Protein AF-A0A812RYY7-F1 (afdb_monomer)

Organism: Symbiodinium pilosum (NCBI:txid2952)

Sequence (756 aa):
MSEELVTIDIQDGVADVRLNRVDKYNALSPEMFAAIIAAGEQLAQAPEVRAVVLSGNGRGFCAGLDMGSFARMAEESGGNGDPSDSSSTAALLQRGERPENHAQQPAYVWKRLPVPVISAIHGVAYGGGCQIALGADIRIAAPDMKMSIMEIKWGLIPDMSLTQTLRDLVPLDVAKELTFTGKVLNGHEAKELGLVTHVSENPLEHALQLAKEIAGKSPDAIRAGKQLLEIAWHADERIGLELESALQTILIGYLAKQQGGKVGIAKQHSKGRLTIRERIEVLLDERSFREHGQATASPVYDDNGDIEDYVPANYVVGFGKIAQRRVVVGGEDFTLKGGSPNAAGLRKSVYAEHLAVQYKVPLVRLLEGGGGSVKGSAKKGGTVGDPVFAEPRFKIIADAMSQIPVVSGAMGAVAGFPAGRLVASHFSVMTKHTAQVLIGGPALVERALGVKMNKDELGGAQVHSRSGVIDNLAEDEHDAISQLRRFLSYLPSSVWERTPRQACTDPIDRMEEELLNCVPRESNAPFDMRAIVNMVVDKDSFFETGADFGPSQICGLARLDGQPVGILANDCNFYAGAMTAEAAQKYRRFVEMCDTFHVPVVNFVDQPGFMIGPESERSGTIRYGMAAVAAAAQATVPWAVVQVHKGFGVATAAHYAPGNYVLAWPSVESGALPLEGGVAVAYRREIEAAEDPEAKRREYEDKLREGRSPFPRAESFAVHELIDPRETRPMLCDWIDWIQPQLDTLLGPVHFGIRP

Radius of gyration: 40.52 Å; Cα contacts (8 Å, |Δi|>4): 1543; chains: 1; bounding box: 81×70×135 Å

InterPro domains:
  IPR001753 Enoyl-CoA hydratase/isomerase-like domain [PF00378] (10-249)
  IPR011762 Acetyl-coenzyme A carboxyltransferase, N-terminal [PS50980] (232-503)
  IPR011763 Acetyl-coenzyme A carboxyltransferase, C-terminal [PS50989] (507-752)
  IPR018376 Enoyl-CoA hydratase/isomerase, conserved site [PS00166] (118-138)
  IPR029045 ClpP/crotonase-like domain superfamily [SSF52096] (1-252)
  IPR029045 ClpP/crotonase-like domain superfamily [SSF52096] (254-495)
  IPR029045 ClpP/crotonase-like domain superfamily [SSF52096] (464-736)
  IPR034733 Acetyl-coenzyme A carboxylase carboxyl transferase subunit beta [PF01039] (267-733)
  IPR051047 Acyl-CoA Carboxylase Beta Subunit [PTHR43842] (257-740)

Solvent-accessible surface area (backbone atoms only — not comparable to full-atom values): 38843 Å² total; per-residue (Å²): 129,84,77,64,49,51,45,76,47,77,54,91,27,29,31,48,34,29,35,39,38,48,95,57,31,29,37,41,35,75,67,43,42,52,38,45,38,52,53,42,56,52,52,62,72,39,85,68,56,38,16,37,31,41,37,28,40,73,76,10,28,9,59,6,68,33,61,76,56,54,51,51,54,55,62,77,54,74,51,84,86,51,95,89,64,36,73,65,61,53,57,39,64,40,63,70,100,50,96,57,26,57,58,15,34,52,14,43,40,46,57,70,33,62,42,58,24,28,20,20,36,36,44,30,20,23,27,58,24,29,28,34,45,54,23,25,79,39,29,26,20,16,55,82,16,38,36,23,46,38,31,45,83,74,80,40,70,79,67,33,47,36,70,77,42,42,71,79,43,34,59,71,68,58,52,45,50,38,43,74,66,34,50,76,31,38,22,59,57,30,34,78,57,43,71,24,76,42,67,30,92,54,15,56,63,51,36,51,53,52,31,52,58,57,35,72,48,61,62,68,59,51,29,48,47,50,54,45,51,69,50,33,75,77,45,56,72,65,62,27,54,51,49,49,55,52,49,52,49,50,54,44,49,48,64,52,68,44,71,40,35,73,68,26,50,51,59,39,47,76,64,81,33,79,52,52,67,55,49,50,56,75,58,32,42,87,93,41,71,47,72,56,69,57,75,43,57,45,80,37,62,48,97,87,69,48,81,74,48,69,49,63,38,29,34,52,32,27,43,29,20,50,91,85,41,62,28,28,42,34,30,26,29,41,44,37,80,52,12,36,67,42,77,59,10,49,50,46,55,56,46,45,43,50,53,14,54,77,68,44,18,24,35,40,38,49,37,21,17,55,20,87,62,92,84,50,89,76,61,86,88,59,80,87,74,77,62,96,83,53,79,63,81,64,50,50,57,53,52,28,73,54,41,26,48,30,36,22,36,35,65,16,52,18,15,37,64,52,34,54,50,36,53,69,35,81,42,23,32,32,21,45,82,62,22,29,48,33,80,65,58,43,74,55,43,27,72,75,72,70,50,84,59,53,62,54,82,71,20,11,45,85,49,33,45,56,63,64,60,34,36,42,79,16,86,36,71,66,50,36,44,50,50,53,54,54,58,52,72,55,46,28,45,18,20,80,43,71,53,73,63,42,94,58,87,59,67,56,76,51,58,49,75,66,49,74,66,52,68,56,91,52,86,86,55,62,48,63,50,65,59,54,50,58,69,46,37,35,79,96,34,75,44,80,45,23,70,64,26,29,52,18,37,45,38,29,41,31,22,47,70,30,30,43,28,33,38,40,31,31,24,33,79,34,78,54,9,21,43,36,32,56,18,16,50,50,50,28,55,51,52,52,50,25,41,39,48,57,30,31,36,40,32,42,36,28,24,60,16,59,48,78,55,77,64,34,62,72,64,37,17,70,49,31,38,51,20,19,26,49,44,24,58,64,41,78,40,58,34,38,29,38,38,53,31,35,38,12,38,75,50,36,52,37,68,46,41,64,86,50,46,36,38,32,26,84,65,20,42,40,47,72,62,61,61,97,57,43,50,66,64,77,40,37,70,65,23,73,70,39,98,49,36,68,61,48,44,48,54,51,46,56,63,54,46,64,77,20,43,43,63,69,37,42,77,68,62,74,37,76,41,76,45,60,59,34,48,53,26,33,55,50,39,52,47,54,62,69,44,52,70,58,56,71,72,58,62,36,73,73,86,79,76,95,62,100

Foldseek 3Di:
DDDQQWDWDADLQEIEIEGEPAVQQSADAPVNLVSLLVVLVVLLPDPSHAEYEYAYPYQWGYPYHPVVRVVVLQVVQPDDPDPVPRPVVCQQQDDDPDPDGSLQRSQQSQLPRLHAYEYQTEAEQEAVSLSNQLSGPAYEYEQAYKYANQQVVVVGFNRNCVVVRCVVFADPVVVCCRRNVRDIDGPVRCVVRRSHVYYDNGRRVVRVVVSSVSSPDDSLCRSLVSVLCVPLVPDDPVVSVVSVVVSVVVVLLVVLVCQLHPVLQVVQVVLVFHFPVVLVCLQFDPPFWDKDPSNAWDFDADPVRHTDDTGHFQKIWTWGHQVNFIEIEMEGGCSRVRRAGDPRNVVRVLVSLVVLLVVLFEYEYEYGHPYHDPVDPPPPPDDDDDPPPPDPSCVSLVSCLFKFAYEYEFAAEQEAPSLVSQQSGLAHEYEQRHGFYYPHAQVVCCVPPVDHDHRCRHGGPVVCLAPVSHWYYANHSSRRSVLRSLQVLQFDRILQDARDQDAAPADLLFFDPVLLPQDDPPQLDFGDVVVLVCSQFGHPFWAWISCSWQVQWTWTWGHFNRHIAIEIEGGCVPLHSAQALRVLQVLLSRLLSCLSRLHEYEYEDRYQYHDDDDVRVVSVSVQSLQLLLQSQQPRQHEYEYEDSAEQEAPSNSSRHYPPYAFEYEQRYFYDHHDLVPCLCVVCVVVLVPDPHSVVVSVVVSVVVRVVRGCVVCVVVVVHVYHDHSRCSSSVVSVVVVVCVVVSNVSRDGDDDDDGD

Secondary structure (DSSP, 8-state):
-PPPSEEEEEETTEEEEEE--GGGTT-B-HHHHHHHHHHHHHHHH-TT--EEEEEESSS-SB--B-HHHHHHHHHHTT--S-TT--HHHHHHH---SSSS-TTTHHHHHHHT-SS-EEEEE-SEEETHHHHHHHTSSEEEE-TT-EEE--GGGGT----SSHHHHHHHHS-HHHHHHHHHH---B-HHHHHHTTS-SEE-SSHHHHHHHHHHHHHTS-HHHHHHHHHHHHHHTTS-HHHHHHHHHHHHHHHHHHHHHSTTHHHHHHHHHTTT---HHHHHHHHSPTT--EES-TT-EEEEE-TTS-EEEEEE-SEEEEEEEETTEEEEEEEE-TTTGGGPPPHHHHHHHHHHHHHHHHHT--EEEEE------TT----TTPPSS--TTSPPTTHHHHHHHHHS-EEEEE-SEEESHHHHHHHSSSEEEEETTT-EEESS-HHHHHHHH-----HHHHHSHHHHHHHTS-SEEESSHHHHHHHHHHHHTTS-SSTTSPPPPPP--S-TT---GGGGGSS-SSTTS---HHHHHHHHSPTT--EEE-TTSSTTEEEEEEEETTEEEEEEEE-TTTGGG-B-HHHHHHHHHHHHHHHHTT--EEEEEEE--BPPSHHHHHTTHHHHHHHHHHHHHT--S-EEEEEEEEEETGGGGGG--TT-EEEE-TT-EEESS-HHHHHHHHTHHHHHTSSSHHHHHHHHHHHHHHTT-SHHHHHTTSSSEE--GGGHHHHHHHHHHHTHHHHTT--S--------

Nearest PDB structures (foldseek):
  1vrg-assembly1_F  TM=9.081E-01  e=7.016E-49  Thermotoga maritima MSB8
  8pn7-assembly1_A  TM=8.984E-01  e=7.016E-49  Methylorubrum extorquens AM1
  8pn8-assembly1_E  TM=8.950E-01  e=7.861E-49  Methylorubrum extorquens AM1
  6ybq-assembly1_D  TM=8.944E-01  e=1.205E-47  Methylorubrum extorquens AM1
  3n6r-assembly1_J  TM=9.096E-01  e=3.270E-44  Roseobacter denitrificans OCh 114

pLDDT: mean 90.28, std 11.45, range [37.5, 98.88]

Mean predicted aligned error: 12.89 Å

Structure (mmCIF, N/CA/C/O backbone):
data_AF-A0A812RYY7-F1
#
_entry.id   AF-A0A812RYY7-F1
#
loop_
_atom_site.group_PDB
_atom_site.id
_atom_site.type_symbol
_atom_site.label_atom_id
_atom_site.label_alt_id
_atom_site.label_comp_id
_atom_site.label_asym_id
_atom_site.label_entity_id
_atom_site.label_seq_id
_atom_site.pdbx_PDB_ins_code
_atom_site.Cartn_x
_atom_site.Cartn_y
_atom_site.Cartn_z
_atom_site.occupancy
_atom_site.B_iso_or_equiv
_atom_site.auth_seq_id
_atom_site.auth_comp_id
_atom_site.auth_asym_id
_atom_site.auth_atom_id
_atom_site.pdbx_PDB_model_num
ATOM 1 N N . MET A 1 1 ? 43.100 -31.368 -39.143 1.00 37.50 1 MET A N 1
ATOM 2 C CA . MET A 1 1 ? 41.966 -30.593 -38.607 1.00 37.50 1 MET A CA 1
ATOM 3 C C . MET A 1 1 ? 41.617 -29.591 -39.684 1.00 37.50 1 MET A C 1
ATOM 5 O O . MET A 1 1 ? 42.529 -28.912 -40.133 1.00 37.50 1 MET A O 1
ATOM 9 N N . SER A 1 2 ? 40.396 -29.623 -40.215 1.00 49.88 2 SER A N 1
ATOM 10 C CA . SER A 1 2 ? 39.956 -28.659 -41.229 1.00 49.88 2 SER A CA 1
ATOM 11 C C . SER A 1 2 ? 40.040 -27.251 -40.644 1.00 49.88 2 SER A C 1
ATOM 13 O O . SER A 1 2 ? 39.562 -27.045 -39.530 1.00 49.88 2 SER A O 1
ATOM 15 N N . GLU A 1 3 ? 40.675 -26.319 -41.353 1.00 69.31 3 GLU A N 1
ATOM 16 C CA . GLU A 1 3 ? 40.629 -24.902 -40.984 1.00 69.31 3 GLU A CA 1
ATOM 17 C C . GLU A 1 3 ? 39.168 -24.431 -40.954 1.00 69.31 3 GLU A C 1
ATOM 19 O O . GLU A 1 3 ? 38.355 -24.835 -41.788 1.00 69.31 3 GLU A O 1
ATOM 24 N N . GLU A 1 4 ? 38.825 -23.624 -39.953 1.00 87.56 4 GLU A N 1
ATOM 25 C CA . GLU A 1 4 ? 37.486 -23.062 -39.799 1.00 87.56 4 GLU A CA 1
ATOM 26 C C . GLU A 1 4 ? 37.217 -22.065 -40.937 1.00 87.56 4 GLU A C 1
ATOM 28 O O . GLU A 1 4 ? 37.999 -21.136 -41.140 1.00 87.56 4 GLU A O 1
ATOM 33 N N . LEU A 1 5 ? 36.140 -22.279 -41.705 1.00 94.81 5 LEU A N 1
ATOM 34 C CA . LEU A 1 5 ? 35.840 -21.522 -42.933 1.00 94.81 5 LEU A CA 1
ATOM 35 C C . LEU A 1 5 ? 35.337 -20.095 -42.669 1.00 94.81 5 LEU A C 1
ATOM 37 O O . LEU A 1 5 ? 35.459 -19.234 -43.542 1.00 94.81 5 LEU A O 1
ATOM 41 N N . VAL A 1 6 ? 34.783 -19.840 -41.483 1.00 96.69 6 VAL A N 1
ATOM 42 C CA . VAL A 1 6 ? 34.383 -18.512 -41.004 1.00 96.69 6 VAL A CA 1
ATOM 43 C C . VAL A 1 6 ? 34.805 -18.394 -39.547 1.00 96.69 6 VAL A C 1
ATOM 45 O O . VAL A 1 6 ? 34.354 -19.181 -38.726 1.00 96.69 6 VAL A O 1
ATOM 48 N N . THR A 1 7 ? 35.653 -17.423 -39.220 1.00 97.00 7 THR A N 1
ATOM 49 C CA . THR A 1 7 ? 36.100 -17.184 -37.839 1.00 97.00 7 THR A CA 1
ATOM 50 C C . THR A 1 7 ? 35.314 -16.038 -37.218 1.00 97.00 7 THR A C 1
ATOM 52 O O . THR A 1 7 ? 35.045 -15.053 -37.907 1.00 97.00 7 THR A O 1
ATOM 55 N N . ILE A 1 8 ? 35.004 -16.135 -35.925 1.00 97.19 8 ILE A N 1
ATOM 56 C CA . ILE A 1 8 ? 34.319 -15.091 -35.152 1.00 97.19 8 ILE A CA 1
ATOM 57 C C . ILE A 1 8 ? 35.149 -14.785 -33.904 1.00 97.19 8 ILE A C 1
ATOM 59 O O . ILE A 1 8 ? 35.379 -15.679 -33.091 1.00 97.19 8 ILE A O 1
ATOM 63 N N . ASP A 1 9 ? 35.553 -13.529 -33.729 1.00 96.81 9 ASP A N 1
ATOM 64 C CA . ASP A 1 9 ? 36.152 -13.031 -32.485 1.00 96.81 9 ASP A CA 1
ATOM 65 C C . ASP A 1 9 ? 35.302 -11.889 -31.915 1.00 96.81 9 ASP A C 1
ATOM 67 O O . ASP A 1 9 ? 34.994 -10.934 -32.625 1.00 96.81 9 ASP A O 1
ATOM 71 N N . ILE A 1 10 ? 34.885 -11.990 -30.650 1.00 96.81 10 ILE A N 1
ATOM 72 C CA . ILE A 1 10 ? 34.006 -11.001 -30.010 1.00 96.81 10 ILE A CA 1
ATOM 73 C C . ILE A 1 10 ? 34.788 -10.267 -28.926 1.00 96.81 10 ILE A C 1
ATOM 75 O O . ILE A 1 10 ? 35.129 -10.844 -27.893 1.00 96.81 10 ILE A O 1
ATOM 79 N N . GLN A 1 11 ? 35.008 -8.969 -29.127 1.00 94.44 11 GLN A N 1
ATOM 80 C CA . GLN A 1 11 ? 35.696 -8.101 -28.171 1.00 94.44 11 GLN A CA 1
ATOM 81 C C . GLN A 1 11 ? 34.899 -6.817 -27.949 1.00 94.44 11 GLN A C 1
ATOM 83 O O . GLN A 1 11 ? 34.461 -6.175 -28.899 1.00 94.44 11 GLN A O 1
ATOM 88 N N . ASP A 1 12 ? 34.679 -6.447 -26.684 1.00 91.88 12 ASP A N 1
ATOM 89 C CA . ASP A 1 12 ? 33.945 -5.234 -26.285 1.00 91.88 12 ASP A CA 1
ATOM 90 C C . ASP A 1 12 ? 32.568 -5.061 -26.973 1.00 91.88 12 ASP A C 1
ATOM 92 O O . ASP A 1 12 ? 32.083 -3.949 -27.188 1.00 91.88 12 ASP A O 1
ATOM 96 N N . GLY A 1 13 ? 31.911 -6.177 -27.308 1.00 94.12 13 GLY A N 1
ATOM 97 C CA . GLY A 1 13 ? 30.619 -6.205 -28.001 1.00 94.12 13 GLY A CA 1
ATOM 98 C C . GLY A 1 13 ? 30.687 -6.027 -29.523 1.00 94.12 13 GLY A C 1
ATOM 99 O O . GLY A 1 13 ? 29.639 -5.934 -30.163 1.00 94.12 13 GLY A O 1
ATOM 100 N N . VAL A 1 14 ? 31.878 -6.001 -30.119 1.00 98.12 14 VAL A N 1
ATOM 101 C CA . VAL A 1 14 ? 32.092 -6.035 -31.573 1.00 98.12 14 VAL A CA 1
ATOM 102 C C . VAL A 1 14 ? 32.487 -7.450 -31.985 1.00 98.12 14 VAL A C 1
ATOM 104 O O . VAL A 1 14 ? 33.438 -7.999 -31.436 1.00 98.12 14 VAL A O 1
ATOM 107 N N . ALA A 1 15 ? 31.773 -8.031 -32.949 1.00 98.25 15 ALA A N 1
ATOM 108 C CA . ALA A 1 15 ? 32.135 -9.312 -33.553 1.00 98.25 15 ALA A CA 1
ATOM 109 C C . ALA A 1 15 ? 32.936 -9.091 -34.848 1.00 98.25 15 ALA A C 1
ATOM 111 O O . ALA A 1 15 ? 32.381 -8.594 -35.829 1.00 98.25 15 ALA A O 1
ATOM 112 N N . ASP A 1 16 ? 34.217 -9.459 -34.862 1.00 98.06 16 ASP A N 1
ATOM 113 C CA . ASP A 1 16 ? 35.062 -9.535 -36.061 1.00 98.06 16 ASP A CA 1
ATOM 114 C C . ASP A 1 16 ? 34.848 -10.898 -36.732 1.00 98.06 16 ASP A C 1
ATOM 116 O O . ASP A 1 16 ? 35.302 -11.938 -36.248 1.00 98.06 16 ASP A O 1
ATOM 120 N N . VAL A 1 17 ? 34.097 -10.886 -37.831 1.00 98.25 17 VAL A N 1
ATOM 121 C CA . VAL A 1 17 ? 33.737 -12.062 -38.617 1.00 98.25 17 VAL A CA 1
ATOM 122 C C . VAL A 1 17 ? 34.573 -12.092 -39.883 1.00 98.25 17 VAL A C 1
ATOM 124 O O . VAL A 1 17 ? 34.516 -11.170 -40.705 1.00 98.25 17 VAL A O 1
ATOM 127 N N . ARG A 1 18 ? 35.316 -13.183 -40.087 1.00 97.62 18 ARG A N 1
ATOM 128 C CA . ARG A 1 18 ? 36.202 -13.318 -41.247 1.00 97.62 18 ARG A CA 1
ATOM 129 C C . ARG A 1 18 ? 35.929 -14.568 -42.053 1.00 97.62 18 ARG A C 1
ATOM 131 O O . ARG A 1 18 ? 35.991 -15.678 -41.536 1.00 97.62 18 ARG A O 1
ATOM 138 N N . LEU A 1 19 ? 35.710 -14.380 -43.350 1.00 97.88 19 LEU A N 1
ATOM 139 C CA . LEU A 1 19 ? 35.738 -15.461 -44.328 1.00 97.88 19 LEU A CA 1
ATOM 140 C C . LEU A 1 19 ? 37.170 -15.999 -44.420 1.00 97.88 19 LEU A C 1
ATOM 142 O O . LEU A 1 19 ? 38.102 -15.228 -44.645 1.00 97.88 19 LEU A O 1
ATOM 146 N N . ASN A 1 20 ? 37.358 -17.301 -44.230 1.00 96.19 20 ASN A N 1
ATOM 147 C CA . ASN A 1 20 ? 38.668 -17.889 -43.972 1.00 96.19 20 ASN A CA 1
ATOM 148 C C . ASN A 1 20 ? 38.939 -19.123 -44.849 1.00 96.19 20 ASN A C 1
ATOM 150 O O . ASN A 1 20 ? 39.221 -20.218 -44.376 1.00 96.19 20 ASN A O 1
ATOM 154 N N . ARG A 1 21 ? 38.877 -18.924 -46.169 1.00 94.38 21 ARG A N 1
ATOM 155 C CA . ARG A 1 21 ? 39.279 -19.900 -47.197 1.00 94.38 21 ARG A CA 1
ATOM 156 C C . ARG A 1 21 ? 40.304 -19.252 -48.133 1.00 94.38 21 ARG A C 1
ATOM 158 O O . ARG A 1 21 ? 40.060 -19.003 -49.319 1.00 94.38 21 ARG A O 1
ATOM 165 N N . VAL A 1 22 ? 41.440 -18.892 -47.536 1.00 92.38 22 VAL A N 1
ATOM 166 C CA . VAL A 1 22 ? 42.453 -17.968 -48.080 1.00 92.38 22 VAL A CA 1
ATOM 167 C C . VAL A 1 22 ? 43.049 -18.445 -49.409 1.00 92.38 22 VAL A C 1
ATOM 169 O O . VAL A 1 22 ? 43.281 -17.642 -50.318 1.00 92.38 22 VAL A O 1
ATOM 172 N N . ASP A 1 23 ? 43.264 -19.751 -49.554 1.00 90.62 23 ASP A N 1
ATOM 173 C CA . ASP A 1 23 ? 43.834 -20.387 -50.746 1.00 90.62 23 ASP A CA 1
ATOM 174 C C . ASP A 1 23 ? 42.921 -20.277 -51.982 1.00 90.62 23 ASP A C 1
ATOM 176 O O . ASP A 1 23 ? 43.403 -20.265 -53.119 1.00 90.62 23 ASP A O 1
ATOM 180 N N . LYS A 1 24 ? 41.609 -20.118 -51.767 1.00 92.12 24 LYS A N 1
ATOM 181 C CA . LYS A 1 24 ? 40.582 -19.961 -52.809 1.00 92.12 24 LYS A CA 1
ATOM 182 C C . LYS A 1 24 ? 39.957 -18.569 -52.848 1.00 92.12 24 LYS A C 1
ATOM 184 O O . LYS A 1 24 ? 38.856 -18.430 -53.368 1.00 92.12 24 LYS A O 1
ATOM 189 N N . TYR A 1 25 ? 40.626 -17.537 -52.326 1.00 92.50 25 TYR A N 1
ATOM 190 C CA . TYR A 1 25 ? 40.078 -16.169 -52.276 1.00 92.50 25 TYR A CA 1
ATOM 191 C C . TYR A 1 25 ? 38.679 -16.113 -51.634 1.00 92.50 25 TYR A C 1
ATOM 193 O O . TYR A 1 25 ? 37.794 -15.397 -52.108 1.00 92.50 25 TYR A O 1
ATOM 201 N N . ASN A 1 26 ? 38.459 -16.919 -50.594 1.00 96.31 26 ASN A N 1
ATOM 202 C CA . ASN A 1 26 ? 37.180 -17.028 -49.894 1.00 96.31 26 ASN A CA 1
ATOM 203 C C . ASN A 1 26 ? 36.002 -17.414 -50.808 1.00 96.31 26 ASN A C 1
ATOM 205 O O . ASN A 1 26 ? 34.862 -17.054 -50.525 1.00 96.31 26 ASN A O 1
ATOM 209 N N . ALA A 1 27 ? 36.268 -18.126 -51.913 1.00 94.19 27 ALA A N 1
ATOM 210 C CA . ALA A 1 27 ? 35.236 -18.577 -52.839 1.00 94.19 27 ALA A CA 1
ATOM 211 C C . ALA A 1 27 ? 34.200 -19.467 -52.141 1.00 94.19 27 ALA A C 1
ATOM 213 O O . ALA A 1 27 ? 34.529 -20.306 -51.293 1.00 94.19 27 ALA A O 1
ATOM 214 N N . LEU A 1 28 ? 32.946 -19.294 -52.538 1.00 93.31 28 LEU A N 1
ATOM 215 C CA . LEU A 1 28 ? 31.799 -19.878 -51.878 1.00 93.31 28 LEU A CA 1
ATOM 216 C C . LEU A 1 28 ? 31.571 -21.312 -52.364 1.00 93.31 28 LEU A C 1
ATOM 218 O O . LEU A 1 28 ? 31.096 -21.529 -53.479 1.00 93.31 28 LEU A O 1
ATOM 222 N N . SER A 1 29 ? 31.928 -22.280 -51.524 1.00 91.62 29 SER A N 1
ATOM 223 C CA . SER A 1 29 ? 31.484 -23.672 -51.632 1.00 91.62 29 SER A CA 1
ATOM 224 C C . SER A 1 29 ? 30.207 -23.894 -50.801 1.00 91.62 29 SER A C 1
ATOM 226 O O . SER A 1 29 ? 29.851 -23.028 -49.996 1.00 91.62 29 SER A O 1
ATOM 228 N N . PRO A 1 30 ? 29.523 -25.041 -50.939 1.00 87.56 30 PRO A N 1
ATOM 229 C CA . PRO A 1 30 ? 28.390 -25.396 -50.078 1.00 87.56 30 PRO A CA 1
ATOM 230 C C . PRO A 1 30 ? 28.722 -25.348 -48.576 1.00 87.56 30 PRO A C 1
ATOM 232 O O . PRO A 1 30 ? 27.925 -24.876 -47.770 1.00 87.56 30 PRO A O 1
ATOM 235 N N . GLU A 1 31 ? 29.930 -25.758 -48.187 1.00 91.00 31 GLU A N 1
ATOM 236 C CA . GLU A 1 31 ? 30.391 -25.696 -46.794 1.00 91.00 31 GLU A CA 1
ATOM 237 C C . GLU A 1 31 ? 30.595 -24.250 -46.334 1.00 91.00 31 GLU A C 1
ATOM 239 O O . GLU A 1 31 ? 30.292 -23.912 -45.193 1.00 91.00 31 GLU A O 1
ATOM 244 N N . MET A 1 32 ? 31.064 -23.376 -47.232 1.00 94.12 32 MET A N 1
ATOM 245 C CA . MET A 1 32 ? 31.194 -21.945 -46.957 1.00 94.12 32 MET A CA 1
ATOM 246 C C . MET A 1 32 ? 29.824 -21.273 -46.806 1.00 94.12 32 MET A C 1
ATOM 248 O O . MET A 1 32 ? 29.656 -20.433 -45.927 1.00 94.12 32 MET A O 1
ATOM 252 N N . PHE A 1 33 ? 28.830 -21.665 -47.614 1.00 92.81 33 PHE A N 1
ATOM 253 C CA . PHE A 1 33 ? 27.438 -21.231 -47.439 1.00 92.81 33 PHE A CA 1
ATOM 254 C C . PHE A 1 33 ? 26.949 -21.588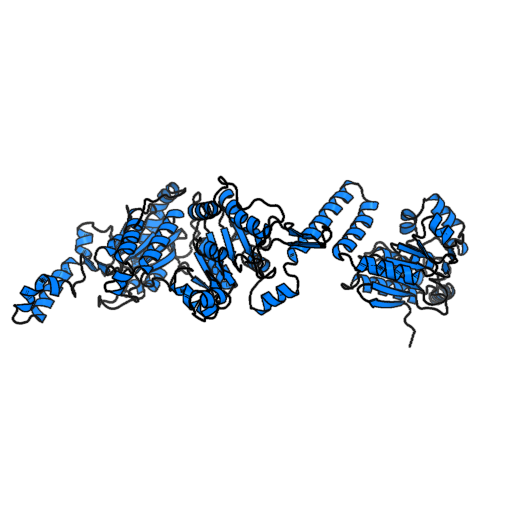 -46.032 1.00 92.81 33 PHE A C 1
ATOM 256 O O . PHE A 1 33 ? 26.513 -20.705 -45.296 1.00 92.81 33 PHE A O 1
ATOM 263 N N . ALA A 1 34 ? 27.083 -22.858 -45.638 1.00 92.12 34 ALA A N 1
ATOM 264 C CA . ALA A 1 34 ? 26.664 -23.326 -44.321 1.00 92.12 34 ALA A CA 1
ATOM 265 C C . ALA A 1 34 ? 27.394 -22.594 -43.180 1.00 92.12 34 ALA A C 1
ATOM 267 O O . ALA A 1 34 ? 26.751 -22.179 -42.218 1.00 92.12 34 ALA A O 1
ATOM 268 N N . ALA A 1 35 ? 28.707 -22.377 -43.304 1.00 96.00 35 ALA A N 1
ATOM 269 C CA . ALA A 1 35 ? 29.504 -21.677 -42.297 1.00 96.00 35 ALA A CA 1
ATOM 270 C C . ALA A 1 35 ? 29.089 -20.205 -42.130 1.00 96.00 35 ALA A C 1
ATOM 272 O O . ALA A 1 35 ? 28.967 -19.724 -41.007 1.00 96.00 35 ALA A O 1
ATOM 273 N N . ILE A 1 36 ? 28.814 -19.497 -43.231 1.00 96.81 36 ILE A N 1
ATOM 274 C CA . ILE A 1 36 ? 28.333 -18.107 -43.205 1.00 96.81 36 ILE A CA 1
ATOM 275 C C . ILE A 1 36 ? 26.959 -18.012 -42.535 1.00 96.81 36 ILE A C 1
ATOM 277 O O . ILE A 1 36 ? 26.736 -17.140 -41.695 1.00 96.81 36 ILE A O 1
ATOM 281 N N . ILE A 1 37 ? 26.042 -18.914 -42.895 1.00 94.69 37 ILE A N 1
ATOM 282 C CA . ILE A 1 37 ? 24.691 -18.947 -42.326 1.00 94.69 37 ILE A CA 1
ATOM 283 C C . ILE A 1 37 ? 24.770 -19.220 -40.823 1.00 94.69 37 ILE A C 1
ATOM 285 O O . ILE A 1 37 ? 24.200 -18.463 -40.041 1.00 94.69 37 ILE A O 1
ATOM 289 N N . ALA A 1 38 ? 25.529 -20.242 -40.418 1.00 95.19 38 ALA A N 1
ATOM 290 C CA . ALA A 1 38 ? 25.718 -20.592 -39.015 1.00 95.19 38 ALA A CA 1
ATOM 291 C C . ALA A 1 38 ? 26.329 -19.435 -38.211 1.00 95.19 38 ALA A C 1
ATOM 293 O O . ALA A 1 38 ? 25.852 -19.139 -37.118 1.00 95.19 38 ALA A O 1
ATOM 294 N N . ALA A 1 39 ? 27.322 -18.733 -38.769 1.00 96.94 39 ALA A N 1
ATOM 295 C CA . ALA A 1 39 ? 27.927 -17.567 -38.132 1.00 96.94 39 ALA A CA 1
ATOM 296 C C . ALA A 1 39 ? 26.906 -16.443 -37.901 1.00 96.94 39 ALA A C 1
ATOM 298 O O . ALA A 1 39 ? 26.799 -15.913 -36.795 1.00 96.94 39 ALA A O 1
ATOM 299 N N . GLY A 1 40 ? 26.114 -16.098 -38.919 1.00 95.44 40 GLY A N 1
ATOM 300 C CA . GLY A 1 40 ? 25.069 -15.086 -38.780 1.00 95.44 40 GLY A CA 1
ATOM 301 C C . GLY A 1 40 ? 23.978 -15.493 -37.781 1.00 95.44 40 GLY A C 1
ATOM 302 O O . GLY A 1 40 ? 23.558 -14.684 -36.958 1.00 95.44 40 GLY A O 1
ATOM 303 N N . GLU A 1 41 ? 23.549 -16.756 -37.781 1.00 93.56 41 GLU A N 1
ATOM 304 C CA . GLU A 1 41 ? 22.547 -17.261 -36.833 1.00 93.56 41 GLU A CA 1
ATOM 305 C C . GLU A 1 41 ? 23.055 -17.299 -35.389 1.00 93.56 41 GLU A C 1
ATOM 307 O O . GLU A 1 41 ? 22.317 -16.930 -34.472 1.00 93.56 41 GLU A O 1
ATOM 312 N N . GLN A 1 42 ? 24.317 -17.681 -35.185 1.00 95.50 42 GLN A N 1
ATOM 313 C CA . GLN A 1 42 ? 24.978 -17.625 -33.884 1.00 95.50 42 GLN A CA 1
ATOM 314 C C . GLN A 1 42 ? 24.997 -16.189 -33.348 1.00 95.50 42 GLN A C 1
ATOM 316 O O . GLN A 1 42 ? 24.610 -15.949 -32.204 1.00 95.50 42 GLN A O 1
ATOM 321 N N . LEU A 1 43 ? 25.390 -15.219 -34.179 1.00 96.56 43 LEU A N 1
ATOM 322 C CA . LEU A 1 43 ? 25.453 -13.810 -33.784 1.00 96.56 43 LEU A CA 1
ATOM 323 C C . LEU A 1 43 ? 24.067 -13.210 -33.523 1.00 96.56 43 LEU A C 1
ATOM 325 O O . LEU A 1 43 ? 23.927 -12.369 -32.637 1.00 96.56 43 LEU A O 1
ATOM 329 N N . ALA A 1 44 ? 23.028 -13.666 -34.229 1.00 92.38 44 ALA A N 1
ATOM 330 C CA . ALA A 1 44 ? 21.651 -13.239 -33.982 1.00 92.38 44 ALA A CA 1
ATOM 331 C C . ALA A 1 44 ? 21.166 -13.599 -32.566 1.00 92.38 44 ALA A C 1
ATOM 333 O O . ALA A 1 44 ? 20.310 -12.908 -32.011 1.00 92.38 44 ALA A O 1
ATOM 334 N N . GLN A 1 45 ? 21.708 -14.674 -31.987 1.00 90.62 45 GLN A N 1
ATOM 335 C CA . GLN A 1 45 ? 21.346 -15.178 -30.661 1.00 90.62 45 GLN A CA 1
ATOM 336 C C . GLN A 1 45 ? 22.300 -14.715 -29.550 1.00 90.62 45 GLN A C 1
ATOM 338 O O . GLN A 1 45 ? 22.011 -14.948 -28.378 1.00 90.62 45 GLN A O 1
ATOM 343 N N . ALA A 1 46 ? 23.402 -14.040 -29.888 1.00 91.62 46 ALA A N 1
ATOM 344 C CA . ALA A 1 46 ? 24.418 -13.604 -28.934 1.00 91.62 46 ALA A CA 1
ATOM 345 C C . ALA A 1 46 ? 24.036 -12.255 -28.276 1.00 91.62 46 ALA A C 1
ATOM 347 O O . ALA A 1 46 ? 24.056 -11.208 -28.939 1.00 91.62 46 ALA A O 1
ATOM 348 N N . PRO A 1 47 ? 23.660 -12.220 -26.980 1.00 85.06 47 PRO A N 1
ATOM 349 C CA . PRO A 1 47 ? 23.222 -10.989 -26.316 1.00 85.06 47 PRO A CA 1
ATOM 350 C C . PRO A 1 47 ? 24.338 -9.948 -26.137 1.00 85.06 47 PRO A C 1
ATOM 352 O O . PRO A 1 47 ? 24.043 -8.760 -26.017 1.00 85.06 47 PRO A O 1
ATOM 355 N N . GLU A 1 48 ? 25.601 -10.370 -26.110 1.00 90.88 48 GLU A N 1
ATOM 356 C CA . GLU A 1 48 ? 26.783 -9.521 -25.956 1.00 90.88 48 GLU A CA 1
ATOM 357 C C . GLU A 1 48 ? 27.162 -8.757 -27.230 1.00 90.88 48 GLU A C 1
ATOM 359 O O . GLU A 1 48 ? 27.833 -7.727 -27.145 1.00 90.88 48 GLU A O 1
ATOM 364 N N . VAL A 1 49 ? 26.718 -9.224 -28.401 1.00 96.12 49 VAL A N 1
ATOM 365 C CA . VAL A 1 49 ? 27.043 -8.605 -29.688 1.00 96.12 49 VAL A CA 1
ATOM 366 C C . VAL A 1 49 ? 26.206 -7.341 -29.883 1.00 96.12 49 VAL A C 1
ATOM 368 O O . VAL A 1 49 ? 24.974 -7.340 -29.750 1.00 96.12 49 VAL A O 1
ATOM 371 N N . ARG A 1 50 ? 26.894 -6.246 -30.215 1.00 96.62 50 ARG A N 1
ATOM 372 C CA . ARG A 1 50 ? 26.325 -4.915 -30.466 1.00 96.62 50 ARG A CA 1
ATOM 373 C C . ARG A 1 50 ? 26.569 -4.393 -31.877 1.00 96.62 50 ARG A C 1
ATOM 375 O O . ARG A 1 50 ? 25.781 -3.578 -32.343 1.00 96.62 50 ARG A O 1
ATOM 382 N N . ALA A 1 51 ? 27.630 -4.846 -32.535 1.00 98.12 51 ALA A N 1
ATOM 383 C CA . ALA A 1 51 ? 27.931 -4.563 -33.934 1.00 98.12 51 ALA A CA 1
ATOM 384 C C . ALA A 1 51 ? 28.752 -5.718 -34.525 1.00 98.12 51 ALA A C 1
ATOM 386 O O . ALA A 1 51 ? 29.466 -6.413 -33.797 1.00 98.12 51 ALA A O 1
ATOM 387 N N . VAL A 1 52 ? 28.664 -5.911 -35.837 1.00 98.62 52 VAL A N 1
ATOM 388 C CA . VAL A 1 52 ? 29.403 -6.946 -36.570 1.00 98.62 52 VAL A CA 1
ATOM 389 C C . VAL A 1 52 ? 30.270 -6.290 -37.633 1.00 98.62 52 VAL A C 1
ATOM 391 O O . VAL A 1 52 ? 29.800 -5.428 -38.373 1.00 98.62 52 VAL A O 1
ATOM 394 N N . VAL A 1 53 ? 31.522 -6.720 -37.741 1.00 98.62 53 VAL A N 1
ATOM 395 C CA . VAL A 1 53 ? 32.415 -6.381 -38.849 1.00 98.62 53 VAL A CA 1
ATOM 396 C C . VAL A 1 53 ? 32.644 -7.634 -39.678 1.00 98.62 53 VAL A C 1
ATOM 398 O O . VAL A 1 53 ? 33.129 -8.630 -39.160 1.00 98.62 53 VAL A O 1
ATOM 401 N N . LEU A 1 54 ? 32.292 -7.590 -40.961 1.00 98.38 54 LEU A N 1
ATOM 402 C CA . LEU A 1 54 ? 32.460 -8.698 -41.897 1.00 98.38 54 LEU A CA 1
ATOM 403 C C . LEU A 1 54 ? 33.619 -8.408 -42.852 1.00 98.38 54 LEU A C 1
ATOM 405 O O . LEU A 1 54 ? 33.608 -7.404 -43.563 1.00 98.38 54 LEU A O 1
ATOM 409 N N . SER A 1 55 ? 34.607 -9.295 -42.912 1.00 98.19 55 SER A N 1
ATOM 410 C CA . SER A 1 55 ? 35.759 -9.172 -43.812 1.00 98.19 55 SER A CA 1
ATOM 411 C C . SER A 1 55 ? 36.210 -10.531 -44.363 1.00 98.19 55 SER A C 1
ATOM 413 O O . SER A 1 55 ? 35.668 -11.573 -43.999 1.00 98.19 55 SER A O 1
ATOM 415 N N . GLY A 1 56 ? 37.182 -10.542 -45.278 1.00 96.94 56 GLY A N 1
ATOM 416 C CA . GLY A 1 56 ? 37.797 -11.777 -45.779 1.00 96.94 56 GLY A CA 1
ATOM 417 C C . GLY A 1 56 ? 39.278 -11.857 -45.427 1.00 96.94 56 GLY A C 1
ATOM 418 O O . GLY A 1 56 ? 40.017 -10.904 -45.642 1.00 96.94 56 GLY A O 1
ATOM 419 N N . ASN A 1 57 ? 39.758 -12.991 -44.928 1.00 95.81 57 ASN A N 1
ATOM 420 C CA . ASN A 1 57 ? 41.192 -13.200 -44.752 1.00 95.81 57 ASN A CA 1
ATOM 421 C C . ASN A 1 57 ? 41.888 -13.363 -46.114 1.00 95.81 57 ASN A C 1
ATOM 423 O O . ASN A 1 57 ? 41.328 -13.889 -47.079 1.00 95.81 57 ASN A O 1
ATOM 427 N N . GLY A 1 58 ? 43.152 -12.947 -46.186 1.00 93.00 58 GLY A N 1
ATOM 428 C CA . GLY A 1 58 ? 43.980 -13.113 -47.377 1.00 93.00 58 GLY A CA 1
ATOM 429 C C . GLY A 1 58 ? 43.803 -12.017 -48.428 1.00 93.00 58 GLY A C 1
ATOM 430 O O . GLY A 1 58 ? 43.658 -10.839 -48.114 1.00 93.00 58 GLY A O 1
ATOM 431 N N . ARG A 1 59 ? 43.888 -12.408 -49.705 1.00 92.62 59 ARG A N 1
ATOM 432 C CA . ARG A 1 59 ? 44.072 -11.488 -50.847 1.00 92.62 59 ARG A CA 1
ATOM 433 C C . ARG A 1 59 ? 42.811 -10.741 -51.293 1.00 92.62 59 ARG A C 1
ATOM 435 O O . ARG A 1 59 ? 42.892 -9.944 -52.223 1.00 92.62 59 ARG A O 1
ATOM 442 N N . GLY A 1 60 ? 41.658 -11.005 -50.693 1.00 94.62 60 GLY A N 1
ATOM 443 C CA . GLY A 1 60 ? 40.437 -10.271 -50.995 1.00 94.62 60 GLY A CA 1
ATOM 444 C C . GLY A 1 60 ? 39.252 -10.719 -50.155 1.00 94.62 60 GLY A C 1
ATOM 445 O O . GLY A 1 60 ? 39.333 -11.724 -49.453 1.00 94.62 60 GLY A O 1
ATOM 446 N N . PHE A 1 61 ? 38.153 -9.977 -50.260 1.00 97.75 61 PHE A N 1
ATOM 447 C CA . PHE A 1 61 ? 36.919 -10.248 -49.535 1.00 97.75 61 PHE A CA 1
ATOM 448 C C . PHE A 1 61 ? 36.326 -11.615 -49.909 1.00 97.75 61 PHE A C 1
ATOM 450 O O . PHE A 1 61 ? 36.317 -12.521 -49.080 1.00 97.75 61 PHE A O 1
ATOM 457 N N . CYS A 1 62 ? 35.877 -11.788 -51.158 1.00 97.19 62 CYS A N 1
ATOM 458 C CA . CYS A 1 62 ? 35.320 -13.042 -51.669 1.00 97.19 62 CYS A CA 1
ATOM 459 C C . CYS A 1 62 ? 35.257 -13.052 -53.207 1.00 97.19 62 CYS A C 1
ATOM 461 O O . CYS A 1 62 ? 34.675 -12.165 -53.833 1.00 97.19 62 CYS A O 1
ATOM 463 N N . ALA A 1 63 ? 35.812 -14.090 -53.836 1.00 93.88 63 ALA A N 1
ATOM 464 C CA . ALA A 1 63 ? 35.820 -14.238 -55.295 1.00 93.88 63 ALA A CA 1
ATOM 465 C C . ALA A 1 63 ? 34.490 -14.726 -55.913 1.00 93.88 63 ALA A C 1
ATOM 467 O O . ALA A 1 63 ? 34.406 -14.828 -57.137 1.00 93.88 63 ALA A O 1
ATOM 468 N N . GLY A 1 64 ? 33.459 -15.003 -55.108 1.00 90.62 64 GLY A N 1
ATOM 469 C CA . GLY A 1 64 ? 32.166 -15.513 -55.578 1.00 90.62 64 GLY A CA 1
ATOM 470 C C . GLY A 1 64 ? 32.077 -17.038 -55.575 1.00 90.62 64 GLY A C 1
ATOM 471 O O . GLY A 1 64 ? 32.783 -17.696 -54.816 1.00 90.62 64 GLY A O 1
ATOM 472 N N . LEU A 1 65 ? 31.174 -17.601 -56.382 1.00 87.81 65 LEU A N 1
ATOM 473 C CA . LEU A 1 65 ? 30.884 -19.040 -56.401 1.00 87.81 65 LEU A CA 1
ATOM 474 C C . LEU A 1 65 ? 32.100 -19.886 -56.815 1.00 87.81 65 LEU A C 1
ATOM 476 O O . LEU A 1 65 ? 32.771 -19.607 -57.809 1.00 87.81 65 LEU A O 1
ATOM 480 N N . ASP A 1 66 ? 32.340 -20.975 -56.084 1.00 84.75 66 ASP A N 1
ATOM 481 C CA . ASP A 1 66 ? 33.311 -22.005 -56.454 1.00 84.75 66 ASP A CA 1
ATOM 482 C C . ASP A 1 66 ? 32.690 -22.980 -57.468 1.00 84.75 66 ASP A C 1
ATOM 484 O O . ASP A 1 66 ? 32.185 -24.049 -57.116 1.00 84.75 66 ASP A O 1
ATOM 488 N N . MET A 1 67 ? 32.731 -22.602 -58.747 1.00 72.31 67 MET A N 1
ATOM 489 C CA . MET A 1 67 ? 32.133 -23.374 -59.847 1.00 72.31 67 MET A CA 1
ATOM 490 C C . MET A 1 67 ? 32.633 -24.825 -59.909 1.00 72.31 67 MET A C 1
ATOM 492 O O . MET A 1 67 ? 31.873 -25.716 -60.275 1.00 72.31 67 MET A O 1
ATOM 496 N N . GLY A 1 68 ? 33.884 -25.090 -59.513 1.00 72.94 68 GLY A N 1
ATOM 497 C CA . GLY A 1 68 ? 34.435 -26.447 -59.486 1.00 72.94 68 GLY A CA 1
ATOM 498 C C . GLY A 1 68 ? 33.827 -27.324 -58.388 1.00 72.94 68 GLY A C 1
ATOM 499 O O . GLY A 1 68 ? 33.786 -28.543 -58.524 1.00 72.94 68 GLY A O 1
ATOM 500 N N . SER A 1 69 ? 33.342 -26.731 -57.298 1.00 70.56 69 SER A N 1
ATOM 501 C CA . SER A 1 69 ? 32.636 -27.449 -56.231 1.00 70.56 69 SER A CA 1
ATOM 502 C C . SER A 1 69 ? 31.165 -27.687 -56.581 1.00 70.56 69 SER A C 1
ATOM 504 O O . SER A 1 69 ? 30.662 -28.785 -56.362 1.00 70.56 69 SER A O 1
ATOM 506 N N . PHE A 1 70 ? 30.505 -26.723 -57.230 1.00 67.00 70 PHE A N 1
ATOM 507 C CA . PHE A 1 70 ? 29.119 -26.885 -57.688 1.00 67.00 70 PHE A CA 1
ATOM 508 C C . PHE A 1 70 ? 28.977 -27.817 -58.904 1.00 67.00 70 PHE A C 1
ATOM 510 O O . PHE A 1 70 ? 28.017 -28.580 -58.966 1.00 67.00 70 PHE A O 1
ATOM 517 N N . ALA A 1 71 ? 29.945 -27.829 -59.830 1.00 67.19 71 ALA A N 1
ATOM 518 C CA . ALA A 1 71 ? 29.965 -28.782 -60.944 1.00 67.19 71 ALA A CA 1
ATOM 519 C C . ALA A 1 71 ? 30.101 -30.237 -60.459 1.00 67.19 71 ALA A C 1
ATOM 521 O O . ALA A 1 71 ? 29.369 -31.105 -60.923 1.00 67.19 71 ALA A O 1
ATOM 522 N N . ARG A 1 72 ? 30.959 -30.490 -59.458 1.00 65.62 72 ARG A N 1
ATOM 523 C CA . ARG A 1 72 ? 31.102 -31.816 -58.827 1.00 65.62 72 ARG A CA 1
ATOM 524 C C . ARG A 1 72 ? 29.825 -32.265 -58.114 1.00 65.62 72 ARG A C 1
ATOM 526 O O . ARG A 1 72 ? 29.418 -33.408 -58.267 1.00 65.62 72 ARG A O 1
ATOM 533 N N . MET A 1 73 ? 29.145 -31.351 -57.418 1.00 58.94 73 MET A N 1
ATOM 534 C CA . MET A 1 73 ? 27.825 -31.621 -56.832 1.00 58.94 73 MET A CA 1
ATOM 535 C C . MET A 1 73 ? 26.781 -32.010 -57.888 1.00 58.94 73 MET A C 1
ATOM 537 O O . MET A 1 73 ? 25.982 -32.915 -57.653 1.00 58.94 73 MET A O 1
ATOM 541 N N . ALA A 1 74 ? 26.773 -31.339 -59.043 1.00 56.12 74 ALA A N 1
ATOM 542 C CA . ALA A 1 74 ? 25.854 -31.650 -60.136 1.00 56.12 74 ALA A CA 1
ATOM 543 C C . ALA A 1 74 ? 26.148 -33.025 -60.772 1.00 56.12 74 ALA A C 1
ATOM 545 O O . ALA A 1 74 ? 25.212 -33.770 -61.059 1.00 56.12 74 ALA A O 1
ATOM 546 N N . GLU A 1 75 ? 27.426 -33.391 -60.925 1.00 53.75 75 GLU A N 1
ATOM 547 C CA . GLU A 1 75 ? 27.866 -34.699 -61.440 1.00 53.75 75 GLU A CA 1
ATOM 548 C C . GLU A 1 75 ? 27.542 -35.859 -60.480 1.00 53.75 75 GLU A C 1
ATOM 550 O O . GLU A 1 75 ? 27.058 -36.904 -60.916 1.00 53.75 75 GLU A O 1
ATOM 555 N N . GLU A 1 76 ? 27.730 -35.674 -59.169 1.00 50.41 76 GLU A N 1
ATOM 556 C CA . GLU A 1 76 ? 27.424 -36.680 -58.135 1.00 50.41 76 GLU A CA 1
ATOM 557 C C . GLU A 1 76 ? 25.911 -36.918 -57.945 1.00 50.41 76 GLU A C 1
ATOM 559 O O . GLU A 1 76 ? 25.506 -37.947 -57.403 1.00 50.41 76 GLU A O 1
ATOM 564 N N . SER A 1 77 ? 25.064 -36.002 -58.431 1.00 49.22 77 SER A N 1
ATOM 565 C CA . SER A 1 77 ? 23.598 -36.067 -58.306 1.00 49.22 77 SER A CA 1
ATOM 566 C C . SER A 1 77 ? 22.890 -36.833 -59.440 1.00 49.22 77 SER A C 1
ATOM 568 O O . SER A 1 77 ? 21.672 -36.982 -59.392 1.00 49.22 77 SER A O 1
ATOM 570 N N . GLY A 1 78 ? 23.612 -37.323 -60.459 1.00 43.78 78 GLY A N 1
ATOM 571 C CA . GLY A 1 78 ? 23.097 -38.285 -61.451 1.00 43.78 78 GLY A CA 1
ATOM 572 C C . GLY A 1 78 ? 21.970 -37.816 -62.395 1.00 43.78 78 GLY A C 1
ATOM 573 O O . GLY A 1 78 ? 21.256 -38.660 -62.933 1.00 43.78 78 GLY A O 1
ATOM 574 N N . GLY A 1 79 ? 21.783 -36.509 -62.610 1.00 45.12 79 GLY A N 1
ATOM 575 C CA . GLY A 1 79 ? 20.662 -35.963 -63.394 1.00 45.12 79 GLY A CA 1
ATOM 576 C C . GLY A 1 79 ? 20.901 -35.911 -64.910 1.00 45.12 79 GLY A C 1
ATOM 577 O O . GLY A 1 79 ? 21.876 -35.332 -65.387 1.00 45.12 79 GLY A O 1
ATOM 578 N N . ASN A 1 80 ? 19.971 -36.469 -65.687 1.00 41.34 80 ASN A N 1
ATOM 579 C CA . ASN A 1 80 ? 20.016 -36.541 -67.148 1.00 41.34 80 ASN A CA 1
ATOM 580 C C . ASN A 1 80 ? 19.485 -35.238 -67.788 1.00 41.34 80 ASN A C 1
ATOM 582 O O . ASN A 1 80 ? 18.392 -35.217 -68.336 1.00 41.34 80 ASN A O 1
ATOM 586 N N . GLY A 1 81 ? 20.232 -34.134 -67.685 1.00 45.22 81 GLY A N 1
ATOM 587 C CA . GLY A 1 81 ? 20.047 -32.928 -68.514 1.00 45.22 81 GLY A CA 1
ATOM 588 C C . GLY A 1 81 ? 18.726 -32.140 -68.402 1.00 45.22 81 GLY A C 1
ATOM 589 O O . GLY A 1 81 ? 18.588 -31.145 -69.113 1.00 45.22 81 GLY A O 1
ATOM 590 N N . ASP A 1 82 ? 17.783 -32.526 -67.537 1.00 44.12 82 ASP A N 1
ATOM 591 C CA . ASP A 1 82 ? 16.584 -31.741 -67.216 1.00 44.12 82 ASP A CA 1
ATOM 592 C C . ASP A 1 82 ? 16.869 -30.831 -65.999 1.00 44.12 82 ASP A C 1
ATOM 594 O O . ASP A 1 82 ? 17.139 -31.339 -64.907 1.00 44.12 82 ASP A O 1
ATOM 598 N N . PRO A 1 83 ? 16.834 -29.491 -66.145 1.00 44.50 83 PRO A N 1
ATOM 599 C CA . PRO A 1 83 ? 17.148 -28.550 -65.065 1.00 44.50 83 PRO A CA 1
ATOM 600 C C . PRO A 1 83 ? 16.119 -28.541 -63.920 1.00 44.50 83 PRO A C 1
ATOM 602 O O . PRO A 1 83 ? 16.328 -27.838 -62.931 1.00 44.50 83 PRO A O 1
ATOM 605 N N . SER A 1 84 ? 15.014 -29.284 -64.040 1.00 43.62 84 SER A N 1
ATOM 606 C CA . SER A 1 84 ? 13.984 -29.405 -63.002 1.00 43.62 84 SER A CA 1
ATOM 607 C C . SER A 1 84 ? 14.113 -30.645 -62.104 1.00 43.62 84 SER A C 1
ATOM 609 O O . SER A 1 84 ? 13.394 -30.723 -61.108 1.00 43.62 84 SER A O 1
ATOM 611 N N . ASP A 1 85 ? 15.042 -31.567 -62.397 1.00 41.38 85 ASP A N 1
ATOM 612 C CA . ASP A 1 85 ? 15.087 -32.906 -61.778 1.00 41.38 85 ASP A CA 1
ATOM 613 C C . ASP A 1 85 ? 16.446 -33.267 -61.130 1.00 41.38 85 ASP A C 1
ATOM 615 O O . ASP A 1 85 ? 16.828 -34.432 -61.027 1.00 41.38 85 ASP A O 1
ATOM 619 N N . SER A 1 86 ? 17.216 -32.271 -60.668 1.00 51.25 86 SER A N 1
ATOM 620 C CA . SER A 1 86 ? 18.401 -32.488 -59.820 1.00 51.25 86 SER A CA 1
ATOM 621 C C . SER A 1 86 ? 18.059 -32.274 -58.338 1.00 51.25 86 SER A C 1
ATOM 623 O O . SER A 1 86 ? 17.820 -31.154 -57.874 1.00 51.25 86 SER A O 1
ATOM 625 N N . SER A 1 87 ? 18.076 -33.353 -57.549 1.00 51.25 87 SER A N 1
ATOM 626 C CA . SER A 1 87 ? 17.780 -33.325 -56.103 1.00 51.25 87 SER A CA 1
ATOM 627 C C . SER A 1 87 ? 18.643 -32.327 -55.307 1.00 51.25 87 SER A C 1
ATOM 629 O O . SER A 1 87 ? 18.204 -31.810 -54.279 1.00 51.25 87 SER A O 1
ATOM 631 N N . SER A 1 88 ? 19.846 -32.008 -55.793 1.00 52.84 88 SER A N 1
ATOM 632 C CA . SER A 1 88 ? 20.788 -31.065 -55.180 1.00 52.84 88 SER A CA 1
ATOM 633 C C . SER A 1 88 ? 20.485 -29.590 -55.473 1.00 52.84 88 SER A C 1
ATOM 635 O O . SER A 1 88 ? 20.671 -28.746 -54.596 1.00 52.84 88 SER A O 1
ATOM 637 N N . THR A 1 89 ? 19.959 -29.251 -56.654 1.00 57.16 89 THR A N 1
ATOM 638 C CA . THR A 1 89 ? 19.531 -27.876 -56.982 1.00 57.16 89 THR A CA 1
ATOM 639 C C . THR A 1 89 ? 18.201 -27.542 -56.302 1.00 57.16 89 THR A C 1
ATOM 641 O O . THR A 1 89 ? 18.020 -26.425 -55.813 1.00 57.16 89 THR A O 1
ATOM 644 N N . ALA A 1 90 ? 17.306 -28.527 -56.170 1.00 60.72 90 ALA A N 1
ATOM 645 C CA . ALA A 1 90 ? 16.060 -28.389 -55.416 1.00 60.72 90 ALA A CA 1
ATOM 646 C C . ALA A 1 90 ? 16.299 -28.063 -53.927 1.00 60.72 90 ALA A C 1
ATOM 648 O O . ALA A 1 90 ? 15.586 -27.234 -53.362 1.00 60.72 90 ALA A O 1
ATOM 649 N N . ALA A 1 91 ? 17.335 -28.645 -53.307 1.00 64.31 91 ALA A N 1
ATOM 650 C CA . ALA A 1 91 ? 17.694 -28.382 -51.909 1.00 64.31 91 ALA A CA 1
ATOM 651 C C . ALA A 1 91 ? 18.163 -26.932 -51.666 1.00 64.31 91 ALA A C 1
ATOM 653 O O . ALA A 1 91 ? 17.810 -26.325 -50.657 1.00 64.31 91 ALA A O 1
ATOM 654 N N . LEU A 1 92 ? 18.902 -26.332 -52.608 1.00 67.00 92 LEU A N 1
ATOM 655 C CA . LEU A 1 92 ? 19.362 -24.936 -52.515 1.00 67.00 92 LEU A CA 1
ATOM 656 C C . LEU A 1 92 ? 18.219 -23.921 -52.672 1.00 67.00 92 LEU A C 1
ATOM 658 O O . LEU A 1 92 ? 18.247 -22.837 -52.084 1.00 67.00 92 LEU A O 1
ATOM 662 N N . LEU A 1 93 ? 17.208 -24.276 -53.468 1.00 75.94 93 LEU A N 1
ATOM 663 C CA . LEU A 1 93 ? 16.038 -23.441 -53.737 1.00 75.94 93 LEU A CA 1
ATOM 664 C C . LEU A 1 93 ? 14.893 -23.664 -52.740 1.00 75.94 93 LEU A C 1
ATOM 666 O O . LEU A 1 93 ? 13.905 -22.923 -52.778 1.00 75.94 93 LEU A O 1
ATOM 670 N N . GLN A 1 94 ? 15.034 -24.633 -51.831 1.00 73.25 94 GLN A N 1
ATOM 671 C CA . GLN A 1 94 ? 14.049 -24.933 -50.802 1.00 73.25 94 GLN A CA 1
ATOM 672 C C . GLN A 1 94 ? 13.856 -23.729 -49.870 1.00 73.25 94 GLN A C 1
ATOM 674 O O . GLN A 1 94 ? 14.813 -23.121 -49.380 1.00 73.25 94 GLN A O 1
ATOM 679 N N . ARG A 1 95 ? 12.590 -23.382 -49.625 1.00 76.75 95 ARG A N 1
ATOM 680 C CA . ARG A 1 95 ? 12.184 -22.365 -48.648 1.00 76.75 95 ARG A CA 1
ATOM 681 C C . ARG A 1 95 ? 11.551 -23.052 -47.445 1.00 76.75 95 ARG A C 1
ATOM 683 O O . ARG A 1 95 ? 10.719 -23.940 -47.612 1.00 76.75 95 ARG A O 1
ATOM 690 N N . GLY A 1 96 ? 11.969 -22.639 -46.252 1.00 74.00 96 GLY A N 1
ATOM 691 C CA . GLY A 1 96 ? 11.286 -22.965 -44.999 1.00 74.00 96 GLY A CA 1
ATOM 692 C C . GLY A 1 96 ? 10.252 -21.891 -44.652 1.00 74.00 96 GLY A C 1
ATOM 693 O O . GLY A 1 96 ? 9.651 -21.287 -45.533 1.00 74.00 96 GLY A O 1
ATOM 694 N N . GLU A 1 97 ? 10.103 -21.584 -43.364 1.00 75.69 97 GLU A N 1
ATOM 695 C CA . GLU A 1 97 ? 9.237 -20.494 -42.866 1.00 75.69 97 GLU A CA 1
ATOM 696 C C . GLU A 1 97 ? 9.803 -19.082 -43.127 1.00 75.69 97 GLU A C 1
ATOM 698 O O . GLU A 1 97 ? 9.165 -18.072 -42.833 1.00 75.69 97 GLU A O 1
ATOM 703 N N . ARG A 1 98 ? 11.028 -18.997 -43.658 1.00 80.50 98 ARG A N 1
ATOM 704 C CA . ARG A 1 98 ? 11.735 -17.745 -43.945 1.00 80.50 98 ARG A CA 1
ATOM 705 C C . ARG A 1 98 ? 11.443 -17.260 -45.371 1.00 80.50 98 ARG A C 1
ATOM 707 O O . ARG A 1 98 ? 11.231 -18.089 -46.257 1.00 80.50 98 ARG A O 1
ATOM 714 N N . PRO A 1 99 ? 11.470 -15.936 -45.623 1.00 83.19 99 PRO A N 1
ATOM 715 C CA . PRO A 1 99 ? 11.246 -15.412 -46.965 1.00 83.19 99 PRO A CA 1
ATOM 716 C C . PRO A 1 99 ? 12.361 -15.810 -47.943 1.00 83.19 99 PRO A C 1
ATOM 718 O O . PRO A 1 99 ? 12.075 -15.993 -49.122 1.00 83.19 99 PRO A O 1
ATOM 721 N N . GLU A 1 100 ? 13.602 -15.982 -47.490 1.00 89.69 100 GLU A N 1
ATOM 722 C CA . GLU A 1 100 ? 14.759 -16.397 -48.289 1.00 89.69 100 GLU A CA 1
ATOM 723 C C . GLU A 1 100 ? 14.916 -17.931 -48.408 1.00 89.69 100 GLU A C 1
ATOM 725 O O . GLU A 1 100 ? 14.675 -18.674 -47.453 1.00 89.69 100 GLU A O 1
ATOM 730 N N . ASN A 1 101 ? 15.359 -18.421 -49.575 1.00 89.81 101 ASN A N 1
ATOM 731 C CA . ASN A 1 101 ? 15.778 -19.824 -49.746 1.00 89.81 101 ASN A CA 1
ATOM 732 C C . ASN A 1 101 ? 17.224 -20.054 -49.267 1.00 89.81 101 ASN A C 1
ATOM 734 O O . ASN A 1 101 ? 17.939 -19.098 -48.964 1.00 89.81 101 ASN A O 1
ATOM 738 N N . HIS A 1 102 ? 17.675 -21.309 -49.204 1.00 86.38 102 HIS A N 1
ATOM 739 C CA . HIS A 1 102 ? 19.006 -21.627 -48.675 1.00 86.38 102 HIS A CA 1
ATOM 740 C C . HIS A 1 102 ? 20.155 -20.952 -49.448 1.00 86.38 102 HIS A C 1
ATOM 742 O O . HIS A 1 102 ? 21.093 -20.462 -48.827 1.00 86.38 102 HIS A O 1
ATOM 748 N N . ALA A 1 103 ? 20.061 -20.827 -50.776 1.00 87.38 103 ALA A N 1
ATOM 749 C CA . ALA A 1 103 ? 21.068 -20.118 -51.575 1.00 87.38 103 ALA A CA 1
ATOM 750 C C . ALA A 1 103 ? 21.113 -18.597 -51.321 1.00 87.38 103 ALA A C 1
ATOM 752 O O . ALA A 1 103 ? 22.143 -17.958 -51.522 1.00 87.38 103 ALA A O 1
ATOM 753 N N . GLN A 1 104 ? 20.010 -18.010 -50.860 1.00 93.38 104 GLN A N 1
ATOM 754 C CA . GLN A 1 104 ? 19.893 -16.585 -50.540 1.00 93.38 104 GLN A CA 1
ATOM 755 C C . GLN A 1 104 ? 20.379 -16.243 -49.128 1.00 93.38 104 GLN A C 1
ATOM 757 O O . GLN A 1 104 ? 20.811 -15.114 -48.883 1.00 93.38 104 GLN A O 1
ATOM 762 N N . GLN A 1 105 ? 20.338 -17.205 -48.204 1.00 92.56 105 GLN A N 1
ATOM 763 C CA . GLN A 1 105 ? 20.674 -16.998 -46.793 1.00 92.56 105 GLN A CA 1
ATOM 764 C C . GLN A 1 105 ? 22.083 -16.433 -46.541 1.00 92.56 105 GLN A C 1
ATOM 766 O O . GLN A 1 105 ? 22.174 -15.528 -45.713 1.00 92.56 105 GLN A O 1
ATOM 771 N N . PRO A 1 106 ? 23.167 -16.853 -47.232 1.00 93.94 106 PRO A N 1
ATOM 772 C CA . PRO A 1 106 ? 24.511 -16.361 -46.920 1.00 93.94 106 PRO A CA 1
ATOM 773 C C . PRO A 1 106 ? 24.679 -14.845 -47.081 1.00 93.94 106 PRO A C 1
ATOM 775 O O . PRO A 1 106 ? 25.492 -14.239 -46.391 1.00 93.94 106 PRO A O 1
ATOM 778 N N . ALA A 1 107 ? 23.918 -14.225 -47.986 1.00 93.81 107 ALA A N 1
ATOM 779 C CA . ALA A 1 107 ? 23.908 -12.775 -48.159 1.00 93.81 107 ALA A CA 1
ATOM 780 C C . ALA A 1 107 ? 22.828 -12.099 -47.298 1.00 93.81 107 ALA A C 1
ATOM 782 O O . ALA A 1 107 ? 23.061 -11.027 -46.743 1.00 93.81 107 ALA A O 1
ATOM 783 N N . TYR A 1 108 ? 21.660 -12.733 -47.148 1.00 93.56 108 TYR A N 1
ATOM 784 C CA . TYR A 1 108 ? 20.514 -12.137 -46.458 1.00 93.56 108 TYR A CA 1
ATOM 785 C C . TYR A 1 108 ? 20.623 -12.162 -44.924 1.00 93.56 108 TYR A C 1
ATOM 787 O O . TYR A 1 108 ? 20.038 -11.311 -44.252 1.00 93.56 108 TYR A O 1
ATOM 795 N N . VAL A 1 109 ? 21.382 -13.107 -44.353 1.00 94.06 109 VAL A N 1
ATOM 796 C CA . VAL A 1 109 ? 21.537 -13.262 -42.895 1.00 94.06 109 VAL A CA 1
ATOM 797 C C . VAL A 1 109 ? 22.080 -11.994 -42.230 1.00 94.06 109 VAL A C 1
ATOM 799 O O . VAL A 1 109 ? 21.629 -11.631 -41.148 1.00 94.06 109 VAL A O 1
ATOM 802 N N . TRP A 1 110 ? 22.973 -11.273 -42.911 1.00 95.06 110 TRP A N 1
ATOM 803 C CA . TRP A 1 110 ? 23.581 -10.038 -42.415 1.00 95.06 110 TRP A CA 1
ATOM 804 C C . TRP A 1 110 ? 22.570 -8.896 -42.293 1.00 95.06 110 TRP A C 1
ATOM 806 O O . TRP A 1 110 ? 22.553 -8.202 -41.278 1.00 95.06 110 TRP A O 1
ATOM 816 N N . LYS A 1 111 ? 21.665 -8.763 -43.270 1.00 90.06 111 LYS A N 1
ATOM 817 C CA . LYS A 1 111 ? 20.586 -7.765 -43.236 1.00 90.06 111 LYS A CA 1
ATOM 818 C C . LYS A 1 111 ? 19.683 -7.999 -42.023 1.00 90.06 111 LYS A C 1
ATOM 820 O O . LYS A 1 111 ? 19.428 -7.093 -41.247 1.00 90.06 111 LYS A O 1
ATOM 825 N N . ARG A 1 112 ? 19.313 -9.259 -41.774 1.00 89.81 112 ARG A N 1
ATOM 826 C CA . ARG A 1 112 ? 18.400 -9.653 -40.685 1.00 89.81 112 ARG A CA 1
ATOM 827 C C . ARG A 1 112 ? 18.979 -9.572 -39.274 1.00 89.81 112 ARG A C 1
ATOM 829 O O . ARG A 1 112 ? 18.226 -9.775 -38.317 1.00 89.81 112 ARG A O 1
ATOM 836 N N . LEU A 1 113 ? 20.284 -9.360 -39.115 1.00 94.81 113 LEU A N 1
ATOM 837 C CA . LEU A 1 113 ? 20.864 -9.257 -37.783 1.00 94.81 113 LEU A CA 1
ATOM 838 C C . LEU A 1 113 ? 20.249 -8.068 -37.033 1.00 94.81 113 LEU A C 1
ATOM 840 O O . LEU A 1 113 ? 20.169 -6.977 -37.594 1.00 94.81 113 LEU A O 1
ATOM 844 N N . PRO A 1 114 ? 19.873 -8.226 -35.750 1.00 93.62 114 PRO A N 1
ATOM 845 C CA . PRO A 1 114 ? 19.280 -7.133 -34.978 1.00 93.62 114 PRO A CA 1
ATOM 846 C C . PRO A 1 114 ? 20.274 -5.990 -34.723 1.00 93.62 114 PRO A C 1
ATOM 848 O O . PRO A 1 114 ? 19.879 -4.908 -34.304 1.00 93.62 114 PRO A O 1
ATOM 851 N N . VAL A 1 115 ? 21.565 -6.230 -34.954 1.00 96.81 115 VAL A N 1
ATOM 852 C CA . VAL A 1 115 ? 22.661 -5.276 -34.779 1.00 96.81 115 VAL A CA 1
ATOM 853 C C . VAL A 1 115 ? 23.217 -4.809 -36.131 1.00 96.81 115 VAL A C 1
ATOM 855 O O . VAL A 1 115 ? 23.084 -5.539 -37.118 1.00 96.81 115 VAL A O 1
ATOM 858 N N . PRO A 1 116 ? 23.867 -3.632 -36.190 1.00 97.81 116 PRO A N 1
ATOM 859 C CA . PRO A 1 116 ? 24.503 -3.146 -37.408 1.00 97.81 116 PRO A CA 1
ATOM 860 C C . PRO A 1 116 ? 25.649 -4.047 -37.880 1.00 97.81 116 PRO A C 1
ATOM 862 O O . PRO A 1 116 ? 26.483 -4.477 -37.077 1.00 97.81 116 PRO A O 1
ATOM 865 N N . VAL A 1 117 ? 25.714 -4.276 -39.189 1.00 98.44 117 VAL A N 1
ATOM 866 C CA . VAL A 1 117 ? 26.770 -5.020 -39.879 1.00 98.44 117 VAL A CA 1
ATOM 867 C C . VAL A 1 117 ? 27.557 -4.080 -40.785 1.00 98.44 117 VAL A C 1
ATOM 869 O O . VAL A 1 117 ? 26.989 -3.362 -41.608 1.00 98.44 117 VAL A O 1
ATOM 872 N N . ILE A 1 118 ? 28.880 -4.112 -40.664 1.00 98.69 118 ILE A N 1
ATOM 873 C CA . ILE A 1 118 ? 29.808 -3.294 -41.441 1.00 98.69 118 ILE A CA 1
ATOM 874 C C . ILE A 1 118 ? 30.708 -4.222 -42.251 1.00 98.69 118 ILE A C 1
ATOM 876 O O . ILE A 1 118 ? 31.484 -4.981 -41.678 1.00 98.69 118 ILE A O 1
ATOM 880 N N . SER A 1 119 ? 30.651 -4.169 -43.579 1.00 98.38 119 SER A N 1
ATOM 881 C CA . SER A 1 119 ? 31.571 -4.944 -44.416 1.00 98.38 119 SER A CA 1
ATOM 882 C C . SER A 1 119 ? 32.845 -4.152 -44.714 1.00 98.38 119 SER A C 1
ATOM 884 O O . SER A 1 119 ? 32.764 -3.035 -45.237 1.00 98.38 119 SER A O 1
ATOM 886 N N . ALA A 1 120 ? 34.005 -4.755 -44.471 1.00 98.44 120 ALA A N 1
ATOM 887 C CA . ALA A 1 120 ? 35.313 -4.253 -44.877 1.00 98.44 120 ALA A CA 1
ATOM 888 C C . ALA A 1 120 ? 35.801 -4.993 -46.131 1.00 98.44 120 ALA A C 1
ATOM 890 O O . ALA A 1 120 ? 36.086 -6.190 -46.088 1.00 98.44 120 ALA A O 1
ATOM 891 N N . ILE A 1 121 ? 35.893 -4.282 -47.255 1.00 98.44 121 ILE A N 1
ATOM 892 C CA . ILE A 1 121 ? 36.072 -4.867 -48.586 1.00 98.44 121 ILE A CA 1
ATOM 893 C C . ILE A 1 121 ? 37.449 -4.496 -49.143 1.00 98.44 121 ILE A C 1
ATOM 895 O O . ILE A 1 121 ? 37.727 -3.329 -49.407 1.00 98.44 121 ILE A O 1
ATOM 899 N N . HIS A 1 122 ? 38.298 -5.488 -49.401 1.00 97.94 122 HIS A N 1
ATOM 900 C CA . HIS A 1 122 ? 39.573 -5.323 -50.109 1.00 97.94 122 HIS A CA 1
ATOM 901 C C . HIS A 1 122 ? 39.749 -6.393 -51.184 1.00 97.94 122 HIS A C 1
ATOM 903 O O . HIS A 1 122 ? 39.061 -7.417 -51.190 1.00 97.94 122 HIS A O 1
ATOM 909 N N . GLY A 1 123 ? 40.688 -6.170 -52.105 1.00 97.25 123 GLY A N 1
ATOM 910 C CA . GLY A 1 123 ? 41.013 -7.131 -53.156 1.00 97.25 123 GLY A CA 1
ATOM 911 C C . GLY A 1 123 ? 39.853 -7.351 -54.125 1.00 97.25 123 GLY A C 1
ATOM 912 O O . GLY A 1 123 ? 39.650 -6.544 -55.025 1.00 97.25 123 GLY A O 1
ATOM 913 N N . VAL A 1 124 ? 39.107 -8.450 -53.978 1.00 96.75 124 VAL A N 1
ATOM 914 C CA . VAL A 1 124 ? 37.996 -8.815 -54.875 1.00 96.75 124 VAL A CA 1
ATOM 915 C C . VAL A 1 124 ? 36.707 -9.118 -54.108 1.00 96.75 124 VAL A C 1
ATOM 917 O O . VAL A 1 124 ? 36.741 -9.798 -53.083 1.00 96.75 124 VAL A O 1
ATOM 920 N N . ALA A 1 125 ? 35.579 -8.651 -54.641 1.00 97.44 125 ALA A N 1
ATOM 921 C CA . ALA A 1 125 ? 34.216 -8.969 -54.219 1.00 97.44 125 ALA A CA 1
ATOM 922 C C . ALA A 1 125 ? 33.358 -9.229 -55.472 1.00 97.44 125 ALA A C 1
ATOM 924 O O . ALA A 1 125 ? 32.747 -8.317 -56.029 1.00 97.44 125 ALA A O 1
ATOM 925 N N . TYR A 1 126 ? 33.356 -10.466 -55.971 1.00 96.06 126 TYR A N 1
ATOM 926 C CA . TYR A 1 126 ? 32.688 -10.819 -57.232 1.00 96.06 126 TYR A CA 1
ATOM 927 C C . TYR A 1 126 ? 31.496 -11.744 -57.027 1.00 96.06 126 TYR A C 1
ATOM 929 O O . TYR A 1 126 ? 31.524 -12.607 -56.152 1.00 96.06 126 TYR A O 1
ATOM 937 N N . GLY A 1 127 ? 30.472 -11.586 -57.868 1.00 94.12 127 GLY A N 1
ATOM 938 C CA . GLY A 1 127 ? 29.281 -12.435 -57.870 1.00 94.12 127 GLY A CA 1
ATOM 939 C C . GLY A 1 127 ? 28.680 -12.561 -56.469 1.00 94.12 127 GLY A C 1
ATOM 940 O O . GLY A 1 127 ? 28.501 -11.553 -55.788 1.00 94.12 127 GLY A O 1
ATOM 941 N N . GLY A 1 128 ? 28.501 -13.786 -55.967 1.00 92.94 128 GLY A N 1
ATOM 942 C CA . GLY A 1 128 ? 28.046 -14.033 -54.591 1.00 92.94 128 GLY A CA 1
ATOM 943 C C . GLY A 1 128 ? 28.844 -13.307 -53.493 1.00 92.94 128 GLY A C 1
ATOM 944 O O . GLY A 1 128 ? 28.265 -12.885 -52.497 1.00 92.94 128 GLY A O 1
ATOM 945 N N . GLY A 1 129 ? 30.146 -13.062 -53.686 1.00 95.31 129 GLY A N 1
ATOM 946 C CA . GLY A 1 129 ? 30.964 -12.267 -52.763 1.00 95.31 129 GLY A CA 1
ATOM 947 C C . GLY A 1 129 ? 30.585 -10.784 -52.737 1.00 95.31 129 GLY A C 1
ATOM 948 O O . GLY A 1 129 ? 30.588 -10.164 -51.677 1.00 95.31 129 GLY A O 1
ATOM 949 N N . CYS A 1 130 ? 30.192 -10.233 -53.890 1.00 96.25 130 CYS A N 1
ATOM 950 C CA . CYS A 1 130 ? 29.570 -8.911 -53.984 1.00 96.25 130 CYS A CA 1
ATOM 951 C C . CYS A 1 130 ? 28.222 -8.907 -53.251 1.00 96.25 130 CYS A C 1
ATOM 953 O O . CYS A 1 130 ? 27.973 -8.029 -52.433 1.00 96.25 130 CYS A O 1
ATOM 955 N N . GLN A 1 131 ? 27.378 -9.921 -53.478 1.00 96.12 131 GLN A N 1
ATOM 956 C CA . GLN A 1 131 ? 26.051 -10.008 -52.854 1.00 96.12 131 GLN A CA 1
ATOM 957 C C . GLN A 1 131 ? 26.129 -10.090 -51.319 1.00 96.12 131 GLN A C 1
ATOM 959 O O . GLN A 1 131 ? 25.366 -9.410 -50.638 1.00 96.12 131 GLN A O 1
ATOM 964 N N . ILE A 1 132 ? 27.094 -10.841 -50.773 1.00 96.94 132 ILE A N 1
ATOM 965 C CA . ILE A 1 132 ? 27.364 -10.901 -49.327 1.00 96.94 132 ILE A CA 1
ATOM 966 C C . ILE A 1 132 ? 27.816 -9.540 -48.789 1.00 96.94 132 ILE A C 1
ATOM 968 O O . ILE A 1 132 ? 27.271 -9.073 -47.793 1.00 96.94 132 ILE A O 1
ATOM 972 N N . ALA A 1 133 ? 28.779 -8.886 -49.448 1.00 97.00 133 ALA A N 1
ATOM 973 C CA . ALA A 1 133 ? 29.265 -7.572 -49.023 1.00 97.00 133 ALA A CA 1
ATOM 974 C C . ALA A 1 133 ? 28.143 -6.522 -49.019 1.00 97.00 133 ALA A C 1
ATOM 976 O O . ALA A 1 133 ? 28.018 -5.735 -48.084 1.00 97.00 133 ALA A O 1
ATOM 977 N N . LEU A 1 134 ? 27.300 -6.529 -50.055 1.00 96.25 134 LEU A N 1
ATOM 978 C CA . LEU A 1 134 ? 26.191 -5.590 -50.178 1.00 96.25 134 LEU A CA 1
ATOM 979 C C . LEU A 1 134 ? 25.075 -5.852 -49.153 1.00 96.25 134 LEU A C 1
ATOM 981 O O . LEU A 1 134 ? 24.334 -4.927 -48.840 1.00 96.25 134 LEU A O 1
ATOM 985 N N . GLY A 1 135 ? 24.974 -7.066 -48.602 1.00 93.50 135 GLY A N 1
ATOM 986 C CA . GLY A 1 135 ? 24.027 -7.408 -47.537 1.00 93.50 135 GLY A CA 1
ATOM 987 C C . GLY A 1 135 ? 24.316 -6.756 -46.178 1.00 93.50 135 GLY A C 1
ATOM 988 O O . GLY A 1 135 ? 23.451 -6.797 -45.306 1.00 93.50 135 GLY A O 1
ATOM 989 N N . ALA A 1 136 ? 25.497 -6.158 -45.984 1.00 96.19 136 ALA A N 1
ATOM 990 C CA . ALA A 1 136 ? 25.823 -5.382 -44.788 1.00 96.19 136 ALA A CA 1
ATOM 991 C C . ALA A 1 136 ? 25.143 -4.002 -44.800 1.00 96.19 136 ALA A C 1
ATOM 993 O O . ALA A 1 136 ? 24.938 -3.422 -45.866 1.00 96.19 136 ALA A O 1
ATOM 994 N N . ASP A 1 137 ? 24.872 -3.433 -43.623 1.00 96.19 137 ASP A N 1
ATOM 995 C CA . ASP A 1 137 ? 24.252 -2.108 -43.474 1.00 96.19 137 ASP A CA 1
ATOM 996 C C . ASP A 1 137 ? 25.183 -0.993 -43.982 1.00 96.19 137 ASP A C 1
ATOM 998 O O . ASP A 1 137 ? 24.763 -0.085 -44.708 1.00 96.19 137 ASP A O 1
ATOM 1002 N N . ILE A 1 138 ? 26.478 -1.100 -43.660 1.00 97.75 138 ILE A N 1
ATOM 1003 C CA . ILE A 1 138 ? 27.524 -0.126 -44.004 1.00 97.75 138 ILE A CA 1
ATOM 1004 C C . ILE A 1 138 ? 28.659 -0.832 -44.743 1.00 97.75 138 ILE A C 1
ATOM 1006 O O . ILE A 1 138 ? 29.074 -1.928 -44.370 1.00 97.75 138 ILE A O 1
ATOM 1010 N N . ARG A 1 139 ? 29.198 -0.194 -45.787 1.00 98.31 139 ARG A N 1
ATOM 1011 C CA . ARG A 1 139 ? 30.252 -0.775 -46.632 1.00 98.31 139 ARG A CA 1
ATOM 1012 C C . ARG A 1 139 ? 31.462 0.147 -46.690 1.00 98.31 139 ARG A C 1
ATOM 1014 O O . ARG A 1 139 ? 31.344 1.297 -47.117 1.00 98.31 139 ARG A O 1
ATOM 1021 N N . ILE A 1 140 ? 32.622 -0.359 -46.281 1.00 98.62 140 ILE A N 1
ATOM 1022 C CA . ILE A 1 140 ? 33.903 0.352 -46.316 1.00 98.62 140 ILE A CA 1
ATOM 1023 C C . ILE A 1 140 ? 34.852 -0.413 -47.230 1.00 98.62 140 ILE A C 1
ATOM 1025 O O . ILE A 1 140 ? 35.126 -1.585 -46.986 1.00 98.62 140 ILE A O 1
ATOM 1029 N N . ALA A 1 141 ? 35.350 0.229 -48.284 1.00 98.38 141 ALA A N 1
ATOM 1030 C CA . ALA A 1 141 ? 36.106 -0.451 -49.331 1.00 98.38 141 ALA A CA 1
ATOM 1031 C C . ALA A 1 141 ? 37.493 0.165 -49.574 1.00 98.38 141 ALA A C 1
ATOM 1033 O O . ALA A 1 141 ? 37.661 1.380 -49.475 1.00 98.38 141 ALA A O 1
ATOM 1034 N N . ALA A 1 142 ? 38.475 -0.669 -49.923 1.00 98.38 142 ALA A N 1
ATOM 1035 C CA . ALA A 1 142 ? 39.780 -0.211 -50.393 1.00 98.38 142 ALA A CA 1
ATOM 1036 C C . ALA A 1 142 ? 39.648 0.509 -51.750 1.00 98.38 142 ALA A C 1
ATOM 1038 O O . ALA A 1 142 ? 38.827 0.087 -52.572 1.00 98.38 142 ALA A O 1
ATOM 1039 N N . PRO A 1 143 ? 40.437 1.566 -52.022 1.00 98.12 143 PRO A N 1
ATOM 1040 C CA . PRO A 1 143 ? 40.361 2.314 -53.281 1.00 98.12 143 PRO A CA 1
ATOM 1041 C C . PRO A 1 143 ? 40.506 1.437 -54.530 1.00 98.12 143 PRO A C 1
ATOM 1043 O O . PRO A 1 143 ? 39.802 1.632 -55.520 1.00 98.12 143 PRO A O 1
ATOM 1046 N N . ASP A 1 144 ? 41.400 0.450 -54.469 1.00 97.12 144 ASP A N 1
ATOM 1047 C CA . ASP A 1 144 ? 41.803 -0.421 -55.575 1.00 97.12 144 ASP A CA 1
ATOM 1048 C C . ASP A 1 144 ? 41.056 -1.765 -55.619 1.00 97.12 144 ASP A C 1
ATOM 1050 O O . ASP A 1 144 ? 41.322 -2.594 -56.499 1.00 97.12 144 ASP A O 1
ATOM 1054 N N . MET A 1 145 ? 40.117 -1.991 -54.693 1.00 97.88 145 MET A N 1
ATOM 1055 C CA . MET A 1 145 ? 39.301 -3.205 -54.666 1.00 97.88 145 MET A CA 1
ATOM 1056 C C . MET A 1 145 ? 38.516 -3.364 -55.968 1.00 97.88 145 MET A C 1
ATOM 1058 O O . MET A 1 145 ? 38.218 -2.384 -56.636 1.00 97.88 145 MET A O 1
ATOM 1062 N N . LYS A 1 146 ? 38.144 -4.591 -56.327 1.00 98.12 146 LYS A N 1
ATOM 1063 C CA . LYS A 1 146 ? 37.351 -4.880 -57.523 1.00 98.12 146 LYS A CA 1
ATOM 1064 C C . LYS A 1 146 ? 36.035 -5.538 -57.145 1.00 98.12 146 LYS A C 1
ATOM 1066 O O . LYS A 1 146 ? 36.031 -6.652 -56.621 1.00 98.12 146 LYS A O 1
ATOM 1071 N N . MET A 1 147 ? 34.927 -4.882 -57.474 1.00 97.88 147 MET A N 1
ATOM 1072 C CA . MET A 1 147 ? 33.572 -5.366 -57.212 1.00 97.88 147 MET A CA 1
ATOM 1073 C C . MET A 1 147 ? 32.790 -5.561 -58.512 1.00 97.88 147 MET A C 1
ATOM 1075 O O . MET A 1 147 ? 32.913 -4.757 -59.433 1.00 97.88 147 MET A O 1
ATOM 1079 N N . SER A 1 148 ? 31.994 -6.630 -58.619 1.00 97.25 148 SER A N 1
ATOM 1080 C CA . SER A 1 148 ? 31.159 -6.868 -59.806 1.00 97.25 148 SER A CA 1
ATOM 1081 C C . SER A 1 148 ? 30.009 -7.844 -59.555 1.00 97.25 148 SER A C 1
ATOM 1083 O O . SER A 1 148 ? 30.202 -8.871 -58.899 1.00 97.25 148 SER A O 1
ATOM 1085 N N . ILE A 1 149 ? 28.847 -7.552 -60.148 1.00 95.31 149 ILE A N 1
ATOM 1086 C CA . ILE A 1 149 ? 27.715 -8.480 -60.308 1.00 95.31 149 ILE A CA 1
ATOM 1087 C C . ILE A 1 149 ? 28.024 -9.364 -61.519 1.00 95.31 149 ILE A C 1
ATOM 1089 O O . ILE A 1 149 ? 27.724 -9.027 -62.662 1.00 95.31 149 ILE A O 1
ATOM 1093 N N . MET A 1 150 ? 28.763 -10.440 -61.286 1.00 91.12 150 MET A N 1
ATOM 1094 C CA . MET A 1 150 ? 29.452 -11.180 -62.344 1.00 91.12 150 MET A CA 1
ATOM 1095 C C . MET A 1 150 ? 28.588 -12.299 -62.961 1.00 91.12 150 MET A C 1
ATOM 1097 O O . MET A 1 150 ? 28.953 -12.857 -63.995 1.00 91.12 150 MET A O 1
ATOM 1101 N N . GLU A 1 151 ? 27.423 -12.583 -62.373 1.00 90.38 151 GLU A N 1
ATOM 1102 C CA . GLU A 1 151 ? 26.505 -13.682 -62.700 1.00 90.38 151 GLU A CA 1
ATOM 1103 C C . GLU A 1 151 ? 26.168 -13.775 -64.193 1.00 90.38 151 GLU A C 1
ATOM 1105 O O . GLU A 1 151 ? 26.180 -14.867 -64.766 1.00 90.38 151 GLU A O 1
ATOM 1110 N N . ILE A 1 152 ? 25.983 -12.630 -64.858 1.00 89.31 152 ILE A N 1
ATOM 1111 C CA . ILE A 1 152 ? 25.625 -12.574 -66.280 1.00 89.31 152 ILE A CA 1
ATOM 1112 C C . ILE A 1 152 ? 26.679 -13.211 -67.193 1.00 89.31 152 ILE A C 1
ATOM 1114 O O . ILE A 1 152 ? 26.340 -13.785 -68.227 1.00 89.31 152 ILE A O 1
ATOM 1118 N N . LYS A 1 153 ? 27.961 -13.185 -66.798 1.00 83.25 153 LYS A N 1
ATOM 1119 C CA . LYS A 1 153 ? 29.050 -13.815 -67.568 1.00 83.25 153 LYS A CA 1
ATOM 1120 C C . LYS A 1 153 ? 28.993 -15.339 -67.522 1.00 83.25 153 LYS A C 1
ATOM 1122 O O . LYS A 1 153 ? 29.633 -15.991 -68.342 1.00 83.25 153 LYS A O 1
ATOM 1127 N N . TRP A 1 154 ? 28.223 -15.890 -66.589 1.00 80.62 154 TRP A N 1
ATOM 1128 C CA . TRP A 1 154 ? 28.002 -17.322 -66.416 1.00 80.62 154 TRP A CA 1
ATOM 1129 C C . TRP A 1 154 ? 26.574 -17.744 -66.782 1.00 80.62 154 TRP A C 1
ATOM 1131 O O . TRP A 1 154 ? 26.190 -18.876 -66.512 1.00 80.62 154 TRP A O 1
ATOM 1141 N N . GLY A 1 155 ? 25.787 -16.854 -67.402 1.00 81.88 155 GLY A N 1
ATOM 1142 C CA . GLY A 1 155 ? 24.395 -17.132 -67.766 1.00 81.88 155 GLY A CA 1
ATOM 1143 C C . GLY A 1 155 ? 23.441 -17.188 -66.570 1.00 81.88 155 GLY A C 1
ATOM 1144 O O . GLY A 1 155 ? 22.352 -17.744 -66.688 1.00 81.88 155 GLY A O 1
ATOM 1145 N N . LEU A 1 156 ? 23.844 -16.626 -65.428 1.00 83.94 156 LEU A N 1
ATOM 1146 C CA . LEU A 1 156 ? 23.049 -16.567 -64.207 1.00 83.94 156 LEU A CA 1
ATOM 1147 C C . LEU A 1 156 ? 22.510 -15.153 -63.978 1.00 83.94 156 LEU A C 1
ATOM 1149 O O . LEU A 1 156 ? 23.040 -14.161 -64.484 1.00 83.94 156 LEU A O 1
ATOM 1153 N N . ILE A 1 157 ? 21.453 -15.067 -63.178 1.00 89.75 157 ILE A N 1
ATOM 1154 C CA . ILE A 1 157 ? 20.978 -13.807 -62.601 1.00 89.75 157 ILE A CA 1
ATOM 1155 C C . ILE A 1 157 ? 21.552 -13.656 -61.187 1.00 89.75 157 ILE A C 1
ATOM 1157 O O . ILE A 1 157 ? 21.864 -14.668 -60.562 1.00 89.75 157 ILE A O 1
ATOM 1161 N N . PRO A 1 158 ? 21.661 -12.433 -60.643 1.00 88.94 158 PRO A N 1
ATOM 1162 C CA . PRO A 1 158 ? 21.990 -12.254 -59.235 1.00 88.94 158 PRO A CA 1
ATOM 1163 C C . PRO A 1 158 ? 20.881 -12.840 -58.348 1.00 88.94 158 PRO A C 1
ATOM 1165 O O . PRO A 1 158 ? 19.767 -12.315 -58.276 1.00 88.94 158 PRO A O 1
ATOM 1168 N N . ASP A 1 159 ? 21.186 -13.954 -57.694 1.00 87.81 159 ASP A N 1
ATOM 1169 C CA . ASP A 1 159 ? 20.225 -14.877 -57.084 1.00 87.81 159 ASP A CA 1
ATOM 1170 C C . ASP A 1 159 ? 20.386 -15.053 -55.563 1.00 87.81 159 ASP A C 1
ATOM 1172 O O . ASP A 1 159 ? 19.489 -15.603 -54.921 1.00 87.81 159 ASP A O 1
ATOM 1176 N N . MET A 1 160 ? 21.440 -14.498 -54.955 1.00 92.12 160 MET A N 1
ATOM 1177 C CA . MET A 1 160 ? 21.702 -14.500 -53.510 1.00 92.12 160 MET A CA 1
ATOM 1178 C C . MET A 1 160 ? 21.156 -13.228 -52.839 1.00 92.12 160 MET A C 1
ATOM 1180 O O . MET A 1 160 ? 21.869 -12.501 -52.156 1.00 92.12 160 MET A O 1
ATOM 1184 N N . SER A 1 161 ? 19.867 -12.941 -53.035 1.00 91.31 161 SER A N 1
ATOM 1185 C CA . SER A 1 161 ? 19.116 -11.810 -52.446 1.00 91.31 161 SER A CA 1
ATOM 1186 C C . SER A 1 161 ? 19.469 -10.397 -52.931 1.00 91.31 161 SER A C 1
ATOM 1188 O O . SER A 1 161 ? 18.798 -9.445 -52.534 1.00 91.31 161 SER A O 1
ATOM 1190 N N . LEU A 1 162 ? 20.424 -10.233 -53.852 1.00 92.62 162 LEU A N 1
ATOM 1191 C CA . LEU A 1 162 ? 20.884 -8.914 -54.310 1.00 92.62 162 LEU A CA 1
ATOM 1192 C C . LEU A 1 162 ? 19.772 -8.002 -54.850 1.00 92.62 162 LEU A C 1
ATOM 1194 O O . LEU A 1 162 ? 19.854 -6.787 -54.694 1.00 92.62 162 LEU A O 1
ATOM 1198 N N . THR A 1 163 ? 18.705 -8.555 -55.430 1.00 90.00 163 THR A N 1
ATOM 1199 C CA . THR A 1 163 ? 17.542 -7.768 -55.880 1.00 90.00 163 THR A CA 1
ATOM 1200 C C . THR A 1 163 ? 16.848 -7.016 -54.740 1.00 90.00 163 THR A C 1
ATOM 1202 O O . THR A 1 163 ? 16.289 -5.947 -54.969 1.00 90.00 163 THR A O 1
ATOM 1205 N N . GLN A 1 164 ? 16.904 -7.541 -53.512 1.00 90.81 164 GLN A N 1
ATOM 1206 C CA . GLN A 1 164 ? 16.358 -6.896 -52.314 1.00 90.81 164 GLN A CA 1
ATOM 1207 C C . GLN A 1 164 ? 17.310 -5.868 -51.706 1.00 90.81 164 GLN A C 1
ATOM 1209 O O . GLN A 1 164 ? 16.889 -5.083 -50.865 1.00 90.81 164 GLN A O 1
ATOM 1214 N N . THR A 1 165 ? 18.574 -5.877 -52.121 1.00 89.75 165 THR A N 1
ATOM 1215 C CA . THR A 1 165 ? 19.613 -4.977 -51.621 1.00 89.75 165 THR A CA 1
ATOM 1216 C C . THR A 1 165 ? 19.842 -3.817 -52.583 1.00 89.75 165 THR A C 1
ATOM 1218 O O . THR A 1 165 ? 19.832 -2.665 -52.171 1.00 89.75 165 THR A O 1
ATOM 1221 N N . LEU A 1 166 ? 19.978 -4.080 -53.888 1.00 92.38 166 LEU A N 1
ATOM 1222 C CA . LEU A 1 166 ? 20.228 -3.033 -54.887 1.00 92.38 166 LEU A CA 1
ATOM 1223 C C . LEU A 1 166 ? 19.119 -1.993 -54.955 1.00 92.38 166 LEU A C 1
ATOM 1225 O O . LEU A 1 166 ? 19.416 -0.828 -55.198 1.00 92.38 166 LEU A O 1
ATOM 1229 N N . ARG A 1 167 ? 17.870 -2.405 -54.712 1.00 90.81 167 ARG A N 1
ATOM 1230 C CA . ARG A 1 167 ? 16.720 -1.494 -54.699 1.00 90.81 167 ARG A CA 1
ATOM 1231 C C . ARG A 1 167 ? 16.874 -0.367 -53.661 1.00 90.81 167 ARG A C 1
ATOM 1233 O O . ARG A 1 167 ? 16.251 0.674 -53.825 1.00 90.81 167 ARG A O 1
ATOM 1240 N N . ASP A 1 168 ? 17.685 -0.596 -52.623 1.00 88.81 168 ASP A N 1
ATOM 1241 C CA . ASP A 1 168 ? 17.927 0.343 -51.524 1.00 88.81 168 ASP A CA 1
ATOM 1242 C C . ASP A 1 168 ? 19.202 1.178 -51.756 1.00 88.81 168 ASP A C 1
ATOM 1244 O O . ASP A 1 168 ? 19.387 2.211 -51.117 1.00 88.81 168 ASP A O 1
ATOM 1248 N N . LEU A 1 169 ? 20.094 0.736 -52.653 1.00 92.69 169 LEU A N 1
ATOM 1249 C CA . LEU A 1 169 ? 21.427 1.322 -52.831 1.00 92.69 169 LEU A CA 1
ATOM 1250 C C . LEU A 1 169 ? 21.545 2.204 -54.070 1.00 92.69 169 LEU A C 1
ATOM 1252 O O . LEU A 1 169 ? 22.236 3.220 -54.025 1.00 92.69 169 LEU A O 1
ATOM 1256 N N . VAL A 1 170 ? 20.921 1.808 -55.182 1.00 95.06 170 VAL A N 1
ATOM 1257 C CA . VAL A 1 170 ? 21.114 2.469 -56.478 1.00 95.06 170 VAL A CA 1
ATOM 1258 C C . VAL A 1 170 ? 19.795 2.605 -57.245 1.00 95.06 170 VAL A C 1
ATOM 1260 O O . VAL A 1 170 ? 18.894 1.777 -57.085 1.00 95.06 170 VAL A O 1
ATOM 1263 N N . PRO A 1 171 ? 19.669 3.605 -58.136 1.00 95.81 171 PRO A N 1
ATOM 1264 C CA . PRO A 1 171 ? 18.560 3.682 -59.081 1.00 95.81 171 PRO A CA 1
ATOM 1265 C C . PRO A 1 171 ? 18.419 2.417 -59.946 1.00 95.81 171 PRO A C 1
ATOM 1267 O O . PRO A 1 171 ? 19.395 1.734 -60.267 1.00 95.81 171 PRO A O 1
ATOM 1270 N N . LEU A 1 172 ? 17.186 2.096 -60.352 1.00 95.94 172 LEU A N 1
ATOM 1271 C CA . LEU A 1 172 ? 16.877 0.846 -61.061 1.00 95.94 172 LEU A CA 1
ATOM 1272 C C . LEU A 1 172 ? 17.620 0.695 -62.402 1.00 95.94 172 LEU A C 1
ATOM 1274 O O . LEU A 1 172 ? 17.938 -0.422 -62.809 1.00 95.94 172 LEU A O 1
ATOM 1278 N N . ASP A 1 173 ? 17.866 1.789 -63.116 1.00 97.25 173 ASP A N 1
ATOM 1279 C CA . ASP A 1 173 ? 18.646 1.811 -64.356 1.00 97.25 173 ASP A CA 1
ATOM 1280 C C . ASP A 1 173 ? 20.121 1.465 -64.111 1.00 97.25 173 ASP A C 1
ATOM 1282 O O . ASP A 1 173 ? 20.660 0.613 -64.817 1.00 97.25 173 ASP A O 1
ATOM 1286 N N . VAL A 1 174 ? 20.728 2.008 -63.052 1.00 96.88 174 VAL A N 1
ATOM 1287 C CA . VAL A 1 174 ? 22.088 1.646 -62.617 1.00 96.88 174 VAL A CA 1
ATOM 1288 C C . VAL A 1 174 ? 22.157 0.170 -62.215 1.00 96.88 174 VAL A C 1
ATOM 1290 O O . VAL A 1 174 ? 23.048 -0.553 -62.661 1.00 96.88 174 VAL A O 1
ATOM 1293 N N . ALA A 1 175 ? 21.188 -0.325 -61.434 1.00 96.25 175 ALA A N 1
ATOM 1294 C CA . ALA A 1 175 ? 21.122 -1.741 -61.057 1.00 96.25 175 ALA A CA 1
ATOM 1295 C C . ALA A 1 175 ? 21.075 -2.664 -62.290 1.00 96.25 175 ALA A C 1
ATOM 1297 O O . ALA A 1 175 ? 21.754 -3.696 -62.328 1.00 96.25 175 ALA A O 1
ATOM 1298 N N . LYS A 1 176 ? 20.303 -2.283 -63.316 1.00 96.56 176 LYS A N 1
ATOM 1299 C CA . LYS A 1 176 ? 20.222 -3.002 -64.595 1.00 96.56 176 LYS A CA 1
ATOM 1300 C C . LYS A 1 176 ? 21.539 -2.958 -65.359 1.00 96.56 176 LYS A C 1
ATOM 1302 O O . LYS A 1 176 ? 21.984 -4.007 -65.809 1.00 96.56 176 LYS A O 1
ATOM 1307 N N . GLU A 1 177 ? 22.176 -1.794 -65.483 1.00 96.75 177 GLU A N 1
ATOM 1308 C CA . GLU A 1 177 ? 23.470 -1.668 -66.163 1.00 96.75 177 GLU A CA 1
ATOM 1309 C C . GLU A 1 177 ? 24.514 -2.587 -65.523 1.00 96.75 177 GLU A C 1
ATOM 1311 O O . GLU A 1 177 ? 25.137 -3.394 -66.215 1.00 96.75 177 GLU A O 1
ATOM 1316 N N . LEU A 1 178 ? 24.663 -2.526 -64.199 1.00 96.19 178 LEU A N 1
ATOM 1317 C CA . LEU A 1 178 ? 25.628 -3.349 -63.472 1.00 96.19 178 LEU A CA 1
ATOM 1318 C C . LEU A 1 178 ? 25.343 -4.846 -63.639 1.00 96.19 178 LEU A C 1
ATOM 1320 O O . LEU A 1 178 ? 26.270 -5.621 -63.872 1.00 96.19 178 LEU A O 1
ATOM 1324 N N . THR A 1 179 ? 24.067 -5.237 -63.585 1.00 95.38 179 THR A N 1
ATOM 1325 C CA . THR A 1 179 ? 23.637 -6.634 -63.743 1.00 95.38 179 THR A CA 1
ATOM 1326 C C . THR A 1 179 ? 23.842 -7.146 -65.168 1.00 95.38 179 THR A C 1
ATOM 1328 O O . THR A 1 179 ? 24.300 -8.266 -65.353 1.00 95.38 179 THR A O 1
ATOM 1331 N N . PHE A 1 180 ? 23.516 -6.354 -66.191 1.00 95.69 180 PHE A N 1
ATOM 1332 C CA . PHE A 1 180 ? 23.571 -6.794 -67.590 1.00 95.69 180 PHE A CA 1
ATOM 1333 C C . PHE A 1 180 ? 24.985 -6.775 -68.165 1.00 95.69 180 PHE A C 1
ATOM 1335 O O . PHE A 1 180 ? 25.295 -7.551 -69.066 1.00 95.69 180 PHE A O 1
ATOM 1342 N N . THR A 1 181 ? 25.847 -5.890 -67.665 1.00 96.00 181 THR A N 1
ATOM 1343 C CA . THR A 1 181 ? 27.217 -5.747 -68.175 1.00 96.00 181 THR A CA 1
ATOM 1344 C C . THR A 1 181 ? 28.229 -6.590 -67.405 1.00 96.00 181 THR A C 1
ATOM 1346 O O . THR A 1 181 ? 29.275 -6.944 -67.953 1.00 96.00 181 THR A O 1
ATOM 1349 N N . GLY A 1 182 ? 27.968 -6.886 -66.126 1.00 94.31 182 GLY A N 1
ATOM 1350 C CA . GLY A 1 182 ? 28.981 -7.437 -65.228 1.00 94.31 182 GLY A CA 1
ATOM 1351 C C . GLY A 1 182 ? 30.230 -6.553 -65.166 1.00 94.31 182 GLY A C 1
ATOM 1352 O O . GLY A 1 182 ? 31.365 -7.056 -65.190 1.00 94.31 182 GLY A O 1
ATOM 1353 N N . LYS A 1 183 ? 30.027 -5.226 -65.177 1.00 96.00 183 LYS A N 1
ATOM 1354 C CA . LYS A 1 183 ? 31.089 -4.220 -65.063 1.00 96.00 183 LYS A CA 1
ATOM 1355 C C . LYS A 1 183 ? 31.855 -4.431 -63.757 1.00 96.00 183 LYS A C 1
ATOM 1357 O O . LYS A 1 183 ? 31.266 -4.748 -62.723 1.00 96.00 183 LYS A O 1
ATOM 1362 N N . VAL A 1 184 ? 33.177 -4.291 -63.823 1.00 97.94 184 VAL A N 1
ATOM 1363 C CA . VAL A 1 184 ? 34.048 -4.313 -62.643 1.00 97.94 184 VAL A CA 1
ATOM 1364 C C . VAL A 1 184 ? 34.278 -2.876 -62.209 1.00 97.94 184 VAL A C 1
ATOM 1366 O O . VAL A 1 184 ? 34.693 -2.060 -63.027 1.00 97.94 184 VAL A O 1
ATOM 1369 N N . LEU A 1 185 ? 33.997 -2.595 -60.943 1.00 98.06 185 LEU A N 1
ATOM 1370 C CA . LEU A 1 185 ? 34.128 -1.283 -60.324 1.00 98.06 185 LEU A CA 1
ATOM 1371 C C . LEU A 1 185 ? 35.298 -1.280 -59.349 1.00 98.06 185 LEU A C 1
ATOM 1373 O O . LEU A 1 185 ? 35.508 -2.276 -58.648 1.00 98.06 185 LEU A O 1
ATOM 1377 N N . ASN A 1 186 ? 36.010 -0.158 -59.276 1.00 98.19 186 ASN A N 1
ATOM 1378 C CA . ASN A 1 186 ? 36.925 0.120 -58.175 1.00 98.19 186 ASN A CA 1
ATOM 1379 C C . ASN A 1 186 ? 36.208 0.719 -56.947 1.00 98.19 186 ASN A C 1
ATOM 1381 O O . ASN A 1 186 ? 35.006 0.997 -56.991 1.00 98.19 186 ASN A O 1
ATOM 1385 N N . GLY A 1 187 ? 36.929 0.924 -55.839 1.00 97.38 187 GLY A N 1
ATOM 1386 C CA . GLY A 1 187 ? 36.370 1.474 -54.598 1.00 97.38 187 GLY A CA 1
ATOM 1387 C C . GLY A 1 187 ? 35.717 2.848 -54.770 1.00 97.38 187 GLY A C 1
ATOM 1388 O O . GLY A 1 187 ? 34.643 3.096 -54.218 1.00 97.38 187 GLY A O 1
ATOM 1389 N N . HIS A 1 188 ? 36.326 3.728 -55.567 1.00 97.88 188 HIS A N 1
ATOM 1390 C CA . HIS A 1 188 ? 35.804 5.071 -55.829 1.00 97.88 188 HIS A CA 1
ATOM 1391 C C . HIS A 1 188 ? 34.552 5.042 -56.706 1.00 97.88 188 HIS A C 1
ATOM 1393 O O . HIS A 1 188 ? 33.549 5.646 -56.336 1.00 97.88 188 HIS A O 1
ATOM 1399 N N . GLU A 1 189 ? 34.570 4.282 -57.802 1.00 98.00 189 GLU A N 1
ATOM 1400 C CA . GLU A 1 189 ? 33.406 4.119 -58.683 1.00 98.00 189 GLU A CA 1
ATOM 1401 C C . GLU A 1 189 ? 32.222 3.498 -57.927 1.00 98.00 189 GLU A C 1
ATOM 1403 O O . GLU A 1 189 ? 31.083 3.942 -58.060 1.00 98.00 189 GLU A O 1
ATOM 1408 N N . ALA A 1 190 ? 32.480 2.495 -57.081 1.00 97.69 190 ALA A N 1
ATOM 1409 C CA . ALA A 1 190 ? 31.446 1.875 -56.258 1.00 97.69 190 ALA A CA 1
ATOM 1410 C C . ALA A 1 190 ? 30.841 2.860 -55.241 1.00 97.69 190 ALA A C 1
ATOM 1412 O O . ALA A 1 190 ? 29.642 2.795 -54.967 1.00 97.69 190 ALA A O 1
ATOM 1413 N N . LYS A 1 191 ? 31.638 3.791 -54.700 1.00 97.75 191 LYS A N 1
ATOM 1414 C CA . LYS A 1 191 ? 31.145 4.856 -53.816 1.00 97.75 191 LYS A CA 1
ATOM 1415 C C . LYS A 1 191 ? 30.311 5.887 -54.573 1.00 97.75 191 LYS A C 1
ATOM 1417 O O . LYS A 1 191 ? 29.248 6.261 -54.090 1.00 97.75 191 LYS A O 1
ATOM 1422 N N . GLU A 1 192 ? 30.760 6.323 -55.749 1.00 97.44 192 GLU A N 1
ATOM 1423 C CA . GLU A 1 192 ? 30.017 7.271 -56.596 1.00 97.44 192 GLU A CA 1
ATOM 1424 C C . GLU A 1 192 ? 28.640 6.734 -56.992 1.00 97.44 192 GLU A C 1
ATOM 1426 O O . GLU A 1 192 ? 27.672 7.490 -57.037 1.00 97.44 192 GLU A O 1
ATOM 1431 N N . LEU A 1 193 ? 28.538 5.423 -57.219 1.00 96.31 193 LEU A N 1
ATOM 1432 C CA . LEU A 1 193 ? 27.275 4.762 -57.536 1.00 96.31 193 LEU A CA 1
ATOM 1433 C C . LEU A 1 193 ? 26.394 4.475 -56.310 1.00 96.31 193 LEU A C 1
ATOM 1435 O O . LEU A 1 193 ? 25.249 4.093 -56.504 1.00 96.31 19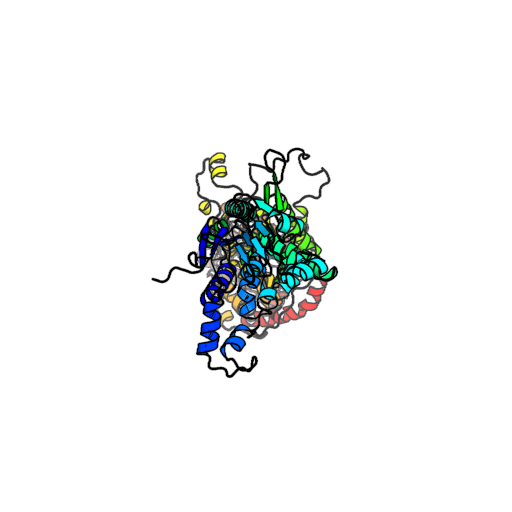3 LEU A O 1
ATOM 1439 N N . GLY A 1 194 ? 26.888 4.637 -55.076 1.00 94.56 194 GLY A N 1
ATOM 1440 C CA . GLY A 1 194 ? 26.139 4.355 -53.839 1.00 94.56 194 GLY A CA 1
ATOM 1441 C C . GLY A 1 194 ? 26.251 2.916 -53.310 1.00 94.56 194 GLY A C 1
ATOM 1442 O O . GLY A 1 194 ? 25.685 2.586 -52.267 1.00 94.56 194 GLY A O 1
ATOM 1443 N N . LEU A 1 195 ? 27.028 2.050 -53.971 1.00 96.69 195 LEU A N 1
ATOM 1444 C CA . LEU A 1 195 ? 27.275 0.675 -53.516 1.00 96.69 195 LEU A CA 1
ATOM 1445 C C . LEU A 1 195 ? 28.190 0.618 -52.289 1.00 96.69 195 LEU A C 1
ATOM 1447 O O . LEU A 1 195 ? 28.092 -0.313 -51.497 1.00 96.69 195 LEU A O 1
ATOM 1451 N N . VAL A 1 196 ? 29.068 1.604 -52.107 1.00 97.81 196 VAL A N 1
ATOM 1452 C CA . VAL A 1 196 ? 30.011 1.695 -50.982 1.00 97.81 196 VAL A CA 1
ATOM 1453 C C . VAL A 1 196 ? 29.770 2.987 -50.205 1.00 97.81 196 VAL A C 1
ATOM 1455 O O . VAL A 1 196 ? 29.638 4.054 -50.795 1.00 97.81 196 VAL A O 1
ATOM 1458 N N . THR A 1 197 ? 29.750 2.910 -48.873 1.00 97.75 197 THR A N 1
ATOM 1459 C CA . THR A 1 197 ? 29.546 4.072 -47.992 1.00 97.75 197 THR A CA 1
ATOM 1460 C C . THR A 1 197 ? 30.833 4.892 -47.851 1.00 97.75 197 THR A C 1
ATOM 1462 O O . THR A 1 197 ? 30.833 6.115 -48.015 1.00 97.75 197 THR A O 1
ATOM 1465 N N . HIS A 1 198 ? 31.961 4.222 -47.591 1.00 98.19 198 HIS A N 1
ATOM 1466 C CA . HIS A 1 198 ? 33.262 4.861 -47.380 1.00 98.19 198 HIS A CA 1
ATOM 1467 C C . HIS A 1 198 ? 34.376 4.173 -48.171 1.00 98.19 198 HIS A C 1
ATOM 1469 O O . HIS A 1 198 ? 34.394 2.955 -48.309 1.00 98.19 198 HIS A O 1
ATOM 1475 N N . VAL A 1 199 ? 35.346 4.962 -48.637 1.00 98.19 199 VAL A N 1
ATOM 1476 C CA . VAL A 1 199 ? 36.598 4.449 -49.209 1.00 98.19 199 VAL A CA 1
ATOM 1477 C C . VAL A 1 199 ? 37.714 4.709 -48.202 1.00 98.19 199 VAL A C 1
ATOM 1479 O O . VAL A 1 199 ? 37.779 5.806 -47.647 1.00 98.19 199 VAL A O 1
ATOM 1482 N N . SER A 1 200 ? 38.544 3.703 -47.931 1.00 98.00 200 SER A N 1
ATOM 1483 C CA . SER A 1 200 ? 39.625 3.746 -46.939 1.00 98.00 200 SER A CA 1
ATOM 1484 C C . SER A 1 200 ? 40.788 2.870 -47.380 1.00 98.00 200 SER A C 1
ATOM 1486 O O . SER A 1 200 ? 40.552 1.737 -47.781 1.00 98.00 200 SER A O 1
ATOM 1488 N N . GLU A 1 201 ? 42.027 3.340 -47.227 1.00 97.38 201 GLU A N 1
ATOM 1489 C CA . GLU A 1 201 ? 43.232 2.517 -47.448 1.00 97.38 201 GLU A CA 1
ATOM 1490 C C . GLU A 1 201 ? 43.269 1.289 -46.520 1.00 97.38 201 GLU A C 1
ATOM 1492 O O . GLU A 1 201 ? 43.729 0.219 -46.908 1.00 97.38 201 GLU A O 1
ATOM 1497 N N . ASN A 1 202 ? 42.715 1.423 -45.309 1.00 97.31 202 ASN A N 1
ATOM 1498 C CA . ASN A 1 202 ? 42.597 0.352 -44.318 1.00 97.31 202 ASN A CA 1
ATOM 1499 C C . ASN A 1 202 ? 41.109 0.111 -43.999 1.00 97.31 202 ASN A C 1
ATOM 1501 O O . ASN A 1 202 ? 40.593 0.637 -43.007 1.00 97.31 202 ASN A O 1
ATOM 1505 N N . PRO A 1 203 ? 40.363 -0.628 -44.844 1.00 97.75 203 PRO A N 1
ATOM 1506 C CA . PRO A 1 203 ? 38.916 -0.780 -44.680 1.00 97.75 203 PRO A CA 1
ATOM 1507 C C . PRO A 1 203 ? 38.534 -1.558 -43.414 1.00 97.75 203 PRO A C 1
ATOM 1509 O O . PRO A 1 203 ? 37.544 -1.213 -42.776 1.00 97.75 203 PRO A O 1
ATOM 1512 N N . LEU A 1 204 ? 39.325 -2.564 -43.018 1.00 97.88 204 LEU A N 1
ATOM 1513 C CA . LEU A 1 204 ? 39.062 -3.362 -41.814 1.00 97.88 204 LEU A CA 1
ATOM 1514 C C . LEU A 1 204 ? 39.233 -2.548 -40.529 1.00 97.88 204 LEU A C 1
ATOM 1516 O O . LEU A 1 204 ? 38.355 -2.565 -39.673 1.00 97.88 204 LEU A O 1
ATOM 1520 N N . GLU A 1 205 ? 40.333 -1.805 -40.409 1.00 98.00 205 GLU A N 1
ATOM 1521 C CA . GLU A 1 205 ? 40.588 -0.946 -39.247 1.00 98.00 205 GLU A CA 1
ATOM 1522 C C . GLU A 1 205 ? 39.493 0.117 -39.095 1.00 98.00 205 GLU A C 1
ATOM 1524 O O . GLU A 1 205 ? 38.940 0.294 -38.010 1.00 98.00 205 GLU A O 1
ATOM 1529 N N . HIS A 1 206 ? 39.108 0.758 -40.201 1.00 98.31 206 HIS A N 1
ATOM 1530 C CA . HIS A 1 206 ? 38.025 1.736 -40.209 1.00 98.31 206 HIS A CA 1
ATOM 1531 C C . HIS A 1 206 ? 36.678 1.097 -39.819 1.00 98.31 206 HIS A C 1
ATOM 1533 O O . HIS A 1 206 ? 35.936 1.667 -39.019 1.00 98.31 206 HIS A O 1
ATOM 1539 N N . ALA A 1 207 ? 36.370 -0.108 -40.310 1.00 98.31 207 ALA A N 1
ATOM 1540 C CA . ALA A 1 207 ? 35.147 -0.816 -39.935 1.00 98.31 207 ALA A CA 1
ATOM 1541 C C . ALA A 1 207 ? 35.114 -1.173 -38.441 1.00 98.31 207 ALA A C 1
ATOM 1543 O O . ALA A 1 207 ? 34.094 -0.959 -37.790 1.00 98.31 207 ALA A O 1
ATOM 1544 N N . LEU A 1 208 ? 36.230 -1.647 -37.879 1.00 98.25 208 LEU A N 1
ATOM 1545 C CA . LEU A 1 208 ? 36.357 -1.936 -36.446 1.00 98.25 208 LEU A CA 1
ATOM 1546 C C . LEU A 1 208 ? 36.214 -0.671 -35.592 1.00 98.25 208 LEU A C 1
ATOM 1548 O O . LEU A 1 208 ? 35.543 -0.701 -34.560 1.00 98.25 208 LEU A O 1
ATOM 1552 N N . GLN A 1 209 ? 36.789 0.452 -36.028 1.00 98.00 209 GLN A N 1
ATOM 1553 C CA . GLN A 1 209 ? 36.646 1.732 -35.335 1.00 98.00 209 GLN A CA 1
ATOM 1554 C C . GLN A 1 209 ? 35.185 2.198 -35.302 1.00 98.00 209 GLN A C 1
ATOM 1556 O O . GLN A 1 209 ? 34.682 2.558 -34.237 1.00 98.00 209 GLN A O 1
ATOM 1561 N N . LEU A 1 210 ? 34.491 2.137 -36.441 1.00 98.06 210 LEU A N 1
ATOM 1562 C CA . LEU A 1 210 ? 33.080 2.509 -36.531 1.00 98.06 210 LEU A CA 1
ATOM 1563 C C . LEU A 1 210 ? 32.189 1.559 -35.716 1.00 98.06 210 LEU A C 1
ATOM 1565 O O . LEU A 1 210 ? 31.301 2.007 -34.992 1.00 98.06 210 LEU A O 1
ATOM 1569 N N . ALA A 1 211 ? 32.455 0.252 -35.762 1.00 97.88 211 ALA A N 1
ATOM 1570 C CA . ALA A 1 211 ? 31.743 -0.728 -34.947 1.00 97.88 211 ALA A CA 1
ATOM 1571 C C . ALA A 1 211 ? 31.916 -0.456 -33.447 1.00 97.88 211 ALA A C 1
ATOM 1573 O O . ALA A 1 211 ? 30.948 -0.542 -32.694 1.00 97.88 211 ALA A O 1
ATOM 1574 N N . LYS A 1 212 ? 33.123 -0.071 -33.013 1.00 96.94 212 LYS A N 1
ATOM 1575 C CA . LYS A 1 212 ? 33.401 0.296 -31.620 1.00 96.94 212 LYS A CA 1
ATOM 1576 C C . LYS A 1 212 ? 32.651 1.557 -31.195 1.00 96.94 212 LYS A C 1
ATOM 1578 O O . LYS A 1 212 ? 32.133 1.610 -30.081 1.00 96.94 212 LYS A O 1
ATOM 1583 N N . GLU A 1 213 ? 32.554 2.553 -32.073 1.00 96.38 213 GLU A N 1
ATOM 1584 C CA . GLU A 1 213 ? 31.755 3.754 -31.817 1.00 96.38 213 GLU A CA 1
ATOM 1585 C C . GLU A 1 213 ? 30.270 3.412 -31.619 1.00 96.38 213 GLU A C 1
ATOM 1587 O O . GLU A 1 213 ? 29.659 3.854 -30.641 1.00 96.38 213 GLU A O 1
ATOM 1592 N N . ILE A 1 214 ? 29.707 2.577 -32.499 1.00 95.81 214 ILE A N 1
ATOM 1593 C CA . ILE A 1 214 ? 28.319 2.094 -32.412 1.00 95.81 214 ILE A CA 1
ATOM 1594 C C . ILE A 1 214 ? 28.108 1.271 -31.134 1.00 95.81 214 ILE A C 1
ATOM 1596 O O . ILE A 1 214 ? 27.132 1.487 -30.413 1.00 95.81 214 ILE A O 1
ATOM 1600 N N . ALA A 1 215 ? 29.033 0.363 -30.812 1.00 92.81 215 ALA A N 1
ATOM 1601 C CA . ALA A 1 215 ? 28.967 -0.482 -29.620 1.00 92.81 215 ALA A CA 1
ATOM 1602 C C . ALA A 1 215 ? 29.016 0.321 -28.306 1.00 92.81 215 ALA A C 1
ATOM 1604 O O . ALA A 1 215 ? 28.523 -0.149 -27.278 1.00 92.81 215 ALA A O 1
ATOM 1605 N N . GLY A 1 216 ? 29.547 1.548 -28.339 1.00 88.44 216 GLY A N 1
ATOM 1606 C CA . GLY A 1 216 ? 29.521 2.490 -27.219 1.00 88.44 216 GLY A CA 1
ATOM 1607 C C . GLY A 1 216 ? 28.161 3.155 -26.963 1.00 88.44 216 GLY A C 1
ATOM 1608 O O . GLY A 1 216 ? 28.025 3.881 -25.980 1.00 88.44 216 GLY A O 1
ATOM 1609 N N . LYS A 1 217 ? 27.152 2.949 -27.822 1.00 90.25 217 LYS A N 1
ATOM 1610 C CA . LYS A 1 217 ? 25.798 3.513 -27.668 1.00 90.25 217 LYS A CA 1
ATOM 1611 C C . LYS A 1 217 ? 24.838 2.528 -26.980 1.00 90.25 217 LYS A C 1
ATOM 1613 O O . LYS A 1 217 ? 25.187 1.389 -26.665 1.00 90.25 217 LYS A O 1
ATOM 1618 N N . SER A 1 218 ? 23.601 2.972 -26.723 1.00 84.94 218 SER A N 1
ATOM 1619 C CA . SER A 1 218 ? 22.557 2.116 -26.142 1.00 84.94 218 SER A CA 1
ATOM 1620 C C . SER A 1 218 ? 22.236 0.938 -27.082 1.00 84.94 218 SER A C 1
ATOM 1622 O O . SER A 1 218 ? 21.794 1.180 -28.207 1.00 84.94 218 SER A O 1
ATOM 1624 N N . PRO A 1 219 ? 22.424 -0.326 -26.648 1.00 85.69 219 PRO A N 1
ATOM 1625 C CA . PRO A 1 219 ? 22.204 -1.496 -27.497 1.00 85.69 219 PRO A CA 1
ATOM 1626 C C . PRO A 1 219 ? 20.743 -1.610 -27.930 1.00 85.69 219 PRO A C 1
ATOM 1628 O O . PRO A 1 219 ? 20.470 -1.924 -29.085 1.00 85.69 219 PRO A O 1
ATOM 1631 N N . ASP A 1 220 ? 19.807 -1.303 -27.032 1.00 84.31 220 ASP A N 1
ATOM 1632 C CA . ASP A 1 220 ? 18.377 -1.358 -27.329 1.00 84.31 220 ASP A CA 1
ATOM 1633 C C . ASP A 1 220 ? 17.983 -0.276 -28.336 1.00 84.31 220 ASP A C 1
ATOM 1635 O O . ASP A 1 220 ? 17.234 -0.554 -29.269 1.00 84.31 220 ASP A O 1
ATOM 1639 N N . ALA A 1 221 ? 18.534 0.937 -28.200 1.00 88.94 221 ALA A N 1
ATOM 1640 C CA . ALA A 1 221 ? 18.264 2.027 -29.136 1.00 88.94 221 ALA A CA 1
ATOM 1641 C C . ALA A 1 221 ? 18.843 1.745 -30.527 1.00 88.94 221 ALA A C 1
ATOM 1643 O O . ALA A 1 221 ? 18.191 2.038 -31.522 1.00 88.94 221 ALA A O 1
ATOM 1644 N N . ILE A 1 222 ? 20.035 1.147 -30.610 1.00 93.88 222 ILE A N 1
ATOM 1645 C CA . ILE A 1 222 ? 20.643 0.751 -31.887 1.00 93.88 222 ILE A CA 1
ATOM 1646 C C . ILE A 1 222 ? 19.813 -0.343 -32.570 1.00 93.88 222 ILE A C 1
ATOM 1648 O O . ILE A 1 222 ? 19.497 -0.212 -33.751 1.00 93.88 222 ILE A O 1
ATOM 1652 N N . ARG A 1 223 ? 19.402 -1.385 -31.833 1.00 93.50 223 ARG A N 1
ATOM 1653 C CA . ARG A 1 223 ? 18.561 -2.473 -32.364 1.00 93.50 223 ARG A CA 1
ATOM 1654 C C . ARG A 1 223 ? 17.195 -1.958 -32.824 1.00 93.50 223 ARG A C 1
ATOM 1656 O O . ARG A 1 223 ? 16.770 -2.248 -33.940 1.00 93.50 223 ARG A O 1
ATOM 1663 N N . ALA A 1 224 ? 16.536 -1.148 -31.994 1.00 91.38 224 ALA A N 1
ATOM 1664 C CA . ALA A 1 224 ? 15.265 -0.514 -32.333 1.00 91.38 224 ALA A CA 1
ATOM 1665 C C . ALA A 1 224 ? 15.408 0.456 -33.514 1.00 91.38 224 ALA A C 1
ATOM 1667 O O . ALA A 1 224 ? 14.557 0.470 -34.392 1.00 91.38 224 ALA A O 1
ATOM 1668 N N . GLY A 1 225 ? 16.495 1.229 -33.569 1.00 94.62 225 GLY A N 1
ATOM 1669 C CA . GLY A 1 225 ? 16.787 2.149 -34.666 1.00 94.62 225 GLY A CA 1
ATOM 1670 C C . GLY A 1 225 ? 16.980 1.422 -35.994 1.00 94.62 225 GLY A C 1
ATOM 1671 O O . GLY A 1 225 ? 16.382 1.821 -36.989 1.00 94.62 225 GLY A O 1
ATOM 1672 N N . LYS A 1 226 ? 17.739 0.316 -36.003 1.00 94.88 226 LYS A N 1
ATOM 1673 C CA . LYS A 1 226 ? 17.878 -0.543 -37.188 1.00 94.88 226 LYS A CA 1
ATOM 1674 C C . LYS A 1 226 ? 16.520 -1.087 -37.632 1.00 94.88 226 LYS A C 1
ATOM 1676 O O . LYS A 1 226 ? 16.135 -0.878 -38.776 1.00 94.88 226 LYS A O 1
ATOM 1681 N N . GLN A 1 227 ? 15.766 -1.701 -36.717 1.00 93.56 227 GLN A N 1
ATOM 1682 C CA . GLN A 1 227 ? 14.431 -2.227 -37.012 1.00 93.56 227 GLN A CA 1
ATOM 1683 C C . GLN A 1 227 ? 13.485 -1.144 -37.556 1.00 93.56 227 GLN A C 1
ATOM 1685 O O . GLN A 1 227 ? 12.754 -1.391 -38.516 1.00 93.56 227 GLN A O 1
ATOM 1690 N N . LEU A 1 228 ? 13.486 0.044 -36.943 1.00 93.81 228 LEU A N 1
ATOM 1691 C CA . LEU A 1 228 ? 12.660 1.171 -37.362 1.00 93.81 228 LEU A CA 1
ATOM 1692 C C . LEU A 1 228 ? 12.997 1.572 -38.792 1.00 93.81 228 LEU A C 1
ATOM 1694 O O . LEU A 1 228 ? 12.094 1.647 -39.617 1.00 93.81 228 LEU A O 1
ATOM 1698 N N . LEU A 1 229 ? 14.278 1.800 -39.086 1.00 92.75 229 LEU A N 1
ATOM 1699 C CA . LEU A 1 229 ? 14.711 2.216 -40.413 1.00 92.75 229 LEU A CA 1
ATOM 1700 C C . LEU A 1 229 ? 14.405 1.133 -41.450 1.00 92.75 229 LEU A C 1
ATOM 1702 O O . LEU A 1 229 ? 13.795 1.443 -42.460 1.00 92.75 229 LEU A O 1
ATOM 1706 N N . GLU A 1 230 ? 14.715 -0.137 -41.201 1.00 90.31 230 GLU A N 1
ATOM 1707 C CA . GLU A 1 230 ? 14.457 -1.204 -42.179 1.00 90.31 230 GLU A CA 1
ATOM 1708 C C . GLU A 1 230 ? 12.971 -1.386 -42.520 1.00 90.31 230 GLU A C 1
ATOM 1710 O O . GLU A 1 230 ? 12.628 -1.657 -43.673 1.00 90.31 230 GLU A O 1
ATOM 1715 N N . ILE A 1 231 ? 12.080 -1.243 -41.533 1.00 90.12 231 ILE A N 1
ATOM 1716 C CA . ILE A 1 231 ? 10.639 -1.427 -41.738 1.00 90.12 231 ILE A CA 1
ATOM 1717 C C . ILE A 1 231 ? 9.999 -0.145 -42.277 1.00 90.12 231 ILE A C 1
ATOM 1719 O O . ILE A 1 231 ? 9.296 -0.189 -43.287 1.00 90.12 231 ILE A O 1
ATOM 1723 N N . ALA A 1 232 ? 10.237 0.999 -41.630 1.00 91.06 232 ALA A N 1
ATOM 1724 C CA . ALA A 1 232 ? 9.578 2.257 -41.974 1.00 91.06 232 ALA A CA 1
ATOM 1725 C C . ALA A 1 232 ? 9.993 2.779 -43.356 1.00 91.06 232 ALA A C 1
ATOM 1727 O O . ALA A 1 232 ? 9.178 3.400 -44.030 1.00 91.06 232 ALA A O 1
ATOM 1728 N N . TRP A 1 233 ? 11.211 2.477 -43.822 1.00 89.50 233 TRP A N 1
ATOM 1729 C CA . TRP A 1 233 ? 11.713 2.932 -45.127 1.00 89.50 233 TRP A CA 1
ATOM 1730 C C . TRP A 1 233 ? 10.936 2.375 -46.328 1.00 89.50 233 TRP A C 1
ATOM 1732 O O . TRP A 1 233 ? 10.977 2.944 -47.417 1.00 89.50 233 TRP A O 1
ATOM 1742 N N . HIS A 1 234 ? 10.215 1.267 -46.139 1.00 88.56 234 HIS A N 1
ATOM 1743 C CA . HIS A 1 234 ? 9.403 0.622 -47.176 1.00 88.56 234 HIS A CA 1
ATOM 1744 C C . HIS A 1 234 ? 7.908 0.571 -46.849 1.00 88.56 234 HIS A C 1
ATOM 1746 O O . HIS A 1 234 ? 7.130 0.042 -47.646 1.00 88.56 234 HIS A O 1
ATOM 1752 N N . ALA A 1 235 ? 7.509 1.078 -45.685 1.00 90.06 235 ALA A N 1
ATOM 1753 C CA . ALA A 1 235 ? 6.126 1.095 -45.241 1.00 90.06 235 ALA A CA 1
ATOM 1754 C C . ALA A 1 235 ? 5.430 2.410 -45.625 1.00 90.06 235 ALA A C 1
ATOM 1756 O O . ALA A 1 235 ? 6.069 3.383 -46.025 1.00 90.06 235 ALA A O 1
ATOM 1757 N N . ASP A 1 236 ? 4.103 2.450 -45.493 1.00 94.50 236 ASP A N 1
ATOM 1758 C CA . ASP A 1 236 ? 3.381 3.720 -45.525 1.00 94.50 236 ASP A CA 1
ATOM 1759 C C . ASP A 1 236 ? 3.637 4.548 -44.253 1.00 94.50 236 ASP A C 1
ATOM 1761 O O . ASP A 1 236 ? 4.049 4.029 -43.210 1.00 94.50 236 ASP A O 1
ATOM 1765 N N . GLU A 1 237 ? 3.362 5.851 -44.342 1.00 92.75 237 GLU A N 1
ATOM 1766 C CA . GLU A 1 237 ? 3.621 6.826 -43.277 1.00 92.75 237 GLU A CA 1
ATOM 1767 C C . GLU A 1 237 ? 2.974 6.458 -41.936 1.00 92.75 237 GLU A C 1
ATOM 1769 O O . GLU A 1 237 ? 3.573 6.679 -40.884 1.00 92.75 237 GLU A O 1
ATOM 1774 N N . ARG A 1 238 ? 1.782 5.847 -41.946 1.00 90.19 238 ARG A N 1
ATOM 1775 C CA . ARG A 1 238 ? 1.089 5.472 -40.712 1.00 90.19 238 ARG A CA 1
ATOM 1776 C C . ARG A 1 238 ? 1.807 4.317 -40.027 1.00 90.19 238 ARG A C 1
ATOM 1778 O O . ARG A 1 238 ? 2.078 4.416 -38.835 1.00 90.19 238 ARG A O 1
ATOM 1785 N N . ILE A 1 239 ? 2.144 3.257 -40.764 1.00 90.25 239 ILE A N 1
ATOM 1786 C CA . ILE A 1 239 ? 2.874 2.108 -40.204 1.00 90.25 239 ILE A CA 1
ATOM 1787 C C . ILE A 1 239 ? 4.233 2.554 -39.645 1.00 90.25 239 ILE A C 1
ATOM 1789 O O . ILE A 1 239 ? 4.604 2.143 -38.544 1.00 90.25 239 ILE A O 1
ATOM 1793 N N . GLY A 1 240 ? 4.955 3.417 -40.367 1.00 91.38 240 GLY A N 1
ATOM 1794 C CA . GLY A 1 240 ? 6.242 3.952 -39.915 1.00 91.38 240 GLY A CA 1
ATOM 1795 C C . GLY A 1 240 ? 6.136 4.745 -38.607 1.00 91.38 240 GLY A C 1
ATOM 1796 O O . GLY A 1 240 ? 6.847 4.443 -37.648 1.00 91.38 240 GLY A O 1
ATOM 1797 N N . LEU A 1 241 ? 5.212 5.710 -38.532 1.00 91.25 241 LEU A N 1
ATOM 1798 C CA . LEU A 1 241 ? 5.019 6.560 -37.346 1.00 91.25 241 LEU A CA 1
ATOM 1799 C C . LEU A 1 241 ? 4.452 5.791 -36.136 1.00 91.25 241 LEU A C 1
ATOM 1801 O O . LEU A 1 241 ? 4.795 6.086 -34.984 1.00 91.25 241 LEU A O 1
ATOM 1805 N N . GLU A 1 242 ? 3.603 4.786 -36.369 1.00 89.69 242 GLU A N 1
ATOM 1806 C CA . GLU A 1 242 ? 3.115 3.884 -35.317 1.00 89.69 242 GLU A CA 1
ATOM 1807 C C . GLU A 1 242 ? 4.257 3.033 -34.741 1.00 89.69 242 GLU A C 1
ATOM 1809 O O . GLU A 1 242 ? 4.382 2.918 -33.517 1.00 89.69 242 GLU A O 1
ATOM 1814 N N . LEU A 1 243 ? 5.125 2.483 -35.599 1.00 89.56 243 LEU A N 1
ATOM 1815 C CA . LEU A 1 243 ? 6.296 1.718 -35.170 1.00 89.56 243 LEU A CA 1
ATOM 1816 C C . LEU A 1 243 ? 7.291 2.589 -34.391 1.00 89.56 243 LEU A C 1
ATOM 1818 O O . LEU A 1 243 ? 7.786 2.151 -33.352 1.00 89.56 243 LEU A O 1
ATOM 1822 N N . GLU A 1 244 ? 7.541 3.821 -34.844 1.00 90.81 244 GLU A N 1
ATOM 1823 C CA . GLU A 1 244 ? 8.378 4.799 -34.137 1.00 90.81 244 GLU A CA 1
ATOM 1824 C C . GLU A 1 244 ? 7.873 5.016 -32.704 1.00 90.81 244 GLU A C 1
ATOM 1826 O O . GLU A 1 244 ? 8.617 4.850 -31.734 1.00 90.81 244 GLU A O 1
ATOM 1831 N N . SER A 1 245 ? 6.574 5.287 -32.557 1.00 85.25 245 SER A N 1
ATOM 1832 C CA . SER A 1 245 ? 5.936 5.499 -31.253 1.00 85.25 245 SER A CA 1
ATOM 1833 C C . SER A 1 245 ? 6.018 4.259 -30.355 1.00 85.25 245 SER A C 1
ATOM 1835 O O . SER A 1 245 ? 6.283 4.366 -29.150 1.00 85.25 245 SER A O 1
ATOM 1837 N N . ALA A 1 246 ? 5.807 3.070 -30.925 1.00 80.44 246 ALA A N 1
ATOM 1838 C CA . ALA A 1 246 ? 5.861 1.808 -30.197 1.00 80.44 246 ALA A CA 1
ATOM 1839 C C . ALA A 1 246 ? 7.277 1.510 -29.681 1.00 80.44 246 ALA A C 1
ATOM 1841 O O . ALA A 1 246 ? 7.455 1.245 -28.488 1.00 80.44 246 ALA A O 1
ATOM 1842 N N . LEU A 1 247 ? 8.288 1.606 -30.549 1.00 84.94 247 LEU A N 1
ATOM 1843 C CA . LEU A 1 247 ? 9.687 1.377 -30.188 1.00 84.94 247 LEU A CA 1
ATOM 1844 C C . LEU A 1 247 ? 10.171 2.407 -29.163 1.00 84.94 247 LEU A C 1
ATOM 1846 O O . LEU A 1 247 ? 10.776 2.028 -28.159 1.00 84.94 247 LEU A O 1
ATOM 1850 N N . GLN A 1 248 ? 9.820 3.684 -29.333 1.00 82.94 248 GLN A N 1
ATOM 1851 C CA . GLN A 1 248 ? 10.161 4.734 -28.372 1.00 82.94 248 GLN A CA 1
ATOM 1852 C C . GLN A 1 248 ? 9.541 4.469 -26.991 1.00 82.94 248 GLN A C 1
ATOM 1854 O O . GLN A 1 248 ? 10.205 4.623 -25.964 1.00 82.94 248 GLN A O 1
ATOM 1859 N N . THR A 1 249 ? 8.287 4.012 -26.947 1.00 72.06 249 THR A N 1
ATOM 1860 C CA . THR A 1 249 ? 7.611 3.644 -25.692 1.00 72.06 249 THR A CA 1
ATOM 1861 C C . THR A 1 249 ? 8.315 2.482 -24.993 1.00 72.06 249 THR A C 1
ATOM 1863 O O . THR A 1 249 ? 8.507 2.520 -23.775 1.00 72.06 249 THR A O 1
ATOM 1866 N N . ILE A 1 250 ? 8.730 1.463 -25.751 1.00 74.94 250 ILE A N 1
ATOM 1867 C CA . ILE A 1 250 ? 9.474 0.312 -25.223 1.00 74.94 250 ILE A CA 1
ATOM 1868 C C . ILE A 1 250 ? 10.808 0.767 -24.627 1.00 74.94 250 ILE A C 1
ATOM 1870 O O . ILE A 1 250 ? 11.110 0.396 -23.494 1.00 74.94 250 ILE A O 1
ATOM 1874 N N . LEU A 1 251 ? 11.571 1.604 -25.336 1.00 74.88 251 LEU A N 1
ATOM 1875 C CA . LEU A 1 251 ? 12.869 2.105 -24.871 1.00 74.88 251 LEU A CA 1
ATOM 1876 C C . LEU A 1 251 ? 12.742 2.908 -23.570 1.00 74.88 251 LEU A C 1
ATOM 1878 O O . LEU A 1 251 ? 13.464 2.656 -22.604 1.00 74.88 251 LEU A O 1
ATOM 1882 N N . ILE A 1 252 ? 11.775 3.827 -23.509 1.00 68.75 252 ILE A N 1
ATOM 1883 C CA . ILE A 1 252 ? 11.503 4.635 -22.313 1.00 68.75 252 ILE A CA 1
ATOM 1884 C C . ILE A 1 252 ? 11.062 3.747 -21.139 1.00 68.75 252 ILE A C 1
ATOM 1886 O O . ILE A 1 252 ? 11.552 3.896 -20.017 1.00 68.75 252 ILE A O 1
ATOM 1890 N N . GLY A 1 253 ? 10.146 2.805 -21.384 1.00 64.56 253 GLY A N 1
ATOM 1891 C CA . GLY A 1 253 ? 9.649 1.883 -20.363 1.00 64.56 253 GLY A CA 1
ATOM 1892 C C . GLY A 1 253 ? 10.719 0.913 -19.856 1.00 64.56 253 GLY A C 1
ATOM 1893 O O . GLY A 1 253 ? 10.734 0.582 -18.671 1.00 64.56 253 GLY A O 1
ATOM 1894 N N . TYR A 1 254 ? 11.636 0.477 -20.722 1.00 65.31 254 TYR A N 1
ATOM 1895 C CA . TYR A 1 254 ? 12.741 -0.409 -20.363 1.00 65.31 254 TYR A CA 1
ATOM 1896 C C . TYR A 1 254 ? 13.712 0.266 -19.392 1.00 65.31 254 TYR A C 1
ATOM 1898 O O . TYR A 1 254 ? 13.988 -0.296 -18.333 1.00 65.31 254 TYR A O 1
ATOM 1906 N N . LEU A 1 255 ? 14.145 1.500 -19.675 1.00 64.06 255 LEU A N 1
ATOM 1907 C CA . LEU A 1 255 ? 15.025 2.263 -18.779 1.00 64.06 255 LEU A CA 1
ATOM 1908 C C . LEU A 1 255 ? 14.397 2.457 -17.388 1.00 64.06 255 LEU A C 1
ATOM 1910 O O . LEU A 1 255 ? 15.054 2.252 -16.369 1.00 64.06 255 LEU A O 1
ATOM 1914 N N . ALA A 1 256 ? 13.096 2.753 -17.326 1.00 64.19 256 ALA A N 1
ATOM 1915 C CA . ALA A 1 256 ? 12.363 2.904 -16.066 1.00 64.19 256 ALA A CA 1
ATOM 1916 C C . ALA A 1 256 ? 12.214 1.594 -15.263 1.00 64.19 256 ALA A C 1
ATOM 1918 O O . ALA A 1 256 ? 12.030 1.620 -14.039 1.00 64.19 256 ALA A O 1
ATOM 1919 N N . LYS A 1 257 ? 12.269 0.438 -15.936 1.00 74.12 257 LYS A N 1
ATOM 1920 C CA . LYS A 1 257 ? 12.200 -0.896 -15.320 1.00 74.12 257 LYS A CA 1
ATOM 1921 C C . LYS A 1 257 ? 13.553 -1.425 -14.859 1.00 74.12 257 LYS A C 1
ATOM 1923 O O . LYS A 1 257 ? 13.567 -2.370 -14.080 1.00 74.12 257 LYS A O 1
ATOM 1928 N N . GLN A 1 258 ? 14.668 -0.826 -15.279 1.00 74.38 258 GLN A N 1
ATOM 1929 C CA . GLN A 1 258 ? 15.994 -1.258 -14.828 1.00 74.38 258 GLN A CA 1
ATOM 1930 C C . GLN A 1 258 ? 16.257 -0.961 -13.347 1.00 74.38 258 GLN A C 1
ATOM 1932 O O . GLN A 1 258 ? 17.144 -1.586 -12.769 1.00 74.38 258 GLN A O 1
ATOM 1937 N N . GLN A 1 259 ? 15.489 -0.058 -12.719 1.00 78.69 259 GLN A N 1
ATOM 1938 C CA . GLN A 1 259 ? 15.664 0.320 -11.310 1.00 78.69 259 GLN A CA 1
ATOM 1939 C C . GLN A 1 259 ? 17.125 0.743 -11.036 1.00 78.69 259 GLN A C 1
ATOM 1941 O O . GLN A 1 259 ? 17.725 1.445 -11.845 1.00 78.69 259 GLN A O 1
ATOM 1946 N N . GLY A 1 260 ? 17.734 0.313 -9.930 1.00 80.56 260 GLY A N 1
ATOM 1947 C CA . GLY A 1 260 ? 19.168 0.459 -9.645 1.00 80.56 260 GLY A CA 1
ATOM 1948 C C . GLY A 1 260 ? 20.083 -0.511 -10.409 1.00 80.56 260 GLY A C 1
ATOM 1949 O O . GLY A 1 260 ? 21.205 -0.768 -9.965 1.00 80.56 260 GLY A O 1
ATOM 1950 N N . GLY A 1 261 ? 19.609 -1.095 -11.511 1.00 83.19 261 GLY A N 1
ATOM 1951 C CA . GLY A 1 261 ? 20.303 -2.099 -12.313 1.00 83.19 261 GLY A CA 1
ATOM 1952 C C . GLY A 1 261 ? 20.420 -3.463 -11.625 1.00 83.19 261 GLY A C 1
ATOM 1953 O O . GLY A 1 261 ? 20.063 -3.642 -10.458 1.00 83.19 261 GLY A O 1
ATOM 1954 N N . LYS A 1 262 ? 20.992 -4.443 -12.339 1.00 84.38 262 LYS A N 1
ATOM 1955 C CA . LYS A 1 262 ? 21.169 -5.828 -11.848 1.00 84.38 262 LYS A CA 1
ATOM 1956 C C . LYS A 1 262 ? 21.882 -5.898 -10.491 1.00 84.38 262 LYS A C 1
ATOM 1958 O O . LYS A 1 262 ? 21.505 -6.696 -9.641 1.00 84.38 262 LYS A O 1
ATOM 1963 N N . VAL A 1 263 ? 22.881 -5.039 -10.269 1.00 86.69 263 VAL A N 1
ATOM 1964 C CA . VAL A 1 263 ? 23.645 -4.984 -9.010 1.00 86.69 263 VAL A CA 1
ATOM 1965 C C . VAL A 1 263 ? 22.781 -4.479 -7.850 1.00 86.69 263 VAL A C 1
ATOM 1967 O O . VAL A 1 263 ? 22.814 -5.055 -6.762 1.00 86.69 263 VAL A O 1
ATOM 1970 N N . GLY A 1 264 ? 21.994 -3.418 -8.070 1.00 87.88 264 GLY A N 1
ATOM 1971 C CA . GLY A 1 264 ? 21.089 -2.871 -7.059 1.00 87.88 264 GLY A CA 1
ATOM 1972 C C . GLY A 1 264 ? 19.996 -3.863 -6.666 1.00 87.88 264 GLY A C 1
ATOM 1973 O O . GLY A 1 264 ? 19.743 -4.046 -5.475 1.00 87.88 264 GLY A O 1
ATOM 1974 N N . ILE A 1 265 ? 19.416 -4.547 -7.657 1.00 90.81 265 ILE A N 1
ATOM 1975 C CA . ILE A 1 265 ? 18.395 -5.587 -7.463 1.00 90.81 265 ILE A CA 1
ATOM 1976 C C . ILE A 1 265 ? 18.979 -6.786 -6.702 1.00 90.81 265 ILE A C 1
ATOM 1978 O O . ILE A 1 265 ? 18.450 -7.156 -5.658 1.00 90.81 265 ILE A O 1
ATOM 1982 N N . ALA A 1 266 ? 20.130 -7.322 -7.124 1.00 90.38 266 ALA A N 1
ATOM 1983 C CA . ALA A 1 266 ? 20.773 -8.443 -6.433 1.00 90.38 266 ALA A CA 1
ATOM 1984 C C . ALA A 1 266 ? 21.101 -8.120 -4.963 1.00 90.38 266 ALA A C 1
ATOM 1986 O O . ALA A 1 266 ? 20.914 -8.957 -4.082 1.00 90.38 266 ALA A O 1
ATOM 1987 N N . LYS A 1 267 ? 21.533 -6.885 -4.668 1.00 92.12 267 LYS A N 1
ATOM 1988 C CA . LYS A 1 267 ? 21.773 -6.413 -3.293 1.00 92.12 267 LYS A CA 1
ATOM 1989 C C . LYS A 1 267 ? 20.487 -6.258 -2.473 1.00 92.12 267 LYS A C 1
ATOM 1991 O O . LYS A 1 267 ? 20.534 -6.340 -1.245 1.00 92.12 267 LYS A O 1
ATOM 1996 N N . GLN A 1 268 ? 19.360 -5.964 -3.118 1.00 93.69 268 GLN A N 1
ATOM 1997 C CA . GLN A 1 268 ? 18.056 -5.919 -2.462 1.00 93.69 268 GLN A CA 1
ATOM 1998 C C . GLN A 1 268 ? 17.614 -7.335 -2.080 1.00 93.69 268 GLN A C 1
ATOM 2000 O O . GLN A 1 268 ? 17.349 -7.590 -0.904 1.00 93.69 268 GLN A O 1
ATOM 2005 N N . HIS A 1 269 ? 17.665 -8.266 -3.035 1.00 94.38 269 HIS A N 1
ATOM 2006 C CA . HIS A 1 269 ? 17.316 -9.672 -2.825 1.00 94.38 269 HIS A CA 1
ATOM 2007 C C . HIS A 1 269 ? 18.233 -10.371 -1.821 1.00 94.38 269 HIS A C 1
ATOM 2009 O O . HIS A 1 269 ? 17.752 -11.138 -0.992 1.00 94.38 269 HIS A O 1
ATOM 2015 N N . SER A 1 270 ? 19.532 -10.049 -1.792 1.00 93.56 270 SER A N 1
ATOM 2016 C CA . SER A 1 270 ? 20.473 -10.625 -0.816 1.00 93.56 270 SER A CA 1
ATOM 2017 C C . SER A 1 270 ? 20.144 -10.273 0.642 1.00 93.56 270 SER A C 1
ATOM 2019 O O . SER A 1 270 ? 20.748 -10.826 1.555 1.00 93.56 270 SER A O 1
ATOM 2021 N N . LYS A 1 271 ? 19.238 -9.315 0.874 1.00 90.44 271 LYS A N 1
ATOM 2022 C CA . LYS A 1 271 ? 18.726 -8.947 2.201 1.00 90.44 271 LYS A CA 1
ATOM 2023 C C . LYS A 1 271 ? 17.367 -9.582 2.515 1.00 90.44 271 LYS A C 1
ATOM 2025 O O . LYS A 1 271 ? 16.752 -9.189 3.500 1.00 90.44 271 LYS A O 1
ATOM 2030 N N . GLY A 1 272 ? 16.885 -10.499 1.673 1.00 90.75 272 GLY A N 1
ATOM 2031 C CA . GLY A 1 272 ? 15.574 -11.136 1.821 1.00 90.75 272 GLY A CA 1
ATOM 2032 C C . GLY A 1 272 ? 14.402 -10.185 1.576 1.00 90.75 272 GLY A C 1
ATOM 2033 O O . GLY A 1 272 ? 13.354 -10.346 2.188 1.00 90.75 272 GLY A O 1
ATOM 2034 N N . ARG A 1 273 ? 14.591 -9.155 0.742 1.00 94.75 273 ARG A N 1
ATOM 2035 C CA . ARG A 1 273 ? 13.575 -8.135 0.451 1.00 94.75 273 ARG A CA 1
ATOM 2036 C C . ARG A 1 273 ? 13.265 -8.109 -1.030 1.00 94.75 273 ARG A C 1
ATOM 2038 O O . ARG A 1 273 ? 14.190 -8.213 -1.839 1.00 94.75 273 ARG A O 1
ATOM 2045 N N . LEU A 1 274 ? 12.002 -7.910 -1.377 1.00 96.44 274 LEU A N 1
ATOM 2046 C CA . LEU A 1 274 ? 11.596 -7.709 -2.759 1.00 96.44 274 LEU A CA 1
ATOM 2047 C C . LEU A 1 274 ? 11.913 -6.271 -3.194 1.00 96.44 274 LEU A C 1
ATOM 2049 O O . LEU A 1 274 ? 12.136 -5.353 -2.394 1.00 96.44 274 LEU A O 1
ATOM 2053 N N . THR A 1 275 ? 11.951 -6.058 -4.498 1.00 95.81 275 THR A N 1
ATOM 2054 C CA . THR A 1 275 ? 11.917 -4.729 -5.103 1.00 95.81 275 THR A CA 1
ATOM 2055 C C . THR A 1 275 ? 10.498 -4.163 -5.044 1.00 95.81 275 THR A C 1
ATOM 2057 O O . THR A 1 275 ? 9.515 -4.895 -4.947 1.00 95.81 275 THR A O 1
ATOM 2060 N N . ILE A 1 276 ? 10.350 -2.841 -5.166 1.00 95.62 276 ILE A N 1
ATOM 2061 C CA . ILE A 1 276 ? 9.019 -2.213 -5.186 1.00 95.62 276 ILE A CA 1
ATOM 2062 C C . ILE A 1 276 ? 8.107 -2.771 -6.291 1.00 95.62 276 ILE A C 1
ATOM 2064 O O . ILE A 1 276 ? 6.906 -2.918 -6.082 1.00 95.62 276 ILE A O 1
ATOM 2068 N N . ARG A 1 277 ? 8.662 -3.116 -7.458 1.00 94.38 277 ARG A N 1
ATOM 2069 C CA . ARG A 1 277 ? 7.884 -3.653 -8.582 1.00 94.38 277 ARG A CA 1
ATOM 2070 C C . ARG A 1 277 ? 7.385 -5.069 -8.296 1.00 94.38 277 ARG A C 1
ATOM 2072 O O . ARG A 1 277 ? 6.212 -5.332 -8.532 1.00 94.38 277 ARG A O 1
ATOM 2079 N N . GLU A 1 278 ? 8.225 -5.916 -7.707 1.00 96.12 278 GLU A N 1
ATOM 2080 C CA . GLU A 1 278 ? 7.838 -7.259 -7.249 1.00 96.12 278 GLU A CA 1
ATOM 2081 C C . GLU A 1 278 ? 6.774 -7.188 -6.141 1.00 96.12 278 GLU A C 1
ATOM 2083 O O . GLU A 1 278 ? 5.783 -7.909 -6.196 1.00 96.12 278 GLU A O 1
ATOM 2088 N N . ARG A 1 279 ? 6.896 -6.261 -5.178 1.00 97.94 279 ARG A N 1
ATOM 2089 C CA . ARG A 1 279 ? 5.863 -6.065 -4.138 1.00 97.94 279 ARG A CA 1
ATOM 2090 C C . ARG A 1 279 ? 4.513 -5.663 -4.731 1.00 97.94 279 ARG A C 1
ATOM 2092 O O . ARG A 1 279 ? 3.478 -6.149 -4.288 1.00 97.94 279 ARG A O 1
ATOM 2099 N N . ILE A 1 280 ? 4.516 -4.774 -5.728 1.00 98.00 280 ILE A N 1
ATOM 2100 C CA . ILE A 1 280 ? 3.300 -4.363 -6.446 1.00 98.00 280 ILE A CA 1
ATOM 2101 C C . ILE A 1 280 ? 2.688 -5.551 -7.198 1.00 98.00 280 ILE A C 1
ATOM 2103 O O . ILE A 1 280 ? 1.469 -5.703 -7.192 1.00 98.00 280 ILE A O 1
ATOM 2107 N N . GLU A 1 281 ? 3.510 -6.393 -7.821 1.00 96.75 281 GLU A N 1
ATOM 2108 C CA . GLU A 1 281 ? 3.057 -7.594 -8.526 1.00 96.75 281 GLU A CA 1
ATOM 2109 C C . GLU A 1 281 ? 2.424 -8.622 -7.579 1.00 96.75 281 GLU A C 1
ATOM 2111 O O . GLU A 1 281 ? 1.353 -9.135 -7.883 1.00 96.75 281 GLU A O 1
ATOM 2116 N N . VAL A 1 282 ? 3.015 -8.855 -6.403 1.00 97.62 282 VAL A N 1
ATOM 2117 C CA . VAL A 1 282 ? 2.449 -9.743 -5.369 1.00 97.62 282 VAL A CA 1
ATOM 2118 C C . VAL A 1 282 ? 1.156 -9.171 -4.773 1.00 97.62 282 VAL A C 1
ATOM 2120 O O . VAL A 1 282 ? 0.227 -9.912 -4.454 1.00 97.62 282 VAL A O 1
ATOM 2123 N N . LEU A 1 283 ? 1.078 -7.848 -4.601 1.00 98.31 283 LEU A N 1
ATOM 2124 C CA . LEU A 1 283 ? -0.082 -7.179 -4.010 1.00 98.31 283 LEU A CA 1
ATOM 2125 C C . LEU A 1 283 ? -1.315 -7.208 -4.914 1.00 98.31 283 LEU A C 1
ATOM 2127 O O . LEU A 1 283 ? -2.430 -7.343 -4.404 1.00 98.31 283 LEU A O 1
ATOM 2131 N N . LEU A 1 284 ? -1.140 -6.978 -6.213 1.00 98.44 284 LEU A N 1
ATOM 2132 C CA . LEU A 1 284 ? -2.234 -6.692 -7.135 1.00 98.44 284 LEU A CA 1
ATOM 2133 C C . LEU A 1 284 ? -2.720 -7.936 -7.883 1.00 98.44 284 LEU A C 1
ATOM 2135 O O . LEU A 1 284 ? -2.001 -8.909 -8.068 1.00 98.44 284 LEU A O 1
ATOM 2139 N N . ASP A 1 285 ? -3.953 -7.875 -8.377 1.00 98.12 285 ASP A N 1
ATOM 2140 C CA . ASP A 1 285 ? -4.488 -8.883 -9.288 1.00 98.12 285 ASP A CA 1
ATOM 2141 C C . ASP A 1 285 ? -3.670 -8.908 -10.596 1.00 98.12 285 ASP A C 1
ATOM 2143 O O . ASP A 1 285 ? -3.198 -7.862 -11.071 1.00 98.12 285 ASP A O 1
ATOM 2147 N N . GLU A 1 286 ? -3.538 -10.091 -11.205 1.00 94.56 286 GLU A N 1
ATOM 2148 C CA . GLU A 1 286 ? -2.678 -10.312 -12.374 1.00 94.56 286 GLU A CA 1
ATOM 2149 C C . GLU A 1 286 ? -2.975 -9.307 -13.505 1.00 94.56 286 GLU A C 1
ATOM 2151 O O . GLU A 1 286 ? -4.128 -9.041 -13.855 1.00 94.56 286 GLU A O 1
ATOM 2156 N N . ARG A 1 287 ? -1.916 -8.725 -14.087 1.00 92.19 287 ARG A N 1
ATOM 2157 C CA . ARG A 1 287 ? -1.977 -7.770 -15.217 1.00 92.19 287 ARG A CA 1
ATOM 2158 C C . ARG A 1 287 ? -2.848 -6.526 -14.972 1.00 92.19 287 ARG A C 1
ATOM 2160 O O . ARG A 1 287 ? -3.252 -5.863 -15.931 1.00 92.19 287 ARG A O 1
ATOM 2167 N N . SER A 1 288 ? -3.113 -6.165 -13.713 1.00 97.38 288 SER A N 1
ATOM 2168 C CA . SER A 1 288 ? -3.947 -5.002 -13.374 1.00 97.38 288 SER A CA 1
ATOM 2169 C C . SER A 1 288 ? -3.175 -3.690 -13.195 1.00 97.38 288 SER A C 1
ATOM 2171 O O . SER A 1 288 ? -3.784 -2.621 -13.261 1.00 97.38 288 SER A O 1
ATOM 2173 N N . PHE A 1 289 ? -1.853 -3.742 -12.993 1.00 97.62 289 PHE A N 1
ATOM 2174 C CA . PHE A 1 289 ? -1.059 -2.548 -12.703 1.00 97.62 289 PHE A CA 1
ATOM 2175 C C . PHE A 1 289 ? -0.899 -1.630 -13.925 1.00 97.62 289 PHE A C 1
ATOM 2177 O O . PHE A 1 289 ? -0.491 -2.048 -15.014 1.00 97.62 289 PHE A O 1
ATOM 2184 N N . ARG A 1 290 ? -1.194 -0.344 -13.727 1.00 95.81 290 ARG A N 1
ATOM 2185 C CA . ARG A 1 290 ? -1.034 0.747 -14.692 1.00 95.81 290 ARG A CA 1
ATOM 2186 C C . ARG A 1 290 ? -0.224 1.862 -14.039 1.00 95.81 290 ARG A C 1
ATOM 2188 O O . ARG A 1 290 ? -0.768 2.733 -13.363 1.00 95.81 290 ARG A O 1
ATOM 2195 N N . GLU A 1 291 ? 1.093 1.801 -14.218 1.00 94.12 291 GLU A N 1
ATOM 2196 C CA . GLU A 1 291 ? 2.023 2.782 -13.654 1.00 94.12 291 GLU A CA 1
ATOM 2197 C C . GLU A 1 291 ? 1.876 4.160 -14.310 1.00 94.12 291 GLU A C 1
ATOM 2199 O O . GLU A 1 291 ? 1.804 4.274 -15.534 1.00 94.12 291 GLU A O 1
ATOM 2204 N N . HIS A 1 292 ? 1.904 5.211 -13.494 1.00 93.62 292 HIS A N 1
ATOM 2205 C CA . HIS A 1 292 ? 1.904 6.602 -13.930 1.00 93.62 292 HIS A CA 1
ATOM 2206 C C . HIS A 1 292 ? 3.315 7.201 -13.840 1.00 93.62 292 HIS A C 1
ATOM 2208 O O . HIS A 1 292 ? 4.040 7.022 -12.856 1.00 93.62 292 HIS A O 1
ATOM 2214 N N . GLY A 1 293 ? 3.704 7.956 -14.872 1.00 87.75 293 GLY A N 1
ATOM 2215 C CA . GLY A 1 293 ? 5.004 8.630 -14.918 1.00 87.75 293 GLY A CA 1
ATOM 2216 C C . GLY A 1 293 ? 6.190 7.662 -14.984 1.00 87.75 293 GLY A C 1
ATOM 2217 O O . GLY A 1 293 ? 7.150 7.824 -14.231 1.00 87.75 293 GLY A O 1
ATOM 2218 N N . GLN A 1 294 ? 6.118 6.640 -15.847 1.00 85.94 294 GLN A N 1
ATOM 2219 C CA . GLN A 1 294 ? 7.230 5.703 -16.081 1.00 85.94 294 GLN A CA 1
ATOM 2220 C C . GLN A 1 294 ? 8.483 6.439 -16.578 1.00 85.94 294 GLN A C 1
ATOM 2222 O O . GLN A 1 294 ? 9.571 6.230 -16.062 1.00 85.94 294 GLN A O 1
ATOM 2227 N N . ALA A 1 295 ? 8.310 7.384 -17.506 1.00 80.62 295 ALA A N 1
ATOM 2228 C CA . ALA A 1 295 ? 9.391 8.173 -18.099 1.00 80.62 295 ALA A CA 1
ATOM 2229 C C . ALA A 1 295 ? 9.992 9.245 -17.167 1.00 80.62 295 ALA A C 1
ATOM 2231 O O . ALA A 1 295 ? 10.849 10.022 -17.581 1.00 80.62 295 ALA A O 1
ATOM 2232 N N . THR A 1 296 ? 9.493 9.385 -15.935 1.00 83.25 296 THR A N 1
ATOM 2233 C CA . THR A 1 296 ? 9.908 10.489 -15.068 1.00 83.25 296 THR A CA 1
ATOM 2234 C C . THR A 1 296 ? 11.335 10.267 -14.567 1.00 83.25 296 THR A C 1
ATOM 2236 O O . THR A 1 296 ? 11.580 9.387 -13.746 1.00 83.25 296 THR A O 1
ATOM 2239 N N . ALA A 1 297 ? 12.256 11.124 -15.003 1.00 80.00 297 ALA A N 1
ATOM 2240 C CA . ALA A 1 297 ? 13.656 11.131 -14.596 1.00 80.00 297 ALA A CA 1
ATOM 2241 C C . ALA A 1 297 ? 14.172 12.569 -14.413 1.00 80.00 297 ALA A C 1
ATOM 2243 O O . ALA A 1 297 ? 13.512 13.537 -14.791 1.00 80.00 297 ALA A O 1
ATOM 2244 N N . SER A 1 298 ? 15.338 12.716 -13.787 1.00 78.00 298 SER A N 1
ATOM 2245 C CA . SER A 1 298 ? 16.075 13.981 -13.687 1.00 78.00 298 SER A CA 1
ATOM 2246 C C . SER A 1 298 ? 17.378 13.873 -14.484 1.00 78.00 298 SER A C 1
ATOM 2248 O O . SER A 1 298 ? 18.100 12.902 -14.257 1.00 78.00 298 SER A O 1
ATOM 2250 N N . PRO A 1 299 ? 17.690 14.823 -15.383 1.00 76.38 299 PRO A N 1
ATOM 2251 C CA . PRO A 1 299 ? 18.950 14.812 -16.120 1.00 76.38 299 PRO A CA 1
ATOM 2252 C C . PRO A 1 299 ? 20.144 15.028 -15.181 1.00 76.38 299 PRO A C 1
ATOM 2254 O O . PRO A 1 299 ? 20.051 15.754 -14.184 1.00 76.38 299 PRO A O 1
ATOM 2257 N N . VAL A 1 300 ? 21.256 14.390 -15.520 1.00 74.75 300 VAL A N 1
ATOM 2258 C CA . VAL A 1 300 ? 22.597 14.602 -14.979 1.00 74.75 300 VAL A CA 1
ATOM 2259 C C . VAL A 1 300 ? 23.369 15.361 -16.043 1.00 74.75 300 VAL A C 1
ATOM 2261 O O . VAL A 1 300 ? 23.382 14.945 -17.198 1.00 74.75 300 VAL A O 1
ATOM 2264 N N . TYR A 1 301 ? 23.958 16.483 -15.651 1.00 74.81 301 TYR A N 1
ATOM 2265 C CA . TYR A 1 301 ? 24.747 17.317 -16.546 1.00 74.81 301 TYR A CA 1
ATOM 2266 C C . TYR A 1 301 ? 26.228 17.157 -16.226 1.00 74.81 301 TYR A C 1
ATOM 2268 O O . TYR A 1 301 ? 26.578 17.060 -15.045 1.00 74.81 301 TYR A O 1
ATOM 2276 N N . ASP A 1 302 ? 27.061 17.171 -17.260 1.00 78.75 302 ASP A N 1
ATOM 2277 C CA . ASP A 1 302 ? 28.511 17.255 -17.127 1.00 78.75 302 ASP A CA 1
ATOM 2278 C C . ASP A 1 302 ? 28.965 18.685 -16.752 1.00 78.75 302 ASP A C 1
ATOM 2280 O O . ASP A 1 302 ? 28.156 19.604 -16.566 1.00 78.75 302 ASP A O 1
ATOM 2284 N N . ASP A 1 303 ? 30.280 18.889 -16.637 1.00 82.50 303 ASP A N 1
ATOM 2285 C CA . ASP A 1 303 ? 30.865 20.198 -16.312 1.00 82.50 303 ASP A CA 1
ATOM 2286 C C . ASP A 1 303 ? 30.638 21.261 -17.408 1.00 82.50 303 ASP A C 1
ATOM 2288 O O . ASP A 1 303 ? 30.694 22.461 -17.120 1.00 82.50 303 ASP A O 1
ATOM 2292 N N . ASN A 1 304 ? 30.349 20.841 -18.644 1.00 78.56 304 ASN A N 1
ATOM 2293 C CA . ASN A 1 304 ? 30.086 21.720 -19.786 1.00 78.56 304 ASN A CA 1
ATOM 2294 C C . ASN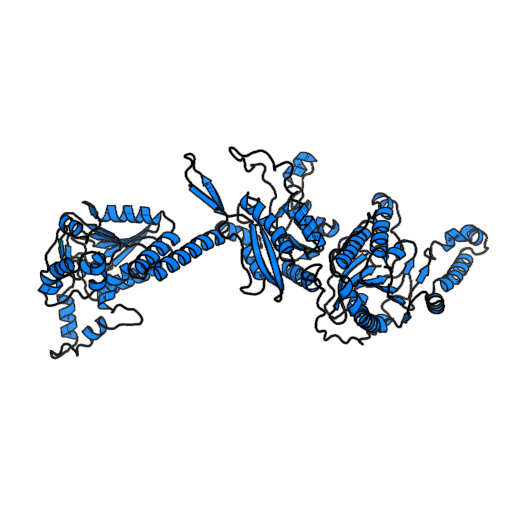 A 1 304 ? 28.607 22.129 -19.886 1.00 78.56 304 ASN A C 1
ATOM 2296 O O . ASN A 1 304 ? 28.276 23.070 -20.610 1.00 78.56 304 ASN A O 1
ATOM 2300 N N . GLY A 1 305 ? 27.727 21.481 -19.119 1.00 74.19 305 GLY A N 1
ATOM 2301 C CA . GLY A 1 305 ? 26.286 21.716 -19.134 1.00 74.19 305 GLY A CA 1
ATOM 2302 C C . GLY A 1 305 ? 25.521 20.841 -20.130 1.00 74.19 305 GLY A C 1
ATOM 2303 O O . GLY A 1 305 ? 24.329 21.084 -20.332 1.00 74.19 305 GLY A O 1
ATOM 2304 N N . ASP A 1 306 ? 26.165 19.827 -20.706 1.00 70.00 306 ASP A N 1
ATOM 2305 C CA . ASP A 1 306 ? 25.543 18.832 -21.576 1.00 70.00 306 ASP A CA 1
ATOM 2306 C C . ASP A 1 306 ? 24.976 17.671 -20.750 1.00 70.00 306 ASP A C 1
ATOM 2308 O O . ASP A 1 306 ? 25.444 17.376 -19.651 1.00 70.00 306 ASP A O 1
ATOM 2312 N N . ILE A 1 307 ? 23.921 17.019 -21.249 1.00 73.06 307 ILE A N 1
ATOM 2313 C CA . ILE A 1 307 ? 23.300 15.886 -20.549 1.00 73.06 307 ILE A CA 1
ATOM 2314 C C . ILE A 1 307 ? 24.193 14.651 -20.702 1.00 73.06 307 ILE A C 1
ATOM 2316 O O . ILE A 1 307 ? 24.373 14.148 -21.808 1.00 73.06 307 ILE A O 1
ATOM 2320 N N . GLU A 1 308 ? 24.690 14.139 -19.579 1.00 78.50 308 GLU A N 1
ATOM 2321 C CA . GLU A 1 308 ? 25.501 12.922 -19.496 1.00 78.50 308 GLU A CA 1
ATOM 2322 C C . GLU A 1 308 ? 24.632 11.678 -19.248 1.00 78.50 308 GLU A C 1
ATOM 2324 O O . GLU A 1 308 ? 24.847 10.634 -19.860 1.00 78.50 308 GLU A O 1
ATOM 2329 N N . ASP A 1 309 ? 23.634 11.783 -18.361 1.00 73.88 309 ASP A N 1
ATOM 2330 C CA . ASP A 1 309 ? 22.819 10.644 -17.912 1.00 73.88 309 ASP A CA 1
ATOM 2331 C C . ASP A 1 309 ? 21.437 11.090 -17.386 1.00 73.88 309 ASP A C 1
ATOM 2333 O O . ASP A 1 309 ? 21.149 12.281 -17.248 1.00 73.88 309 ASP A O 1
ATOM 2337 N N . TYR A 1 310 ? 20.560 10.142 -17.052 1.00 75.50 310 TYR A N 1
ATOM 2338 C CA . TYR A 1 310 ? 19.271 10.381 -16.409 1.00 75.50 310 TYR A CA 1
ATOM 2339 C C . TYR A 1 310 ? 19.094 9.514 -15.162 1.00 75.50 310 TYR A C 1
ATOM 2341 O O . TYR A 1 310 ? 19.167 8.291 -15.202 1.00 75.50 310 TYR A O 1
ATOM 2349 N N . VAL A 1 311 ? 18.723 10.143 -14.045 1.00 76.81 311 VAL A N 1
ATOM 2350 C CA . VAL A 1 311 ? 18.346 9.428 -12.819 1.00 76.81 311 VAL A CA 1
ATOM 2351 C C . VAL A 1 311 ? 16.824 9.267 -12.766 1.00 76.81 311 VAL A C 1
ATOM 2353 O O . VAL A 1 311 ? 16.123 10.277 -12.622 1.00 76.81 311 VAL A O 1
ATOM 2356 N N . PRO A 1 312 ? 16.278 8.039 -12.825 1.00 81.75 312 PRO A N 1
ATOM 2357 C CA . PRO A 1 312 ? 14.836 7.816 -12.755 1.00 81.75 312 PRO A CA 1
ATOM 2358 C C . PRO A 1 312 ? 14.246 8.266 -11.412 1.00 81.75 312 PRO A C 1
ATOM 2360 O O . PRO A 1 312 ? 14.924 8.338 -10.381 1.00 81.75 312 PRO A O 1
ATOM 2363 N N . ALA A 1 313 ? 12.953 8.589 -11.405 1.00 85.75 313 ALA A N 1
ATOM 2364 C CA . ALA A 1 313 ? 12.222 8.875 -10.179 1.00 85.75 313 ALA A CA 1
ATOM 2365 C C . ALA A 1 313 ? 12.245 7.646 -9.262 1.00 85.75 313 ALA A C 1
ATOM 2367 O O . ALA A 1 313 ? 11.827 6.561 -9.652 1.00 85.75 313 ALA A O 1
ATOM 2368 N N . ASN A 1 314 ? 12.675 7.823 -8.015 1.00 88.31 314 ASN A N 1
ATOM 2369 C CA . ASN A 1 314 ? 12.834 6.721 -7.064 1.00 88.31 314 ASN A CA 1
ATOM 2370 C C . ASN A 1 314 ? 11.517 6.317 -6.368 1.00 88.31 314 ASN A C 1
ATOM 2372 O O . ASN A 1 314 ? 11.543 5.798 -5.256 1.00 88.31 314 ASN A O 1
ATOM 2376 N N . TYR A 1 315 ? 10.370 6.607 -6.986 1.00 92.75 315 TYR A N 1
ATOM 2377 C CA . TYR A 1 315 ? 9.044 6.295 -6.459 1.00 92.75 315 TYR A CA 1
ATOM 2378 C C . TYR A 1 315 ? 8.151 5.784 -7.592 1.00 92.75 315 TYR A C 1
ATOM 2380 O O . TYR A 1 315 ? 7.951 6.470 -8.604 1.00 92.75 315 TYR A O 1
ATOM 2388 N N . VAL A 1 316 ? 7.605 4.585 -7.416 1.00 94.88 316 VAL A N 1
ATOM 2389 C CA . VAL A 1 316 ? 6.661 3.952 -8.342 1.00 94.88 316 VAL A CA 1
ATOM 2390 C C . VAL A 1 316 ? 5.250 4.232 -7.839 1.00 94.88 316 VAL A C 1
ATOM 2392 O O . VAL A 1 316 ? 4.996 4.148 -6.643 1.00 94.88 316 VAL A O 1
ATOM 2395 N N . VAL A 1 317 ? 4.335 4.604 -8.735 1.00 97.12 317 VAL A N 1
ATOM 2396 C CA . VAL A 1 317 ? 2.929 4.874 -8.398 1.00 97.12 317 VAL A CA 1
ATOM 2397 C C . VAL A 1 317 ? 2.037 4.542 -9.585 1.00 97.12 317 VAL A C 1
ATOM 2399 O O . VAL A 1 317 ? 2.426 4.764 -10.733 1.00 97.12 317 VAL A O 1
ATOM 2402 N N . GLY A 1 318 ? 0.837 4.035 -9.328 1.00 97.62 318 GLY A N 1
ATOM 2403 C CA . GLY A 1 318 ? -0.152 3.790 -10.370 1.00 97.62 318 GLY A CA 1
ATOM 2404 C C . GLY A 1 318 ? -1.452 3.208 -9.838 1.00 97.62 318 GLY A C 1
ATOM 2405 O O . GLY A 1 318 ? -1.611 2.993 -8.634 1.00 97.62 318 GLY A O 1
ATOM 2406 N N . PHE A 1 319 ? -2.369 2.930 -10.760 1.00 98.62 319 PHE A N 1
ATOM 2407 C CA . PHE A 1 319 ? -3.579 2.175 -10.457 1.00 98.62 319 PHE A CA 1
ATOM 2408 C C . PHE A 1 319 ? -3.317 0.674 -10.506 1.00 98.62 319 PHE A C 1
ATOM 2410 O O . PHE A 1 319 ? -2.536 0.194 -11.326 1.00 98.62 319 PHE A O 1
ATOM 2417 N N . GLY A 1 320 ? -4.031 -0.066 -9.670 1.00 98.38 320 GLY A N 1
ATOM 2418 C CA . GLY A 1 320 ? -4.088 -1.521 -9.684 1.00 98.38 320 GLY A CA 1
ATOM 2419 C C . GLY A 1 320 ? -5.461 -2.021 -9.260 1.00 98.38 320 GLY A C 1
ATOM 2420 O O . GLY A 1 320 ? -6.370 -1.222 -9.005 1.00 98.38 320 GLY A O 1
ATOM 2421 N N . LYS A 1 321 ? -5.616 -3.342 -9.169 1.00 98.62 321 LYS A N 1
ATOM 2422 C CA . LYS A 1 321 ? -6.795 -3.968 -8.567 1.00 98.62 321 LYS A CA 1
ATOM 2423 C C . LYS A 1 321 ? -6.401 -4.926 -7.446 1.00 98.62 321 LYS A C 1
ATOM 2425 O O . LYS A 1 321 ? -5.391 -5.608 -7.560 1.00 98.62 321 LYS A O 1
ATOM 2430 N N . ILE A 1 322 ? -7.210 -4.975 -6.393 1.00 98.00 322 ILE A N 1
ATOM 2431 C CA . ILE A 1 322 ? -7.169 -5.991 -5.336 1.00 98.00 322 ILE A CA 1
ATOM 2432 C C . ILE A 1 322 ? -8.570 -6.585 -5.258 1.00 98.00 322 ILE A C 1
ATOM 2434 O O . ILE A 1 322 ? -9.512 -5.860 -4.933 1.00 98.00 322 ILE A O 1
ATOM 2438 N N . ALA A 1 323 ? -8.714 -7.876 -5.567 1.00 94.56 323 ALA A N 1
ATOM 2439 C CA . ALA A 1 323 ? -10.014 -8.550 -5.619 1.00 94.56 323 ALA A CA 1
ATOM 2440 C C . ALA A 1 323 ? -11.024 -7.779 -6.497 1.00 94.56 323 ALA A C 1
ATOM 2442 O O . ALA A 1 323 ? -12.136 -7.462 -6.084 1.00 94.56 323 ALA A O 1
ATOM 2443 N N . GLN A 1 324 ? -10.591 -7.413 -7.707 1.00 94.88 324 GLN A N 1
ATOM 2444 C CA . GLN A 1 324 ? -11.296 -6.595 -8.701 1.00 94.88 324 GLN A CA 1
ATOM 2445 C C . GLN A 1 324 ? -11.579 -5.137 -8.318 1.00 94.88 324 GLN A C 1
ATOM 2447 O O . GLN A 1 324 ? -11.935 -4.343 -9.197 1.00 94.88 324 GLN A O 1
ATOM 2452 N N . ARG A 1 325 ? -11.350 -4.733 -7.067 1.00 95.81 325 ARG A N 1
ATOM 2453 C CA . ARG A 1 325 ? -11.524 -3.349 -6.623 1.00 95.81 325 ARG A CA 1
ATOM 2454 C C . ARG A 1 325 ? -10.308 -2.504 -6.974 1.00 95.81 325 ARG A C 1
ATOM 2456 O O . ARG A 1 325 ? -9.175 -2.879 -6.679 1.00 95.81 325 ARG A O 1
ATOM 2463 N N . ARG A 1 326 ? -10.545 -1.346 -7.594 1.00 97.88 326 ARG A N 1
ATOM 2464 C CA . ARG A 1 326 ? -9.487 -0.399 -7.968 1.00 97.88 326 ARG A CA 1
ATOM 2465 C C . ARG A 1 326 ? -8.823 0.181 -6.720 1.00 97.88 326 ARG A C 1
ATOM 2467 O O . ARG A 1 326 ? -9.513 0.595 -5.797 1.00 97.88 326 ARG A O 1
ATOM 2474 N N . VAL A 1 327 ? -7.497 0.265 -6.742 1.00 98.69 327 VAL A N 1
ATOM 2475 C CA . VAL A 1 327 ? -6.679 0.917 -5.710 1.00 98.69 327 VAL A CA 1
ATOM 2476 C C . VAL A 1 327 ? -5.593 1.767 -6.361 1.00 98.69 327 VAL A C 1
ATOM 2478 O O . VAL A 1 327 ? -5.204 1.518 -7.508 1.00 98.69 327 VAL A O 1
ATOM 2481 N N . VAL A 1 328 ? -5.082 2.752 -5.629 1.00 98.81 328 VAL A N 1
ATOM 2482 C CA . VAL A 1 328 ? -3.787 3.371 -5.930 1.00 98.81 328 VAL A CA 1
ATOM 2483 C C . VAL A 1 328 ? -2.733 2.685 -5.074 1.00 98.81 328 VAL A C 1
ATOM 2485 O O . VAL A 1 328 ? -2.912 2.528 -3.869 1.00 98.81 328 VAL A O 1
ATOM 2488 N N . VAL A 1 329 ? -1.622 2.293 -5.689 1.00 98.56 329 VAL A N 1
ATOM 2489 C CA . VAL A 1 329 ? -0.454 1.763 -4.980 1.00 98.56 329 VAL A CA 1
ATOM 2490 C C . VAL A 1 329 ? 0.771 2.603 -5.304 1.00 98.56 329 VAL A C 1
ATOM 2492 O O . VAL A 1 329 ? 0.948 3.040 -6.446 1.00 98.56 329 VAL A O 1
ATOM 2495 N N . GLY A 1 330 ? 1.632 2.816 -4.312 1.00 97.31 330 GLY A N 1
ATOM 2496 C CA . GLY A 1 330 ? 2.943 3.402 -4.542 1.00 97.31 330 GLY A CA 1
ATOM 2497 C C . GLY A 1 330 ? 3.972 3.074 -3.469 1.00 97.31 330 GLY A C 1
ATOM 2498 O O . GLY A 1 330 ? 3.633 2.649 -2.366 1.00 97.31 330 GLY A O 1
ATOM 2499 N N . GLY A 1 331 ? 5.243 3.276 -3.799 1.00 95.62 331 GLY A N 1
ATOM 2500 C CA . GLY A 1 331 ? 6.349 3.042 -2.878 1.00 95.62 331 GLY A CA 1
ATOM 2501 C C . GLY A 1 331 ? 7.706 3.444 -3.440 1.00 95.62 331 GLY A C 1
ATOM 2502 O O . GLY A 1 331 ? 7.858 3.708 -4.638 1.00 95.62 331 GLY A O 1
ATOM 2503 N N . GLU A 1 332 ? 8.692 3.523 -2.553 1.00 93.31 332 GLU A N 1
ATOM 2504 C CA . GLU A 1 332 ? 10.063 3.883 -2.894 1.00 93.31 332 GLU A CA 1
ATOM 2505 C C . GLU A 1 332 ? 10.834 2.715 -3.522 1.00 93.31 332 GLU A C 1
ATOM 2507 O O . GLU A 1 332 ? 10.758 1.568 -3.084 1.00 93.31 332 GLU A O 1
ATOM 2512 N N . ASP A 1 333 ? 11.659 3.028 -4.519 1.00 91.69 333 ASP A N 1
ATOM 2513 C CA . ASP A 1 333 ? 12.645 2.097 -5.050 1.00 91.69 333 ASP A CA 1
ATOM 2514 C C . ASP A 1 333 ? 13.969 2.224 -4.285 1.00 91.69 333 ASP A C 1
ATOM 2516 O O . ASP A 1 333 ? 14.775 3.129 -4.529 1.00 91.69 333 ASP A O 1
ATOM 2520 N N . PHE A 1 334 ? 14.209 1.303 -3.352 1.00 90.94 334 PHE A N 1
ATOM 2521 C CA . PHE A 1 334 ? 15.410 1.321 -2.518 1.00 90.94 334 PHE A CA 1
ATOM 2522 C C . PHE A 1 334 ? 16.703 1.017 -3.289 1.00 90.94 334 PHE A C 1
ATOM 2524 O O . PHE A 1 334 ? 17.796 1.393 -2.848 1.00 90.94 334 PHE A O 1
ATOM 2531 N N . THR A 1 335 ? 16.605 0.379 -4.459 1.00 89.75 335 THR A N 1
ATOM 2532 C CA . THR A 1 335 ? 17.774 0.080 -5.300 1.00 89.75 335 THR A CA 1
ATOM 2533 C C . THR A 1 335 ? 18.406 1.361 -5.864 1.00 89.75 335 THR A C 1
ATOM 2535 O O . THR A 1 335 ? 19.606 1.395 -6.140 1.00 89.75 335 THR A O 1
ATOM 2538 N N . LEU A 1 336 ? 17.637 2.455 -5.932 1.00 85.75 336 LEU A N 1
ATOM 2539 C CA . LEU A 1 336 ? 18.084 3.781 -6.345 1.00 85.75 336 LEU A CA 1
ATOM 2540 C C . LEU A 1 336 ? 18.483 4.624 -5.127 1.00 85.75 336 LEU A C 1
ATOM 2542 O O . LEU A 1 336 ? 17.640 5.144 -4.397 1.00 85.75 336 LEU A O 1
ATOM 2546 N N . LYS A 1 337 ? 19.795 4.784 -4.905 1.00 80.56 337 LYS A N 1
ATOM 2547 C CA . LYS A 1 337 ? 20.377 5.623 -3.830 1.00 80.56 337 LYS A CA 1
ATOM 2548 C C . LYS A 1 337 ? 19.785 5.350 -2.429 1.00 80.56 337 LYS A C 1
ATOM 2550 O O . LYS A 1 337 ? 19.684 6.267 -1.618 1.00 80.56 337 LYS A O 1
ATOM 2555 N N . GLY A 1 338 ? 19.404 4.104 -2.126 1.00 76.75 338 GLY A N 1
ATOM 2556 C CA . GLY A 1 338 ? 18.845 3.730 -0.819 1.00 76.75 338 GLY A CA 1
ATOM 2557 C C . GLY A 1 338 ? 17.466 4.334 -0.543 1.00 76.75 338 GLY A C 1
ATOM 2558 O O . GLY A 1 338 ? 17.156 4.653 0.606 1.00 76.75 338 GLY A O 1
ATOM 2559 N N . GLY A 1 339 ? 16.670 4.576 -1.590 1.00 77.12 339 GLY A N 1
ATOM 2560 C CA . GLY A 1 339 ? 15.311 5.107 -1.470 1.00 77.12 339 GLY A CA 1
ATOM 2561 C C . GLY A 1 339 ? 15.249 6.574 -1.030 1.00 77.12 339 GLY A C 1
ATOM 2562 O O . GLY A 1 339 ? 14.171 7.074 -0.713 1.00 77.12 339 GLY A O 1
ATOM 2563 N N . SER A 1 340 ? 16.380 7.290 -0.991 1.00 80.12 340 SER A N 1
ATOM 2564 C CA . SER A 1 340 ? 16.384 8.727 -0.710 1.00 80.12 340 SER A CA 1
ATOM 2565 C C . SER A 1 340 ? 15.632 9.486 -1.812 1.00 80.12 340 SER A C 1
ATOM 2567 O O . SER A 1 340 ? 15.967 9.330 -2.989 1.00 80.12 340 SER A O 1
ATOM 2569 N N . PRO A 1 341 ? 14.647 10.334 -1.462 1.00 76.31 341 PRO A N 1
ATOM 2570 C CA . PRO A 1 341 ? 13.796 10.996 -2.437 1.00 76.31 341 PRO A CA 1
ATOM 2571 C C . PRO A 1 341 ? 14.611 11.938 -3.324 1.00 76.31 341 PRO A C 1
ATOM 2573 O O . PRO A 1 341 ? 15.304 12.831 -2.832 1.00 76.31 341 PRO A O 1
ATOM 2576 N N . ASN A 1 342 ? 14.480 11.774 -4.639 1.00 80.25 342 ASN A N 1
ATOM 2577 C CA . ASN A 1 342 ? 14.831 12.816 -5.600 1.00 80.25 342 ASN A CA 1
ATOM 2578 C C . ASN A 1 342 ? 13.610 13.717 -5.873 1.00 80.25 342 ASN A C 1
ATOM 2580 O O . ASN A 1 342 ? 12.490 13.411 -5.457 1.00 80.25 342 ASN A O 1
ATOM 2584 N N . ALA A 1 343 ? 13.807 14.860 -6.538 1.00 80.44 343 ALA A N 1
ATOM 2585 C CA . ALA A 1 343 ? 12.733 15.841 -6.740 1.00 80.44 343 ALA A CA 1
ATOM 2586 C C . ALA A 1 343 ? 11.509 15.241 -7.461 1.00 80.44 343 ALA A C 1
ATOM 2588 O O . ALA A 1 343 ? 10.366 15.520 -7.096 1.00 80.44 343 ALA A O 1
ATOM 2589 N N . ALA A 1 344 ? 11.751 14.384 -8.454 1.00 82.88 344 ALA A N 1
ATOM 2590 C CA . ALA A 1 344 ? 10.709 13.675 -9.184 1.00 82.88 344 ALA A CA 1
ATOM 2591 C C . ALA A 1 344 ? 9.973 12.641 -8.313 1.00 82.88 344 ALA A C 1
ATOM 2593 O O . ALA A 1 344 ? 8.743 12.632 -8.281 1.00 82.88 344 ALA A O 1
ATOM 2594 N N . GLY A 1 345 ? 10.705 11.815 -7.564 1.00 85.56 345 GLY A N 1
ATOM 2595 C CA . GLY A 1 345 ? 10.152 10.816 -6.651 1.00 85.56 345 GLY A CA 1
ATOM 2596 C C . GLY A 1 345 ? 9.329 11.452 -5.535 1.00 85.56 345 GLY A C 1
ATOM 2597 O O . GLY A 1 345 ? 8.238 10.980 -5.225 1.00 85.56 345 GLY A O 1
ATOM 2598 N N . LEU A 1 346 ? 9.772 12.596 -5.003 1.00 85.75 346 LEU A N 1
ATOM 2599 C CA . LEU A 1 346 ? 9.007 13.361 -4.020 1.00 85.75 346 LEU A CA 1
ATOM 2600 C C . LEU A 1 346 ? 7.646 13.791 -4.580 1.00 85.75 346 LEU A C 1
ATOM 2602 O O . LEU A 1 346 ? 6.627 13.567 -3.924 1.00 85.75 346 LEU A O 1
ATOM 2606 N N . ARG A 1 347 ? 7.617 14.350 -5.798 1.00 88.12 347 ARG A N 1
ATOM 2607 C CA . ARG A 1 347 ? 6.374 14.738 -6.484 1.00 88.12 347 ARG A CA 1
ATOM 2608 C C . ARG A 1 347 ? 5.475 13.535 -6.755 1.00 88.12 347 ARG A C 1
ATOM 2610 O O . ARG A 1 347 ? 4.297 13.607 -6.430 1.00 88.12 347 ARG A O 1
ATOM 2617 N N . LYS A 1 348 ? 6.022 12.425 -7.272 1.00 91.25 348 LYS A N 1
ATOM 2618 C CA . LYS A 1 348 ? 5.260 11.181 -7.501 1.00 91.25 348 LYS A CA 1
ATOM 2619 C C . LYS A 1 348 ? 4.658 10.638 -6.206 1.00 91.25 348 LYS A C 1
ATOM 2621 O O . LYS A 1 348 ? 3.514 10.200 -6.211 1.00 91.25 348 LYS A O 1
ATOM 2626 N N . SER A 1 349 ? 5.386 10.732 -5.095 1.00 91.12 349 SER A N 1
ATOM 2627 C CA . SER A 1 349 ? 4.874 10.287 -3.802 1.00 91.12 349 SER A CA 1
ATOM 2628 C C . SER A 1 349 ? 3.679 11.120 -3.332 1.00 91.12 349 SER A C 1
ATOM 2630 O O . SER A 1 349 ? 2.716 10.543 -2.863 1.00 91.12 349 SER A O 1
ATOM 2632 N N . VAL A 1 350 ? 3.718 12.454 -3.481 1.00 91.62 350 VAL A N 1
ATOM 2633 C CA . VAL A 1 350 ? 2.592 13.352 -3.134 1.00 91.62 350 VAL A CA 1
ATOM 2634 C C . VAL A 1 350 ? 1.415 13.146 -4.091 1.00 91.62 350 VAL A C 1
ATOM 2636 O O . VAL A 1 350 ? 0.255 13.131 -3.689 1.00 91.62 350 VAL A O 1
ATOM 2639 N N . TYR A 1 351 ? 1.717 12.926 -5.370 1.00 94.44 351 TYR A N 1
ATOM 2640 C CA . TYR A 1 351 ? 0.726 12.599 -6.387 1.00 94.44 351 TYR A CA 1
ATOM 2641 C C . TYR A 1 351 ? -0.049 11.312 -6.071 1.00 94.44 351 TYR A C 1
ATOM 2643 O O . TYR A 1 351 ? -1.227 11.250 -6.397 1.00 94.44 351 TYR A O 1
ATOM 2651 N N . ALA A 1 352 ? 0.556 10.321 -5.402 1.00 96.62 352 ALA A N 1
ATOM 2652 C CA . ALA A 1 352 ? -0.148 9.106 -4.983 1.00 96.62 352 ALA A CA 1
ATOM 2653 C C . ALA A 1 352 ? -1.351 9.418 -4.077 1.00 96.62 352 ALA A C 1
ATOM 2655 O O . ALA A 1 352 ? -2.435 8.876 -4.289 1.00 96.62 352 ALA A O 1
ATOM 2656 N N . GLU A 1 353 ? -1.181 10.333 -3.116 1.00 96.38 353 GLU A N 1
ATOM 2657 C CA . GLU A 1 353 ? -2.273 10.780 -2.250 1.00 96.38 353 GLU A CA 1
ATOM 2658 C C . GLU A 1 353 ? -3.354 11.533 -3.038 1.00 96.38 353 GLU A C 1
ATOM 2660 O O . GLU A 1 353 ? -4.535 11.207 -2.919 1.00 96.38 353 GLU A O 1
ATOM 2665 N N . HIS A 1 354 ? -2.961 12.479 -3.900 1.00 96.56 354 HIS A N 1
ATOM 2666 C CA . HIS A 1 354 ? -3.916 13.199 -4.752 1.00 96.56 354 HIS A CA 1
ATOM 2667 C C . HIS A 1 354 ? -4.706 12.260 -5.658 1.00 96.56 354 HIS A C 1
ATOM 2669 O O . HIS A 1 354 ? -5.916 12.411 -5.787 1.00 96.56 354 HIS A O 1
ATOM 2675 N N . LEU A 1 355 ? -4.035 11.285 -6.271 1.00 97.56 355 LEU A N 1
ATOM 2676 C CA . LEU A 1 355 ? -4.658 10.333 -7.176 1.00 97.56 355 LEU A CA 1
ATOM 2677 C C . LEU A 1 355 ? -5.703 9.488 -6.442 1.00 97.56 355 LEU A C 1
ATOM 2679 O O . LEU A 1 355 ? -6.812 9.318 -6.937 1.00 97.56 355 LEU A O 1
ATOM 2683 N N . ALA A 1 356 ? -5.374 8.988 -5.251 1.00 98.38 356 ALA A N 1
ATOM 2684 C CA . ALA A 1 356 ? -6.287 8.157 -4.478 1.00 98.38 356 ALA A CA 1
ATOM 2685 C C . ALA A 1 356 ? -7.520 8.948 -4.007 1.00 98.38 356 ALA A C 1
ATOM 2687 O O . ALA A 1 356 ? -8.648 8.494 -4.200 1.00 98.38 356 ALA A O 1
ATOM 2688 N N . VAL A 1 357 ? -7.317 10.163 -3.482 1.00 98.00 357 VAL A N 1
ATOM 2689 C CA . VAL A 1 357 ? -8.400 11.054 -3.027 1.00 98.00 357 VAL A CA 1
ATOM 2690 C C . VAL A 1 357 ? -9.283 11.496 -4.194 1.00 98.00 357 VAL A C 1
ATOM 2692 O O . VAL A 1 357 ? -10.504 11.377 -4.124 1.00 98.00 357 VAL A O 1
ATOM 2695 N N . GLN A 1 358 ? -8.683 11.945 -5.301 1.00 97.81 358 GLN A N 1
ATOM 2696 C CA . GLN A 1 358 ? -9.412 12.410 -6.484 1.00 97.81 358 GLN A CA 1
ATOM 2697 C C . GLN A 1 358 ? -10.338 11.328 -7.048 1.00 97.81 358 GLN A C 1
ATOM 2699 O O . GLN A 1 358 ? -11.463 11.624 -7.446 1.00 97.81 358 GLN A O 1
ATOM 2704 N N . TYR A 1 359 ? -9.861 10.083 -7.101 1.00 98.12 359 TYR A N 1
ATOM 2705 C CA . TYR A 1 359 ? -10.618 8.963 -7.654 1.00 98.12 359 TYR A CA 1
ATOM 2706 C C . TYR A 1 359 ? -11.394 8.171 -6.600 1.00 98.12 359 TYR A C 1
ATOM 2708 O O . TYR A 1 359 ? -12.064 7.211 -6.973 1.00 98.12 359 TYR A O 1
ATOM 2716 N N . LYS A 1 360 ? -11.337 8.582 -5.325 1.00 98.19 360 LYS A N 1
ATOM 2717 C CA . LYS A 1 360 ? -12.063 7.968 -4.205 1.00 98.19 360 LYS A CA 1
ATOM 2718 C C . LYS A 1 360 ? -11.805 6.463 -4.085 1.00 98.19 360 LYS A C 1
ATOM 2720 O O . LYS A 1 360 ? -12.728 5.670 -3.934 1.00 98.19 360 LYS A O 1
ATOM 2725 N N . VAL A 1 361 ? -10.537 6.075 -4.192 1.00 98.44 361 VAL A N 1
ATOM 2726 C CA . VAL A 1 361 ? -10.102 4.676 -4.084 1.00 98.44 361 VAL A CA 1
ATOM 2727 C C . VAL A 1 361 ? -9.088 4.502 -2.956 1.00 98.44 361 VAL A C 1
ATOM 2729 O O . VAL A 1 361 ? -8.369 5.455 -2.646 1.00 98.44 361 VAL A O 1
ATOM 2732 N N . PRO A 1 362 ? -8.961 3.292 -2.378 1.00 98.62 362 PRO A N 1
ATOM 2733 C CA . PRO A 1 362 ? -7.980 3.035 -1.336 1.00 98.62 362 PRO A CA 1
ATOM 2734 C C . PRO A 1 362 ? -6.547 3.308 -1.797 1.00 98.62 362 PRO A C 1
ATOM 2736 O O . PRO A 1 362 ? -6.195 3.069 -2.959 1.00 98.62 362 PRO A O 1
ATOM 2739 N N . LEU A 1 363 ? -5.711 3.746 -0.857 1.00 98.81 363 LEU A N 1
ATOM 2740 C CA . LEU A 1 363 ? -4.281 3.963 -1.052 1.00 98.81 363 LEU A CA 1
ATOM 2741 C C . LEU A 1 363 ? -3.466 2.890 -0.324 1.00 98.81 363 LEU A C 1
ATOM 2743 O O . LEU A 1 363 ? -3.571 2.744 0.894 1.00 98.81 363 LEU A O 1
ATOM 2747 N N . VAL A 1 364 ? -2.600 2.192 -1.059 1.00 98.81 364 VAL A N 1
ATOM 2748 C CA . VAL A 1 364 ? -1.612 1.254 -0.511 1.00 98.81 364 VAL A CA 1
ATOM 2749 C C . VAL A 1 364 ? -0.212 1.843 -0.643 1.00 98.81 364 VAL A C 1
ATOM 2751 O O . VAL A 1 364 ? 0.244 2.130 -1.753 1.00 98.81 364 VAL A O 1
ATOM 2754 N N . ARG A 1 365 ? 0.496 2.008 0.477 1.00 98.38 365 ARG A N 1
ATOM 2755 C CA . ARG A 1 365 ? 1.885 2.483 0.497 1.00 98.38 365 ARG A CA 1
ATOM 2756 C C . ARG A 1 365 ? 2.842 1.353 0.874 1.00 98.38 365 ARG A C 1
ATOM 2758 O O . ARG A 1 365 ? 2.721 0.762 1.940 1.00 98.38 365 ARG A O 1
ATOM 2765 N N . LEU A 1 366 ? 3.822 1.080 0.022 1.00 97.94 366 LEU A N 1
ATOM 2766 C CA . LEU A 1 366 ? 4.855 0.062 0.233 1.00 97.94 366 LEU A CA 1
ATOM 2767 C C . LEU A 1 366 ? 6.178 0.775 0.523 1.00 97.94 366 LEU A C 1
ATOM 2769 O O . LEU A 1 366 ? 6.896 1.177 -0.391 1.00 97.94 366 LEU A O 1
ATOM 2773 N N . LEU A 1 367 ? 6.442 1.027 1.801 1.00 96.19 367 LEU A N 1
ATOM 2774 C CA . LEU A 1 367 ? 7.418 2.014 2.245 1.00 96.19 367 LEU A CA 1
ATOM 2775 C C . LEU A 1 367 ? 8.808 1.405 2.440 1.00 96.19 367 LEU A C 1
ATOM 2777 O O . LEU A 1 367 ? 8.994 0.462 3.214 1.00 96.19 367 LEU A O 1
ATOM 2781 N N . GLU A 1 368 ? 9.796 2.017 1.787 1.00 93.19 368 GLU A N 1
ATOM 2782 C CA . GLU A 1 368 ? 11.220 1.727 1.982 1.00 93.19 368 GLU A CA 1
ATOM 2783 C C . GLU A 1 368 ? 12.096 2.928 1.574 1.00 93.19 368 GLU A C 1
ATOM 2785 O O . GLU A 1 368 ? 12.764 2.932 0.538 1.00 93.19 368 GLU A O 1
ATOM 2790 N N . GLY A 1 369 ? 12.092 3.985 2.390 1.00 85.00 369 GLY A N 1
ATOM 2791 C CA . GLY A 1 369 ? 12.801 5.231 2.095 1.00 85.00 369 GLY A CA 1
ATOM 2792 C C . GLY A 1 369 ? 13.611 5.772 3.271 1.00 85.00 369 GLY A C 1
ATOM 2793 O O . GLY A 1 369 ? 13.087 5.972 4.366 1.00 85.00 369 GLY A O 1
ATOM 2794 N N . GLY A 1 370 ? 14.883 6.105 3.024 1.00 72.56 370 GLY A N 1
ATOM 2795 C CA . GLY A 1 370 ? 15.820 6.630 4.029 1.00 72.56 370 GLY A CA 1
ATOM 2796 C C . GLY A 1 370 ? 15.624 8.096 4.452 1.00 72.56 370 GLY A C 1
ATOM 2797 O O . GLY A 1 370 ? 16.464 8.625 5.178 1.00 72.56 370 GLY A O 1
ATOM 2798 N N . GLY A 1 371 ? 14.557 8.766 4.008 1.00 69.62 371 GLY A N 1
ATOM 2799 C CA . GLY A 1 371 ? 14.300 10.178 4.312 1.00 69.62 371 GLY A CA 1
ATOM 2800 C C . GLY A 1 371 ? 15.198 11.162 3.545 1.00 69.62 371 GLY A C 1
ATOM 2801 O O . GLY A 1 371 ? 15.921 10.791 2.619 1.00 69.62 371 GLY A O 1
ATOM 2802 N N . GLY A 1 372 ? 15.103 12.452 3.890 1.00 64.19 372 GLY A N 1
ATOM 2803 C CA . GLY A 1 372 ? 15.822 13.536 3.206 1.00 64.19 372 GLY A CA 1
ATOM 2804 C C . GLY A 1 372 ? 17.345 13.468 3.386 1.00 64.19 372 GLY A C 1
ATOM 2805 O O . GLY A 1 372 ? 17.838 13.131 4.458 1.00 64.19 372 GLY A O 1
ATOM 2806 N N . SER A 1 373 ? 18.099 13.814 2.338 1.00 60.91 373 SER A N 1
ATOM 2807 C CA . SER A 1 373 ? 19.569 13.828 2.364 1.00 60.91 373 SER A CA 1
ATOM 2808 C C . SER A 1 373 ? 20.127 15.220 2.673 1.00 60.91 373 SER A C 1
ATOM 2810 O O . SER A 1 373 ? 19.732 16.198 2.039 1.00 60.91 373 SER A O 1
ATOM 2812 N N . VAL A 1 374 ? 21.120 15.297 3.571 1.00 52.84 374 VAL A N 1
ATOM 2813 C CA . VAL A 1 374 ? 21.868 16.535 3.893 1.00 52.84 374 VAL A CA 1
ATOM 2814 C C . VAL A 1 374 ? 22.653 17.056 2.689 1.00 52.84 374 VAL A C 1
ATOM 2816 O O . VAL A 1 374 ? 22.901 18.252 2.587 1.00 52.84 374 VAL A O 1
ATOM 2819 N N . LYS A 1 375 ? 23.005 16.178 1.736 1.00 49.22 375 LYS A N 1
ATOM 2820 C CA . LYS A 1 375 ? 23.672 16.606 0.501 1.00 49.22 375 LYS A CA 1
ATOM 2821 C C . LYS A 1 375 ? 22.803 17.526 -0.353 1.00 49.22 375 LYS A C 1
ATOM 2823 O O . LYS A 1 375 ? 23.382 18.218 -1.174 1.00 49.22 375 LYS A O 1
ATOM 2828 N N . GLY A 1 376 ? 21.486 17.564 -0.109 1.00 49.16 376 GLY A N 1
ATOM 2829 C CA . GLY A 1 376 ? 20.556 18.553 -0.641 1.00 49.16 376 GLY A CA 1
ATOM 2830 C C . GLY A 1 376 ? 20.459 18.576 -2.167 1.00 49.16 376 GLY A C 1
ATOM 2831 O O . GLY A 1 376 ? 21.435 18.547 -2.905 1.00 49.16 376 GLY A O 1
ATOM 2832 N N . SER A 1 377 ? 19.249 18.709 -2.687 1.00 47.97 377 SER A N 1
ATOM 2833 C CA . SER A 1 377 ? 19.054 19.223 -4.041 1.00 47.97 377 SER A CA 1
ATOM 2834 C C . SER A 1 377 ? 19.412 20.712 -4.045 1.00 47.97 377 SER A C 1
ATOM 2836 O O . SER A 1 377 ? 18.523 21.559 -3.957 1.00 47.97 377 SER A O 1
ATOM 2838 N N . ALA A 1 378 ? 20.706 21.041 -4.067 1.00 43.94 378 ALA A N 1
ATOM 2839 C CA . ALA A 1 378 ? 21.175 22.401 -4.287 1.00 43.94 378 ALA A CA 1
ATOM 2840 C C . ALA A 1 378 ? 20.733 22.823 -5.694 1.00 43.94 378 ALA A C 1
ATOM 2842 O O . ALA A 1 378 ? 21.400 22.543 -6.688 1.00 43.94 378 ALA A O 1
ATOM 2843 N N . LYS A 1 379 ? 19.555 23.448 -5.799 1.00 48.38 379 LYS A N 1
ATOM 2844 C CA . LYS A 1 379 ? 19.133 24.098 -7.038 1.00 48.38 379 LYS A CA 1
ATOM 2845 C C . LYS A 1 379 ? 20.102 25.250 -7.289 1.00 48.38 379 LYS A C 1
ATOM 2847 O O . LYS A 1 379 ? 20.021 26.269 -6.607 1.00 48.38 379 LYS A O 1
ATOM 2852 N N . LYS A 1 380 ? 20.983 25.127 -8.285 1.00 43.53 380 LYS A N 1
ATOM 2853 C CA . LYS A 1 380 ? 21.577 26.315 -8.911 1.00 43.53 380 LYS A CA 1
ATOM 2854 C C . LYS A 1 380 ? 20.413 27.157 -9.460 1.00 43.53 380 LYS A C 1
ATOM 2856 O O . LYS A 1 380 ? 19.703 26.707 -10.350 1.00 43.53 380 LYS A O 1
ATOM 2861 N N . GLY A 1 381 ? 20.180 28.337 -8.880 1.00 50.75 381 GLY A N 1
ATOM 2862 C CA . GLY A 1 381 ? 19.267 29.353 -9.425 1.00 50.75 381 GLY A CA 1
ATOM 2863 C C . GLY A 1 381 ? 17.767 29.226 -9.110 1.00 50.75 381 GLY A C 1
ATOM 2864 O O . GLY A 1 381 ? 16.974 29.906 -9.751 1.00 50.75 381 GLY A O 1
ATOM 2865 N N . GLY A 1 382 ? 17.342 28.394 -8.150 1.00 53.28 382 GLY A N 1
ATOM 2866 C CA . GLY A 1 382 ? 15.933 28.328 -7.721 1.00 53.28 382 GLY A CA 1
ATOM 2867 C C . GLY A 1 382 ? 15.628 29.210 -6.505 1.00 53.28 382 GLY A C 1
ATOM 2868 O O . GLY A 1 382 ? 16.466 29.339 -5.617 1.00 53.28 382 GLY A O 1
ATOM 2869 N N . THR A 1 383 ? 14.417 29.770 -6.429 1.00 50.00 383 THR A N 1
ATOM 2870 C CA . THR A 1 383 ? 13.901 30.436 -5.220 1.00 50.00 383 THR A CA 1
ATOM 2871 C C . THR A 1 383 ? 13.911 29.482 -4.020 1.00 50.00 383 THR A C 1
ATOM 2873 O O . THR A 1 383 ? 13.632 28.287 -4.161 1.00 50.00 383 THR A O 1
ATOM 2876 N N . VAL A 1 384 ? 14.251 30.004 -2.838 1.00 59.69 384 VAL A N 1
ATOM 2877 C CA . VAL A 1 384 ? 14.287 29.236 -1.585 1.00 59.69 384 VAL A CA 1
ATOM 2878 C C . VAL A 1 384 ? 12.866 29.094 -1.041 1.00 59.69 384 VAL A C 1
ATOM 2880 O O . VAL A 1 384 ? 12.218 30.096 -0.756 1.00 59.69 384 VAL A O 1
ATOM 2883 N N . GLY A 1 385 ? 12.411 27.853 -0.866 1.00 62.56 385 GLY A N 1
ATOM 2884 C CA . GLY A 1 385 ? 11.092 27.541 -0.309 1.00 62.56 385 GLY A CA 1
ATOM 2885 C C . GLY A 1 385 ? 9.941 27.611 -1.316 1.00 62.56 385 GLY A C 1
ATOM 2886 O O . GLY A 1 385 ? 10.100 28.061 -2.453 1.00 62.56 385 GLY A O 1
ATOM 2887 N N . ASP A 1 386 ? 8.784 27.116 -0.882 1.00 72.00 386 ASP A N 1
ATOM 2888 C CA . ASP A 1 386 ? 7.531 27.239 -1.624 1.00 72.00 386 ASP A CA 1
ATOM 2889 C C . ASP A 1 386 ? 6.936 28.652 -1.435 1.00 72.00 386 ASP A C 1
ATOM 2891 O O . ASP A 1 386 ? 7.194 29.296 -0.412 1.00 72.00 386 ASP A O 1
ATOM 2895 N N . PRO A 1 387 ? 6.147 29.166 -2.399 1.00 76.69 387 PRO A N 1
ATOM 2896 C CA . PRO A 1 387 ? 5.434 30.432 -2.244 1.00 76.69 387 PRO A CA 1
ATOM 2897 C C . PRO A 1 387 ? 4.592 30.482 -0.961 1.00 76.69 387 PRO A C 1
ATOM 2899 O O . PRO A 1 387 ? 4.037 29.471 -0.541 1.00 76.69 387 PRO A O 1
ATOM 2902 N N . VAL A 1 388 ? 4.415 31.679 -0.388 1.00 82.06 388 VAL A N 1
ATOM 2903 C CA . VAL A 1 388 ? 3.676 31.901 0.878 1.00 82.06 388 VAL A CA 1
ATOM 2904 C C . VAL A 1 388 ? 2.252 31.317 0.863 1.00 82.06 388 VAL A C 1
ATOM 2906 O O . VAL A 1 388 ? 1.744 30.922 1.906 1.00 82.06 388 VAL A O 1
ATOM 2909 N N . PHE A 1 389 ? 1.626 31.219 -0.314 1.00 83.81 389 PHE A N 1
ATOM 2910 C CA . PHE A 1 389 ? 0.277 30.669 -0.506 1.00 83.81 389 PHE A CA 1
ATOM 2911 C C . PHE A 1 389 ? 0.258 29.301 -1.204 1.00 83.81 389 PHE A C 1
ATOM 2913 O O . PHE A 1 389 ? -0.763 28.910 -1.768 1.00 83.81 389 PHE A O 1
ATOM 2920 N N . ALA A 1 390 ? 1.378 28.578 -1.216 1.00 83.62 390 ALA A N 1
ATOM 2921 C CA . ALA A 1 390 ? 1.388 27.201 -1.687 1.00 83.62 390 ALA A CA 1
ATOM 2922 C C . ALA A 1 390 ? 0.531 26.322 -0.766 1.00 83.62 390 ALA A C 1
ATOM 2924 O O . ALA A 1 390 ? 0.552 26.478 0.458 1.00 83.62 390 ALA A O 1
ATOM 2925 N N . GLU A 1 391 ? -0.221 25.392 -1.355 1.00 84.81 391 GLU A N 1
ATOM 2926 C CA . GLU A 1 391 ? -1.027 24.460 -0.573 1.00 84.81 391 GLU A CA 1
ATOM 2927 C C . GLU A 1 391 ? -0.115 23.643 0.363 1.00 84.81 391 GLU A C 1
ATOM 2929 O O . GLU A 1 391 ? 0.900 23.096 -0.089 1.00 84.81 391 GLU A O 1
ATOM 2934 N N . PRO A 1 392 ? -0.436 23.544 1.668 1.00 85.69 392 PRO A N 1
ATOM 2935 C CA . PRO A 1 392 ? 0.389 22.796 2.600 1.00 85.69 392 PRO A CA 1
ATOM 2936 C C . PRO A 1 392 ? 0.489 21.332 2.181 1.00 85.69 392 PRO A C 1
ATOM 2938 O O . PRO A 1 392 ? -0.510 20.623 2.093 1.00 85.69 392 PRO A O 1
ATOM 2941 N N . ARG A 1 393 ? 1.715 20.839 2.008 1.00 81.06 393 ARG A N 1
ATOM 2942 C CA . ARG A 1 393 ? 1.981 19.464 1.559 1.00 81.06 393 ARG A CA 1
ATOM 2943 C C . ARG A 1 393 ? 1.275 18.381 2.384 1.00 81.06 393 ARG A C 1
ATOM 2945 O O . ARG A 1 393 ? 0.912 17.341 1.849 1.00 81.06 393 ARG A O 1
ATOM 2952 N N . PHE A 1 394 ? 1.115 18.597 3.688 1.00 87.50 394 PHE A N 1
ATOM 2953 C CA . PHE A 1 394 ? 0.467 17.635 4.583 1.00 87.50 394 PHE A CA 1
ATOM 2954 C C . PHE A 1 394 ? -1.060 17.644 4.484 1.00 87.50 394 PHE A C 1
ATOM 2956 O O . PHE A 1 394 ? -1.689 16.703 4.963 1.00 87.50 394 PHE A O 1
ATOM 2963 N N . LYS A 1 395 ? -1.660 18.655 3.844 1.00 93.06 395 LYS A N 1
ATOM 2964 C CA . LYS A 1 395 ? -3.113 18.750 3.701 1.00 93.06 395 LYS A CA 1
ATOM 2965 C C . LYS A 1 395 ? -3.674 17.536 2.963 1.00 93.06 395 LYS A C 1
ATOM 2967 O O . LYS A 1 395 ? -4.590 16.912 3.475 1.00 93.06 395 LYS A O 1
ATOM 2972 N N . ILE A 1 396 ? -3.067 17.121 1.848 1.00 95.00 396 ILE A N 1
ATOM 2973 C CA . ILE A 1 396 ? -3.563 15.957 1.095 1.00 95.00 396 ILE A CA 1
ATOM 2974 C C . ILE A 1 396 ? -3.457 14.636 1.878 1.00 95.00 396 ILE A C 1
ATOM 2976 O O . ILE A 1 396 ? -4.248 13.723 1.669 1.00 95.00 396 ILE A O 1
ATOM 2980 N N . ILE A 1 397 ? -2.507 14.530 2.815 1.00 94.88 397 ILE A N 1
ATOM 2981 C CA . ILE A 1 397 ? -2.405 13.366 3.707 1.00 94.88 397 ILE A CA 1
ATOM 2982 C C . ILE A 1 397 ? -3.576 13.367 4.698 1.00 94.88 397 ILE A C 1
ATOM 2984 O O . ILE A 1 397 ? -4.179 12.321 4.917 1.00 94.88 397 ILE A O 1
ATOM 2988 N N . ALA A 1 398 ? -3.921 14.529 5.260 1.00 94.69 398 ALA A N 1
ATOM 2989 C CA . ALA A 1 398 ? -5.088 14.677 6.129 1.00 94.69 398 ALA A CA 1
ATOM 2990 C C . ALA A 1 398 ? -6.409 14.444 5.370 1.00 94.69 398 ALA A C 1
ATOM 2992 O O . ALA A 1 398 ? -7.297 13.756 5.873 1.00 94.69 398 ALA A O 1
ATOM 2993 N N . ASP A 1 399 ? -6.513 14.941 4.134 1.00 95.75 399 ASP A N 1
ATOM 2994 C CA . ASP A 1 399 ? -7.657 14.687 3.253 1.00 95.75 399 ASP A CA 1
ATOM 2995 C C . ASP A 1 399 ? -7.799 13.176 2.983 1.00 95.75 399 ASP A C 1
ATOM 2997 O O . ASP A 1 399 ? -8.887 12.624 3.121 1.00 95.75 399 ASP A O 1
ATOM 3001 N N . ALA A 1 400 ? -6.698 12.470 2.691 1.00 97.12 400 ALA A N 1
ATOM 3002 C CA . ALA A 1 400 ? -6.717 11.018 2.507 1.00 97.12 400 ALA A CA 1
ATOM 3003 C C . ALA A 1 400 ? -7.202 10.276 3.763 1.00 97.12 400 ALA A C 1
ATOM 3005 O O . ALA A 1 400 ? -8.076 9.419 3.662 1.00 97.12 400 ALA A O 1
ATOM 3006 N N . MET A 1 401 ? -6.697 10.653 4.942 1.00 96.75 401 MET A N 1
ATOM 3007 C CA . MET A 1 401 ? -7.087 10.064 6.231 1.00 96.75 401 MET A CA 1
ATOM 3008 C C . MET A 1 401 ? -8.555 10.299 6.620 1.00 96.75 401 MET A C 1
ATOM 3010 O O . MET A 1 401 ? -9.040 9.651 7.535 1.00 96.75 401 MET A O 1
ATOM 3014 N N . SER A 1 402 ? -9.267 11.212 5.956 1.00 96.00 402 SER A N 1
ATOM 3015 C CA . SER A 1 402 ? -10.683 11.496 6.236 1.00 96.00 402 SER A CA 1
ATOM 3016 C C . SER A 1 402 ? -11.643 11.002 5.151 1.00 96.00 402 SER A C 1
ATOM 3018 O O . SER A 1 402 ? -12.854 11.116 5.321 1.00 96.00 402 SER A O 1
ATOM 3020 N N . GLN A 1 403 ? -11.132 10.490 4.022 1.00 97.50 403 GLN A N 1
ATOM 3021 C CA . GLN A 1 403 ? -11.953 10.230 2.829 1.00 97.50 403 GLN A CA 1
ATOM 3022 C C . GLN A 1 403 ? -11.761 8.842 2.210 1.00 97.50 403 GLN A C 1
ATOM 3024 O O . GLN A 1 403 ? -12.689 8.326 1.584 1.00 97.50 403 GLN A O 1
ATOM 3029 N N . ILE A 1 404 ? -10.584 8.228 2.341 1.00 98.56 404 ILE A N 1
ATOM 3030 C CA . ILE A 1 404 ? -10.271 6.939 1.708 1.00 98.56 404 ILE A CA 1
ATOM 3031 C C . ILE A 1 404 ? -9.529 6.015 2.678 1.00 98.56 404 ILE A C 1
ATOM 3033 O O . ILE A 1 404 ? -8.747 6.493 3.500 1.00 98.56 404 ILE A O 1
ATOM 3037 N N . PRO A 1 405 ? -9.692 4.684 2.584 1.00 98.44 405 PRO A N 1
ATOM 3038 C CA . PRO A 1 405 ? -8.831 3.774 3.319 1.00 98.44 405 PRO A CA 1
ATOM 3039 C C . PRO A 1 405 ? -7.380 3.943 2.882 1.00 98.44 405 PRO A C 1
ATOM 3041 O O . PRO A 1 405 ? -7.064 4.056 1.695 1.00 98.44 405 PRO A O 1
ATOM 3044 N N . VAL A 1 406 ? -6.485 3.919 3.861 1.00 98.75 406 VAL A N 1
ATOM 3045 C CA . VAL A 1 406 ? -5.048 4.092 3.653 1.00 98.75 406 VAL A CA 1
ATOM 3046 C C . VAL A 1 406 ? -4.359 2.999 4.437 1.00 98.75 406 VAL A C 1
ATOM 3048 O O . VAL A 1 406 ? -4.540 2.913 5.650 1.00 98.75 406 VAL A O 1
ATOM 3051 N N . VAL A 1 407 ? -3.581 2.171 3.754 1.00 98.75 407 VAL A N 1
ATOM 3052 C CA . VAL A 1 407 ? -2.815 1.098 4.382 1.00 98.75 407 VAL A CA 1
ATOM 3053 C C . VAL A 1 407 ? -1.348 1.206 3.994 1.00 98.75 407 VAL A C 1
ATOM 3055 O O . VAL A 1 407 ? -1.030 1.533 2.848 1.00 98.75 407 VAL A O 1
ATOM 3058 N N . SER A 1 408 ? -0.449 0.948 4.941 1.00 98.62 408 SER A N 1
ATOM 3059 C CA . SER A 1 408 ? 0.993 1.087 4.721 1.00 98.62 408 SER A CA 1
ATOM 3060 C C . SER A 1 408 ? 1.774 -0.123 5.223 1.00 98.62 408 SER A C 1
ATOM 3062 O O . SER A 1 408 ? 1.574 -0.579 6.342 1.00 98.62 408 SER A O 1
ATOM 3064 N N . GLY A 1 409 ? 2.708 -0.615 4.414 1.00 98.19 409 GLY A N 1
ATOM 3065 C CA . GLY A 1 409 ? 3.674 -1.638 4.808 1.00 98.19 409 GLY A CA 1
ATOM 3066 C C . GLY A 1 409 ? 5.074 -1.049 4.947 1.00 98.19 409 GLY A C 1
ATOM 3067 O O . GLY A 1 409 ? 5.602 -0.514 3.975 1.00 98.19 409 GLY A O 1
ATOM 3068 N N . ALA A 1 410 ? 5.693 -1.161 6.120 1.00 97.62 410 ALA A N 1
ATOM 3069 C CA . ALA A 1 410 ? 7.118 -0.908 6.311 1.00 97.62 410 ALA A CA 1
ATOM 3070 C C . ALA A 1 410 ? 7.902 -2.187 5.988 1.00 97.62 410 ALA A C 1
ATOM 3072 O O . ALA A 1 410 ? 7.909 -3.130 6.776 1.00 97.62 410 ALA A O 1
ATOM 3073 N N . MET A 1 411 ? 8.554 -2.211 4.822 1.00 95.75 411 MET A N 1
ATOM 3074 C CA . MET A 1 411 ? 9.218 -3.402 4.255 1.00 95.75 411 MET A CA 1
ATOM 3075 C C . MET A 1 411 ? 10.740 -3.203 4.124 1.00 95.75 411 MET A C 1
ATOM 3077 O O . MET A 1 411 ? 11.418 -3.739 3.252 1.00 95.75 411 MET A O 1
A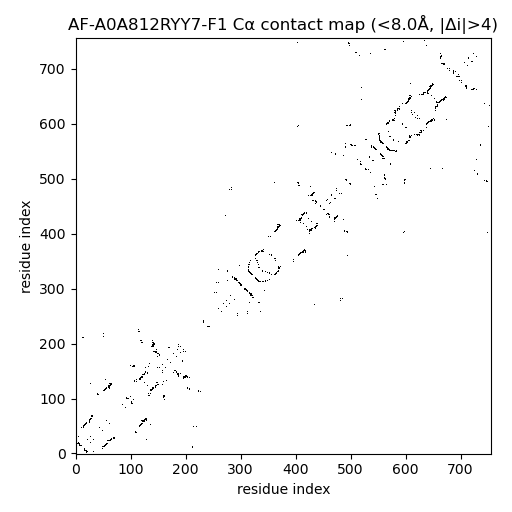TOM 3081 N N . GLY A 1 412 ? 11.306 -2.354 4.978 1.00 93.50 412 GLY A N 1
ATOM 3082 C CA . GLY A 1 412 ? 12.730 -2.060 5.010 1.00 93.50 412 GLY A CA 1
ATOM 3083 C C . GLY A 1 412 ? 13.030 -0.838 5.868 1.00 93.50 412 GLY A C 1
ATOM 3084 O O . GLY A 1 412 ? 12.342 -0.570 6.850 1.00 93.50 412 GLY A O 1
ATOM 3085 N N . ALA A 1 413 ? 14.069 -0.083 5.514 1.00 91.56 413 ALA A N 1
ATOM 3086 C CA . ALA A 1 413 ? 14.406 1.131 6.247 1.00 91.56 413 ALA A CA 1
ATOM 3087 C C . ALA A 1 413 ? 13.420 2.258 5.897 1.00 91.56 413 ALA A C 1
ATOM 3089 O O . ALA A 1 413 ? 13.401 2.734 4.762 1.00 91.56 413 ALA A O 1
ATOM 3090 N N . VAL A 1 414 ? 12.641 2.706 6.879 1.00 93.44 414 VAL A N 1
ATOM 3091 C CA . VAL A 1 414 ? 11.629 3.760 6.752 1.00 93.44 414 VAL A CA 1
ATOM 3092 C C . VAL A 1 414 ? 11.993 4.890 7.712 1.00 93.44 414 VAL A C 1
ATOM 3094 O O . VAL A 1 414 ? 11.832 4.767 8.922 1.00 93.44 414 VAL A O 1
ATOM 3097 N N . ALA A 1 415 ? 12.515 6.001 7.190 1.00 89.94 415 ALA A N 1
ATOM 3098 C CA . ALA A 1 415 ? 13.011 7.094 8.023 1.00 89.94 415 ALA A CA 1
ATOM 3099 C C . ALA A 1 415 ? 12.490 8.472 7.610 1.00 89.94 415 ALA A C 1
ATOM 3101 O O . ALA A 1 415 ? 12.370 8.783 6.425 1.00 89.94 415 ALA A O 1
ATOM 3102 N N . GLY A 1 416 ? 12.221 9.332 8.593 1.00 87.12 416 GLY A N 1
ATOM 3103 C CA . GLY A 1 416 ? 11.755 10.700 8.364 1.00 87.12 416 GLY A CA 1
ATOM 3104 C C . GLY A 1 416 ? 10.360 10.746 7.733 1.00 87.12 416 GLY A C 1
ATOM 3105 O O . GLY A 1 416 ? 9.393 10.255 8.306 1.00 87.12 416 GLY A O 1
ATOM 3106 N N . PHE A 1 417 ? 10.228 11.352 6.550 1.00 86.50 417 PHE A N 1
ATOM 3107 C CA . PHE A 1 417 ? 8.913 11.572 5.936 1.00 86.50 417 PHE A CA 1
ATOM 3108 C C . PHE A 1 417 ? 8.145 10.277 5.578 1.00 86.50 417 PHE A C 1
ATOM 3110 O O . PHE A 1 417 ? 6.957 10.208 5.894 1.00 86.50 417 PHE A O 1
ATOM 3117 N N . PRO A 1 418 ? 8.777 9.228 5.009 1.00 90.81 418 PRO A N 1
ATOM 3118 C CA . PRO A 1 418 ? 8.181 7.892 4.929 1.00 90.81 418 PRO A CA 1
ATOM 3119 C C . PRO A 1 418 ? 7.626 7.357 6.260 1.00 90.81 418 PRO A C 1
ATOM 3121 O O . PRO A 1 418 ? 6.527 6.814 6.269 1.00 90.81 418 PRO A O 1
ATOM 3124 N N . ALA A 1 419 ? 8.312 7.565 7.392 1.00 92.56 419 ALA A N 1
ATOM 3125 C CA . ALA A 1 419 ? 7.808 7.134 8.703 1.00 92.56 419 ALA A CA 1
ATOM 3126 C C . ALA A 1 419 ? 6.548 7.915 9.115 1.00 92.56 419 ALA A C 1
ATOM 3128 O O . ALA A 1 419 ? 5.594 7.334 9.620 1.00 92.56 419 ALA A O 1
ATOM 3129 N N . GLY A 1 420 ? 6.488 9.215 8.809 1.00 92.19 420 GLY A N 1
ATOM 3130 C CA . GLY A 1 420 ? 5.264 10.004 8.983 1.00 92.19 420 GLY A CA 1
ATOM 3131 C C . GLY A 1 420 ? 4.086 9.479 8.150 1.00 92.19 420 GLY A C 1
ATOM 3132 O O . GLY A 1 420 ? 2.960 9.441 8.636 1.00 92.19 420 GLY A O 1
ATOM 3133 N N . ARG A 1 421 ? 4.335 9.018 6.915 1.00 93.12 421 ARG A N 1
ATOM 3134 C CA . ARG A 1 421 ? 3.308 8.377 6.071 1.00 93.12 421 ARG A CA 1
ATOM 3135 C C . ARG A 1 421 ? 2.864 7.011 6.577 1.00 93.12 421 ARG A C 1
ATOM 3137 O O . ARG A 1 421 ? 1.704 6.669 6.373 1.00 93.12 421 ARG A O 1
ATOM 3144 N N . LEU A 1 422 ? 3.765 6.248 7.195 1.00 95.81 422 LEU A N 1
ATOM 3145 C CA . LEU A 1 422 ? 3.425 4.972 7.821 1.00 95.81 422 LEU A CA 1
ATOM 3146 C C . LEU A 1 422 ? 2.360 5.194 8.901 1.00 95.81 422 LEU A C 1
ATOM 3148 O O . LEU A 1 422 ? 1.296 4.587 8.830 1.00 95.81 422 LEU A O 1
ATOM 3152 N N . VAL A 1 423 ? 2.603 6.144 9.809 1.00 94.00 423 VAL A N 1
ATOM 3153 C CA . VAL A 1 423 ? 1.673 6.501 10.897 1.00 94.00 423 VAL A CA 1
ATOM 3154 C C . VAL A 1 423 ? 0.383 7.139 10.368 1.00 94.00 423 VAL A C 1
ATOM 3156 O O . VAL A 1 423 ? -0.698 6.908 10.907 1.00 94.00 423 VAL A O 1
ATOM 3159 N N . ALA A 1 424 ? 0.464 7.910 9.280 1.00 95.75 424 ALA A N 1
ATOM 3160 C CA . ALA A 1 424 ? -0.699 8.461 8.584 1.00 95.75 424 ALA A CA 1
ATOM 3161 C C . ALA A 1 424 ? -1.395 7.411 7.695 1.00 95.75 424 ALA A C 1
ATOM 3163 O O . ALA A 1 424 ? -1.540 7.599 6.482 1.00 95.75 424 ALA A O 1
ATOM 3164 N N . SER A 1 425 ? -1.801 6.304 8.316 1.00 97.69 425 SER A N 1
ATOM 3165 C CA . SER A 1 425 ? -2.564 5.203 7.721 1.00 97.69 425 SER A CA 1
ATOM 3166 C C . SER A 1 425 ? -3.679 4.778 8.669 1.00 97.69 425 SER A C 1
ATOM 3168 O O . SER A 1 425 ? -3.604 5.052 9.864 1.00 97.69 425 SER A O 1
ATOM 3170 N N . HIS A 1 426 ? -4.693 4.089 8.157 1.00 98.31 426 HIS A N 1
ATOM 3171 C CA . HIS A 1 426 ? -5.726 3.420 8.954 1.00 98.31 426 HIS A CA 1
ATOM 3172 C C . HIS A 1 426 ? -5.270 2.042 9.439 1.00 98.31 426 HIS A C 1
ATOM 3174 O O . HIS A 1 426 ? -5.692 1.602 10.500 1.00 98.31 426 HIS A O 1
ATOM 3180 N N . PHE A 1 427 ? -4.370 1.405 8.688 1.00 98.62 427 PHE A N 1
ATOM 3181 C CA . PHE A 1 427 ? -3.655 0.208 9.112 1.00 98.62 427 PHE A CA 1
ATOM 3182 C C . PHE A 1 427 ? -2.212 0.237 8.621 1.00 98.62 427 PHE A C 1
ATOM 3184 O O . PHE A 1 427 ? -1.922 0.645 7.491 1.00 98.62 427 PHE A O 1
ATOM 3191 N N . SER A 1 428 ? -1.306 -0.201 9.476 1.00 98.31 428 SER A N 1
ATOM 3192 C CA . SER A 1 428 ? 0.123 -0.220 9.240 1.00 98.31 428 SER A CA 1
ATOM 3193 C C . SER A 1 428 ? 0.730 -1.536 9.712 1.00 98.31 428 SER A C 1
ATOM 3195 O O . SER A 1 428 ? 0.501 -1.988 10.833 1.00 98.31 428 SER A O 1
ATOM 3197 N N . VAL A 1 429 ? 1.522 -2.152 8.837 1.00 98.50 429 VAL A N 1
ATOM 3198 C CA . VAL A 1 429 ? 2.201 -3.424 9.103 1.00 98.50 429 VAL A CA 1
ATOM 3199 C C . VAL A 1 429 ? 3.700 -3.277 8.883 1.00 98.50 429 VAL A C 1
ATOM 3201 O O . VAL A 1 429 ? 4.136 -2.550 7.988 1.00 98.50 429 VAL A O 1
ATOM 3204 N N . MET A 1 430 ? 4.504 -3.954 9.694 1.00 98.00 430 MET A N 1
ATOM 3205 C CA . MET A 1 430 ? 5.962 -3.906 9.609 1.00 98.00 430 MET A CA 1
ATOM 3206 C C . MET A 1 430 ? 6.558 -5.307 9.564 1.00 98.00 430 MET A C 1
ATOM 3208 O O . MET A 1 430 ? 6.248 -6.150 10.402 1.00 98.00 430 MET A O 1
ATOM 3212 N N . THR A 1 431 ? 7.456 -5.547 8.608 1.00 97.56 431 THR A N 1
ATOM 3213 C CA . THR A 1 431 ? 8.176 -6.821 8.513 1.00 97.56 431 THR A CA 1
ATOM 3214 C C . THR A 1 431 ? 9.198 -6.940 9.636 1.00 97.56 431 THR A C 1
ATOM 3216 O O . THR A 1 431 ? 10.122 -6.127 9.743 1.00 97.56 431 THR A O 1
ATOM 3219 N N . LYS A 1 432 ? 9.053 -7.979 10.450 1.00 95.38 432 LYS A N 1
ATOM 3220 C CA . LYS A 1 432 ? 9.716 -8.151 11.745 1.00 95.38 432 LYS A CA 1
ATOM 3221 C C . LYS A 1 432 ? 11.241 -8.135 11.685 1.00 95.38 432 LYS A C 1
ATOM 3223 O O . LYS A 1 432 ? 11.879 -7.581 12.573 1.00 95.38 432 LYS A O 1
ATOM 3228 N N . HIS A 1 433 ? 11.820 -8.733 10.645 1.00 93.81 433 HIS A N 1
ATOM 3229 C CA . HIS A 1 433 ? 13.266 -8.975 10.562 1.00 93.81 433 HIS A CA 1
ATOM 3230 C C . HIS A 1 433 ? 14.016 -8.018 9.631 1.00 93.81 433 HIS A C 1
ATOM 3232 O O . HIS A 1 433 ? 15.231 -7.863 9.743 1.00 93.81 433 HIS A O 1
ATOM 3238 N N . THR A 1 434 ? 13.317 -7.391 8.687 1.00 93.44 434 THR A N 1
ATOM 3239 C CA . THR A 1 434 ? 13.948 -6.647 7.589 1.00 93.44 434 THR A CA 1
ATOM 3240 C C . THR A 1 434 ? 13.665 -5.148 7.628 1.00 93.44 434 THR A C 1
ATOM 3242 O O . THR A 1 434 ? 14.385 -4.392 6.965 1.00 93.44 434 THR A O 1
ATOM 3245 N N . ALA A 1 435 ? 12.674 -4.701 8.410 1.00 95.06 435 ALA A N 1
ATOM 3246 C CA . ALA A 1 435 ? 12.297 -3.297 8.509 1.00 95.06 435 ALA A CA 1
ATOM 3247 C C . ALA A 1 435 ? 12.827 -2.612 9.769 1.00 95.06 435 ALA A C 1
ATOM 3249 O O . ALA A 1 435 ? 12.997 -3.227 10.818 1.00 95.06 435 ALA A O 1
ATOM 3250 N N . GLN A 1 436 ? 13.049 -1.302 9.657 1.00 94.75 436 GLN A N 1
ATOM 3251 C CA . GLN A 1 436 ? 13.279 -0.406 10.788 1.00 94.75 436 GLN A CA 1
ATOM 3252 C C . GLN A 1 436 ? 12.559 0.914 10.523 1.00 94.75 436 GLN A C 1
ATOM 3254 O O . GLN A 1 436 ? 12.692 1.470 9.429 1.00 94.75 436 GLN A O 1
ATOM 3259 N N . VAL A 1 437 ? 11.849 1.440 11.518 1.00 95.31 437 VAL A N 1
ATOM 3260 C CA . VAL A 1 437 ? 11.163 2.735 11.437 1.00 95.31 437 VAL A CA 1
ATOM 3261 C C . VAL A 1 437 ? 11.886 3.728 12.337 1.00 95.31 437 VAL A C 1
ATOM 3263 O O . VAL A 1 437 ? 12.150 3.449 13.496 1.00 95.31 437 VAL A O 1
ATOM 3266 N N . LEU A 1 438 ? 12.295 4.879 11.801 1.00 92.06 438 LEU A N 1
ATOM 3267 C CA . LEU A 1 438 ? 13.185 5.796 12.520 1.00 92.06 438 LEU A CA 1
ATOM 3268 C C . LEU A 1 438 ? 12.816 7.262 12.273 1.00 92.06 438 LEU A C 1
ATOM 3270 O O . LEU A 1 438 ? 12.594 7.688 11.140 1.00 92.06 438 LEU A O 1
ATOM 3274 N N . ILE A 1 439 ? 12.856 8.087 13.320 1.00 88.44 439 ILE A N 1
ATOM 3275 C CA . ILE A 1 439 ? 12.808 9.552 13.155 1.00 88.44 439 ILE A CA 1
ATOM 3276 C C . ILE A 1 439 ? 14.137 10.044 12.561 1.00 88.44 439 ILE A C 1
ATOM 3278 O O . ILE A 1 439 ? 14.159 10.826 11.611 1.00 88.44 439 ILE A O 1
ATOM 3282 N N . GLY A 1 440 ? 15.251 9.534 13.091 1.00 82.31 440 GLY A N 1
ATOM 3283 C CA . GLY A 1 440 ? 16.608 9.801 12.628 1.00 82.31 440 GLY A CA 1
ATOM 3284 C C . GLY A 1 440 ? 17.506 8.584 12.835 1.00 82.31 440 GLY A C 1
ATOM 3285 O O . GLY A 1 440 ? 17.238 7.744 13.690 1.00 82.31 440 GLY A O 1
ATOM 3286 N N . GLY A 1 441 ? 18.557 8.460 12.023 1.00 83.12 441 GLY A N 1
ATOM 3287 C CA . GLY A 1 441 ? 19.467 7.314 12.098 1.00 83.12 441 GLY A CA 1
ATOM 3288 C C . GLY A 1 441 ? 20.316 7.302 13.382 1.00 83.12 441 GLY A C 1
ATOM 3289 O O . GLY A 1 441 ? 20.535 8.363 13.970 1.00 83.12 441 GLY A O 1
ATOM 3290 N N . PRO A 1 442 ? 20.887 6.147 13.776 1.00 85.56 442 PRO A N 1
ATOM 3291 C CA . PRO A 1 442 ? 21.641 6.015 15.028 1.00 85.56 442 PRO A CA 1
ATOM 3292 C C . PRO A 1 442 ? 22.801 7.002 15.202 1.00 85.56 442 PRO A C 1
ATOM 3294 O O . PRO A 1 442 ? 23.019 7.512 16.293 1.00 85.56 442 PRO A O 1
ATOM 3297 N N . ALA A 1 443 ? 23.489 7.358 14.112 1.00 85.75 443 ALA A N 1
ATOM 3298 C CA . ALA A 1 443 ? 24.569 8.347 14.147 1.00 85.75 443 ALA A CA 1
ATOM 3299 C C . ALA A 1 443 ? 24.096 9.744 14.600 1.00 85.75 443 ALA A C 1
ATOM 3301 O O . ALA A 1 443 ? 24.862 10.495 15.200 1.00 85.75 443 ALA A O 1
ATOM 3302 N N . LEU A 1 444 ? 22.838 10.106 14.313 1.00 85.94 444 LEU A N 1
ATOM 3303 C CA . LEU A 1 444 ? 22.254 11.363 14.780 1.00 85.94 444 LEU A CA 1
ATOM 3304 C C . LEU A 1 444 ? 21.927 11.293 16.277 1.00 85.94 444 LEU A C 1
ATOM 3306 O O . LEU A 1 444 ? 22.168 12.262 16.991 1.00 85.94 444 LEU A O 1
ATOM 3310 N N . VAL A 1 445 ? 21.426 10.146 16.745 1.00 87.50 445 VAL A N 1
ATOM 3311 C CA . VAL A 1 445 ? 21.108 9.896 18.160 1.00 87.50 445 VAL A CA 1
ATOM 3312 C C . VAL A 1 445 ? 22.371 9.907 19.018 1.00 87.50 445 VAL A C 1
ATOM 3314 O O . VAL A 1 445 ? 22.414 10.618 20.018 1.00 87.50 445 VAL A O 1
ATOM 3317 N N . GLU A 1 446 ? 23.427 9.211 18.591 1.00 91.25 446 GLU A N 1
ATOM 3318 C CA . GLU A 1 446 ? 24.717 9.192 19.291 1.00 91.25 446 GLU A CA 1
ATOM 3319 C C . GLU A 1 446 ? 25.303 10.602 19.400 1.00 91.25 446 GLU A C 1
ATOM 3321 O O . GLU A 1 446 ? 25.727 11.024 20.473 1.00 91.25 446 GLU A O 1
ATOM 3326 N N . ARG A 1 447 ? 25.246 11.383 18.316 1.00 90.88 447 ARG A N 1
ATOM 3327 C CA . ARG A 1 447 ? 25.730 12.766 18.317 1.00 90.88 447 ARG A CA 1
ATOM 3328 C C . ARG A 1 447 ? 24.908 13.698 19.213 1.00 90.88 447 ARG A C 1
ATOM 3330 O O . ARG A 1 447 ? 25.482 14.609 19.801 1.00 90.88 447 ARG A O 1
ATOM 3337 N N . ALA A 1 448 ? 23.586 13.535 19.254 1.00 91.38 448 ALA A N 1
ATOM 3338 C CA . ALA A 1 448 ? 22.690 14.453 19.960 1.00 91.38 448 ALA A CA 1
ATOM 3339 C C . ALA A 1 448 ? 22.529 14.120 21.450 1.00 91.38 448 ALA A C 1
ATOM 3341 O O . ALA A 1 448 ? 22.441 15.032 22.267 1.00 91.38 448 ALA A O 1
ATOM 3342 N N . LEU A 1 449 ? 22.476 12.832 21.797 1.00 93.00 449 LEU A N 1
ATOM 3343 C CA . LEU A 1 449 ? 22.150 12.346 23.142 1.00 93.00 449 LEU A CA 1
ATOM 3344 C C . LEU A 1 449 ? 23.298 11.568 23.802 1.00 93.00 449 LEU A C 1
ATOM 3346 O O . LEU A 1 449 ? 23.198 11.229 24.976 1.00 93.00 449 LEU A O 1
ATOM 3350 N N . GLY A 1 450 ? 24.371 11.251 23.068 1.00 90.56 450 GLY A N 1
ATOM 3351 C CA . GLY A 1 450 ? 25.475 10.427 23.573 1.00 90.56 450 GLY A CA 1
ATOM 3352 C C . GLY A 1 450 ? 25.130 8.941 23.722 1.00 90.56 450 GLY A C 1
ATOM 3353 O O . GLY A 1 450 ? 25.904 8.189 24.308 1.00 90.56 450 GLY A O 1
ATOM 3354 N N . VAL A 1 451 ? 23.974 8.506 23.210 1.00 91.50 451 VAL A N 1
ATOM 3355 C CA . VAL A 1 451 ? 23.490 7.126 23.329 1.00 91.50 451 VAL A CA 1
ATOM 3356 C C . VAL A 1 451 ? 23.860 6.341 22.074 1.00 91.50 451 VAL A C 1
ATOM 3358 O O . VAL A 1 451 ? 23.434 6.682 20.970 1.00 91.50 451 VAL A O 1
ATOM 3361 N N . LYS A 1 452 ? 24.647 5.276 22.245 1.00 90.50 452 LYS A N 1
ATOM 3362 C CA . LYS A 1 452 ? 25.080 4.399 21.155 1.00 90.50 452 LYS A CA 1
ATOM 3363 C C . LYS A 1 452 ? 24.171 3.178 21.062 1.00 90.50 452 LYS A C 1
ATOM 3365 O O . LYS A 1 452 ? 24.165 2.348 21.963 1.00 90.50 452 LYS A O 1
ATOM 3370 N N . MET A 1 453 ? 23.441 3.072 19.958 1.00 90.38 453 MET A N 1
ATOM 3371 C CA . MET A 1 453 ? 22.537 1.959 19.652 1.00 90.38 453 MET A CA 1
ATOM 3372 C C . MET A 1 453 ? 22.632 1.619 18.168 1.00 90.38 453 MET A C 1
ATOM 3374 O O . MET A 1 453 ? 23.057 2.445 17.356 1.00 90.38 453 MET A O 1
ATOM 3378 N N . ASN A 1 454 ? 22.250 0.406 17.790 1.00 90.75 454 ASN A N 1
ATOM 3379 C CA . ASN A 1 454 ? 22.106 0.030 16.389 1.00 90.75 454 ASN A CA 1
ATOM 3380 C C . ASN A 1 454 ? 20.695 0.380 15.854 1.00 90.75 454 ASN A C 1
ATOM 3382 O O . ASN A 1 454 ? 19.849 0.906 16.574 1.00 90.75 454 ASN A O 1
ATOM 3386 N N . LYS A 1 455 ? 20.442 0.160 14.554 1.00 87.00 455 LYS A N 1
ATOM 3387 C CA . LYS A 1 455 ? 19.148 0.517 13.933 1.00 87.00 455 LYS A CA 1
ATOM 3388 C C . LYS A 1 455 ? 17.973 -0.305 14.468 1.00 87.00 455 LYS A C 1
ATOM 3390 O O . LYS A 1 455 ? 16.870 0.224 14.542 1.00 87.00 455 LYS A O 1
ATOM 3395 N N . ASP A 1 456 ? 18.212 -1.572 14.780 1.00 89.69 456 ASP A N 1
ATOM 3396 C CA . ASP A 1 456 ? 17.185 -2.507 15.234 1.00 89.69 456 ASP A CA 1
ATOM 3397 C C . ASP A 1 456 ? 16.808 -2.243 16.697 1.00 89.69 456 ASP A C 1
ATOM 3399 O O . ASP A 1 456 ? 15.633 -2.141 17.029 1.00 89.69 456 ASP A O 1
ATOM 3403 N N . GLU A 1 457 ? 17.799 -1.968 17.547 1.00 91.56 457 GLU A N 1
ATOM 3404 C CA . GLU A 1 457 ? 17.578 -1.537 18.934 1.00 91.56 457 GLU A CA 1
ATOM 3405 C C . GLU A 1 457 ? 16.813 -0.207 19.020 1.00 91.56 457 GLU A C 1
ATOM 3407 O O . GLU A 1 457 ? 16.102 0.039 19.990 1.00 91.56 457 GLU A O 1
ATOM 3412 N N . LEU A 1 458 ? 16.979 0.667 18.022 1.00 91.62 458 LEU A N 1
ATOM 3413 C CA . LEU A 1 458 ? 16.365 1.994 18.006 1.00 91.62 458 LEU A CA 1
ATOM 3414 C C . LEU A 1 458 ? 14.940 2.000 17.430 1.00 91.62 458 LEU A C 1
ATOM 3416 O O . LEU A 1 458 ? 14.118 2.800 17.868 1.00 91.62 458 LEU A O 1
ATOM 3420 N N . GLY A 1 459 ? 14.657 1.161 16.432 1.00 93.94 459 GLY A N 1
ATOM 3421 C CA . GLY A 1 459 ? 13.397 1.212 15.681 1.00 93.94 459 GLY A CA 1
ATOM 3422 C C . GLY A 1 459 ? 13.017 -0.091 14.986 1.00 93.94 459 GLY A C 1
ATOM 3423 O O . GLY A 1 459 ? 12.378 -0.068 13.934 1.00 93.94 459 GLY A O 1
ATOM 3424 N N . GLY A 1 460 ? 13.467 -1.226 15.516 1.00 95.06 460 GLY A N 1
ATOM 3425 C CA . GLY A 1 460 ? 13.069 -2.560 15.078 1.00 95.06 460 GLY A CA 1
ATOM 3426 C C . GLY A 1 460 ? 11.722 -2.999 15.661 1.00 95.06 460 GLY A C 1
ATOM 3427 O O . GLY A 1 460 ? 11.028 -2.253 16.360 1.00 95.06 460 GLY A O 1
ATOM 3428 N N . ALA A 1 461 ? 11.353 -4.251 15.390 1.00 94.19 461 ALA A N 1
ATOM 3429 C CA . ALA A 1 461 ? 10.047 -4.814 15.739 1.00 94.19 461 ALA A CA 1
ATOM 3430 C C . ALA A 1 461 ? 9.729 -4.779 17.246 1.00 94.19 461 ALA A C 1
ATOM 3432 O O . ALA A 1 461 ? 8.592 -4.508 17.632 1.00 94.19 461 ALA A O 1
ATOM 3433 N N . GLN A 1 462 ? 10.725 -5.008 18.109 1.00 91.06 462 GLN A N 1
ATOM 3434 C CA . GLN A 1 462 ? 10.531 -5.006 19.567 1.00 91.06 462 GLN A CA 1
ATOM 3435 C C . GLN A 1 462 ? 10.144 -3.630 20.119 1.00 91.06 462 GLN A C 1
ATOM 3437 O O . GLN A 1 462 ? 9.456 -3.543 21.133 1.00 91.06 462 GLN A O 1
ATOM 3442 N N . VAL A 1 463 ? 10.574 -2.560 19.447 1.00 95.00 463 VAL A N 1
ATOM 3443 C CA . VAL A 1 463 ? 10.218 -1.188 19.815 1.00 95.00 463 VAL A CA 1
ATOM 3444 C C . VAL A 1 463 ? 8.810 -0.883 19.318 1.00 95.00 463 VAL A C 1
ATOM 3446 O O . VAL A 1 463 ? 7.943 -0.490 20.098 1.00 95.00 463 VAL A O 1
ATOM 3449 N N . HIS A 1 464 ? 8.562 -1.087 18.022 1.00 95.38 464 HIS A N 1
ATOM 3450 C CA . HIS A 1 464 ? 7.339 -0.581 17.404 1.00 95.38 464 HIS A CA 1
ATOM 3451 C C . HIS A 1 464 ? 6.098 -1.446 17.598 1.00 95.38 464 HIS A C 1
ATOM 3453 O O . HIS A 1 464 ? 5.007 -0.885 17.559 1.00 95.38 464 HIS A O 1
ATOM 3459 N N . SER A 1 465 ? 6.239 -2.732 17.938 1.00 91.56 465 SER A N 1
ATOM 3460 C CA . SER A 1 465 ? 5.112 -3.554 18.422 1.00 91.56 465 SER A CA 1
ATOM 3461 C C . SER A 1 465 ? 4.420 -2.941 19.644 1.00 91.56 465 SER A C 1
ATOM 3463 O O . SER A 1 465 ? 3.207 -3.035 19.779 1.00 91.56 465 SER A O 1
ATOM 3465 N N . ARG A 1 466 ? 5.174 -2.250 20.509 1.00 92.75 466 ARG A N 1
ATOM 3466 C CA . ARG A 1 466 ? 4.673 -1.695 21.777 1.00 92.75 466 ARG A CA 1
ATOM 3467 C C . ARG A 1 466 ? 4.531 -0.179 21.785 1.00 92.75 466 ARG A C 1
ATOM 3469 O O . ARG A 1 466 ? 4.049 0.378 22.764 1.00 92.75 466 ARG A O 1
ATOM 3476 N N . SER A 1 467 ? 4.970 0.507 20.732 1.00 93.38 467 SER A N 1
ATOM 3477 C CA . SER A 1 467 ? 4.944 1.973 20.686 1.00 93.38 467 SER A CA 1
ATOM 3478 C C . SER A 1 467 ? 3.675 2.547 20.051 1.00 93.38 467 SER A C 1
ATOM 3480 O O . SER A 1 467 ? 3.536 3.766 20.012 1.00 93.38 467 SER A O 1
ATOM 3482 N N . GLY A 1 468 ? 2.815 1.708 19.460 1.00 91.44 468 GLY A N 1
ATOM 3483 C CA . GLY A 1 468 ? 1.628 2.145 18.710 1.00 91.44 468 GLY A CA 1
ATOM 3484 C C . GLY A 1 468 ? 1.938 2.862 17.386 1.00 91.44 468 GLY A C 1
ATOM 3485 O O . GLY A 1 468 ? 1.068 3.517 16.821 1.00 91.44 468 GLY A O 1
ATOM 3486 N N . VAL A 1 469 ? 3.184 2.780 16.897 1.00 94.38 469 VAL A N 1
ATOM 3487 C CA . VAL A 1 469 ? 3.596 3.357 15.596 1.00 94.38 469 VAL A CA 1
ATOM 3488 C C . VAL A 1 469 ? 3.138 2.482 14.433 1.00 94.38 469 VAL A C 1
ATOM 3490 O O . VAL A 1 469 ? 2.892 2.993 13.342 1.00 94.38 469 VAL A O 1
ATOM 3493 N N . ILE A 1 470 ? 3.062 1.176 14.678 1.00 96.44 470 ILE A N 1
ATOM 3494 C CA . ILE A 1 470 ? 2.528 0.175 13.763 1.00 96.44 470 ILE A CA 1
ATOM 3495 C C . ILE A 1 470 ? 1.364 -0.540 14.439 1.00 96.44 470 ILE A C 1
ATOM 3497 O O . ILE A 1 470 ? 1.315 -0.608 15.669 1.00 96.44 470 ILE A O 1
ATOM 3501 N N . ASP A 1 471 ? 0.453 -1.083 13.640 1.00 97.69 471 ASP A N 1
ATOM 3502 C CA . ASP A 1 471 ? -0.659 -1.870 14.158 1.00 97.69 471 ASP A CA 1
ATOM 3503 C C . ASP A 1 471 ? -0.226 -3.334 14.313 1.00 97.69 471 ASP A C 1
ATOM 3505 O O . ASP A 1 471 ? -0.375 -3.898 15.393 1.00 97.69 471 ASP A O 1
ATOM 3509 N N . ASN A 1 472 ? 0.385 -3.935 13.283 1.00 98.12 472 ASN A N 1
ATOM 3510 C CA . ASN A 1 472 ? 0.782 -5.348 13.306 1.00 98.12 472 ASN A CA 1
ATOM 3511 C C . ASN A 1 472 ? 2.226 -5.587 12.840 1.00 98.12 472 ASN A C 1
ATOM 3513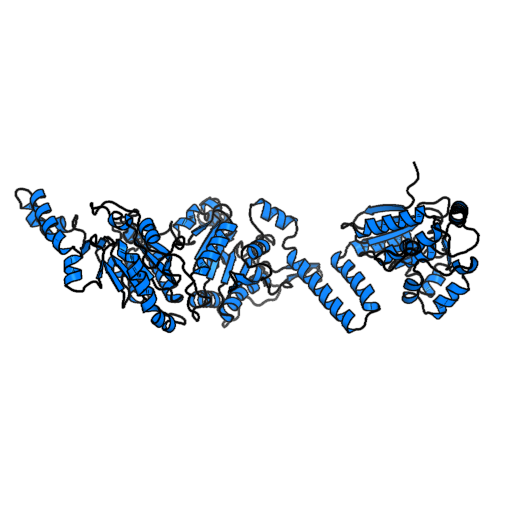 O O . ASN A 1 472 ? 2.787 -4.850 12.022 1.00 98.12 472 ASN A O 1
ATOM 3517 N N . LEU A 1 473 ? 2.813 -6.684 13.321 1.00 98.06 473 LEU A N 1
ATOM 3518 C CA . LEU A 1 473 ? 4.020 -7.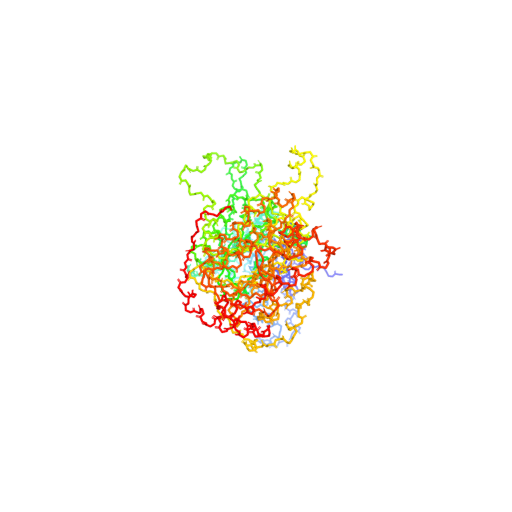267 12.745 1.00 98.06 473 LEU A CA 1
ATOM 3519 C C . LEU A 1 473 ? 3.652 -8.317 11.692 1.00 98.06 473 LEU A C 1
ATOM 3521 O O . LEU A 1 473 ? 2.635 -9.000 11.803 1.00 98.06 473 LEU A O 1
ATOM 3525 N N . ALA A 1 474 ? 4.509 -8.445 10.686 1.00 98.00 474 ALA A N 1
ATOM 3526 C CA . ALA A 1 474 ? 4.465 -9.521 9.708 1.00 98.00 474 ALA A CA 1
ATOM 3527 C C . ALA A 1 474 ? 5.776 -10.303 9.727 1.00 98.00 474 ALA A C 1
ATOM 3529 O O . ALA A 1 474 ? 6.851 -9.711 9.897 1.00 98.00 474 ALA A O 1
ATOM 3530 N N . GLU A 1 475 ? 5.702 -11.615 9.525 1.00 97.00 475 GLU A N 1
ATOM 3531 C CA . GLU A 1 475 ? 6.898 -12.465 9.494 1.00 97.00 475 GLU A CA 1
ATOM 3532 C C . GLU A 1 475 ? 7.780 -12.136 8.276 1.00 97.00 475 GLU A C 1
ATOM 3534 O O . GLU A 1 475 ? 9.002 -12.022 8.403 1.00 97.00 475 GLU A O 1
ATOM 3539 N N . ASP A 1 476 ? 7.165 -11.860 7.122 1.00 96.06 476 ASP A N 1
ATOM 3540 C CA . ASP A 1 476 ? 7.841 -11.437 5.895 1.00 96.06 476 ASP A CA 1
ATOM 3541 C C . ASP A 1 476 ? 6.985 -10.482 5.033 1.00 96.06 476 ASP A C 1
ATOM 3543 O O . ASP A 1 476 ? 5.909 -10.026 5.429 1.00 96.06 476 ASP A O 1
ATOM 3547 N N . GLU A 1 477 ? 7.487 -10.122 3.846 1.00 97.44 477 GLU A N 1
ATOM 3548 C CA . GLU A 1 477 ? 6.785 -9.216 2.927 1.00 97.44 477 GLU A CA 1
ATOM 3549 C C . GLU A 1 477 ? 5.497 -9.822 2.340 1.00 97.44 477 GLU A C 1
ATOM 3551 O O . GLU A 1 477 ? 4.566 -9.071 2.043 1.00 97.44 477 GLU A O 1
ATOM 3556 N N . HIS A 1 478 ? 5.397 -11.149 2.204 1.00 97.81 478 HIS A N 1
ATOM 3557 C CA . HIS A 1 478 ? 4.185 -11.810 1.711 1.00 97.81 478 HIS A CA 1
ATOM 3558 C C . HIS A 1 478 ? 3.075 -11.785 2.762 1.00 97.81 478 HIS A C 1
ATOM 3560 O O . HIS A 1 478 ? 1.934 -11.449 2.435 1.00 97.81 478 HIS A O 1
ATOM 3566 N N . ASP A 1 479 ? 3.407 -12.073 4.020 1.00 98.38 479 ASP A N 1
ATOM 3567 C CA . ASP A 1 479 ? 2.488 -11.936 5.149 1.00 98.38 479 ASP A CA 1
ATOM 3568 C C . ASP A 1 479 ? 2.027 -10.478 5.303 1.00 98.38 479 ASP A C 1
ATOM 3570 O O . ASP A 1 479 ? 0.827 -10.205 5.348 1.00 98.38 479 ASP A O 1
ATOM 3574 N N . ALA A 1 480 ? 2.947 -9.510 5.224 1.00 98.44 480 ALA A N 1
ATOM 3575 C CA . ALA A 1 480 ? 2.593 -8.090 5.251 1.00 98.44 480 ALA A CA 1
ATOM 3576 C C . ALA A 1 480 ? 1.581 -7.731 4.147 1.00 98.44 480 ALA A C 1
ATOM 3578 O O . ALA A 1 480 ? 0.560 -7.098 4.417 1.00 98.44 480 ALA A O 1
ATOM 3579 N N . ILE A 1 481 ? 1.821 -8.163 2.905 1.00 98.56 481 ILE A N 1
ATOM 3580 C CA . ILE A 1 481 ? 0.900 -7.936 1.780 1.00 98.56 481 ILE A CA 1
ATOM 3581 C C . ILE A 1 481 ? -0.450 -8.631 2.006 1.00 98.56 481 ILE A C 1
ATOM 3583 O O . ILE A 1 481 ? -1.496 -8.042 1.716 1.00 98.56 481 ILE A O 1
ATOM 3587 N N . SER A 1 482 ? -0.452 -9.848 2.551 1.00 98.56 482 SER A N 1
ATOM 3588 C CA . SER A 1 482 ? -1.670 -10.582 2.906 1.00 98.56 482 SER A CA 1
ATOM 3589 C C . SER A 1 482 ? -2.508 -9.815 3.931 1.00 98.56 482 SER A C 1
ATOM 3591 O O . SER A 1 482 ? -3.703 -9.603 3.715 1.00 98.56 482 SER A O 1
ATOM 3593 N N . GLN A 1 483 ? -1.880 -9.297 4.991 1.00 98.75 483 GLN A N 1
ATOM 3594 C CA . GLN A 1 483 ? -2.547 -8.480 6.007 1.00 98.75 483 GLN A CA 1
ATOM 3595 C C . GLN A 1 483 ? -3.109 -7.177 5.421 1.00 98.75 483 GLN A C 1
ATOM 3597 O O . GLN A 1 483 ? -4.258 -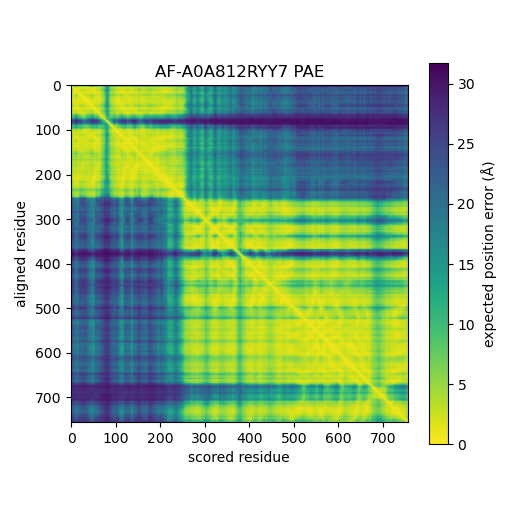6.837 5.698 1.00 98.75 483 GLN A O 1
ATOM 3602 N N . LEU A 1 484 ? -2.364 -6.484 4.548 1.00 98.75 484 LEU A N 1
ATOM 3603 C CA . LEU A 1 484 ? -2.854 -5.285 3.848 1.00 98.75 484 LEU A CA 1
ATOM 3604 C C . LEU A 1 484 ? -4.108 -5.592 3.010 1.00 98.75 484 LEU A C 1
ATOM 3606 O O . LEU A 1 484 ? -5.095 -4.854 3.075 1.00 98.75 484 LEU A O 1
ATOM 3610 N N . ARG A 1 485 ? -4.096 -6.693 2.242 1.00 98.44 485 ARG A N 1
ATOM 3611 C CA . ARG A 1 485 ? -5.251 -7.146 1.443 1.00 98.44 485 ARG A CA 1
ATOM 3612 C C . ARG A 1 485 ? -6.434 -7.516 2.336 1.00 98.44 485 ARG A C 1
ATOM 3614 O O . ARG A 1 485 ? -7.562 -7.112 2.049 1.00 98.44 485 ARG A O 1
ATOM 3621 N N . ARG A 1 486 ? -6.176 -8.255 3.419 1.00 98.19 486 ARG A N 1
ATOM 3622 C CA . ARG A 1 486 ? -7.193 -8.699 4.375 1.00 98.19 486 ARG A CA 1
ATOM 3623 C C . ARG A 1 486 ? -7.849 -7.510 5.065 1.00 98.19 486 ARG A C 1
ATOM 3625 O O . ARG A 1 486 ? -9.068 -7.414 4.999 1.00 98.19 486 ARG A O 1
ATOM 3632 N N . PHE A 1 487 ? -7.084 -6.568 5.612 1.00 98.56 487 PHE A N 1
ATOM 3633 C CA . PHE A 1 487 ? -7.624 -5.356 6.233 1.00 98.56 487 PHE A CA 1
ATOM 3634 C C . PHE A 1 487 ? -8.505 -4.558 5.263 1.00 98.56 487 PHE A C 1
ATOM 3636 O O . PHE A 1 487 ? -9.650 -4.232 5.574 1.00 98.56 487 PHE A O 1
ATOM 3643 N N . LEU A 1 488 ? -8.023 -4.318 4.037 1.00 98.00 488 LEU A N 1
ATOM 3644 C CA . LEU A 1 488 ? -8.803 -3.612 3.020 1.00 98.00 488 LEU A CA 1
ATOM 3645 C C . LEU A 1 488 ? -10.129 -4.317 2.698 1.00 98.00 488 LEU A C 1
ATOM 3647 O O . LEU A 1 488 ? -11.092 -3.641 2.343 1.00 98.00 488 LEU A O 1
ATOM 3651 N N . SER A 1 489 ? -10.217 -5.643 2.816 1.00 97.19 489 SER A N 1
ATOM 3652 C CA . SER A 1 489 ? -11.449 -6.394 2.527 1.00 97.19 489 SER A CA 1
ATOM 3653 C C . SER A 1 489 ? -12.627 -6.071 3.462 1.00 97.19 489 SER A C 1
ATOM 3655 O O . SER A 1 489 ? -13.765 -6.413 3.132 1.00 97.19 489 SER A O 1
ATOM 3657 N N . TYR A 1 490 ? -12.373 -5.434 4.610 1.00 98.12 490 TYR A N 1
ATOM 3658 C CA . TYR A 1 490 ? -13.394 -5.024 5.584 1.00 98.12 490 TYR A CA 1
ATOM 3659 C C . TYR A 1 490 ? -13.837 -3.565 5.428 1.00 98.12 490 TYR A C 1
ATOM 3661 O O . TYR A 1 490 ? -14.749 -3.141 6.127 1.00 98.12 490 TYR A O 1
ATOM 3669 N N . LEU A 1 491 ? -13.195 -2.791 4.549 1.00 97.25 491 LEU A N 1
ATOM 3670 C CA . LEU A 1 491 ? -13.462 -1.362 4.371 1.00 97.25 491 LEU A CA 1
ATOM 3671 C C . LEU A 1 491 ? -14.077 -1.072 2.991 1.00 97.25 491 LEU A C 1
ATOM 3673 O O . LEU A 1 491 ? -13.847 -1.849 2.056 1.00 97.25 491 LEU A O 1
ATOM 3677 N N . PRO A 1 492 ? -14.823 0.037 2.823 1.00 96.62 492 PRO A N 1
ATOM 3678 C CA . PRO A 1 492 ? -15.333 0.475 1.521 1.00 96.62 492 PRO A CA 1
ATOM 3679 C C . PRO A 1 492 ? -14.201 1.028 0.637 1.00 96.62 492 PRO A C 1
ATOM 3681 O O . PRO A 1 492 ? -13.050 1.077 1.059 1.00 96.62 492 PRO A O 1
ATOM 3684 N N . SER A 1 493 ? -14.471 1.452 -0.604 1.00 97.06 493 SER A N 1
ATOM 3685 C CA . SER A 1 493 ? -13.434 2.123 -1.422 1.00 97.06 493 SER A CA 1
ATOM 3686 C C . SER A 1 493 ? -13.127 3.542 -0.930 1.00 97.06 493 SER A C 1
ATOM 3688 O O . SER A 1 493 ? -12.013 4.038 -1.094 1.00 97.06 493 SER A O 1
ATOM 3690 N N . SER A 1 494 ? -14.126 4.197 -0.339 1.00 97.94 494 SER A N 1
ATOM 3691 C CA . SER A 1 494 ? -14.070 5.550 0.213 1.00 97.94 494 SER A CA 1
ATOM 3692 C C . SER A 1 494 ? -15.252 5.779 1.148 1.00 97.94 494 SER A C 1
ATOM 3694 O O . SER A 1 494 ? -16.167 4.962 1.194 1.00 97.94 494 SER A O 1
ATOM 3696 N N . VAL A 1 495 ? -15.280 6.927 1.821 1.00 97.69 495 VAL A N 1
ATOM 3697 C CA . VAL A 1 495 ? -16.396 7.320 2.694 1.00 97.69 495 VAL A CA 1
ATOM 3698 C C . VAL A 1 495 ? -17.725 7.563 1.956 1.00 97.69 495 VAL A C 1
ATOM 3700 O O . VAL A 1 495 ? -18.751 7.769 2.586 1.00 97.69 495 VAL A O 1
ATOM 3703 N N . TRP A 1 496 ? -17.747 7.572 0.622 1.00 96.94 496 TRP A N 1
ATOM 3704 C CA . TRP A 1 496 ? -18.990 7.706 -0.159 1.00 96.94 496 TRP A CA 1
ATOM 3705 C C . TRP A 1 496 ? -19.562 6.367 -0.618 1.00 96.94 496 TRP A C 1
ATOM 3707 O O . TRP A 1 496 ? -20.531 6.338 -1.374 1.00 96.94 496 TRP A O 1
ATOM 3717 N N . GLU A 1 497 ? -18.944 5.270 -0.205 1.00 94.81 497 GLU A N 1
ATOM 3718 C CA . GLU A 1 497 ? -19.397 3.921 -0.488 1.00 94.81 497 GLU A CA 1
ATOM 3719 C C . GLU A 1 497 ? -19.608 3.186 0.824 1.00 94.81 497 GLU A C 1
ATOM 3721 O O . GLU A 1 497 ? -18.897 3.402 1.802 1.00 94.81 497 GLU A O 1
ATOM 3726 N N . ARG A 1 498 ? -20.562 2.264 0.817 1.00 89.44 498 ARG A N 1
ATOM 3727 C CA . ARG A 1 498 ? -20.770 1.353 1.929 1.00 89.44 498 ARG A CA 1
ATOM 3728 C C . ARG A 1 498 ? -19.868 0.134 1.788 1.00 89.44 498 ARG A C 1
ATOM 3730 O O . ARG A 1 498 ? -19.597 -0.330 0.678 1.00 89.44 498 ARG A O 1
ATOM 3737 N N . THR A 1 499 ? -19.448 -0.435 2.912 1.00 86.00 499 THR A N 1
ATOM 3738 C CA . THR A 1 499 ? -18.770 -1.729 2.906 1.00 86.00 499 THR A CA 1
ATOM 3739 C C . THR A 1 499 ? -19.715 -2.826 2.400 1.00 86.00 499 THR A C 1
ATOM 3741 O O . THR A 1 499 ? -20.773 -3.028 3.000 1.00 86.00 499 THR A O 1
ATOM 3744 N N . PRO A 1 500 ? -19.367 -3.559 1.328 1.00 84.44 500 PRO A N 1
ATOM 3745 C CA . PRO A 1 500 ? -20.248 -4.581 0.779 1.00 84.44 500 PRO A CA 1
ATOM 3746 C C . PRO A 1 500 ? -20.384 -5.768 1.742 1.00 84.44 500 PRO A C 1
ATOM 3748 O O . PRO A 1 500 ? -19.380 -6.345 2.170 1.00 84.44 500 PRO A O 1
ATOM 3751 N N . ARG A 1 501 ? -21.631 -6.162 2.033 1.00 92.69 501 ARG A N 1
ATOM 3752 C CA . ARG A 1 501 ? -21.956 -7.432 2.696 1.00 92.69 501 ARG A CA 1
ATOM 3753 C C . ARG A 1 501 ? -21.653 -8.576 1.732 1.00 92.69 501 ARG A C 1
ATOM 3755 O O . ARG A 1 501 ? -22.145 -8.589 0.604 1.00 92.69 501 ARG A O 1
ATOM 3762 N N . GLN A 1 502 ? -20.792 -9.494 2.148 1.00 93.00 502 GLN A N 1
ATOM 3763 C CA . GLN A 1 502 ? -20.397 -10.644 1.335 1.00 93.00 502 GLN A CA 1
ATOM 3764 C C . GLN A 1 502 ? -21.361 -11.811 1.552 1.00 93.00 502 GLN A C 1
ATOM 3766 O O . GLN A 1 502 ? -22.066 -11.859 2.553 1.00 93.00 502 GLN A O 1
ATOM 3771 N N . ALA A 1 503 ? -21.388 -12.765 0.622 1.00 93.25 503 ALA A N 1
ATOM 3772 C CA . ALA A 1 503 ? -22.093 -14.018 0.865 1.00 93.25 503 ALA A CA 1
ATOM 3773 C C . ALA A 1 503 ? -21.401 -14.775 2.009 1.00 93.25 503 ALA A C 1
ATOM 3775 O O . ALA A 1 503 ? -20.182 -14.956 1.974 1.00 93.25 503 ALA A O 1
ATOM 3776 N N . CYS A 1 504 ? -22.176 -15.214 2.999 1.00 94.25 504 CYS A N 1
ATOM 3777 C CA . CYS A 1 504 ? -21.690 -15.989 4.131 1.00 94.25 504 CYS A CA 1
ATOM 3778 C C . CYS A 1 504 ? -22.273 -17.405 4.092 1.00 94.25 504 CYS A C 1
ATOM 3780 O O . CYS A 1 504 ? -23.439 -17.602 3.758 1.00 94.25 504 CYS A O 1
ATOM 3782 N N . THR A 1 505 ? -21.443 -18.398 4.407 1.00 95.81 505 THR A N 1
ATOM 3783 C CA . THR A 1 505 ? -21.863 -19.801 4.552 1.00 95.81 505 THR A CA 1
ATOM 3784 C C . THR A 1 505 ? -21.878 -20.257 6.010 1.00 95.81 505 THR A C 1
ATOM 3786 O O . THR A 1 505 ? -22.213 -21.408 6.274 1.00 95.81 505 THR A O 1
ATOM 3789 N N . ASP A 1 506 ? -21.462 -19.401 6.948 1.00 97.38 506 ASP A N 1
ATOM 3790 C CA . ASP A 1 506 ? -21.528 -19.683 8.382 1.00 97.38 506 ASP A CA 1
ATOM 3791 C C . ASP A 1 506 ? -22.962 -19.425 8.876 1.00 97.38 506 ASP A C 1
ATOM 3793 O O . ASP A 1 506 ? -23.426 -18.286 8.758 1.00 97.38 506 ASP A O 1
ATOM 3797 N N . PRO A 1 507 ? -23.683 -20.436 9.401 1.00 97.88 507 PRO A N 1
ATOM 3798 C CA . PRO A 1 507 ? -25.087 -20.285 9.772 1.00 97.88 507 PRO A CA 1
ATOM 3799 C C . PRO A 1 507 ? -25.317 -19.121 10.742 1.00 97.88 507 PRO A C 1
ATOM 3801 O O . PRO A 1 507 ? -24.581 -18.952 11.719 1.00 97.88 507 PRO A O 1
ATOM 3804 N N . ILE A 1 508 ? -26.336 -18.307 10.465 1.00 97.31 508 ILE A N 1
ATOM 3805 C CA . ILE A 1 508 ? -26.708 -17.163 11.312 1.00 97.31 508 ILE A CA 1
ATOM 3806 C C . ILE A 1 508 ? -27.232 -17.617 12.679 1.00 97.31 508 ILE A C 1
ATOM 3808 O O . ILE A 1 508 ? -27.044 -16.933 13.674 1.00 97.31 508 ILE A O 1
ATOM 3812 N N . ASP A 1 509 ? -27.821 -18.810 12.732 1.00 97.50 509 ASP A N 1
ATOM 3813 C CA . ASP A 1 509 ? -28.419 -19.448 13.902 1.00 97.50 509 ASP A CA 1
ATOM 3814 C C . ASP A 1 509 ? -27.438 -20.369 14.653 1.00 97.50 509 ASP A C 1
ATOM 3816 O O . ASP A 1 509 ? -27.846 -21.160 15.502 1.00 97.50 509 ASP A O 1
ATOM 3820 N N . ARG A 1 510 ? -26.130 -20.289 14.358 1.00 97.62 510 ARG A N 1
ATOM 3821 C CA . ARG A 1 510 ? -25.103 -21.079 15.052 1.00 97.62 510 ARG A CA 1
ATOM 3822 C C . ARG A 1 510 ? -25.012 -20.678 16.527 1.00 97.62 510 ARG A C 1
ATOM 3824 O O . ARG A 1 510 ? -24.798 -19.514 16.854 1.00 97.62 510 ARG A O 1
ATOM 3831 N N . MET A 1 511 ? -25.104 -21.681 17.395 1.00 97.81 511 MET A N 1
ATOM 3832 C CA . MET A 1 511 ? -25.095 -21.561 18.852 1.00 97.81 511 MET A 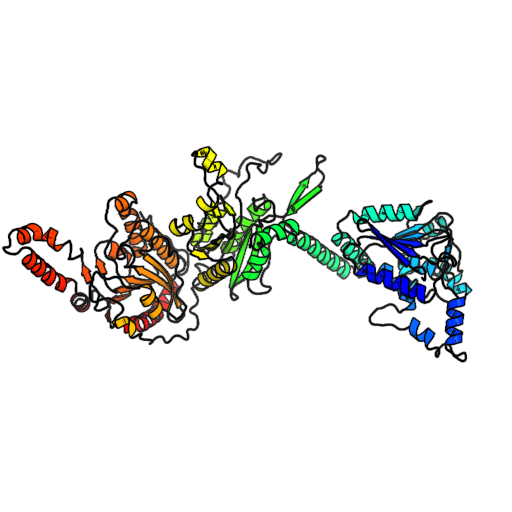CA 1
ATOM 3833 C C . MET A 1 511 ? -23.992 -22.454 19.428 1.00 97.81 511 MET A C 1
ATOM 3835 O O . MET A 1 511 ? -24.128 -23.675 19.437 1.00 97.81 511 MET A O 1
ATOM 3839 N N . GLU A 1 512 ? -22.884 -21.864 19.878 1.00 97.19 512 GLU A N 1
ATOM 3840 C CA . GLU A 1 512 ? -21.725 -22.630 20.365 1.00 97.19 512 GLU A CA 1
ATOM 3841 C C . GLU A 1 512 ? -21.861 -22.990 21.847 1.00 97.19 512 GLU A C 1
ATOM 3843 O O . GLU A 1 512 ? -21.811 -22.113 22.706 1.00 97.19 512 GLU A O 1
ATOM 3848 N N . GLU A 1 513 ? -21.974 -24.282 22.166 1.00 97.75 513 GLU A N 1
ATOM 3849 C CA . GLU A 1 513 ? -22.154 -24.782 23.545 1.00 97.75 513 GLU A CA 1
ATOM 3850 C C . GLU A 1 513 ? -21.046 -24.341 24.516 1.00 97.75 513 GLU A C 1
ATOM 3852 O O . GLU A 1 513 ? -21.276 -24.146 25.711 1.00 97.75 513 GLU A O 1
ATOM 3857 N N . GLU A 1 514 ? -19.837 -24.141 24.001 1.00 97.19 514 GLU A N 1
ATOM 3858 C CA . GLU A 1 514 ? -18.661 -23.713 24.761 1.00 97.19 514 GLU A CA 1
ATOM 3859 C C . GLU A 1 514 ? -18.843 -22.320 25.399 1.00 97.19 514 GLU A C 1
ATOM 3861 O O . GLU A 1 514 ? -18.260 -22.048 26.453 1.00 97.19 514 GLU A O 1
ATOM 3866 N N . LEU A 1 515 ? -19.727 -21.473 24.849 1.00 97.69 515 LEU A N 1
ATOM 3867 C CA . LEU A 1 515 ? -20.055 -20.152 25.402 1.00 97.69 515 LEU A CA 1
ATOM 3868 C C . LEU A 1 515 ? -20.674 -20.231 26.807 1.00 97.69 515 LEU A C 1
ATOM 3870 O O . LEU A 1 515 ? -20.492 -19.311 27.600 1.00 97.69 515 LEU A O 1
ATOM 3874 N N . LEU A 1 516 ? -21.331 -21.337 27.175 1.00 96.75 516 LEU A N 1
ATOM 3875 C CA . LEU A 1 516 ? -21.921 -21.510 28.512 1.00 96.75 516 LEU A CA 1
ATOM 3876 C C . LEU A 1 516 ? -20.884 -21.567 29.640 1.00 96.75 516 LEU A C 1
ATOM 3878 O O . LEU A 1 516 ? -21.204 -21.263 30.787 1.00 96.75 516 LEU A O 1
ATOM 3882 N N . ASN A 1 517 ? -19.660 -21.999 29.328 1.00 95.25 517 ASN A N 1
ATOM 3883 C CA . ASN A 1 517 ? -18.618 -22.271 30.321 1.00 95.25 517 ASN A CA 1
ATOM 3884 C C . ASN A 1 517 ? -17.371 -21.396 30.132 1.00 95.25 517 ASN A C 1
ATOM 3886 O O . ASN A 1 517 ? -16.371 -21.610 30.816 1.00 95.25 517 ASN A O 1
ATOM 3890 N N . CYS A 1 518 ? -17.407 -20.434 29.206 1.00 95.88 518 CYS A N 1
ATOM 3891 C CA . CYS A 1 518 ? -16.241 -19.617 28.876 1.00 95.88 518 CYS A CA 1
ATOM 3892 C C . CYS A 1 518 ? -15.901 -18.573 29.954 1.00 95.88 518 CYS A C 1
ATOM 3894 O O . CYS A 1 518 ? -14.728 -18.245 30.113 1.00 95.88 518 CYS A O 1
ATOM 3896 N N . VAL A 1 519 ? -16.888 -18.101 30.727 1.00 96.06 519 VAL A N 1
ATOM 3897 C CA . VAL A 1 519 ? -16.674 -17.206 31.876 1.00 96.06 519 VAL A CA 1
ATOM 3898 C C . VAL A 1 519 ? -16.603 -18.038 33.167 1.00 96.06 519 VAL A C 1
ATOM 3900 O O . VAL A 1 519 ? -17.567 -18.737 33.499 1.00 96.06 519 VAL A O 1
ATOM 3903 N N . PRO A 1 520 ? -15.489 -17.989 33.921 1.00 93.69 520 PRO A N 1
ATOM 3904 C CA . PRO A 1 520 ? -15.352 -18.697 35.185 1.00 93.69 520 PRO A CA 1
ATOM 3905 C C . PRO A 1 520 ? -16.378 -18.240 36.225 1.00 93.69 520 PRO A C 1
ATOM 3907 O O . PRO A 1 520 ? -16.730 -17.068 36.307 1.00 93.69 520 PRO A O 1
ATOM 3910 N N . ARG A 1 521 ? -16.798 -19.157 37.104 1.00 88.19 521 ARG A N 1
ATOM 3911 C CA . ARG A 1 521 ? -17.666 -18.810 38.248 1.00 88.19 521 ARG A CA 1
ATOM 3912 C C . ARG A 1 521 ? -16.967 -17.928 39.284 1.00 88.19 521 ARG A C 1
ATOM 3914 O O . ARG A 1 521 ? -17.623 -17.207 40.029 1.00 88.19 521 ARG A O 1
ATOM 3921 N N . GLU A 1 522 ? -15.645 -18.028 39.374 1.00 85.75 522 GLU A N 1
ATOM 3922 C CA . GLU A 1 522 ? -14.841 -17.142 40.208 1.00 85.75 522 GLU A CA 1
ATOM 3923 C C . GLU A 1 522 ? -14.638 -15.812 39.473 1.00 85.75 522 GLU A C 1
ATOM 3925 O O . GLU A 1 522 ? -13.848 -15.746 38.538 1.00 85.75 522 GLU A O 1
ATOM 3930 N N . SER A 1 523 ? -15.307 -14.743 39.924 1.00 79.69 523 SER A N 1
ATOM 3931 C CA . SER A 1 523 ? -15.288 -13.413 39.273 1.00 79.69 523 SER A CA 1
ATOM 3932 C C . SER A 1 523 ? -13.873 -12.839 39.054 1.00 79.69 523 SER A C 1
ATOM 3934 O O . SER A 1 523 ? -13.649 -12.008 38.179 1.00 79.69 523 SER A O 1
ATOM 3936 N N . ASN A 1 524 ? -12.858 -13.283 39.801 1.00 83.62 524 ASN A N 1
ATOM 3937 C CA . ASN A 1 524 ? -11.477 -12.802 39.645 1.00 83.62 524 ASN A CA 1
ATOM 3938 C C . ASN A 1 524 ? -10.599 -13.662 38.722 1.00 83.62 524 ASN A C 1
ATOM 3940 O O . ASN A 1 524 ? -9.458 -13.279 38.461 1.00 83.62 524 ASN A O 1
ATOM 3944 N N . ALA A 1 525 ? -11.101 -14.792 38.222 1.00 91.31 525 ALA A N 1
ATOM 3945 C CA . ALA A 1 525 ? -10.361 -15.635 37.293 1.00 91.31 525 ALA A CA 1
ATOM 3946 C C . ALA A 1 525 ? -10.450 -15.077 35.856 1.00 91.31 525 ALA A C 1
ATOM 3948 O O . ALA A 1 525 ? -11.537 -14.693 35.417 1.00 91.31 525 ALA A O 1
ATOM 3949 N N . PRO A 1 526 ? -9.328 -15.016 35.113 1.00 95.00 526 PRO A N 1
ATOM 3950 C CA . PRO A 1 526 ? -9.329 -14.558 33.729 1.00 95.00 526 PRO A CA 1
ATOM 3951 C C . PRO A 1 526 ? -9.892 -15.627 32.780 1.00 95.00 526 PRO A C 1
ATOM 3953 O O . PRO A 1 526 ? -9.936 -16.814 33.111 1.00 95.00 526 PRO A O 1
ATOM 3956 N N . PHE A 1 527 ? -10.270 -15.207 31.574 1.00 97.19 527 PHE A N 1
ATOM 3957 C CA . PHE A 1 527 ? -10.716 -16.071 30.481 1.00 97.19 527 PHE A CA 1
ATOM 3958 C C . PHE A 1 527 ? -10.253 -15.540 29.119 1.00 97.19 527 PHE A C 1
ATOM 3960 O O . PHE A 1 527 ? -9.742 -14.425 29.007 1.00 97.19 527 PHE A O 1
ATOM 3967 N N . ASP A 1 528 ? -10.399 -16.352 28.071 1.00 97.69 528 ASP A N 1
ATOM 3968 C CA . ASP A 1 528 ? -9.997 -15.970 26.717 1.00 97.69 528 ASP A CA 1
ATOM 3969 C C . ASP A 1 528 ? -11.140 -15.267 25.972 1.00 97.69 528 ASP A C 1
ATOM 3971 O O . ASP A 1 528 ? -12.015 -15.895 25.371 1.00 97.69 528 ASP A O 1
ATOM 3975 N N . MET A 1 529 ? -11.111 -13.934 25.981 1.00 98.38 529 MET A N 1
ATOM 3976 C CA . MET A 1 529 ? -12.072 -13.119 25.238 1.00 98.38 529 MET A CA 1
ATOM 3977 C C . MET A 1 529 ? -11.953 -13.304 23.714 1.00 98.38 529 MET A C 1
ATOM 3979 O O . MET A 1 529 ? -12.950 -13.185 23.001 1.00 98.38 529 MET A O 1
ATOM 3983 N N . ARG A 1 530 ? -10.772 -13.643 23.176 1.00 98.31 530 ARG A N 1
ATOM 3984 C CA . ARG A 1 530 ? -10.618 -13.902 21.732 1.00 98.31 530 ARG A CA 1
ATOM 3985 C C . ARG A 1 530 ? -11.317 -15.192 21.335 1.00 98.31 530 ARG A C 1
ATOM 3987 O O . ARG A 1 530 ? -11.882 -15.245 20.244 1.00 98.31 530 ARG A O 1
ATOM 3994 N N . ALA A 1 531 ? -11.322 -16.207 22.198 1.00 98.19 531 ALA A N 1
ATOM 3995 C CA . ALA A 1 531 ? -12.102 -17.421 21.966 1.00 98.19 531 ALA A CA 1
ATOM 3996 C C . ALA A 1 531 ? -13.604 -17.104 21.870 1.00 98.19 531 ALA A C 1
ATOM 3998 O O . ALA A 1 531 ? -14.255 -17.545 20.925 1.00 98.19 531 ALA A O 1
ATOM 3999 N N . ILE A 1 532 ? -14.130 -16.262 22.770 1.00 98.56 532 ILE A N 1
ATOM 4000 C CA . ILE A 1 532 ? -15.531 -15.802 22.728 1.00 98.56 532 ILE A CA 1
ATOM 4001 C C . ILE A 1 532 ? -15.831 -15.071 21.418 1.00 98.56 532 ILE A C 1
ATOM 4003 O O . ILE A 1 532 ? -16.779 -15.427 20.720 1.00 98.56 532 ILE A O 1
ATOM 4007 N N . VAL A 1 533 ? -15.000 -14.094 21.044 1.00 98.69 533 VAL A N 1
ATOM 4008 C CA . VAL A 1 533 ? -15.166 -13.350 19.787 1.00 98.69 533 VAL A CA 1
ATOM 4009 C C . VAL A 1 533 ? -15.203 -14.305 18.590 1.00 98.69 533 VAL A C 1
ATOM 4011 O O . VAL A 1 533 ? -16.129 -14.218 17.788 1.00 98.69 533 VAL A O 1
ATOM 4014 N N . ASN A 1 534 ? -14.251 -15.240 18.482 1.00 98.56 534 ASN A N 1
ATOM 4015 C CA . ASN A 1 534 ? -14.178 -16.194 17.366 1.00 98.56 534 ASN A CA 1
ATOM 4016 C C . ASN A 1 534 ? -15.363 -17.172 17.318 1.00 98.56 534 ASN A C 1
ATOM 4018 O O . ASN A 1 534 ? -15.773 -17.569 16.230 1.00 98.56 534 ASN A O 1
ATOM 4022 N N . MET A 1 535 ? -15.934 -17.540 18.468 1.00 98.31 535 MET A N 1
ATOM 4023 C CA . MET A 1 535 ? -17.156 -18.346 18.517 1.00 98.31 535 MET A CA 1
ATOM 4024 C C . MET A 1 535 ? -18.386 -17.574 18.026 1.00 98.31 535 MET A C 1
ATOM 4026 O O . MET A 1 535 ? -19.327 -18.193 17.543 1.00 98.31 535 MET A O 1
ATOM 4030 N N . VAL A 1 536 ? -18.397 -16.243 18.103 1.00 98.62 536 VAL A N 1
ATOM 4031 C CA . VAL A 1 536 ? -19.568 -15.427 17.744 1.00 98.62 536 VAL A CA 1
ATOM 4032 C C . VAL A 1 536 ? -19.512 -14.916 16.302 1.00 98.62 536 VAL A C 1
ATOM 4034 O O . VAL A 1 536 ? -20.503 -15.000 15.573 1.00 98.62 536 VAL A O 1
ATOM 4037 N N . VAL A 1 537 ? -18.371 -14.382 15.867 1.00 98.69 537 VAL A N 1
ATOM 4038 C CA . VAL A 1 537 ? -18.219 -13.818 14.514 1.00 98.69 537 VAL A CA 1
ATOM 4039 C C . VAL A 1 537 ? -18.166 -14.912 13.444 1.00 98.69 537 VAL A C 1
ATOM 4041 O O . VAL A 1 537 ? -18.044 -16.096 13.756 1.00 98.69 537 VAL A O 1
ATOM 4044 N N . ASP A 1 538 ? -18.270 -14.531 12.170 1.00 98.62 538 ASP A N 1
ATOM 4045 C CA . ASP A 1 538 ? -18.124 -15.470 11.055 1.00 98.62 538 ASP A CA 1
ATOM 4046 C C . ASP A 1 538 ? -16.769 -16.189 11.135 1.00 98.62 538 ASP A C 1
ATOM 4048 O O . ASP A 1 538 ? -15.737 -15.561 11.415 1.00 98.62 538 ASP A O 1
ATOM 4052 N N . LYS A 1 539 ? -16.759 -17.494 10.853 1.00 97.38 539 LYS A N 1
ATOM 4053 C CA . LYS A 1 539 ? -15.536 -18.316 10.874 1.00 97.38 539 LYS A CA 1
ATOM 4054 C C . LYS A 1 539 ? -14.393 -17.691 10.069 1.00 97.38 539 LYS A C 1
ATOM 4056 O O . LYS A 1 539 ? -14.598 -17.147 8.984 1.00 97.38 539 LYS A O 1
ATOM 4061 N N . ASP A 1 540 ? -13.187 -17.755 10.635 1.00 95.81 540 ASP A N 1
ATOM 4062 C CA . ASP A 1 540 ? -11.938 -17.226 10.065 1.00 95.81 540 ASP A CA 1
ATOM 4063 C C . ASP A 1 540 ? -11.976 -15.727 9.697 1.00 95.81 540 ASP A C 1
ATOM 4065 O O . ASP A 1 540 ? -11.135 -15.221 8.944 1.00 95.81 540 ASP A O 1
ATOM 4069 N N . SER A 1 541 ? -12.936 -14.968 10.240 1.00 97.75 541 SER A N 1
ATOM 4070 C CA . SER A 1 541 ? -13.115 -13.560 9.889 1.00 97.75 541 SER A CA 1
ATOM 4071 C C . SER A 1 541 ? -12.437 -12.587 10.848 1.00 97.75 541 SER A C 1
ATOM 4073 O O . SER A 1 541 ? -12.170 -11.467 10.423 1.00 97.75 541 SER A O 1
ATOM 4075 N N . PHE A 1 542 ? -12.105 -12.974 12.083 1.00 98.69 542 PHE A N 1
ATOM 4076 C CA . PHE A 1 542 ? -11.492 -12.048 13.038 1.00 98.69 542 PHE A CA 1
ATOM 4077 C C . PHE A 1 542 ? -10.060 -11.670 12.626 1.00 98.69 542 PHE A C 1
ATOM 4079 O O . PHE A 1 542 ? -9.197 -12.525 12.404 1.00 98.69 542 PHE A O 1
ATOM 4086 N N . PHE A 1 543 ? -9.823 -10.368 12.499 1.00 98.62 543 PHE A N 1
ATOM 4087 C CA . PHE A 1 543 ? -8.553 -9.742 12.163 1.00 98.62 543 PHE A CA 1
ATOM 4088 C C . PHE A 1 543 ? -8.200 -8.728 13.252 1.00 98.62 543 PHE A C 1
ATOM 4090 O O . PHE A 1 543 ? -8.703 -7.603 13.261 1.00 98.62 543 PHE A O 1
ATOM 4097 N N . GLU A 1 544 ? -7.352 -9.139 14.190 1.00 98.50 544 GLU A N 1
ATOM 4098 C CA . GLU A 1 544 ? -6.924 -8.288 15.296 1.00 98.50 544 GLU A CA 1
ATOM 4099 C C . GLU A 1 544 ? -5.887 -7.246 14.853 1.00 98.50 544 GLU A C 1
ATOM 4101 O O . GLU A 1 544 ? -5.013 -7.511 14.023 1.00 98.50 544 GLU A O 1
ATOM 4106 N N . THR A 1 545 ? -5.986 -6.054 15.441 1.00 97.50 545 THR A N 1
ATOM 4107 C CA . THR A 1 545 ? -5.072 -4.931 15.218 1.00 97.50 545 THR A CA 1
ATOM 4108 C C . THR A 1 545 ? -4.434 -4.487 16.530 1.00 97.50 545 THR A C 1
ATOM 4110 O O . THR A 1 545 ? -5.119 -4.345 17.549 1.00 97.50 545 THR A O 1
ATOM 4113 N N . GLY A 1 546 ? -3.121 -4.247 16.530 1.00 95.94 546 GLY A N 1
ATOM 4114 C CA . GLY A 1 546 ? -2.432 -3.683 17.693 1.00 95.94 546 GLY A CA 1
ATOM 4115 C C . GLY A 1 546 ? -2.386 -4.618 18.899 1.00 95.94 546 GLY A C 1
ATOM 4116 O O . GLY A 1 546 ? -2.507 -4.132 20.020 1.00 95.94 546 GLY A O 1
ATOM 4117 N N . ALA A 1 547 ? -2.276 -5.936 18.706 1.00 96.00 547 ALA A N 1
ATOM 4118 C CA . ALA A 1 547 ? -2.311 -6.917 19.802 1.00 96.00 547 ALA A CA 1
ATOM 4119 C C . ALA A 1 547 ? -1.262 -6.632 20.902 1.00 96.00 547 ALA A C 1
ATOM 4121 O O . ALA A 1 547 ? -1.540 -6.813 22.084 1.00 96.00 547 ALA A O 1
ATOM 4122 N N . ASP A 1 548 ? -0.096 -6.100 20.520 1.00 95.31 548 ASP A N 1
ATOM 4123 C CA . ASP A 1 548 ? 1.019 -5.795 21.427 1.00 95.31 548 ASP A CA 1
ATOM 4124 C C . ASP A 1 548 ? 0.993 -4.365 22.017 1.00 95.31 548 ASP A C 1
ATOM 4126 O O . ASP A 1 548 ? 1.804 -4.039 22.891 1.00 95.31 548 ASP A O 1
ATOM 4130 N N . PHE A 1 549 ? 0.071 -3.499 21.574 1.00 96.94 549 PHE A N 1
ATOM 4131 C CA . PHE A 1 549 ? -0.069 -2.118 22.051 1.00 96.94 549 PHE A CA 1
ATOM 4132 C C . PHE A 1 549 ? -1.394 -1.935 22.795 1.00 96.94 549 PHE A C 1
ATOM 4134 O O . PHE A 1 549 ? -2.464 -2.129 22.229 1.00 96.94 549 PHE A O 1
ATOM 4141 N N . GLY A 1 550 ? -1.334 -1.549 24.074 1.00 96.50 550 GLY A N 1
ATOM 4142 C CA . GLY A 1 550 ? -2.526 -1.460 24.925 1.00 96.50 550 GLY A CA 1
ATOM 4143 C C . GLY A 1 550 ? -3.304 -2.786 25.007 1.00 96.50 550 GLY A C 1
ATOM 4144 O O . GLY A 1 550 ? -4.500 -2.790 24.711 1.00 96.50 550 GLY A O 1
ATOM 4145 N N . PRO A 1 551 ? -2.656 -3.909 25.387 1.00 97.00 551 PRO A N 1
ATOM 4146 C CA . PRO A 1 551 ? -3.203 -5.262 25.226 1.00 97.00 551 PRO A CA 1
ATOM 4147 C C . PRO A 1 551 ? -4.447 -5.554 26.076 1.00 97.00 551 PRO A C 1
ATOM 4149 O O . PRO A 1 551 ? -5.149 -6.516 25.796 1.00 97.00 551 PRO A O 1
ATOM 4152 N N . SER A 1 552 ? -4.769 -4.721 27.075 1.00 97.31 552 SER A N 1
ATOM 4153 C CA . SER A 1 552 ? -6.013 -4.849 27.850 1.00 97.31 552 SER A CA 1
ATOM 4154 C C . SER A 1 552 ? -7.276 -4.496 27.057 1.00 97.31 552 SER A C 1
ATOM 4156 O O . SER A 1 552 ? -8.384 -4.725 27.545 1.00 97.31 552 SER A O 1
ATOM 4158 N N . GLN A 1 553 ? -7.131 -3.932 25.853 1.00 98.00 553 GLN A N 1
ATOM 4159 C CA . GLN A 1 553 ? -8.218 -3.681 24.909 1.00 98.00 553 GLN A CA 1
ATOM 4160 C C . GLN A 1 553 ? -7.927 -4.391 23.584 1.00 98.00 553 GLN A C 1
ATOM 4162 O O . GLN A 1 553 ? -6.929 -4.126 22.906 1.00 98.00 553 GLN A O 1
ATOM 4167 N N . ILE A 1 554 ? -8.834 -5.275 23.194 1.00 98.69 554 ILE A N 1
ATOM 4168 C CA . ILE A 1 554 ? -8.849 -5.964 21.910 1.00 98.69 554 ILE A CA 1
ATOM 4169 C C . ILE A 1 554 ? -9.599 -5.071 20.923 1.00 98.69 554 ILE A C 1
ATOM 4171 O O . ILE A 1 554 ? -10.731 -4.654 21.173 1.00 98.69 554 ILE A O 1
ATOM 4175 N N . CYS A 1 555 ? -8.960 -4.777 19.794 1.00 98.69 555 CYS A N 1
ATOM 4176 C CA . CYS A 1 555 ? -9.572 -4.060 18.682 1.00 98.69 555 CYS A CA 1
ATOM 4177 C C . CYS A 1 555 ? -9.269 -4.819 17.393 1.00 98.69 555 CYS A C 1
ATOM 4179 O O . CYS A 1 555 ? -8.120 -5.195 17.146 1.00 98.69 555 CYS A O 1
ATOM 4181 N N . GLY A 1 556 ? -10.271 -5.038 16.557 1.00 98.56 556 GLY A N 1
ATOM 4182 C CA . GLY A 1 556 ? -10.085 -5.770 15.310 1.00 98.56 556 GLY A CA 1
ATOM 4183 C C . GLY A 1 556 ? -11.314 -5.720 14.426 1.00 98.56 556 GLY A C 1
ATOM 4184 O O . GLY A 1 556 ? -12.360 -5.244 14.838 1.00 98.56 556 GLY A O 1
ATOM 4185 N N . LEU A 1 557 ? -11.201 -6.210 13.202 1.00 98.81 557 LEU A N 1
ATOM 4186 C CA . LEU A 1 557 ? -12.313 -6.280 12.257 1.00 98.81 557 LEU A CA 1
ATOM 4187 C C . LEU A 1 557 ? -12.769 -7.730 12.120 1.00 98.81 557 LEU A C 1
ATOM 4189 O O . LEU A 1 557 ? -11.952 -8.645 12.153 1.00 98.81 557 LEU A O 1
ATOM 4193 N N . ALA A 1 558 ? -14.064 -7.950 11.953 1.00 98.62 558 ALA A N 1
ATOM 4194 C CA . ALA A 1 558 ? -14.632 -9.266 11.685 1.00 98.62 558 ALA A CA 1
ATOM 4195 C C . ALA A 1 558 ? -15.787 -9.156 10.689 1.00 98.62 558 ALA A C 1
ATOM 4197 O O . ALA A 1 558 ? -16.040 -8.083 10.133 1.00 98.62 558 ALA A O 1
ATOM 4198 N N . ARG A 1 559 ? -16.480 -10.266 10.435 1.00 98.62 559 ARG A N 1
ATOM 4199 C CA . ARG A 1 559 ? -17.766 -10.266 9.733 1.00 98.62 559 ARG A CA 1
ATOM 4200 C C . ARG A 1 559 ? -18.838 -10.934 10.586 1.00 98.62 559 ARG A C 1
ATOM 4202 O O . ARG A 1 559 ? -18.534 -11.846 11.348 1.00 98.62 559 ARG A O 1
ATOM 4209 N N . LEU A 1 560 ? -20.070 -10.466 10.444 1.00 98.25 560 LEU A N 1
ATOM 4210 C CA . LEU A 1 560 ? -21.273 -11.127 10.936 1.00 98.25 560 LEU A CA 1
ATOM 4211 C C . LEU A 1 560 ? -22.260 -11.209 9.781 1.00 98.25 560 LEU A C 1
ATOM 4213 O O . LEU A 1 560 ? -22.642 -10.180 9.222 1.00 98.25 560 LEU A O 1
ATOM 4217 N N . ASP A 1 561 ? -22.600 -12.432 9.388 1.00 97.56 561 ASP A N 1
ATOM 4218 C CA . ASP A 1 561 ? -23.373 -12.715 8.177 1.00 97.56 561 ASP A CA 1
ATOM 4219 C C . ASP A 1 561 ? -22.861 -11.924 6.955 1.00 97.56 561 ASP A C 1
ATOM 4221 O O . ASP A 1 561 ? -23.578 -11.197 6.256 1.00 97.56 561 ASP A O 1
ATOM 4225 N N . GLY A 1 562 ? -21.538 -11.977 6.777 1.00 97.62 562 GLY A N 1
ATOM 4226 C CA . GLY A 1 562 ? -20.815 -11.352 5.681 1.00 97.62 562 GLY A CA 1
ATOM 4227 C C . GLY A 1 562 ? -20.675 -9.829 5.758 1.00 97.62 562 GLY A C 1
ATOM 4228 O O . GLY A 1 562 ? -19.913 -9.273 4.962 1.00 97.62 562 GLY A O 1
ATOM 4229 N N . GLN A 1 563 ? -21.351 -9.140 6.685 1.00 97.94 563 GLN A N 1
ATOM 4230 C CA . GLN A 1 563 ? -21.226 -7.695 6.904 1.00 97.94 563 GLN A CA 1
ATOM 4231 C C . GLN A 1 563 ? -19.985 -7.420 7.758 1.00 97.94 563 GLN A C 1
ATOM 4233 O O . GLN A 1 563 ? -19.893 -7.937 8.872 1.00 97.94 563 GLN A O 1
ATOM 4238 N N . PRO A 1 564 ? -19.027 -6.601 7.290 1.00 98.31 564 PRO A N 1
ATOM 4239 C CA . PRO A 1 564 ? -17.903 -6.214 8.130 1.00 98.31 564 PRO A CA 1
ATOM 4240 C C . PRO A 1 564 ? -18.340 -5.402 9.348 1.00 98.31 564 PRO A C 1
ATOM 4242 O O . PRO A 1 564 ? -19.168 -4.496 9.221 1.00 98.31 564 PRO A O 1
ATOM 4245 N N . VAL A 1 565 ? -17.749 -5.740 10.493 1.00 98.69 565 VAL A N 1
ATOM 4246 C CA . VAL A 1 565 ? -17.973 -5.122 11.803 1.00 98.69 565 VAL A CA 1
ATOM 4247 C C . VAL A 1 565 ? -16.637 -4.808 12.477 1.00 98.69 565 VAL A C 1
ATOM 4249 O O . VAL A 1 565 ? -15.658 -5.544 12.319 1.00 98.69 565 VAL A O 1
ATOM 4252 N N . GLY A 1 566 ? -16.597 -3.725 13.245 1.00 98.69 566 GLY A N 1
ATOM 4253 C CA . GLY A 1 566 ? -15.538 -3.451 14.205 1.00 98.69 566 GLY A CA 1
ATOM 4254 C C . GLY A 1 566 ? -15.796 -4.219 15.494 1.00 98.69 566 GLY A C 1
ATOM 4255 O O . GLY A 1 566 ? -16.913 -4.223 15.996 1.00 98.69 566 GLY A O 1
ATOM 4256 N N . ILE A 1 567 ? -14.771 -4.863 16.031 1.00 98.88 567 ILE A N 1
ATOM 4257 C CA . ILE A 1 567 ? -14.805 -5.583 17.298 1.00 98.88 567 ILE A CA 1
ATOM 4258 C C . ILE A 1 567 ? -14.031 -4.781 18.329 1.00 98.88 567 ILE A C 1
ATOM 4260 O O . ILE A 1 567 ? -12.862 -4.443 18.125 1.00 98.88 567 ILE A O 1
ATOM 4264 N N . LEU A 1 568 ? -14.692 -4.523 19.447 1.00 98.81 568 LEU A N 1
ATOM 4265 C CA . LEU A 1 568 ? -14.098 -3.998 20.665 1.00 98.81 568 LEU A CA 1
ATOM 4266 C C . LEU A 1 568 ? -14.292 -5.041 21.759 1.00 98.81 568 LEU A C 1
ATOM 4268 O O . LEU A 1 568 ? -15.377 -5.604 21.880 1.00 98.81 568 LEU A O 1
ATOM 4272 N N . ALA A 1 569 ? -13.255 -5.332 22.537 1.00 98.50 569 ALA A N 1
ATOM 4273 C CA . ALA A 1 569 ? -13.402 -6.187 23.707 1.00 98.50 569 ALA A CA 1
ATOM 4274 C C . ALA A 1 569 ? -12.353 -5.887 24.780 1.00 98.50 569 ALA A C 1
ATOM 4276 O O . ALA A 1 569 ? -11.271 -5.381 24.483 1.00 98.50 569 ALA A O 1
ATOM 4277 N N . ASN A 1 570 ? -12.651 -6.218 26.032 1.00 98.44 570 ASN A N 1
ATOM 4278 C CA . ASN A 1 570 ? -11.677 -6.164 27.123 1.00 98.44 570 ASN A CA 1
ATOM 4279 C C . ASN A 1 570 ? -10.910 -7.493 27.220 1.00 98.44 570 ASN A C 1
ATOM 4281 O O . ASN A 1 570 ? -11.516 -8.557 27.131 1.00 98.44 570 ASN A O 1
ATOM 4285 N N . ASP A 1 571 ? -9.596 -7.443 27.449 1.00 97.81 571 ASP A N 1
ATOM 4286 C CA . ASP A 1 571 ? -8.798 -8.646 27.719 1.00 97.81 571 ASP A CA 1
ATOM 4287 C C . ASP A 1 571 ? -8.441 -8.741 29.201 1.00 97.81 571 ASP A C 1
ATOM 4289 O O . ASP A 1 571 ? -7.520 -8.072 29.684 1.00 97.81 571 ASP A O 1
ATOM 4293 N N . CYS A 1 572 ? -9.154 -9.595 29.935 1.00 95.69 572 CYS A N 1
ATOM 4294 C CA . CYS A 1 572 ? -8.920 -9.774 31.361 1.00 95.69 572 CYS A CA 1
ATOM 4295 C C . CYS A 1 572 ? -7.597 -10.476 31.708 1.00 95.69 572 CYS A C 1
ATOM 4297 O O . CYS A 1 572 ? -7.182 -10.432 32.868 1.00 95.69 572 CYS A O 1
ATOM 4299 N N . ASN A 1 573 ? -6.861 -11.014 30.727 1.00 96.00 573 ASN A N 1
ATOM 4300 C CA . ASN A 1 573 ? -5.500 -11.520 30.944 1.00 96.00 573 ASN A CA 1
ATOM 4301 C C . ASN A 1 573 ? -4.475 -10.392 31.144 1.00 96.00 573 ASN A C 1
ATOM 4303 O O . ASN A 1 573 ? -3.411 -10.621 31.721 1.00 96.00 573 ASN A O 1
ATOM 4307 N N . PHE A 1 574 ? -4.793 -9.162 30.722 1.00 95.12 574 PHE A N 1
ATOM 4308 C CA . PHE A 1 574 ? -3.921 -7.998 30.872 1.00 95.12 574 PHE A CA 1
ATOM 4309 C C . PHE A 1 574 ? -4.585 -6.943 31.749 1.00 95.12 574 PHE A C 1
ATOM 4311 O O . PHE A 1 574 ? -5.581 -6.328 31.374 1.00 95.12 574 PHE A O 1
ATOM 4318 N N . TYR A 1 575 ? -4.017 -6.708 32.934 1.00 93.81 575 TYR A N 1
ATOM 4319 C CA . TYR A 1 575 ? -4.536 -5.731 33.903 1.00 93.81 575 TYR A CA 1
ATOM 4320 C C . TYR A 1 575 ? -6.026 -5.936 34.239 1.00 93.81 575 TYR A C 1
ATOM 4322 O O . TYR A 1 575 ? -6.751 -4.967 34.463 1.00 93.81 575 TYR A O 1
ATOM 4330 N N . ALA A 1 576 ? -6.497 -7.189 34.232 1.00 91.62 576 ALA A N 1
ATOM 4331 C CA . ALA A 1 576 ? -7.907 -7.550 34.405 1.00 91.62 576 ALA A CA 1
ATOM 4332 C C . ALA A 1 576 ? -8.870 -6.896 33.388 1.00 91.62 576 ALA A C 1
ATOM 4334 O O . ALA A 1 576 ? -10.069 -6.861 33.639 1.00 91.62 576 ALA A O 1
ATOM 4335 N N . GLY A 1 577 ? -8.371 -6.391 32.251 1.00 94.19 577 GLY A N 1
ATOM 4336 C CA . GLY A 1 577 ? -9.171 -5.706 31.229 1.00 94.19 577 GLY A CA 1
ATOM 4337 C C . GLY A 1 577 ? -9.288 -4.195 31.440 1.00 94.19 577 GLY A C 1
ATOM 4338 O O . GLY A 1 577 ? -9.988 -3.524 30.677 1.00 94.19 577 GLY A O 1
ATOM 4339 N N . ALA A 1 578 ? -8.600 -3.649 32.453 1.00 95.75 578 ALA A N 1
ATOM 4340 C CA . ALA A 1 578 ? -8.655 -2.235 32.804 1.00 95.75 578 ALA A CA 1
ATOM 4341 C C . ALA A 1 578 ? -8.125 -1.334 31.681 1.00 95.75 578 ALA A C 1
ATOM 4343 O O . ALA A 1 578 ? -7.152 -1.649 30.988 1.00 95.75 578 ALA A O 1
ATOM 4344 N N . MET A 1 579 ? -8.731 -0.158 31.530 1.00 97.12 579 MET A N 1
ATOM 4345 C CA . MET A 1 579 ? -8.328 0.790 30.495 1.00 97.12 579 MET A CA 1
ATOM 4346 C C . MET A 1 579 ? -7.088 1.593 30.915 1.00 97.12 579 MET A C 1
ATOM 4348 O O . MET A 1 579 ? -7.154 2.416 31.831 1.00 97.12 579 MET A O 1
ATOM 4352 N N . THR A 1 580 ? -5.962 1.359 30.233 1.00 97.62 580 THR A N 1
ATOM 4353 C CA . THR A 1 580 ? -4.711 2.129 30.376 1.00 97.62 580 THR A CA 1
ATOM 4354 C C . THR A 1 580 ? -4.681 3.326 29.417 1.00 97.62 580 THR A C 1
ATOM 4356 O O . THR A 1 580 ? -5.547 3.463 28.550 1.00 97.62 580 THR A O 1
ATOM 4359 N N . ALA A 1 581 ? -3.675 4.199 29.538 1.00 97.25 581 ALA A N 1
ATOM 4360 C CA . ALA A 1 581 ? -3.473 5.314 28.612 1.00 97.25 581 ALA A CA 1
ATOM 4361 C C . ALA A 1 581 ? -3.244 4.849 27.160 1.00 97.25 581 ALA A C 1
ATOM 4363 O O . ALA A 1 581 ? -3.803 5.426 26.227 1.00 97.25 581 ALA A O 1
ATOM 4364 N N . GLU A 1 582 ? -2.434 3.810 26.957 1.00 97.56 582 GLU A N 1
ATOM 4365 C CA . GLU A 1 582 ? -2.150 3.211 25.648 1.00 97.56 582 GLU A CA 1
ATOM 4366 C C . GLU A 1 582 ? -3.401 2.542 25.081 1.00 97.56 582 GLU A C 1
ATOM 4368 O O . GLU A 1 582 ? -3.771 2.773 23.929 1.00 97.56 582 GLU A O 1
ATOM 4373 N N . ALA A 1 583 ? -4.098 1.769 25.918 1.00 97.81 583 ALA A N 1
ATOM 4374 C CA . ALA A 1 583 ? -5.303 1.062 25.518 1.00 97.81 583 ALA A CA 1
ATOM 4375 C C . ALA A 1 583 ? -6.431 2.036 25.136 1.00 97.81 583 ALA A C 1
ATOM 4377 O O . ALA A 1 583 ? -7.115 1.821 24.141 1.00 97.81 583 ALA A O 1
ATOM 4378 N N . ALA A 1 584 ? -6.569 3.161 25.847 1.00 98.06 584 ALA A N 1
ATOM 4379 C CA . ALA A 1 584 ? -7.518 4.217 25.501 1.00 98.06 584 ALA A CA 1
ATOM 4380 C C . ALA A 1 584 ? -7.184 4.913 24.168 1.00 98.06 584 ALA A C 1
ATOM 4382 O O . ALA A 1 584 ? -8.087 5.218 23.388 1.00 98.06 584 ALA A O 1
ATOM 4383 N N . GLN A 1 585 ? -5.899 5.145 23.873 1.00 97.50 585 GLN A N 1
ATOM 4384 C CA . GLN A 1 585 ? -5.464 5.709 22.588 1.00 97.50 585 GLN A CA 1
ATOM 4385 C C . GLN A 1 585 ? -5.756 4.755 21.424 1.00 97.50 585 GLN A C 1
ATOM 4387 O O . GLN A 1 585 ? -6.309 5.186 20.410 1.00 97.50 585 GLN A O 1
ATOM 4392 N N . LYS A 1 586 ? -5.446 3.461 21.592 1.00 97.94 586 LYS A N 1
ATOM 4393 C CA . LYS A 1 586 ? -5.803 2.400 20.638 1.00 97.94 586 LYS A CA 1
ATOM 4394 C C . LYS A 1 586 ? -7.315 2.350 20.407 1.00 97.94 586 LYS A C 1
ATOM 4396 O O . LYS A 1 586 ? -7.762 2.453 19.267 1.00 97.94 586 LYS A O 1
ATOM 4401 N N . TYR A 1 587 ? -8.088 2.264 21.489 1.00 98.06 587 TYR A N 1
ATOM 4402 C CA . TYR A 1 587 ? -9.547 2.177 21.459 1.00 98.06 587 TYR A CA 1
ATOM 4403 C C . TYR A 1 587 ? -10.172 3.367 20.727 1.00 98.06 587 TYR A C 1
ATOM 4405 O O . TYR A 1 587 ? -10.946 3.192 19.789 1.00 98.06 587 TYR A O 1
ATOM 4413 N N . ARG A 1 588 ? -9.783 4.595 21.098 1.00 97.44 588 ARG A N 1
ATOM 4414 C CA . ARG A 1 588 ? -10.265 5.826 20.458 1.00 97.44 588 ARG A CA 1
ATOM 4415 C C . ARG A 1 588 ? -10.000 5.822 18.954 1.00 97.44 588 ARG A C 1
ATOM 4417 O O . ARG A 1 588 ? -10.915 6.091 18.180 1.00 97.44 588 ARG A O 1
ATOM 4424 N N . ARG A 1 589 ? -8.760 5.532 18.547 1.00 96.69 589 ARG A N 1
ATOM 4425 C CA . ARG A 1 589 ? -8.361 5.509 17.133 1.00 96.69 589 ARG A CA 1
ATOM 4426 C C . ARG A 1 589 ? -9.174 4.483 16.342 1.00 96.69 589 ARG A C 1
ATOM 4428 O O . ARG A 1 589 ? -9.577 4.768 15.218 1.00 96.69 589 ARG A O 1
ATOM 4435 N N . PHE A 1 590 ? -9.436 3.316 16.929 1.00 98.38 590 PHE A N 1
ATOM 4436 C CA . PHE A 1 590 ? -10.231 2.272 16.290 1.00 98.38 590 PHE A CA 1
ATOM 4437 C C . PHE A 1 590 ? -11.707 2.669 16.133 1.00 98.38 590 PHE A C 1
ATOM 4439 O O . PHE A 1 590 ? -12.270 2.497 15.052 1.00 98.38 590 PHE A O 1
ATOM 4446 N N . VAL A 1 591 ? -12.313 3.265 17.168 1.00 98.12 591 VAL A N 1
ATOM 4447 C CA . VAL A 1 591 ? -13.679 3.819 17.100 1.00 98.12 591 VAL A CA 1
ATOM 4448 C C . VAL A 1 591 ? -13.782 4.887 16.012 1.00 98.12 591 VAL A C 1
ATOM 4450 O O . VAL A 1 591 ? -14.691 4.839 15.190 1.00 98.12 591 VAL A O 1
ATOM 4453 N N . GLU A 1 592 ? -12.827 5.817 15.963 1.00 96.88 592 GLU A N 1
ATOM 4454 C CA . GLU A 1 592 ? -12.775 6.875 14.947 1.00 96.88 592 GLU A CA 1
ATOM 4455 C C . GLU A 1 592 ? -12.659 6.316 13.526 1.00 96.88 592 GLU A C 1
ATOM 4457 O O . GLU A 1 592 ? -13.319 6.816 12.617 1.00 96.88 592 GLU A O 1
ATOM 4462 N N . MET A 1 593 ? -11.863 5.264 13.324 1.00 97.69 593 MET A N 1
ATOM 4463 C CA . MET A 1 593 ? -11.755 4.586 12.032 1.00 97.69 593 MET A CA 1
ATOM 4464 C C . MET A 1 593 ? -13.072 3.903 11.643 1.00 97.69 593 MET A C 1
ATOM 4466 O O . MET A 1 593 ? -13.506 4.053 10.500 1.00 97.69 593 MET A O 1
ATOM 4470 N N . CYS A 1 594 ? -13.704 3.168 12.565 1.00 97.75 594 CYS A N 1
ATOM 4471 C CA . CYS A 1 594 ? -14.988 2.518 12.295 1.00 97.75 594 CYS A CA 1
ATOM 4472 C C . CYS A 1 594 ? -16.042 3.553 11.901 1.00 97.75 594 CYS A C 1
ATOM 4474 O O . CYS A 1 594 ? -16.715 3.380 10.892 1.00 97.75 594 CYS A O 1
ATOM 4476 N N . ASP A 1 595 ? -16.115 4.663 12.634 1.00 96.44 595 ASP A N 1
ATOM 4477 C CA . ASP A 1 595 ? -17.054 5.743 12.349 1.00 96.44 595 ASP A CA 1
ATOM 4478 C C . ASP A 1 595 ? -16.761 6.432 11.004 1.00 96.44 595 ASP A C 1
ATOM 4480 O O . ASP A 1 595 ? -17.668 6.650 10.207 1.00 96.44 595 ASP A O 1
ATOM 4484 N N . THR A 1 596 ? -15.481 6.675 10.692 1.00 96.88 596 THR A N 1
ATOM 4485 C CA . THR A 1 596 ? -15.050 7.274 9.413 1.00 96.88 596 THR A CA 1
ATOM 4486 C C . THR A 1 596 ? -15.480 6.452 8.201 1.00 96.88 596 THR A C 1
ATOM 4488 O O . THR A 1 596 ? -15.851 7.029 7.182 1.00 96.88 596 THR A O 1
ATOM 4491 N N . PHE A 1 597 ? -15.442 5.121 8.296 1.00 97.69 597 PHE A N 1
ATOM 4492 C CA . PHE A 1 597 ? -15.799 4.213 7.198 1.00 97.69 597 PHE A CA 1
ATOM 4493 C C . PHE A 1 597 ? -17.137 3.503 7.395 1.00 97.69 597 PHE A C 1
ATOM 4495 O O . PHE A 1 597 ? -17.384 2.478 6.756 1.00 97.69 597 PHE A O 1
ATOM 4502 N N . HIS A 1 598 ? -17.981 4.038 8.281 1.00 96.50 598 HIS A N 1
ATOM 4503 C CA . HIS A 1 598 ? -19.353 3.575 8.505 1.00 96.50 598 HIS A CA 1
ATOM 4504 C C . HIS A 1 598 ? -19.435 2.085 8.867 1.00 96.50 598 HIS A C 1
ATOM 4506 O O . HIS A 1 598 ? -20.393 1.394 8.521 1.00 96.50 598 HIS A O 1
ATOM 4512 N N . VAL A 1 599 ? -18.401 1.568 9.533 1.00 97.62 599 VAL A N 1
ATOM 4513 C CA . VAL A 1 599 ? -18.319 0.175 9.966 1.00 97.62 599 VAL A CA 1
ATOM 4514 C C . VAL A 1 599 ? -19.058 0.047 11.303 1.00 97.62 599 VAL A C 1
ATOM 4516 O O . VAL A 1 599 ? -18.628 0.662 12.282 1.00 97.62 599 VAL A O 1
ATOM 4519 N N . PRO A 1 600 ? -20.154 -0.732 11.379 1.00 97.94 600 PRO A N 1
ATOM 4520 C CA . PRO A 1 600 ? -20.868 -0.958 12.635 1.00 97.94 600 PRO A CA 1
ATOM 4521 C C . PRO A 1 600 ? -19.985 -1.684 13.654 1.00 97.94 600 PRO A C 1
ATOM 4523 O O . PRO A 1 600 ? -19.087 -2.439 13.279 1.00 97.94 600 PRO A O 1
ATOM 4526 N N . VAL A 1 601 ? -20.238 -1.474 14.945 1.00 98.69 601 VAL A N 1
ATOM 4527 C CA . VAL A 1 601 ? -19.379 -1.973 16.030 1.00 98.69 601 VAL A CA 1
ATOM 4528 C C . VAL A 1 601 ? -20.106 -3.007 16.885 1.00 98.69 601 VAL A C 1
ATOM 4530 O O . VAL A 1 601 ? -21.242 -2.793 17.297 1.00 98.69 601 VAL A O 1
ATOM 4533 N N . VAL A 1 602 ? -19.424 -4.105 17.205 1.00 98.81 602 VAL A N 1
ATOM 4534 C CA . VAL A 1 602 ? -19.816 -5.077 18.230 1.00 98.81 602 VAL A CA 1
ATOM 4535 C C . VAL A 1 602 ? -18.809 -5.006 19.375 1.00 98.81 602 VAL A C 1
ATOM 4537 O O . VAL A 1 602 ? -17.603 -5.135 19.163 1.00 98.81 602 VAL A O 1
ATOM 4540 N N . ASN A 1 603 ? -19.299 -4.782 20.590 1.00 98.69 603 ASN A N 1
ATOM 4541 C CA . ASN A 1 603 ? -18.473 -4.527 21.763 1.00 98.69 603 ASN A CA 1
ATOM 4542 C C . ASN A 1 603 ? -18.729 -5.558 22.870 1.00 98.69 603 ASN A C 1
ATOM 4544 O O . ASN A 1 603 ? -19.830 -5.602 23.411 1.00 98.69 603 ASN A O 1
ATOM 4548 N N . PHE A 1 604 ? -17.720 -6.350 23.228 1.00 98.75 604 PHE A N 1
ATOM 4549 C CA . PHE A 1 604 ? -17.777 -7.362 24.286 1.00 98.75 604 PHE A CA 1
ATOM 4550 C C . PHE A 1 604 ? -17.183 -6.812 25.586 1.00 98.75 604 PHE A C 1
ATOM 4552 O O . PHE A 1 604 ? -15.979 -6.573 25.691 1.00 98.75 604 PHE A O 1
ATOM 4559 N N . VAL A 1 605 ? -18.031 -6.601 26.589 1.00 98.25 605 VAL A N 1
ATOM 4560 C CA . VAL A 1 605 ? -17.671 -5.834 27.786 1.00 98.25 605 VAL A CA 1
ATOM 4561 C C . VAL A 1 605 ? -17.274 -6.750 28.943 1.00 98.25 605 VAL A C 1
ATOM 4563 O O . VAL A 1 605 ? -18.090 -7.527 29.447 1.00 98.25 605 VAL A O 1
ATOM 4566 N N . ASP A 1 606 ? -16.028 -6.590 29.387 1.00 96.94 606 ASP A N 1
ATOM 4567 C CA . ASP A 1 606 ? -15.479 -7.085 30.659 1.00 96.94 606 ASP A CA 1
ATOM 4568 C C . ASP A 1 606 ? -14.554 -6.010 31.262 1.00 96.94 606 ASP A C 1
ATOM 4570 O O . ASP A 1 606 ? -13.333 -6.138 31.329 1.00 96.94 606 ASP A O 1
ATOM 4574 N N . GLN A 1 607 ? -15.144 -4.861 31.591 1.00 95.88 607 GLN A N 1
ATOM 4575 C CA . GLN A 1 607 ? -14.446 -3.641 31.980 1.00 95.88 607 GLN A CA 1
ATOM 4576 C C . GLN A 1 607 ? -14.448 -3.442 33.508 1.00 95.88 607 GLN A C 1
ATOM 4578 O O . GLN A 1 607 ? -15.468 -3.020 34.070 1.00 95.88 607 GLN A O 1
ATOM 4583 N N . PRO A 1 608 ? -13.316 -3.653 34.211 1.00 93.06 608 PRO A N 1
ATOM 4584 C CA . PRO A 1 608 ? -13.221 -3.402 35.650 1.00 93.06 608 PRO A CA 1
ATOM 4585 C C . PRO A 1 608 ? -13.040 -1.921 36.026 1.00 93.06 608 PRO A C 1
ATOM 4587 O O . PRO A 1 608 ? -13.211 -1.573 37.196 1.00 93.06 608 PRO A O 1
ATOM 4590 N N . GLY A 1 609 ? -12.668 -1.047 35.083 1.00 93.56 609 GLY A N 1
ATOM 4591 C CA . GLY A 1 609 ? -12.424 0.375 35.343 1.00 93.56 609 GLY A CA 1
ATOM 4592 C C . GLY A 1 609 ? -11.182 0.930 34.640 1.00 93.56 609 GLY A C 1
ATOM 4593 O O . GLY A 1 609 ? -10.550 0.267 33.821 1.00 93.56 609 GLY A O 1
ATOM 4594 N N . PHE A 1 610 ? -10.812 2.171 34.965 1.00 94.88 610 PHE A N 1
ATOM 4595 C CA . PHE A 1 610 ? -9.519 2.722 34.542 1.00 94.88 610 PHE A CA 1
ATOM 4596 C C . PHE A 1 610 ? -8.388 2.098 35.355 1.00 94.88 610 PHE A C 1
ATOM 4598 O O . PHE A 1 610 ? -8.561 1.808 36.541 1.00 94.88 610 PHE A O 1
ATOM 4605 N N . MET A 1 611 ? -7.222 1.930 34.729 1.00 94.88 611 MET A N 1
ATOM 4606 C CA . MET A 1 611 ? -6.037 1.455 35.434 1.00 94.88 611 MET A CA 1
ATOM 4607 C C . MET A 1 611 ? -5.643 2.451 36.531 1.00 94.88 611 MET A C 1
ATOM 4609 O O . MET A 1 611 ? -5.541 3.655 36.284 1.00 94.88 611 MET A O 1
ATOM 4613 N N . ILE A 1 612 ? -5.426 1.934 37.740 1.00 90.50 612 ILE A N 1
ATOM 4614 C CA . ILE A 1 612 ? -5.049 2.718 38.919 1.00 90.50 612 ILE A CA 1
ATOM 4615 C C . ILE A 1 612 ? -3.551 2.597 39.207 1.00 90.50 612 ILE A C 1
ATOM 4617 O O . ILE A 1 612 ? -2.927 1.573 38.932 1.00 90.50 612 ILE A O 1
ATOM 4621 N N . GLY A 1 613 ? -2.991 3.621 39.850 1.00 91.88 613 GLY A N 1
ATOM 4622 C CA . GLY A 1 613 ? -1.633 3.599 40.390 1.00 91.88 613 GLY A CA 1
ATOM 4623 C C . GLY A 1 613 ? -0.747 4.737 39.873 1.00 91.88 613 GLY A C 1
ATOM 4624 O O . GLY A 1 613 ? -1.107 5.430 38.921 1.00 91.88 613 GLY A O 1
ATOM 4625 N N . PRO A 1 614 ? 0.432 4.951 40.489 1.00 93.38 614 PRO A N 1
ATOM 4626 C CA . PRO A 1 614 ? 1.274 6.113 40.195 1.00 93.38 614 PRO A CA 1
ATOM 4627 C C . PRO A 1 614 ? 1.732 6.210 38.736 1.00 93.38 614 PRO A C 1
ATOM 4629 O O . PRO A 1 614 ? 1.908 7.311 38.222 1.00 93.38 614 PRO A O 1
ATOM 4632 N N . GLU A 1 615 ? 1.948 5.075 38.070 1.00 94.19 615 GLU A N 1
ATOM 4633 C CA . GLU A 1 615 ? 2.327 5.035 36.656 1.00 94.19 615 GLU A CA 1
ATOM 4634 C C . GLU A 1 615 ? 1.164 5.453 35.750 1.00 94.19 615 GLU A C 1
ATOM 4636 O O . GLU A 1 615 ? 1.345 6.308 34.887 1.00 94.19 615 GLU A O 1
ATOM 4641 N N . SER A 1 616 ? -0.051 4.965 36.016 1.00 94.44 616 SER A N 1
ATOM 4642 C CA . SER A 1 616 ? -1.260 5.352 35.279 1.00 94.44 616 SER A CA 1
ATOM 4643 C C . SER A 1 616 ? -1.557 6.847 35.380 1.00 94.44 616 SER A C 1
ATOM 4645 O O . SER A 1 616 ? -1.943 7.458 34.379 1.00 94.44 616 SER A O 1
ATOM 4647 N N . GLU A 1 617 ? -1.326 7.447 36.552 1.00 94.62 617 GLU A N 1
ATOM 4648 C CA . GLU A 1 617 ? -1.435 8.897 36.748 1.00 94.62 617 GLU A CA 1
ATOM 4649 C C . GLU A 1 617 ? -0.393 9.659 35.912 1.00 94.62 617 GLU A C 1
ATOM 4651 O O . GLU A 1 617 ? -0.730 10.622 35.223 1.00 94.62 617 GLU A O 1
ATOM 4656 N N . ARG A 1 618 ? 0.870 9.201 35.897 1.00 95.94 618 ARG A N 1
ATOM 4657 C CA . ARG A 1 618 ? 1.952 9.825 35.106 1.00 95.94 618 ARG A CA 1
ATOM 4658 C C . ARG A 1 618 ? 1.719 9.722 33.603 1.00 95.94 618 ARG A C 1
ATOM 4660 O O . ARG A 1 618 ? 2.008 10.678 32.887 1.00 95.94 618 ARG A O 1
ATOM 4667 N N . SER A 1 619 ? 1.179 8.601 33.137 1.00 95.69 619 SER A N 1
ATOM 4668 C CA . SER A 1 619 ? 0.832 8.389 31.729 1.00 95.69 619 SER A CA 1
ATOM 4669 C C . SER A 1 619 ? -0.428 9.150 31.302 1.00 95.69 619 SER A C 1
ATOM 4671 O O . SER A 1 619 ? -0.783 9.132 30.127 1.00 95.69 619 SER A O 1
ATOM 4673 N N . GLY A 1 620 ? -1.119 9.835 32.223 1.00 96.38 620 GLY A N 1
ATOM 4674 C CA . GLY A 1 620 ? -2.311 10.622 31.910 1.00 96.38 620 GLY A CA 1
ATOM 4675 C C . GLY A 1 620 ? -3.529 9.764 31.562 1.00 96.38 620 GLY A C 1
ATOM 4676 O O . GLY A 1 620 ? -4.336 10.162 30.722 1.00 96.38 620 GLY A O 1
ATOM 4677 N N . THR A 1 621 ? -3.679 8.598 32.200 1.00 96.56 621 THR A N 1
ATOM 4678 C CA . THR A 1 621 ? -4.745 7.619 31.902 1.00 96.56 621 THR A CA 1
ATOM 4679 C C . THR A 1 621 ? -6.140 8.240 31.933 1.00 96.56 621 THR A C 1
ATOM 4681 O O . THR A 1 621 ? -6.938 7.968 31.045 1.00 96.56 621 THR A O 1
ATOM 4684 N N . ILE A 1 622 ? -6.423 9.145 32.878 1.00 95.25 622 ILE A N 1
ATOM 4685 C CA . ILE A 1 622 ? -7.716 9.848 32.952 1.00 95.25 622 ILE A CA 1
ATOM 4686 C C . ILE A 1 622 ? -7.977 10.662 31.678 1.00 95.25 622 ILE A C 1
ATOM 4688 O O . ILE A 1 622 ? -9.075 10.618 31.132 1.00 95.25 622 ILE A O 1
ATOM 4692 N N . ARG A 1 623 ? -6.973 11.389 31.172 1.00 96.12 623 ARG A N 1
ATOM 4693 C CA . ARG A 1 623 ? -7.118 12.227 29.975 1.00 96.12 623 ARG A CA 1
ATOM 4694 C C . ARG A 1 623 ? -7.445 11.378 28.750 1.00 96.12 623 ARG A C 1
ATOM 4696 O O . ARG A 1 623 ? -8.447 11.627 28.086 1.00 96.12 623 ARG A O 1
ATOM 4703 N N . TYR A 1 624 ? -6.619 10.370 28.477 1.00 97.44 624 TYR A N 1
ATOM 4704 C CA . TYR A 1 624 ? -6.804 9.502 27.314 1.00 97.44 624 TYR A CA 1
ATOM 4705 C C . TYR A 1 624 ? -8.055 8.629 27.445 1.00 97.44 624 TYR A C 1
ATOM 4707 O O . TYR A 1 624 ? -8.788 8.456 26.475 1.00 97.44 624 TYR A O 1
ATOM 4715 N N . GLY A 1 625 ? -8.357 8.162 28.656 1.00 97.12 625 GLY A N 1
ATOM 4716 C CA . GLY A 1 625 ? -9.584 7.446 28.977 1.00 97.12 625 GLY A CA 1
ATOM 4717 C C . GLY A 1 625 ? -10.836 8.269 28.684 1.00 97.12 625 GLY A C 1
ATOM 4718 O O . GLY A 1 625 ? -11.736 7.802 27.991 1.00 97.12 625 GLY A O 1
ATOM 4719 N N . MET A 1 626 ? -10.877 9.532 29.117 1.00 97.31 626 MET A N 1
ATOM 4720 C CA . MET A 1 626 ? -11.994 10.427 28.797 1.00 97.31 626 MET A CA 1
ATOM 4721 C C . MET A 1 626 ? -12.074 10.769 27.304 1.00 97.31 626 MET A C 1
ATOM 4723 O O . MET A 1 626 ? -13.170 11.003 26.796 1.00 97.31 626 MET A O 1
ATOM 4727 N N . ALA A 1 627 ? -10.955 10.750 26.578 1.00 97.25 627 ALA A N 1
ATOM 4728 C CA . ALA A 1 627 ? -10.958 10.883 25.124 1.00 97.25 627 ALA A CA 1
ATOM 4729 C C . ALA A 1 627 ? -11.613 9.676 24.429 1.00 97.25 627 ALA A C 1
ATOM 4731 O O . ALA A 1 627 ? -12.356 9.864 23.466 1.00 97.25 627 ALA A O 1
ATOM 4732 N N . ALA A 1 628 ? -11.385 8.457 24.931 1.00 97.62 628 ALA A N 1
ATOM 4733 C CA . ALA A 1 628 ? -12.059 7.246 24.458 1.00 97.62 628 ALA A CA 1
ATOM 4734 C C . ALA A 1 628 ? -13.566 7.271 24.771 1.00 97.62 628 ALA A C 1
ATOM 4736 O O . ALA A 1 628 ? -14.374 6.994 23.887 1.00 97.62 628 ALA A O 1
ATOM 4737 N N . VAL A 1 629 ? -13.953 7.703 25.980 1.00 97.38 629 VAL A N 1
ATOM 4738 C CA . VAL A 1 629 ? -15.367 7.924 26.346 1.00 97.38 629 VAL A CA 1
ATOM 4739 C C . VAL A 1 629 ? -16.028 8.924 25.396 1.00 97.38 629 VAL A C 1
ATOM 4741 O O . VAL A 1 629 ? -17.111 8.666 24.878 1.00 97.38 629 VAL A O 1
ATOM 4744 N N . ALA A 1 630 ? -15.369 10.054 25.125 1.00 97.06 630 ALA A N 1
ATOM 4745 C CA . ALA A 1 630 ? -15.889 11.065 24.209 1.00 97.06 630 ALA A CA 1
ATOM 4746 C C . ALA A 1 630 ? -16.009 10.550 22.765 1.00 97.06 630 ALA A C 1
ATOM 4748 O O . ALA A 1 630 ? -16.928 10.956 22.059 1.00 97.06 630 ALA A O 1
ATOM 4749 N N . ALA A 1 631 ? -15.106 9.667 22.327 1.00 97.06 631 ALA A N 1
ATOM 4750 C CA . ALA A 1 631 ? -15.186 9.046 21.010 1.00 97.06 631 ALA A CA 1
ATOM 4751 C C . ALA A 1 631 ? -16.402 8.121 20.887 1.00 97.06 631 ALA A C 1
ATOM 4753 O O . ALA A 1 631 ? -17.154 8.258 19.927 1.00 97.06 631 ALA A O 1
ATOM 4754 N N . ALA A 1 632 ? -16.645 7.257 21.877 1.00 96.88 632 ALA A N 1
ATOM 4755 C CA . ALA A 1 632 ? -17.821 6.386 21.897 1.00 96.88 632 ALA A CA 1
ATOM 4756 C C . ALA A 1 632 ? -19.133 7.185 21.977 1.00 96.88 632 ALA A C 1
ATOM 4758 O O . ALA A 1 632 ? -20.050 6.955 21.195 1.00 96.88 632 ALA A O 1
ATOM 4759 N N . ALA A 1 633 ? -19.199 8.194 22.851 1.00 95.75 633 ALA A N 1
ATOM 4760 C CA . ALA A 1 633 ? -20.388 9.030 23.026 1.00 95.75 633 ALA A CA 1
ATOM 4761 C C . ALA A 1 633 ? -20.747 9.883 21.791 1.00 95.75 633 ALA A C 1
ATOM 4763 O O . ALA A 1 633 ? -21.872 10.368 21.692 1.00 95.75 633 ALA A O 1
ATOM 4764 N N . GLN A 1 634 ? -19.796 10.099 20.879 1.00 95.12 634 GLN A N 1
ATOM 4765 C CA . GLN A 1 634 ? -19.982 10.854 19.636 1.00 95.12 634 GLN A CA 1
ATOM 4766 C C . GLN A 1 634 ? -20.031 9.961 18.391 1.00 95.12 634 GLN A C 1
ATOM 4768 O O . GLN A 1 634 ? -20.150 10.499 17.291 1.00 95.12 634 GLN A O 1
ATOM 4773 N N . ALA A 1 635 ? -19.892 8.642 18.540 1.00 95.56 635 ALA A N 1
ATOM 4774 C CA . ALA A 1 635 ? -19.972 7.724 17.414 1.00 95.56 635 ALA A CA 1
ATOM 4775 C C . ALA A 1 635 ? -21.374 7.775 16.790 1.00 95.56 635 ALA A C 1
ATOM 4777 O O . ALA A 1 635 ? -22.380 7.907 17.491 1.00 95.56 635 ALA A O 1
ATOM 4778 N N . THR A 1 636 ? -21.418 7.688 15.466 1.00 94.75 636 THR A N 1
ATOM 4779 C CA . THR A 1 636 ? -22.636 7.761 14.650 1.00 94.75 636 THR A CA 1
ATOM 4780 C C . THR A 1 636 ? -23.008 6.416 14.041 1.00 94.75 636 THR A C 1
ATOM 4782 O O . THR A 1 636 ? -24.180 6.176 13.751 1.00 94.75 636 THR A O 1
ATOM 4785 N N . VAL A 1 637 ? -22.032 5.520 13.878 1.00 96.75 637 VAL A N 1
ATOM 4786 C CA . VAL A 1 637 ? -22.278 4.137 13.460 1.00 96.75 637 VAL A CA 1
ATOM 4787 C C . VAL A 1 637 ? -23.097 3.366 14.500 1.00 96.75 637 VAL A C 1
ATOM 4789 O O . VAL A 1 637 ? -22.989 3.655 15.692 1.00 96.75 637 VAL A O 1
ATOM 4792 N N . PRO A 1 638 ? -23.889 2.358 14.090 1.00 97.62 638 PRO A N 1
ATOM 4793 C CA . PRO A 1 638 ? -24.636 1.515 15.016 1.00 97.62 638 PRO A CA 1
ATOM 4794 C C . PRO A 1 638 ? -23.708 0.653 15.877 1.00 97.62 638 PRO A C 1
ATOM 4796 O O . PRO A 1 638 ? -22.709 0.121 15.383 1.00 97.62 638 PRO A O 1
ATOM 4799 N N . TRP A 1 639 ? -24.059 0.489 17.156 1.00 98.62 639 TRP A N 1
ATOM 4800 C CA . TRP A 1 639 ? -23.332 -0.367 18.101 1.00 98.62 639 TRP A CA 1
ATOM 4801 C C . TRP A 1 639 ? -24.236 -1.459 18.668 1.00 98.62 639 TRP A C 1
ATOM 4803 O O . TRP A 1 639 ? -25.337 -1.168 19.137 1.00 98.62 639 TRP A O 1
ATOM 4813 N N . ALA A 1 640 ? -23.728 -2.687 18.710 1.00 98.69 640 ALA A N 1
ATOM 4814 C CA . ALA A 1 640 ? -24.235 -3.747 19.568 1.00 98.69 640 ALA A CA 1
ATOM 4815 C C . ALA A 1 640 ? -23.251 -3.979 20.719 1.00 98.69 640 ALA A C 1
ATOM 4817 O O . ALA A 1 640 ? -22.047 -4.118 20.512 1.00 98.69 640 ALA A O 1
ATOM 4818 N N . VAL A 1 641 ? -23.755 -4.004 21.946 1.00 98.69 641 VAL A N 1
ATOM 4819 C CA . VAL A 1 641 ? -22.972 -4.182 23.167 1.00 98.69 641 VAL A CA 1
ATOM 4820 C C . VAL A 1 641 ? -23.384 -5.497 23.803 1.00 98.69 641 VAL A C 1
ATOM 4822 O O . VAL A 1 641 ? -24.540 -5.667 24.175 1.00 98.69 641 VAL A O 1
ATOM 4825 N N . VAL A 1 642 ? -22.431 -6.408 23.950 1.00 98.69 642 VAL A N 1
ATOM 4826 C CA . VAL A 1 642 ? -22.586 -7.677 24.656 1.00 98.69 642 VAL A CA 1
ATOM 4827 C C . VAL A 1 642 ? -21.886 -7.538 26.001 1.00 98.69 642 VAL A C 1
ATOM 4829 O O . VAL A 1 642 ? -20.659 -7.534 26.084 1.00 98.69 642 VAL A O 1
ATOM 4832 N N . GLN A 1 643 ? -22.653 -7.382 27.074 1.00 98.25 643 GLN A N 1
ATOM 4833 C CA . GLN A 1 643 ? -22.117 -7.424 28.429 1.00 98.25 643 GLN A CA 1
ATOM 4834 C C . GLN A 1 643 ? -21.803 -8.884 28.770 1.00 98.25 643 GLN A C 1
ATOM 4836 O O . GLN A 1 643 ? -22.717 -9.691 28.928 1.00 98.25 643 GLN A O 1
ATOM 4841 N N . VAL A 1 644 ? -20.513 -9.218 28.858 1.00 97.88 644 VAL A N 1
ATOM 4842 C CA . VAL A 1 644 ? -20.038 -10.589 29.103 1.00 97.88 644 VAL A CA 1
ATOM 4843 C C . VAL A 1 644 ? -19.857 -10.825 30.598 1.00 97.88 644 VAL A C 1
ATOM 4845 O O . VAL A 1 644 ? -20.313 -11.834 31.132 1.00 97.88 644 VAL A O 1
ATOM 4848 N N . HIS A 1 645 ? -19.196 -9.895 31.287 1.00 95.31 645 HIS A N 1
ATOM 4849 C CA . HIS A 1 645 ? -18.833 -10.064 32.691 1.00 95.31 645 HIS A CA 1
ATOM 4850 C C . HIS A 1 645 ? -18.793 -8.709 33.417 1.00 95.31 645 HIS A C 1
ATOM 4852 O O . HIS A 1 645 ? -19.849 -8.195 33.790 1.00 95.31 645 HIS A O 1
ATOM 4858 N N . LYS A 1 646 ? -17.630 -8.083 33.622 1.00 93.50 646 LYS A N 1
ATOM 4859 C CA . LYS A 1 646 ? -17.529 -6.873 34.455 1.00 93.50 646 LYS A CA 1
ATOM 4860 C C . LYS A 1 646 ? -17.976 -5.606 33.732 1.00 93.50 646 LYS A C 1
ATOM 4862 O O . LYS A 1 646 ? -17.669 -5.381 32.565 1.00 93.50 646 LYS A O 1
ATOM 4867 N N . GLY A 1 647 ? -18.640 -4.720 34.469 1.00 93.88 647 GLY A N 1
ATOM 4868 C CA . GLY A 1 647 ? -18.961 -3.362 34.027 1.00 93.88 647 GLY A CA 1
ATOM 4869 C C . GLY A 1 647 ? -18.929 -2.378 35.190 1.00 93.88 647 GLY A C 1
ATOM 4870 O O . GLY A 1 647 ? -19.971 -2.083 35.787 1.00 93.88 647 GLY A O 1
ATOM 4871 N N . PHE A 1 648 ? -17.736 -1.881 35.528 1.00 90.50 648 PHE A N 1
ATOM 4872 C CA . PHE A 1 648 ? -17.528 -0.977 36.658 1.00 90.50 648 PHE A CA 1
ATOM 4873 C C . PHE A 1 648 ? -17.014 0.419 36.285 1.00 90.50 648 PHE A C 1
ATOM 4875 O O . PHE A 1 648 ? -16.209 0.619 35.369 1.00 90.50 648 PHE A O 1
ATOM 4882 N N . GLY A 1 649 ? -17.467 1.402 37.066 1.00 88.44 649 GLY A N 1
ATOM 4883 C CA . GLY A 1 649 ? -16.943 2.765 37.068 1.00 88.44 649 GLY A CA 1
ATOM 4884 C C . GLY A 1 649 ? -17.103 3.523 35.748 1.00 88.44 649 GLY A C 1
ATOM 4885 O O . GLY A 1 649 ? -17.845 3.139 34.847 1.00 88.44 649 GLY A O 1
ATOM 4886 N N . VAL A 1 650 ? -16.384 4.641 35.637 1.00 90.81 650 VAL A N 1
ATOM 4887 C CA . VAL A 1 650 ? -16.501 5.564 34.494 1.00 90.81 650 VAL A CA 1
ATOM 4888 C C . VAL A 1 650 ? -15.973 4.953 33.193 1.00 90.81 650 VAL A C 1
ATOM 4890 O O . VAL A 1 650 ? -16.516 5.244 32.134 1.00 90.81 650 VAL A O 1
ATOM 4893 N N . ALA A 1 651 ? -14.967 4.073 33.249 1.00 93.44 651 ALA A N 1
ATOM 4894 C CA . ALA A 1 651 ? -14.415 3.442 32.045 1.00 93.44 651 ALA A CA 1
ATOM 4895 C C . ALA A 1 651 ? -15.463 2.616 31.284 1.00 93.44 651 ALA A C 1
ATOM 4897 O O . ALA A 1 651 ? -15.402 2.524 30.062 1.00 93.44 651 ALA A O 1
ATOM 4898 N N . THR A 1 652 ? -16.474 2.094 31.988 1.00 94.25 652 THR A N 1
ATOM 4899 C CA . THR A 1 652 ? -17.612 1.397 31.375 1.00 94.25 652 THR A CA 1
ATOM 4900 C C . THR A 1 652 ? -18.375 2.293 30.396 1.00 94.25 652 THR A C 1
ATOM 4902 O O . THR A 1 652 ? -18.860 1.798 29.387 1.00 94.25 652 THR A O 1
ATOM 4905 N N . ALA A 1 653 ? -18.410 3.615 30.605 1.00 94.62 653 ALA A N 1
ATOM 4906 C CA . ALA A 1 653 ? -19.064 4.549 29.685 1.00 94.62 653 ALA A CA 1
ATOM 4907 C C . ALA A 1 653 ? -18.417 4.586 28.288 1.00 94.62 653 ALA A C 1
ATOM 4909 O O . ALA A 1 653 ? -19.102 4.897 27.320 1.00 94.62 653 ALA A O 1
ATOM 4910 N N . ALA A 1 654 ? -17.133 4.226 28.150 1.00 95.75 654 ALA A N 1
ATOM 4911 C CA . ALA A 1 654 ? -16.475 4.134 26.843 1.00 95.75 654 ALA A CA 1
ATOM 4912 C C . ALA A 1 654 ? -17.040 3.005 25.969 1.00 95.75 654 ALA A C 1
ATOM 4914 O O . ALA A 1 654 ? -16.800 2.986 24.764 1.00 95.75 654 ALA A O 1
ATOM 4915 N N . HIS A 1 655 ? -17.794 2.076 26.560 1.00 96.75 655 HIS A N 1
ATOM 4916 C CA . HIS A 1 655 ? -18.324 0.901 25.881 1.00 96.75 655 HIS A CA 1
ATOM 4917 C C . HIS A 1 655 ? -19.756 1.082 25.347 1.00 96.75 655 HIS A C 1
ATOM 4919 O O . HIS A 1 655 ? -20.320 0.137 24.800 1.00 96.75 655 HIS A O 1
ATOM 4925 N N . TYR A 1 656 ? -20.327 2.287 25.453 1.00 96.50 656 TYR A N 1
ATOM 4926 C CA . TYR A 1 656 ? -21.690 2.595 25.014 1.00 96.50 656 TYR A CA 1
ATOM 4927 C C . TYR A 1 656 ? -21.698 3.810 24.083 1.00 96.50 656 TYR A C 1
ATOM 4929 O O . TYR A 1 656 ? -21.329 4.912 24.486 1.00 96.50 656 TYR A O 1
ATOM 4937 N N . ALA A 1 657 ? -22.171 3.614 22.852 1.00 96.19 657 ALA A N 1
ATOM 4938 C CA . ALA A 1 657 ? -22.488 4.694 21.915 1.00 96.19 657 ALA A CA 1
ATOM 4939 C C . ALA A 1 657 ? -23.987 5.057 21.958 1.00 96.19 657 ALA A C 1
ATOM 4941 O O . ALA A 1 657 ? -24.785 4.264 22.468 1.00 96.19 657 ALA A O 1
ATOM 4942 N N . PRO A 1 658 ? -24.411 6.224 21.444 1.00 95.19 658 PRO A N 1
ATOM 4943 C CA . PRO A 1 658 ? -25.829 6.566 21.333 1.00 95.19 658 PRO A CA 1
ATOM 4944 C C . PRO A 1 658 ? -26.625 5.518 20.536 1.00 95.19 658 PRO A C 1
ATOM 4946 O O . PRO A 1 658 ? -26.177 5.062 19.491 1.00 95.19 658 PRO A O 1
ATOM 4949 N N . GLY A 1 659 ? -27.820 5.150 21.014 1.00 93.44 659 GLY A N 1
ATOM 4950 C CA . GLY A 1 659 ? -28.717 4.232 20.293 1.00 93.44 659 GLY A CA 1
ATOM 4951 C C . GLY A 1 659 ? -28.225 2.781 20.192 1.00 93.44 659 GLY A C 1
ATOM 4952 O O . GLY A 1 659 ? -28.603 2.078 19.260 1.00 93.44 659 GLY A O 1
ATOM 4953 N N . ASN A 1 660 ? -27.369 2.341 21.117 1.00 95.31 660 ASN A N 1
ATOM 4954 C CA . ASN A 1 660 ? -26.837 0.980 21.133 1.00 95.31 660 ASN A CA 1
ATOM 4955 C C . ASN A 1 660 ? -27.905 -0.104 21.378 1.00 95.31 660 ASN A C 1
ATOM 4957 O O . ASN A 1 660 ? -28.876 0.104 22.101 1.00 95.31 660 ASN A O 1
ATOM 4961 N N . TYR A 1 661 ? -27.677 -1.288 20.809 1.00 98.25 661 TYR A N 1
ATOM 4962 C CA . TYR A 1 661 ? -28.410 -2.516 21.114 1.00 98.25 661 TYR A CA 1
ATOM 4963 C C . TYR A 1 661 ? -27.653 -3.295 22.193 1.00 98.25 661 TYR A C 1
ATOM 4965 O O . TYR A 1 661 ? -26.490 -3.628 21.995 1.00 98.25 661 TYR A O 1
ATOM 4973 N N . VAL A 1 662 ? -28.263 -3.542 23.354 1.00 98.12 662 VAL A N 1
ATOM 4974 C CA . VAL A 1 662 ? -27.548 -4.041 24.548 1.00 98.12 662 VAL A CA 1
ATOM 4975 C C . VAL A 1 662 ? -28.046 -5.421 24.945 1.00 98.12 662 VAL A C 1
ATOM 4977 O O . VAL A 1 662 ? -29.174 -5.556 25.414 1.00 98.12 662 VAL A O 1
ATOM 4980 N N . LEU A 1 663 ? -27.172 -6.410 24.820 1.00 98.38 663 LEU A N 1
ATOM 4981 C CA . LEU A 1 663 ? -27.367 -7.787 25.252 1.00 98.38 663 LEU A CA 1
ATOM 4982 C C . LEU A 1 663 ? -26.557 -8.026 26.525 1.00 98.38 663 LEU A C 1
ATOM 4984 O O . LEU A 1 663 ? -25.408 -7.591 26.619 1.00 98.38 663 LEU A O 1
ATOM 4988 N N . ALA A 1 664 ? -27.132 -8.717 27.499 1.00 97.88 664 ALA A N 1
ATOM 4989 C CA . ALA A 1 664 ? -26.443 -9.091 28.725 1.00 97.88 664 ALA A CA 1
ATOM 4990 C C . ALA A 1 664 ? -26.411 -10.604 28.896 1.00 97.88 664 ALA A C 1
ATOM 4992 O O . ALA A 1 664 ? -27.407 -11.286 28.665 1.00 97.88 664 ALA A O 1
ATOM 4993 N N . TRP A 1 665 ? -25.271 -11.124 29.339 1.00 97.88 665 TRP A N 1
ATOM 4994 C CA . TRP A 1 665 ? -25.160 -12.503 29.795 1.00 97.88 665 TRP A CA 1
ATOM 4995 C C . TRP A 1 665 ? -25.521 -12.629 31.283 1.00 97.88 665 TRP A C 1
ATOM 4997 O O . TRP A 1 665 ? -25.390 -11.661 32.040 1.00 97.88 665 TRP A O 1
ATOM 5007 N N . PRO A 1 666 ? -25.896 -13.830 31.761 1.00 95.19 666 PRO A N 1
ATOM 5008 C CA . PRO A 1 666 ? -26.174 -14.063 33.179 1.00 95.19 666 PRO A CA 1
ATOM 5009 C C . PRO A 1 666 ? -24.95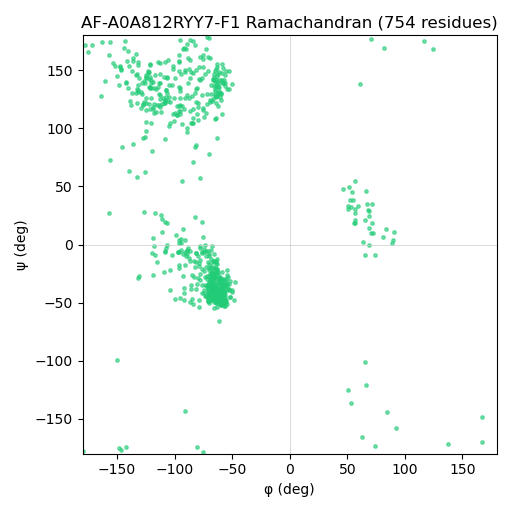4 -13.856 34.089 1.00 95.19 666 PRO A C 1
ATOM 5011 O O . PRO A 1 666 ? -25.116 -13.635 35.286 1.00 95.19 666 PRO A O 1
ATOM 5014 N N . SER A 1 667 ? -23.742 -13.925 33.528 1.00 94.69 667 SER A N 1
ATOM 5015 C CA . SER A 1 667 ? -22.461 -13.721 34.216 1.00 94.69 667 SER A CA 1
ATOM 5016 C C . SER A 1 667 ? -22.135 -12.259 34.517 1.00 94.69 667 SER A C 1
ATOM 5018 O O . SER A 1 667 ? -21.133 -11.990 35.170 1.00 94.69 667 SER A O 1
ATOM 5020 N N . VAL A 1 668 ? -22.929 -11.302 34.039 1.00 94.38 668 VAL A N 1
ATOM 5021 C CA . VAL A 1 668 ? -22.607 -9.882 34.189 1.00 94.38 668 VAL A CA 1
ATOM 5022 C C . VAL A 1 668 ? -22.606 -9.446 35.653 1.00 94.38 668 VAL A C 1
ATOM 5024 O O . VAL A 1 668 ? -23.556 -9.677 36.393 1.00 94.38 668 VAL A O 1
ATOM 5027 N N . GLU A 1 669 ? -21.573 -8.707 36.045 1.00 90.25 669 GLU A N 1
ATOM 5028 C CA . GLU A 1 669 ? -21.484 -8.033 37.337 1.00 90.25 669 GLU A CA 1
ATOM 5029 C C . GLU A 1 669 ? -21.153 -6.561 37.108 1.00 90.25 669 GLU A C 1
ATOM 5031 O O . GLU A 1 669 ? -20.134 -6.209 36.511 1.00 90.25 669 GLU A O 1
ATOM 5036 N N . SER A 1 670 ? -22.011 -5.657 37.578 1.00 88.88 670 SER A N 1
ATOM 5037 C CA . SER A 1 670 ? -21.868 -4.244 37.217 1.00 88.88 670 SER A CA 1
ATOM 5038 C C . SER A 1 670 ? -22.299 -3.278 38.313 1.00 88.88 670 SER A C 1
ATOM 5040 O O . SER A 1 670 ? -23.168 -3.562 39.135 1.00 88.88 670 SER A O 1
ATOM 5042 N N . GLY A 1 671 ? -21.682 -2.095 38.344 1.00 85.94 671 GLY A N 1
ATOM 5043 C CA . GLY A 1 671 ? -21.918 -1.106 39.397 1.00 85.94 671 GLY A CA 1
ATOM 5044 C C . GLY A 1 671 ? -20.898 0.032 39.420 1.00 85.94 671 GLY A C 1
ATOM 5045 O O . GLY A 1 671 ? -20.078 0.178 38.519 1.00 85.94 671 GLY A O 1
ATOM 5046 N N . ALA A 1 672 ? -20.929 0.854 40.470 1.00 78.62 672 ALA A N 1
ATOM 5047 C CA . ALA A 1 672 ? -20.025 2.002 40.576 1.00 78.62 672 ALA A CA 1
ATOM 5048 C C . ALA A 1 672 ? -18.557 1.604 40.841 1.00 78.62 672 ALA A C 1
ATOM 5050 O O . ALA A 1 672 ? -17.652 2.227 40.293 1.00 78.62 672 ALA A O 1
ATOM 5051 N N . LEU A 1 673 ? -18.318 0.580 41.673 1.00 74.75 673 LEU A N 1
ATOM 5052 C CA . LEU A 1 673 ? -16.988 0.129 42.119 1.00 74.75 673 LEU A CA 1
ATOM 5053 C C . LEU A 1 673 ? -16.975 -1.396 42.349 1.00 74.75 673 LEU A C 1
ATOM 5055 O O . LEU A 1 673 ? -18.019 -1.926 42.724 1.00 74.75 673 LEU A O 1
ATOM 5059 N N . PRO A 1 674 ? -15.841 -2.113 42.223 1.00 73.88 674 PRO A N 1
ATOM 5060 C CA . PRO A 1 674 ? -15.709 -3.531 42.617 1.00 73.88 674 PRO A CA 1
ATOM 5061 C C . PRO A 1 674 ? -16.036 -3.804 44.106 1.00 73.88 674 PRO A C 1
ATOM 5063 O O . PRO A 1 674 ? -15.880 -2.909 44.942 1.00 73.88 674 PRO A O 1
ATOM 5066 N N . LEU A 1 675 ? -16.513 -5.013 44.455 1.00 70.19 675 LEU A N 1
ATOM 5067 C CA . LEU A 1 675 ? -16.902 -5.367 45.839 1.00 70.19 675 LEU A CA 1
ATOM 5068 C C . LEU A 1 675 ? -15.681 -5.469 46.748 1.00 70.19 675 LEU A C 1
ATOM 5070 O O . LEU A 1 675 ? -15.667 -4.838 47.807 1.00 70.19 675 LEU A O 1
ATOM 5074 N N . GLU A 1 676 ? -14.649 -6.201 46.309 1.00 63.28 676 GLU A N 1
ATOM 5075 C CA . GLU A 1 676 ? -13.524 -6.638 47.149 1.00 63.28 676 GLU A CA 1
ATOM 5076 C C . GLU A 1 676 ? -12.607 -5.502 47.650 1.00 63.28 676 GLU A C 1
ATOM 5078 O O . GLU A 1 676 ? -11.690 -5.745 48.431 1.00 63.28 676 GLU A O 1
ATOM 5083 N N . GLY A 1 677 ? -12.884 -4.249 47.276 1.00 63.59 677 GLY A N 1
ATOM 5084 C CA . GLY A 1 677 ? -12.274 -3.049 47.862 1.00 63.59 677 GLY A CA 1
ATOM 5085 C C . GLY A 1 677 ? -13.284 -1.971 48.271 1.00 63.59 677 GLY A C 1
ATOM 5086 O O . GLY A 1 677 ? -13.030 -1.215 49.207 1.00 63.59 677 GLY A O 1
ATOM 5087 N N . GLY A 1 678 ? -14.452 -1.910 47.621 1.00 68.69 678 GLY A N 1
ATOM 5088 C CA . GLY A 1 678 ? -15.484 -0.919 47.926 1.00 68.69 678 GLY A CA 1
ATOM 5089 C C . GLY A 1 678 ? -16.137 -1.132 49.291 1.00 68.69 678 GLY A C 1
ATOM 5090 O O . GLY A 1 678 ? -16.367 -0.161 50.008 1.00 68.69 678 GLY A O 1
ATOM 5091 N N . VAL A 1 679 ? -16.385 -2.387 49.686 1.00 75.44 679 VAL A N 1
ATOM 5092 C CA . VAL A 1 679 ? -17.052 -2.705 50.962 1.00 75.44 679 VAL A CA 1
ATOM 5093 C C . VAL A 1 679 ? -16.168 -2.354 52.157 1.00 75.44 679 VAL A C 1
ATOM 5095 O O . VAL A 1 679 ? -16.624 -1.687 53.084 1.00 75.44 679 VAL A O 1
ATOM 5098 N N . ALA A 1 680 ? -14.883 -2.712 52.092 1.00 69.50 680 ALA A N 1
ATOM 5099 C CA . ALA A 1 680 ? -13.907 -2.407 53.136 1.00 69.50 680 ALA A CA 1
ATOM 5100 C C . ALA A 1 680 ? -13.709 -0.895 53.351 1.00 69.50 680 ALA A C 1
ATOM 5102 O O . ALA A 1 680 ? -13.410 -0.465 54.462 1.00 69.50 680 ALA A O 1
ATOM 5103 N N . VAL A 1 681 ? -13.887 -0.080 52.305 1.00 72.38 681 VAL A N 1
ATOM 5104 C CA . VAL A 1 681 ? -13.776 1.384 52.391 1.00 72.38 681 VAL A CA 1
ATOM 5105 C C . VAL A 1 681 ? -15.091 2.021 52.845 1.00 72.38 681 VAL A C 1
ATOM 5107 O O . VAL A 1 681 ? -15.078 2.869 53.736 1.00 72.38 681 VAL A O 1
ATOM 5110 N N . ALA A 1 682 ? -16.220 1.622 52.254 1.00 76.50 682 ALA A N 1
ATOM 5111 C CA . ALA A 1 682 ? -17.523 2.237 52.505 1.00 76.50 682 ALA A CA 1
ATOM 5112 C C . ALA A 1 682 ? -18.092 1.898 53.890 1.00 76.50 682 ALA A C 1
ATOM 5114 O O . ALA A 1 682 ? -18.693 2.763 54.520 1.00 76.50 682 ALA A O 1
ATOM 5115 N N . TYR A 1 683 ? -17.858 0.675 54.373 1.00 82.44 683 TYR A N 1
ATOM 5116 C CA . TYR A 1 683 ? -18.364 0.168 55.655 1.00 82.44 683 TYR A CA 1
ATOM 5117 C C . TYR A 1 683 ? -17.240 -0.043 56.669 1.00 82.44 683 TYR A C 1
ATOM 5119 O O . TYR A 1 683 ? -17.342 -0.873 57.571 1.00 82.44 683 TYR A O 1
ATOM 5127 N N . ARG A 1 684 ? -16.127 0.688 56.510 1.00 82.56 684 ARG A N 1
ATOM 5128 C CA . ARG A 1 684 ? -14.924 0.525 57.336 1.00 82.56 684 ARG A CA 1
ATOM 5129 C C . ARG A 1 684 ? -15.238 0.580 58.830 1.00 82.56 684 ARG A C 1
ATOM 5131 O O . ARG A 1 684 ? -14.754 -0.251 59.587 1.00 82.56 684 ARG A O 1
ATOM 5138 N N . ARG A 1 685 ? -16.056 1.553 59.243 1.00 85.81 685 ARG A N 1
ATOM 5139 C CA . ARG A 1 685 ? -16.416 1.761 60.653 1.00 85.81 685 ARG A CA 1
ATOM 5140 C C . ARG A 1 685 ? -17.230 0.596 61.205 1.00 85.81 685 ARG A C 1
ATOM 5142 O O . ARG A 1 685 ? -16.989 0.169 62.325 1.00 85.81 685 ARG A O 1
ATOM 5149 N N . GLU A 1 686 ? -18.180 0.092 60.432 1.00 86.31 686 GLU A N 1
ATOM 5150 C CA . GLU A 1 686 ? -19.072 -1.004 60.800 1.00 86.31 686 GLU A CA 1
ATOM 5151 C C . GLU A 1 686 ? -18.342 -2.350 60.828 1.00 86.31 686 GLU A C 1
ATOM 5153 O O . GLU A 1 686 ? -18.643 -3.185 61.676 1.00 86.31 686 GLU A O 1
ATOM 5158 N N . ILE A 1 687 ? -17.385 -2.548 59.918 1.00 85.69 687 ILE A N 1
ATOM 5159 C CA . ILE A 1 687 ? -16.539 -3.744 59.842 1.00 85.69 687 ILE A CA 1
ATOM 5160 C C . ILE A 1 687 ? -15.549 -3.769 61.012 1.00 85.69 687 ILE A C 1
ATOM 5162 O O . ILE A 1 687 ? -15.467 -4.774 61.709 1.00 85.69 687 ILE A O 1
ATOM 5166 N N . GLU A 1 688 ? -14.841 -2.665 61.277 1.00 87.38 688 GLU A N 1
ATOM 5167 C CA . GLU A 1 688 ? -13.877 -2.566 62.388 1.00 87.38 688 GLU A CA 1
ATOM 5168 C C . GLU A 1 688 ? -14.553 -2.648 63.772 1.00 87.38 688 GLU A C 1
ATOM 5170 O O . GLU A 1 688 ? -13.919 -3.068 64.737 1.00 87.38 688 GLU A O 1
ATOM 5175 N N . ALA A 1 689 ? -15.828 -2.256 63.880 1.00 88.62 689 ALA A N 1
ATOM 5176 C CA . ALA A 1 689 ? -16.599 -2.308 65.125 1.00 88.62 689 ALA A CA 1
ATOM 5177 C C . ALA A 1 689 ? -17.295 -3.659 65.390 1.00 88.62 689 ALA A C 1
ATOM 5179 O O . ALA A 1 689 ? -17.907 -3.821 66.448 1.00 88.62 689 ALA A O 1
ATOM 5180 N N . ALA A 1 690 ? -17.255 -4.609 64.450 1.00 88.94 690 ALA A N 1
ATOM 5181 C CA . ALA A 1 690 ? -17.885 -5.918 64.605 1.00 88.94 690 ALA A CA 1
ATOM 5182 C C . ALA A 1 690 ? -17.014 -6.885 65.428 1.00 88.94 690 ALA A C 1
ATOM 5184 O O . ALA A 1 690 ? -15.790 -6.822 65.378 1.00 88.94 690 ALA A O 1
ATOM 5185 N N . GLU A 1 691 ? -17.646 -7.821 66.146 1.00 85.88 691 GLU A N 1
ATOM 5186 C CA . GLU A 1 691 ? -16.928 -8.884 66.877 1.00 85.88 691 GLU A CA 1
ATOM 5187 C C . GLU A 1 691 ? -16.125 -9.799 65.940 1.00 85.88 691 GLU A C 1
ATOM 5189 O O . GLU A 1 691 ? -15.040 -10.252 66.297 1.00 85.88 691 GLU A O 1
ATOM 5194 N N . ASP A 1 692 ? -16.640 -10.022 64.728 1.00 89.12 692 ASP A N 1
ATOM 5195 C CA . ASP A 1 692 ? -15.939 -10.689 63.632 1.00 89.12 692 ASP A CA 1
ATOM 5196 C C . ASP A 1 692 ? -15.962 -9.784 62.385 1.00 89.12 692 ASP A C 1
ATOM 5198 O O . ASP A 1 692 ? -16.928 -9.807 61.607 1.00 89.12 692 ASP A O 1
ATOM 5202 N N . PRO A 1 693 ? -14.919 -8.953 62.195 1.00 85.12 693 PRO A N 1
ATOM 5203 C CA . PRO A 1 693 ? -14.799 -8.069 61.041 1.00 85.12 693 PRO A CA 1
ATOM 5204 C C . PRO A 1 693 ? -14.852 -8.807 59.699 1.00 85.12 693 PRO A C 1
ATOM 5206 O O . PRO A 1 693 ? -15.435 -8.299 58.743 1.00 85.12 693 PRO A O 1
ATOM 5209 N N . GLU A 1 694 ? -14.303 -10.021 59.614 1.00 84.38 694 GLU A N 1
ATOM 5210 C CA . GLU A 1 694 ? -14.276 -10.793 58.369 1.00 84.38 694 GLU A CA 1
ATOM 5211 C C . GLU A 1 694 ? -15.653 -11.368 58.033 1.00 84.38 694 GLU A C 1
ATOM 5213 O O . GLU A 1 694 ? -16.088 -11.292 56.881 1.00 84.38 694 GLU A O 1
ATOM 5218 N N . ALA A 1 695 ? -16.387 -11.879 59.025 1.00 86.88 695 ALA A N 1
ATOM 5219 C CA . ALA A 1 695 ? -17.772 -12.298 58.819 1.00 86.88 695 ALA A CA 1
ATOM 5220 C C . ALA A 1 695 ? -18.674 -11.108 58.460 1.00 86.88 695 ALA A C 1
ATOM 5222 O O . ALA A 1 695 ? -19.497 -11.215 57.548 1.00 86.88 695 ALA A O 1
ATOM 5223 N N . LYS A 1 696 ? -18.494 -9.952 59.117 1.00 86.44 696 LYS A N 1
ATOM 5224 C CA . LYS A 1 696 ? -19.280 -8.744 58.823 1.00 86.44 696 LYS A CA 1
ATOM 5225 C C . LYS A 1 696 ? -18.990 -8.191 57.432 1.00 86.44 696 LYS A C 1
ATOM 5227 O O . LYS A 1 696 ? -19.909 -7.763 56.735 1.00 86.44 696 LYS A O 1
ATOM 5232 N N . ARG A 1 697 ? -17.726 -8.229 57.013 1.00 83.25 697 ARG A N 1
ATOM 5233 C CA . ARG A 1 697 ? -17.313 -7.877 55.656 1.00 83.25 697 ARG A CA 1
ATOM 5234 C C . ARG A 1 697 ? -17.989 -8.782 54.626 1.00 83.25 697 ARG A C 1
ATOM 5236 O O . ARG A 1 697 ? -18.600 -8.248 53.704 1.00 83.25 697 ARG A O 1
ATOM 5243 N N . ARG A 1 698 ? -17.947 -10.109 54.808 1.00 82.31 698 ARG A N 1
ATOM 5244 C CA . ARG A 1 698 ? -18.620 -11.062 53.903 1.00 82.31 698 ARG A CA 1
ATOM 5245 C C . ARG A 1 698 ? -20.128 -10.845 53.847 1.00 82.31 698 ARG A C 1
ATOM 5247 O O . ARG A 1 698 ? -20.686 -10.830 52.761 1.00 82.31 698 ARG A O 1
ATOM 5254 N N . GLU A 1 699 ? -20.774 -10.585 54.985 1.00 84.44 699 GLU A N 1
ATOM 5255 C CA . GLU A 1 699 ? -22.210 -10.272 55.028 1.00 84.44 699 GLU A CA 1
ATOM 5256 C C . GLU A 1 699 ? -22.559 -9.064 54.139 1.00 84.44 699 GLU A C 1
ATOM 5258 O O . GLU A 1 699 ? -23.539 -9.098 53.394 1.00 84.44 699 GLU A O 1
ATOM 5263 N N . TYR A 1 700 ? -21.766 -7.987 54.204 1.00 82.69 700 TYR A N 1
ATOM 5264 C CA . TYR A 1 700 ? -21.964 -6.817 53.346 1.00 82.69 700 TYR A CA 1
ATOM 5265 C C . TYR A 1 700 ? -21.608 -7.093 51.882 1.00 82.69 700 TYR A C 1
ATOM 5267 O O . TYR A 1 700 ? -22.312 -6.607 50.996 1.00 82.69 700 TYR A O 1
ATOM 5275 N N . GLU A 1 701 ? -20.548 -7.858 51.617 1.00 80.62 701 GLU A N 1
ATOM 5276 C CA . GLU A 1 701 ? -20.175 -8.271 50.261 1.00 80.62 701 GLU A CA 1
ATOM 5277 C C . GLU A 1 701 ? -21.293 -9.092 49.603 1.00 80.62 701 GLU A C 1
ATOM 5279 O O . GLU A 1 701 ? -21.676 -8.770 48.481 1.00 80.62 701 GLU A O 1
ATOM 5284 N N . ASP A 1 702 ? -21.882 -10.063 50.305 1.00 79.94 702 ASP A N 1
ATOM 5285 C CA . ASP A 1 702 ? -22.982 -10.896 49.804 1.00 79.94 702 ASP A CA 1
ATOM 5286 C C . ASP A 1 702 ? -24.254 -10.073 49.559 1.00 79.94 702 ASP A C 1
ATOM 5288 O O . ASP A 1 702 ? -24.838 -10.142 48.476 1.00 79.94 702 ASP A O 1
ATOM 5292 N N . LYS A 1 703 ? -24.637 -9.204 50.507 1.00 79.69 703 LYS A N 1
ATOM 5293 C CA . LYS A 1 703 ? -25.787 -8.292 50.342 1.00 79.69 703 LYS A CA 1
ATOM 5294 C C . LYS A 1 703 ? -25.637 -7.363 49.139 1.00 79.69 703 LYS A C 1
ATOM 5296 O O . LYS A 1 703 ? -26.602 -7.094 48.431 1.00 79.69 703 LYS A O 1
ATOM 5301 N N . LEU A 1 704 ? -24.437 -6.831 48.912 1.00 77.75 704 LEU A N 1
ATOM 5302 C CA . LEU A 1 704 ? -24.175 -5.912 47.802 1.00 77.75 704 LEU A CA 1
ATOM 5303 C C . LEU A 1 704 ? -23.937 -6.637 46.472 1.00 77.75 704 LEU A C 1
ATOM 5305 O O . LEU A 1 704 ? -23.991 -5.990 45.424 1.00 77.75 704 LEU A O 1
ATOM 5309 N N . ARG A 1 705 ? -23.684 -7.952 46.496 1.00 76.81 705 ARG A N 1
ATOM 5310 C CA . ARG A 1 705 ? -23.565 -8.798 45.303 1.00 76.81 705 ARG A CA 1
ATOM 5311 C C . ARG A 1 705 ? -24.909 -8.961 44.596 1.00 76.81 705 ARG A C 1
ATOM 5313 O O . ARG A 1 705 ? -24.944 -8.861 43.374 1.00 76.81 705 ARG A O 1
ATOM 5320 N N . GLU A 1 706 ? -26.012 -9.091 45.338 1.00 73.06 706 GLU A N 1
ATOM 5321 C CA . GLU A 1 706 ? -27.367 -9.159 44.760 1.00 73.06 706 GLU A CA 1
ATOM 5322 C C . GLU A 1 706 ? -27.681 -7.941 43.873 1.00 73.06 706 GLU A C 1
ATOM 5324 O O . GLU A 1 706 ? -28.176 -8.090 42.759 1.00 73.06 706 GLU A O 1
ATOM 5329 N N . GLY A 1 707 ? -27.301 -6.733 44.307 1.00 73.88 707 GLY A N 1
ATOM 5330 C CA . GLY A 1 707 ? -27.526 -5.492 43.552 1.00 73.88 707 GLY A CA 1
ATOM 5331 C C . GLY A 1 707 ? -26.667 -5.319 42.289 1.00 73.88 707 GLY A C 1
ATOM 5332 O O . GLY A 1 707 ? -26.848 -4.343 41.562 1.00 73.88 707 GLY A O 1
ATOM 5333 N N . ARG A 1 708 ? -25.718 -6.227 42.031 1.00 80.62 708 ARG A N 1
ATOM 5334 C CA . ARG A 1 708 ? -24.827 -6.211 40.850 1.00 80.62 708 ARG A CA 1
ATOM 5335 C C . ARG A 1 708 ? -25.242 -7.195 39.769 1.00 80.62 708 ARG A C 1
ATOM 5337 O O . ARG A 1 708 ? -24.676 -7.153 38.678 1.00 80.62 708 ARG A O 1
ATOM 5344 N N . SER A 1 709 ? -26.209 -8.044 40.102 1.00 85.94 709 SER A N 1
ATOM 5345 C CA . SER A 1 709 ? -26.837 -9.008 39.219 1.00 85.94 709 SER A CA 1
ATOM 5346 C C . SER A 1 709 ? -27.425 -8.325 37.973 1.00 85.94 709 SER A C 1
ATOM 5348 O O . SER A 1 709 ? -27.930 -7.199 38.073 1.00 85.94 709 SER A O 1
ATOM 5350 N N . PRO A 1 710 ? -27.413 -8.979 36.799 1.00 88.31 710 PRO A N 1
ATOM 5351 C CA . PRO A 1 710 ? -28.018 -8.417 35.599 1.00 88.31 710 PRO A CA 1
ATOM 5352 C C . PRO A 1 710 ? -29.544 -8.569 35.591 1.00 88.31 710 PRO A C 1
ATOM 5354 O O . PRO A 1 710 ? -30.219 -7.829 34.881 1.00 88.31 710 PRO A O 1
ATOM 5357 N N . PHE A 1 711 ? -30.111 -9.466 36.408 1.00 90.06 711 PHE A N 1
ATOM 5358 C CA . PHE A 1 711 ? -31.551 -9.743 36.423 1.00 90.06 711 PHE A CA 1
ATOM 5359 C C . PHE A 1 711 ? -32.398 -8.510 36.796 1.00 90.06 711 PHE A C 1
ATOM 5361 O O . PHE A 1 711 ? -33.268 -8.155 36.004 1.00 90.06 711 PHE A O 1
ATOM 5368 N N . PRO A 1 712 ? -32.110 -7.748 37.876 1.00 87.00 712 PRO A N 1
ATOM 5369 C CA . PRO A 1 712 ? -32.848 -6.511 38.160 1.00 87.00 712 PRO A CA 1
ATOM 5370 C C . PRO A 1 712 ? -32.721 -5.449 37.055 1.00 87.00 712 PRO A C 1
ATOM 5372 O O . PRO A 1 712 ? -33.615 -4.624 36.854 1.00 87.00 712 PRO A O 1
ATOM 5375 N N . ARG A 1 713 ? -31.602 -5.444 36.315 1.00 85.38 713 ARG A N 1
ATOM 5376 C CA . ARG A 1 713 ? -31.407 -4.544 35.168 1.00 85.38 713 ARG A CA 1
ATOM 5377 C C . ARG A 1 713 ? -32.283 -4.955 33.989 1.00 85.38 713 ARG A C 1
ATOM 5379 O O . ARG A 1 713 ? -32.876 -4.085 33.363 1.00 85.38 713 ARG A O 1
ATOM 5386 N N . ALA A 1 714 ? -32.407 -6.251 33.725 1.00 90.56 714 ALA A N 1
ATOM 5387 C CA . ALA A 1 714 ? -33.327 -6.777 32.722 1.00 90.56 714 ALA A CA 1
ATOM 5388 C C . ALA A 1 714 ? -34.794 -6.499 33.099 1.00 90.56 714 ALA A C 1
ATOM 5390 O O . ALA A 1 714 ? -35.542 -5.968 32.285 1.00 90.56 714 ALA A O 1
ATOM 5391 N N . GLU A 1 715 ? -35.183 -6.732 34.358 1.00 90.31 715 GLU A N 1
ATOM 5392 C CA . GLU A 1 715 ? -36.536 -6.439 34.870 1.00 90.31 715 GLU A CA 1
ATOM 5393 C C . GLU A 1 715 ? -36.925 -4.960 34.726 1.00 90.31 715 GLU A C 1
ATOM 5395 O O . GLU A 1 715 ? -38.089 -4.632 34.502 1.00 90.31 715 GLU A O 1
ATOM 5400 N N . SER A 1 716 ? -35.945 -4.061 34.849 1.00 90.94 716 SER A N 1
ATOM 5401 C CA . SER A 1 716 ? -36.130 -2.613 34.704 1.00 90.94 716 SER A CA 1
ATOM 5402 C C . SER A 1 716 ? -35.920 -2.094 33.280 1.00 90.94 716 SER A C 1
ATOM 5404 O O . SER A 1 716 ? -35.993 -0.882 33.070 1.00 90.94 716 SER A O 1
ATOM 5406 N N . PHE A 1 717 ? -35.682 -2.980 32.306 1.00 91.69 717 PHE A N 1
ATOM 5407 C CA . PHE A 1 717 ? -35.413 -2.634 30.907 1.00 91.69 717 PHE A CA 1
ATOM 5408 C C . PHE A 1 717 ? -34.175 -1.729 30.721 1.00 91.69 717 PHE A C 1
ATOM 5410 O O . PHE A 1 717 ? -34.117 -0.871 29.842 1.00 91.69 717 PHE A O 1
ATOM 5417 N N . ALA A 1 718 ? -33.159 -1.903 31.573 1.00 89.12 718 ALA A N 1
ATOM 5418 C CA . ALA A 1 718 ? -31.862 -1.229 31.453 1.00 89.12 718 ALA A CA 1
ATOM 5419 C C . ALA A 1 718 ? -30.912 -1.915 30.447 1.00 89.12 718 ALA A C 1
ATOM 5421 O O . ALA A 1 718 ? -29.836 -1.394 30.153 1.00 89.12 718 ALA A O 1
ATOM 5422 N N . VAL A 1 719 ? -31.305 -3.081 29.932 1.00 93.88 719 VAL A N 1
ATOM 5423 C CA . VAL A 1 719 ? -30.704 -3.802 28.801 1.00 93.88 719 VAL A CA 1
ATOM 5424 C C . VAL A 1 719 ? -31.834 -4.208 27.852 1.00 93.88 719 VAL A C 1
ATOM 5426 O O . VAL A 1 719 ? -32.982 -4.278 28.287 1.00 93.88 719 VAL A O 1
ATOM 5429 N N . HIS A 1 720 ? -31.530 -4.446 26.573 1.00 96.81 720 HIS A N 1
ATOM 5430 C CA . HIS A 1 720 ? -32.559 -4.862 25.616 1.00 96.81 720 HIS A CA 1
ATOM 5431 C C . HIS A 1 720 ? -32.960 -6.309 25.852 1.00 96.81 720 HIS A C 1
ATOM 5433 O O . HIS A 1 720 ? -34.152 -6.581 25.875 1.00 96.81 720 HIS A O 1
ATOM 5439 N N . GLU A 1 721 ? -31.977 -7.195 26.059 1.00 96.81 721 GLU A N 1
ATOM 5440 C CA . GLU A 1 721 ? -32.247 -8.560 26.498 1.00 96.81 721 GLU A CA 1
ATOM 5441 C C . GLU A 1 721 ? -31.177 -9.155 27.413 1.00 96.81 721 GLU A C 1
ATOM 5443 O O . GLU A 1 721 ? -29.987 -8.840 27.313 1.00 96.81 721 GLU A O 1
ATOM 5448 N N . LEU A 1 722 ? -31.632 -10.051 28.292 1.00 97.38 722 LEU A N 1
ATOM 5449 C CA . LEU A 1 722 ? -30.802 -10.989 29.046 1.00 97.38 722 LEU A CA 1
ATOM 5450 C C . LEU A 1 722 ? -30.863 -12.348 28.343 1.00 97.38 722 LEU A C 1
ATOM 5452 O O . LEU A 1 722 ? -31.918 -12.976 28.318 1.00 97.38 722 LEU A O 1
ATOM 5456 N N . ILE A 1 723 ? -29.741 -12.786 27.781 1.00 97.94 723 ILE A N 1
ATOM 5457 C CA . ILE A 1 723 ? -29.710 -13.869 26.790 1.00 97.94 723 ILE A CA 1
ATOM 5458 C C . ILE A 1 723 ? -28.970 -15.096 27.316 1.00 97.94 723 ILE A C 1
ATOM 5460 O O . ILE A 1 723 ? -28.096 -14.981 28.181 1.00 97.94 723 ILE A O 1
ATOM 5464 N N . ASP A 1 724 ? -29.259 -16.271 26.761 1.00 98.00 724 ASP A N 1
ATOM 5465 C CA . ASP A 1 724 ? -28.329 -17.395 26.857 1.00 98.00 724 ASP A CA 1
ATOM 5466 C C . ASP A 1 724 ? -27.044 -17.016 26.092 1.00 98.00 724 ASP A C 1
ATOM 5468 O O . ASP A 1 724 ? -27.138 -16.551 24.954 1.00 98.00 724 ASP A O 1
ATOM 5472 N N . PRO A 1 725 ? -25.830 -17.199 26.651 1.00 98.44 725 PRO A N 1
ATOM 5473 C CA . PRO A 1 725 ? -24.584 -16.883 25.950 1.00 98.44 725 PRO A CA 1
ATOM 5474 C C . PRO A 1 725 ? -24.506 -17.424 24.516 1.00 98.44 725 PRO A C 1
ATOM 5476 O O . PRO A 1 725 ? -23.936 -16.777 23.635 1.00 98.44 725 PRO A O 1
ATOM 5479 N N . ARG A 1 726 ? -25.132 -18.574 24.251 1.00 98.50 726 ARG A N 1
ATOM 5480 C CA . ARG A 1 726 ? -25.181 -19.222 22.934 1.00 98.50 726 ARG A CA 1
ATOM 5481 C C . ARG A 1 726 ? -26.012 -18.454 21.901 1.00 98.50 726 ARG A C 1
ATOM 5483 O O . ARG A 1 726 ? -25.753 -18.582 20.709 1.00 98.50 726 ARG A O 1
ATOM 5490 N N . GLU A 1 727 ? -26.965 -17.631 22.336 1.00 98.50 727 GLU A N 1
ATOM 5491 C CA . GLU A 1 727 ? -27.825 -16.788 21.485 1.00 98.50 727 GLU A CA 1
ATOM 5492 C C . GLU A 1 727 ? -27.108 -15.541 20.953 1.00 98.50 727 GLU A C 1
ATOM 5494 O O . GLU A 1 727 ? -27.635 -14.849 20.082 1.00 98.50 727 GLU A O 1
ATOM 5499 N N . THR A 1 728 ? -25.884 -15.264 21.420 1.00 98.69 728 THR A N 1
ATOM 5500 C CA . THR A 1 728 ? -25.150 -14.040 21.067 1.00 98.69 728 THR A CA 1
ATOM 5501 C C . THR A 1 728 ? -25.010 -13.857 19.554 1.00 98.69 728 THR A C 1
ATOM 5503 O O . THR A 1 728 ? -25.289 -12.774 19.048 1.00 98.69 728 THR A O 1
ATOM 5506 N N . ARG A 1 729 ? -24.608 -14.895 18.806 1.00 98.50 729 ARG A N 1
ATOM 5507 C CA . ARG A 1 729 ? -24.482 -14.801 17.340 1.00 98.50 729 ARG A CA 1
ATOM 5508 C C . ARG A 1 729 ? -25.838 -14.590 16.649 1.00 98.50 729 ARG A C 1
ATOM 5510 O O . ARG A 1 729 ? -25.929 -13.594 15.931 1.00 98.50 729 ARG A O 1
ATOM 5517 N N . PRO A 1 730 ? -26.871 -15.433 16.866 1.00 98.50 730 PRO A N 1
ATOM 5518 C CA . PRO A 1 730 ? -28.193 -15.230 16.272 1.00 98.50 730 PRO A CA 1
ATOM 5519 C C . PRO A 1 730 ? -28.721 -13.803 16.440 1.00 98.50 730 PRO A C 1
ATOM 5521 O O . PRO A 1 730 ? -29.091 -13.157 15.462 1.00 98.50 730 PRO A O 1
ATOM 5524 N N . MET A 1 731 ? -28.650 -13.260 17.656 1.00 98.56 731 MET A N 1
ATOM 5525 C CA . MET A 1 731 ? -29.173 -11.923 17.947 1.00 98.56 731 MET A CA 1
ATOM 5526 C C . MET A 1 731 ? -28.342 -10.802 17.321 1.00 98.56 731 MET A C 1
ATOM 5528 O O . MET A 1 731 ? -28.885 -9.780 16.901 1.00 98.56 731 MET A O 1
ATOM 5532 N N . LEU A 1 732 ? -27.023 -10.980 17.222 1.00 98.69 732 LEU A N 1
ATOM 5533 C CA . LEU A 1 732 ? -26.178 -10.038 16.495 1.00 98.69 732 LEU A CA 1
ATOM 5534 C C . LEU A 1 732 ? -26.429 -10.099 14.984 1.00 98.69 732 LEU A C 1
ATOM 5536 O O . LEU A 1 732 ? -26.405 -9.056 14.338 1.00 98.69 732 LEU A O 1
ATOM 5540 N N . CYS A 1 733 ? -26.694 -11.274 14.411 1.00 98.38 733 CYS A N 1
ATOM 5541 C CA . CYS A 1 733 ? -27.061 -11.413 13.001 1.00 98.38 733 CYS A CA 1
ATOM 5542 C C . CYS A 1 733 ? -28.419 -10.759 12.691 1.00 98.38 733 CYS A C 1
ATOM 5544 O O . CYS A 1 733 ? -28.524 -10.055 11.685 1.00 98.38 733 CYS A O 1
ATOM 5546 N N . ASP A 1 734 ? -29.411 -10.892 13.574 1.00 98.25 734 ASP A N 1
ATOM 5547 C CA . ASP A 1 734 ? -30.682 -10.161 13.465 1.00 98.25 734 ASP A CA 1
ATOM 5548 C C . ASP A 1 734 ? -30.458 -8.644 13.525 1.00 98.25 734 ASP A C 1
ATOM 5550 O O . ASP A 1 734 ? -30.945 -7.894 12.677 1.00 98.25 734 ASP A O 1
ATOM 5554 N N . TRP A 1 735 ? -29.640 -8.179 14.474 1.00 98.38 735 TRP A N 1
ATOM 5555 C CA . TRP A 1 735 ? -29.263 -6.770 14.569 1.00 98.38 735 TRP A CA 1
ATOM 5556 C C . TRP A 1 735 ? -28.572 -6.260 13.298 1.00 98.38 735 TRP A C 1
ATOM 5558 O O . TRP A 1 735 ? -28.888 -5.161 12.834 1.00 98.38 735 TRP A O 1
ATOM 5568 N N . ILE A 1 736 ? -27.676 -7.054 12.696 1.00 97.69 736 ILE A N 1
ATOM 5569 C CA . ILE A 1 736 ? -27.040 -6.720 11.415 1.00 97.69 736 ILE A CA 1
ATOM 5570 C C . ILE A 1 736 ? -28.089 -6.491 10.328 1.00 97.69 736 ILE A C 1
ATOM 5572 O O . ILE A 1 736 ? -27.929 -5.552 9.545 1.00 97.69 736 ILE A O 1
ATOM 5576 N N . ASP A 1 737 ? -29.150 -7.297 10.273 1.00 97.00 737 ASP A N 1
ATOM 5577 C CA . ASP A 1 737 ? -30.247 -7.108 9.321 1.00 97.00 737 ASP A CA 1
ATOM 5578 C C . ASP A 1 737 ? -31.025 -5.806 9.585 1.00 97.00 737 ASP A C 1
ATOM 5580 O O . ASP A 1 737 ? -31.273 -5.020 8.666 1.00 97.00 737 ASP A O 1
ATOM 5584 N N . TRP A 1 738 ? -31.313 -5.493 10.851 1.00 97.50 738 TRP A N 1
ATOM 5585 C CA . TRP A 1 738 ? -32.062 -4.286 11.228 1.00 97.50 738 TRP A CA 1
ATOM 5586 C C . TRP A 1 738 ? -31.333 -2.984 10.893 1.00 97.50 738 TRP A C 1
ATOM 5588 O O . TRP A 1 738 ? -31.969 -1.996 10.518 1.00 97.50 738 TRP A O 1
ATOM 5598 N N . ILE A 1 739 ? -30.003 -2.955 11.020 1.00 96.44 739 ILE A N 1
ATOM 5599 C CA . ILE A 1 739 ? -29.212 -1.738 10.787 1.00 96.44 739 ILE A CA 1
ATOM 5600 C C . ILE A 1 739 ? -28.916 -1.477 9.307 1.00 96.44 739 ILE A C 1
ATOM 5602 O O . ILE A 1 739 ? -28.385 -0.413 8.983 1.00 96.44 739 ILE A O 1
ATOM 5606 N N . GLN A 1 740 ? -29.250 -2.399 8.392 1.00 95.06 740 GLN A N 1
ATOM 5607 C CA . GLN A 1 740 ? -28.938 -2.238 6.965 1.00 95.06 740 GLN A CA 1
ATOM 5608 C C . GLN A 1 740 ? -29.427 -0.892 6.397 1.00 95.06 740 GLN A C 1
ATOM 5610 O O . GLN A 1 740 ? -28.617 -0.236 5.742 1.00 95.06 740 GLN A O 1
ATOM 5615 N N . PRO A 1 741 ? -30.663 -0.418 6.672 1.00 94.12 741 PRO A N 1
ATOM 5616 C CA . PRO A 1 741 ? -31.124 0.880 6.177 1.00 94.12 741 PRO A CA 1
ATOM 5617 C C . PRO A 1 741 ? -30.413 2.071 6.832 1.00 94.12 741 PRO A C 1
ATOM 5619 O O . PRO A 1 741 ? -30.263 3.115 6.204 1.00 94.12 741 PRO A O 1
ATOM 5622 N N . GLN A 1 742 ? -29.967 1.940 8.089 1.00 93.12 742 GLN A N 1
ATOM 5623 C CA . GLN A 1 742 ? -29.243 3.009 8.788 1.00 93.12 742 GLN A CA 1
ATOM 5624 C C . GLN A 1 742 ? -27.874 3.245 8.147 1.00 93.12 742 GLN A C 1
ATOM 5626 O O . GLN A 1 742 ? -27.499 4.394 7.918 1.00 93.12 742 GLN A O 1
ATOM 5631 N N . LEU A 1 743 ? -27.161 2.172 7.792 1.00 92.94 743 LEU A N 1
ATOM 5632 C CA . LEU A 1 743 ? -25.834 2.251 7.176 1.00 92.94 743 LEU A CA 1
ATOM 5633 C C . LEU A 1 743 ? -25.841 3.012 5.840 1.00 92.94 743 LEU A C 1
ATOM 5635 O O . LEU A 1 743 ? -24.873 3.701 5.528 1.00 92.94 743 LEU A O 1
ATOM 5639 N N . ASP A 1 744 ? -26.944 2.971 5.087 1.00 89.88 744 ASP A N 1
ATOM 5640 C CA . ASP A 1 744 ? -27.079 3.713 3.825 1.00 89.88 744 ASP A CA 1
ATOM 5641 C C . ASP A 1 744 ? -27.188 5.237 4.035 1.00 89.88 744 ASP A C 1
ATOM 5643 O O . ASP A 1 744 ? -26.907 6.017 3.124 1.00 89.88 744 ASP A O 1
ATOM 5647 N N . THR A 1 745 ? -27.560 5.678 5.241 1.00 92.69 745 THR A N 1
ATOM 5648 C CA . THR A 1 745 ? -27.706 7.104 5.586 1.00 92.69 745 THR A CA 1
ATOM 5649 C C . THR A 1 745 ? -26.434 7.744 6.141 1.00 92.69 745 THR A C 1
ATOM 5651 O O . THR A 1 745 ? -26.381 8.966 6.265 1.00 92.69 745 THR A O 1
ATOM 5654 N N . LEU A 1 746 ? -25.406 6.947 6.452 1.00 92.81 746 LEU A N 1
ATOM 5655 C CA . LEU A 1 746 ? -24.179 7.415 7.108 1.00 92.81 746 LEU A CA 1
ATOM 5656 C C . LEU A 1 746 ? -23.093 7.890 6.132 1.00 92.81 746 LEU A C 1
ATOM 5658 O O . LEU A 1 746 ? -22.071 8.406 6.570 1.00 92.81 746 LEU A O 1
ATOM 5662 N N . LEU A 1 747 ? -23.302 7.734 4.821 1.00 94.62 747 LEU A N 1
ATOM 5663 C CA . LEU A 1 747 ? -22.283 8.011 3.809 1.00 94.62 747 LEU A CA 1
ATOM 5664 C C . LEU A 1 747 ? -21.809 9.472 3.817 1.00 94.62 747 LEU A C 1
ATOM 5666 O O . LEU A 1 747 ? -22.590 10.421 3.890 1.00 94.62 747 LEU A O 1
ATOM 5670 N N . GLY A 1 748 ? -20.508 9.640 3.607 1.00 94.75 748 GLY A N 1
ATOM 5671 C CA . GLY A 1 748 ? -19.811 10.917 3.561 1.00 94.75 748 GLY A CA 1
ATOM 5672 C C . GLY A 1 748 ? -18.779 11.071 4.683 1.00 94.75 748 GLY A C 1
ATOM 5673 O O . GLY A 1 748 ? -18.640 10.199 5.541 1.00 94.75 748 GLY A O 1
ATOM 5674 N N . PRO A 1 749 ? -18.009 12.172 4.659 1.00 93.81 749 PRO A N 1
ATOM 5675 C CA . PRO A 1 749 ? -17.033 12.466 5.701 1.00 93.81 749 PRO A CA 1
ATOM 5676 C C . PRO A 1 749 ? -17.700 12.707 7.059 1.00 93.81 749 PRO A C 1
ATOM 5678 O O . PRO A 1 749 ? -18.717 13.396 7.145 1.00 93.81 749 PRO A O 1
ATOM 5681 N N . VAL A 1 750 ? -17.066 12.211 8.119 1.00 91.88 750 VAL A N 1
ATOM 5682 C CA . VAL A 1 750 ? -17.462 12.465 9.509 1.00 91.88 750 VAL A CA 1
ATOM 5683 C C . VAL A 1 750 ? -16.654 13.615 10.109 1.00 91.88 750 VAL A C 1
ATOM 5685 O O . VAL A 1 750 ? -15.493 13.848 9.756 1.00 91.88 750 VAL A O 1
ATOM 5688 N N . HIS A 1 751 ? -17.263 14.349 11.039 1.00 88.06 751 HIS A N 1
ATOM 5689 C CA . HIS A 1 751 ? -16.619 15.449 11.749 1.00 88.06 751 HIS A CA 1
ATOM 5690 C C . HIS A 1 751 ? -16.847 15.327 13.249 1.00 88.06 751 HIS A C 1
ATOM 5692 O O . HIS A 1 751 ? -17.960 15.080 13.706 1.00 88.06 751 HIS A O 1
ATOM 5698 N N . PHE A 1 752 ? -15.786 15.568 14.015 1.00 86.81 752 PHE A N 1
ATOM 5699 C CA . PHE A 1 752 ? -15.802 15.467 15.468 1.00 86.81 752 PHE A CA 1
ATOM 5700 C C . PHE A 1 752 ? -15.396 16.788 16.109 1.00 86.81 752 PHE A C 1
ATOM 5702 O O . PHE A 1 752 ? -14.576 17.534 15.570 1.00 86.81 752 PHE A O 1
ATOM 5709 N N . GLY A 1 753 ? -15.956 17.065 17.287 1.00 84.81 753 GLY A N 1
ATOM 5710 C CA . GLY A 1 753 ? -15.471 18.145 18.140 1.00 84.81 753 GLY A CA 1
ATOM 5711 C C . GLY A 1 753 ? -14.100 17.824 18.743 1.00 84.81 753 GLY A C 1
ATOM 5712 O O . GLY A 1 753 ? -13.557 16.731 18.573 1.00 84.81 753 GLY A O 1
ATOM 5713 N N . ILE A 1 754 ? -13.543 18.771 19.502 1.00 89.06 754 ILE A N 1
ATOM 5714 C CA . ILE A 1 754 ? -12.330 18.504 20.278 1.00 89.06 754 ILE A CA 1
ATOM 5715 C C . ILE A 1 754 ? -12.601 17.398 21.306 1.00 89.06 754 ILE A C 1
ATOM 5717 O O . ILE A 1 754 ? -13.579 17.447 22.054 1.00 89.06 754 ILE A O 1
ATOM 5721 N N . ARG A 1 755 ? -11.720 16.399 21.337 1.00 89.75 755 ARG A N 1
ATOM 5722 C CA . ARG A 1 755 ? -11.701 15.332 22.342 1.00 89.75 755 ARG A CA 1
ATOM 5723 C C . ARG A 1 755 ? -10.431 15.501 23.186 1.00 89.75 755 ARG A C 1
ATOM 5725 O O . ARG A 1 755 ? -9.409 15.858 22.594 1.00 89.75 755 ARG A O 1
ATOM 5732 N N . PRO A 1 756 ? -10.499 15.312 24.517 1.00 83.44 756 PRO A N 1
ATOM 5733 C CA . PRO A 1 756 ? -9.383 15.542 25.440 1.00 83.44 756 PRO A CA 1
ATOM 5734 C C . PRO A 1 756 ? -8.044 14.914 25.038 1.00 83.44 756 PRO A C 1
ATOM 5736 O O . PRO A 1 756 ? -8.035 13.855 24.373 1.00 83.44 756 PRO A O 1
#